Protein AF-A0A7S2QL63-F1 (afdb_monomer_lite)

Structure (mmCIF, N/CA/C/O backbone):
data_AF-A0A7S2QL63-F1
#
_entry.id   AF-A0A7S2QL63-F1
#
loop_
_atom_site.group_PDB
_atom_site.id
_atom_site.type_symbol
_atom_site.label_atom_id
_atom_site.label_alt_id
_atom_site.label_comp_id
_atom_site.label_asym_id
_atom_site.label_entity_id
_atom_site.label_seq_id
_atom_site.pdbx_PDB_ins_code
_atom_site.Cartn_x
_atom_site.Cartn_y
_atom_site.Cartn_z
_atom_site.occupancy
_atom_site.B_iso_or_equiv
_atom_site.auth_seq_id
_atom_site.auth_comp_id
_atom_site.auth_asym_id
_atom_site.auth_atom_id
_atom_site.pdbx_PDB_model_num
ATOM 1 N N . HIS A 1 1 ? -3.857 -21.284 7.739 1.00 56.16 1 HIS A N 1
ATOM 2 C CA . HIS A 1 1 ? -4.102 -21.336 9.193 1.00 56.16 1 HIS A CA 1
ATOM 3 C C . HIS A 1 1 ? -5.566 -21.014 9.392 1.00 56.16 1 HIS A C 1
ATOM 5 O O . HIS A 1 1 ? -6.031 -20.082 8.748 1.00 56.16 1 HIS A O 1
ATOM 11 N N . TYR A 1 2 ? -6.281 -21.797 10.194 1.00 79.38 2 TYR A N 1
ATOM 12 C CA . TYR A 1 2 ? -7.664 -21.489 10.561 1.00 79.38 2 TYR A CA 1
ATOM 13 C C . TYR A 1 2 ? -7.673 -20.693 11.869 1.00 79.38 2 TYR A C 1
ATOM 15 O O . TYR A 1 2 ? -6.698 -20.737 12.619 1.00 79.38 2 TYR A O 1
ATOM 23 N N . TYR A 1 3 ? -8.740 -19.933 12.103 1.00 87.50 3 TYR A N 1
ATOM 24 C CA . TYR A 1 3 ? -8.944 -19.240 13.370 1.00 87.50 3 TYR A CA 1
ATOM 25 C C . TYR A 1 3 ? -9.405 -20.220 14.445 1.00 87.50 3 TYR A C 1
ATOM 27 O O . TYR A 1 3 ? -10.254 -21.070 14.183 1.00 87.50 3 TYR A O 1
ATOM 35 N N . ASP A 1 4 ? -8.873 -20.035 15.645 1.00 91.12 4 ASP A N 1
ATOM 36 C CA . ASP A 1 4 ? -9.271 -20.721 16.864 1.00 91.12 4 ASP A CA 1
ATOM 37 C C . ASP A 1 4 ? -9.407 -19.657 17.972 1.00 91.12 4 ASP A C 1
ATOM 39 O O . ASP A 1 4 ? -8.519 -18.797 18.077 1.00 91.12 4 ASP A O 1
ATOM 43 N N . PRO A 1 5 ? -10.485 -19.665 18.776 1.00 90.81 5 PRO A N 1
ATOM 44 C CA . PRO A 1 5 ? -10.647 -18.765 19.916 1.00 90.81 5 PRO A CA 1
ATOM 45 C C . PRO A 1 5 ? -9.448 -18.731 20.877 1.00 90.81 5 PRO A C 1
ATOM 47 O O . PRO A 1 5 ? -9.117 -17.657 21.388 1.00 90.81 5 PRO A O 1
ATOM 50 N N . GLU A 1 6 ? -8.753 -19.856 21.085 1.00 92.50 6 GLU A N 1
ATOM 51 C CA . GLU A 1 6 ? -7.615 -19.967 22.015 1.00 92.50 6 GLU A CA 1
ATOM 52 C C . GLU A 1 6 ? -6.442 -19.051 21.643 1.00 92.50 6 GLU A C 1
ATOM 54 O O . GLU A 1 6 ? -5.752 -18.536 22.523 1.00 92.50 6 GLU A O 1
ATOM 59 N N . LEU A 1 7 ? -6.270 -18.735 20.352 1.00 93.38 7 LEU A N 1
ATOM 60 C CA . LEU A 1 7 ? -5.254 -17.782 19.887 1.00 93.38 7 LEU A CA 1
ATOM 61 C C . LEU A 1 7 ? -5.379 -16.432 20.608 1.00 93.38 7 LEU A C 1
ATOM 63 O O . LEU A 1 7 ? -4.380 -15.806 20.964 1.00 93.38 7 LEU A O 1
ATOM 67 N N . THR A 1 8 ? -6.616 -15.988 20.843 1.00 93.50 8 THR A N 1
ATOM 68 C CA . THR A 1 8 ? -6.897 -14.671 21.422 1.00 93.50 8 THR A CA 1
ATOM 69 C C . THR A 1 8 ? -6.686 -14.597 22.933 1.00 93.50 8 THR A C 1
ATOM 71 O O . THR A 1 8 ? -6.548 -13.494 23.449 1.00 93.50 8 THR A O 1
ATOM 74 N N . GLU A 1 9 ? -6.584 -15.728 23.633 1.00 91.94 9 GLU A N 1
ATOM 75 C CA . GLU A 1 9 ? -6.304 -15.783 25.078 1.00 91.94 9 GLU A CA 1
ATOM 76 C C . GLU A 1 9 ? -4.861 -15.365 25.396 1.00 91.94 9 GLU A C 1
ATOM 78 O O . GLU A 1 9 ? -4.592 -14.693 26.386 1.00 91.94 9 GLU A O 1
ATOM 83 N N . SER A 1 10 ? -3.932 -15.667 24.485 1.00 91.56 10 SER A N 1
ATOM 84 C CA . SER A 1 10 ? -2.519 -15.270 24.577 1.00 91.56 10 SER A CA 1
ATOM 85 C C . SER A 1 10 ? -2.237 -13.793 24.242 1.00 91.56 10 SER A C 1
ATOM 87 O O . SER A 1 10 ? -1.075 -13.385 24.165 1.00 91.56 10 SER A O 1
ATOM 89 N N . LEU A 1 11 ? -3.284 -12.999 23.994 1.00 93.94 11 LEU A N 1
ATOM 90 C CA . LEU A 1 11 ? -3.207 -11.586 23.628 1.00 93.94 11 LEU A CA 1
ATOM 91 C C . LEU A 1 11 ? -3.821 -10.722 24.727 1.00 93.94 11 LEU A C 1
ATOM 93 O O . LEU A 1 11 ? -4.873 -11.054 25.274 1.00 93.94 11 LEU A O 1
ATOM 97 N N . ARG A 1 12 ? -3.226 -9.554 24.982 1.00 92.25 12 ARG A N 1
ATOM 98 C CA . ARG A 1 12 ? -3.783 -8.597 25.947 1.00 92.25 12 ARG A CA 1
ATOM 99 C C . ARG A 1 12 ? -5.089 -7.983 25.443 1.00 92.25 12 ARG A C 1
ATOM 101 O O . ARG A 1 12 ? -6.082 -7.916 26.165 1.00 92.25 12 ARG A O 1
ATOM 108 N N . TYR A 1 13 ? -5.090 -7.532 24.193 1.00 94.38 13 TYR A N 1
ATOM 109 C CA . TYR A 1 13 ? -6.271 -7.058 23.473 1.00 94.38 13 TYR A CA 1
ATOM 110 C C . TYR A 1 13 ? -6.007 -7.025 21.963 1.00 94.38 13 TYR A C 1
ATOM 112 O O . TYR A 1 13 ? -4.860 -6.985 21.505 1.00 94.38 13 TYR A O 1
ATOM 120 N N . ILE A 1 14 ? -7.086 -6.973 21.189 1.00 96.25 14 ILE A N 1
ATOM 121 C CA . ILE A 1 14 ? -7.086 -6.587 19.780 1.00 96.25 14 ILE A CA 1
ATOM 122 C C . ILE A 1 14 ? -7.654 -5.169 19.705 1.00 96.25 14 ILE A C 1
ATOM 124 O O . ILE A 1 14 ? -8.783 -4.930 20.116 1.00 96.25 14 ILE A O 1
ATOM 128 N N . LEU A 1 15 ? -6.883 -4.223 19.182 1.00 96.31 15 LEU A N 1
ATOM 129 C CA . LEU A 1 15 ? -7.285 -2.841 18.940 1.00 96.31 15 LEU A CA 1
ATOM 130 C C . LEU A 1 15 ? -7.452 -2.627 17.434 1.00 96.31 15 LEU A C 1
ATOM 132 O O . LEU A 1 15 ? -6.576 -2.989 16.655 1.00 96.31 15 LEU A O 1
ATOM 136 N N . VAL A 1 16 ? -8.545 -1.999 17.012 1.00 96.81 16 VAL A N 1
ATOM 137 C CA . VAL A 1 16 ? -8.743 -1.523 15.640 1.00 96.81 16 VAL A CA 1
ATOM 138 C C . VAL A 1 16 ? -9.015 -0.026 15.638 1.00 96.81 16 VAL A C 1
ATOM 140 O O . VAL A 1 16 ? -9.864 0.464 16.384 1.00 96.81 16 VAL A O 1
ATOM 143 N N . VAL A 1 17 ? -8.264 0.705 14.815 1.00 95.62 17 VAL A N 1
ATOM 144 C CA . VAL A 1 17 ? -8.281 2.169 14.782 1.00 95.62 17 VAL A CA 1
ATOM 145 C C . VAL A 1 17 ? -8.752 2.667 13.424 1.00 95.62 17 VAL A C 1
ATOM 147 O O . VAL A 1 17 ? -8.070 2.487 12.414 1.00 95.62 17 VAL A O 1
ATOM 150 N N . GLY A 1 18 ? -9.918 3.308 13.427 1.00 93.38 18 GLY A N 1
ATOM 151 C CA . GLY A 1 18 ? -10.509 4.008 12.294 1.00 93.38 18 GLY A CA 1
ATOM 152 C C . GLY A 1 18 ? -10.010 5.444 12.261 1.00 93.38 18 GLY A C 1
ATOM 153 O O . GLY A 1 18 ? -10.379 6.219 13.140 1.00 93.38 18 GLY A O 1
ATOM 154 N N . VAL A 1 19 ? -9.169 5.815 11.294 1.00 88.00 19 VAL A N 1
ATOM 155 C CA . VAL A 1 19 ? -8.622 7.183 11.210 1.00 88.00 19 VAL A CA 1
ATOM 156 C C . VAL A 1 19 ? -9.402 8.014 10.194 1.00 88.00 19 VAL A C 1
ATOM 158 O O . VAL A 1 19 ? -9.358 7.732 8.995 1.00 88.00 19 VAL A O 1
ATOM 161 N N . THR A 1 20 ? -10.074 9.065 10.672 1.00 81.31 20 THR A N 1
ATOM 162 C CA . THR A 1 20 ? -10.741 10.100 9.866 1.00 81.31 20 THR A CA 1
ATOM 163 C C . THR A 1 20 ? -9.958 11.412 9.955 1.00 81.31 20 THR A C 1
ATOM 165 O O . THR A 1 20 ? -9.693 11.922 11.040 1.00 81.31 20 THR A O 1
ATOM 168 N N . GLY A 1 21 ? -9.582 12.004 8.820 1.00 63.19 21 GLY A N 1
ATOM 169 C CA . GLY A 1 21 ? -8.761 13.227 8.816 1.00 63.19 21 GLY A CA 1
ATOM 170 C C . GLY A 1 21 ? -8.771 14.043 7.522 1.00 63.19 21 GLY A C 1
ATOM 171 O O . GLY A 1 21 ? -8.213 15.141 7.489 1.00 63.19 21 GLY A O 1
ATOM 172 N N . GLY A 1 22 ? -9.397 13.542 6.455 1.00 63.16 22 GLY A N 1
ATOM 173 C CA . GLY A 1 22 ? -9.496 14.217 5.163 1.00 63.16 22 GLY A CA 1
ATOM 174 C C . GLY A 1 22 ? -10.758 15.070 5.003 1.00 63.16 22 GLY A C 1
ATOM 175 O O . GLY A 1 22 ? -11.847 14.694 5.428 1.00 63.16 22 GLY A O 1
ATOM 176 N N . GLY A 1 23 ? -10.643 16.185 4.274 1.00 62.69 23 GLY A N 1
ATOM 177 C CA . GLY A 1 23 ? -11.784 17.047 3.920 1.00 62.69 23 GLY A CA 1
ATOM 178 C C . GLY A 1 23 ? -12.819 16.417 2.970 1.00 62.69 23 GLY A C 1
ATOM 179 O O . GLY A 1 23 ? -13.859 17.019 2.729 1.00 62.69 23 GLY A O 1
ATOM 180 N N . ASP A 1 24 ? -12.549 15.219 2.439 1.00 69.94 24 ASP A N 1
ATOM 181 C CA . ASP A 1 24 ? -13.485 14.417 1.634 1.00 69.94 24 ASP A CA 1
ATOM 182 C C . ASP A 1 24 ? -14.249 13.359 2.464 1.00 69.94 24 ASP A C 1
ATOM 184 O O . ASP A 1 24 ? -15.194 12.745 1.965 1.00 69.94 24 ASP A O 1
ATOM 188 N N . GLU A 1 25 ? -13.871 13.139 3.727 1.00 83.19 25 GLU A N 1
ATOM 189 C CA . GLU A 1 25 ? -14.426 12.098 4.605 1.00 83.19 25 GLU A CA 1
ATOM 190 C C . GLU A 1 25 ? -15.580 12.670 5.440 1.00 83.19 25 GLU A C 1
ATOM 192 O O . GLU A 1 25 ? -15.392 13.623 6.193 1.00 83.19 25 GLU A O 1
ATOM 197 N N . GLY A 1 26 ? -16.788 12.126 5.271 1.00 85.62 26 GLY A N 1
ATOM 198 C CA . GLY A 1 26 ? -18.033 12.608 5.882 1.00 85.62 26 GLY A CA 1
ATOM 199 C C . GLY A 1 26 ? -18.584 11.663 6.955 1.00 85.62 26 GLY A C 1
ATOM 200 O O . GLY A 1 26 ? -18.025 10.595 7.206 1.00 85.62 26 GLY A O 1
ATOM 201 N N . LYS A 1 27 ? -19.727 12.020 7.562 1.00 89.44 27 LYS A N 1
ATOM 202 C CA . LYS A 1 27 ? -20.374 11.179 8.590 1.00 89.44 27 LYS A CA 1
ATOM 203 C C . LYS A 1 27 ? -20.620 9.751 8.098 1.00 89.44 27 LYS A C 1
ATOM 205 O O . LYS A 1 27 ? -20.324 8.797 8.807 1.00 89.44 27 LYS A O 1
ATOM 210 N N . GLY A 1 28 ? -21.074 9.585 6.856 1.00 91.12 28 GLY A N 1
ATOM 211 C CA . GLY A 1 28 ? -21.297 8.264 6.274 1.00 91.12 28 GLY A CA 1
ATOM 212 C C . GLY A 1 28 ? -20.035 7.488 5.908 1.00 91.12 28 GLY A C 1
ATOM 213 O O . GLY A 1 28 ? -20.080 6.263 5.948 1.00 91.12 28 GLY A O 1
ATOM 214 N N . THR A 1 29 ? -18.897 8.141 5.629 1.00 91.38 29 THR A N 1
ATOM 215 C CA . THR A 1 29 ? -17.632 7.399 5.474 1.00 91.38 29 THR A CA 1
ATOM 216 C C . THR A 1 29 ? -17.162 6.860 6.822 1.00 91.38 29 THR A C 1
ATOM 218 O O . THR A 1 29 ? -16.823 5.684 6.905 1.00 91.38 29 THR A O 1
ATOM 221 N N . MET A 1 30 ? -17.241 7.680 7.881 1.00 92.19 30 MET A N 1
ATOM 222 C CA . MET A 1 30 ? -16.953 7.250 9.253 1.00 92.19 30 MET A CA 1
ATOM 223 C C . MET A 1 30 ? -17.857 6.079 9.657 1.00 92.19 30 MET A C 1
ATOM 225 O O . MET A 1 30 ? -17.342 5.004 9.928 1.00 92.19 30 MET A O 1
ATOM 229 N N . ILE A 1 31 ? -19.187 6.236 9.608 1.00 94.50 31 ILE A N 1
ATOM 230 C CA . ILE A 1 31 ? -20.136 5.181 10.009 1.00 94.50 31 ILE A CA 1
ATOM 231 C C . ILE A 1 31 ? -19.917 3.881 9.225 1.00 94.50 31 ILE A C 1
ATOM 233 O O . ILE A 1 31 ? -19.872 2.814 9.831 1.00 94.50 31 ILE A O 1
ATOM 237 N N . ARG A 1 32 ? -19.703 3.946 7.903 1.00 94.88 32 ARG A N 1
ATOM 238 C CA . ARG A 1 32 ? -19.373 2.766 7.085 1.00 94.88 32 ARG A CA 1
ATOM 239 C C . ARG A 1 32 ? -18.101 2.060 7.573 1.00 94.88 32 ARG A C 1
ATOM 241 O O . ARG A 1 32 ? -18.090 0.837 7.697 1.00 94.88 32 ARG A O 1
ATOM 248 N N . ASN A 1 33 ? -17.038 2.812 7.857 1.00 94.94 33 ASN A N 1
ATOM 249 C CA . ASN A 1 33 ? -15.802 2.270 8.421 1.00 94.94 33 ASN A CA 1
ATOM 250 C C . ASN A 1 33 ? -16.044 1.656 9.815 1.00 94.94 33 ASN A C 1
ATOM 252 O O . ASN A 1 33 ? -15.669 0.503 10.027 1.00 94.94 33 ASN A O 1
ATOM 256 N N . THR A 1 34 ? -16.751 2.347 10.718 1.00 95.56 34 THR A N 1
ATOM 257 C CA . THR A 1 34 ? -17.076 1.847 12.064 1.00 95.56 34 THR A CA 1
ATOM 258 C C . THR A 1 34 ? -17.897 0.553 12.025 1.00 95.56 34 THR A C 1
ATOM 260 O O . THR A 1 34 ? -17.561 -0.382 12.749 1.00 95.56 34 THR A O 1
ATOM 263 N N . ILE A 1 35 ? -18.905 0.444 11.145 1.00 96.56 35 ILE A N 1
ATOM 264 C CA . ILE A 1 35 ? -19.664 -0.803 10.918 1.00 96.56 35 ILE A CA 1
ATOM 265 C C . ILE A 1 35 ? -18.704 -1.947 10.580 1.00 96.56 35 ILE A C 1
ATOM 267 O O . ILE A 1 35 ? -18.771 -3.001 11.206 1.00 96.56 35 ILE A O 1
ATOM 271 N N . GLY A 1 36 ? -17.777 -1.730 9.638 1.00 95.69 36 GLY A N 1
ATOM 272 C CA . GLY A 1 36 ? -16.774 -2.730 9.262 1.00 95.69 36 GLY A CA 1
ATOM 273 C C . GLY A 1 36 ? -15.873 -3.145 10.424 1.00 95.69 36 GLY A C 1
ATOM 274 O O . GLY A 1 36 ? -15.717 -4.337 10.683 1.00 95.69 36 GLY A O 1
ATOM 275 N N . MET A 1 37 ? -15.330 -2.170 11.161 1.00 95.88 37 MET A N 1
ATOM 276 C CA . MET A 1 37 ? -14.446 -2.418 12.305 1.00 95.88 37 MET A CA 1
ATOM 277 C C . MET A 1 37 ? -15.111 -3.266 13.394 1.00 95.88 37 MET A C 1
ATOM 279 O O . MET A 1 37 ? -14.502 -4.229 13.851 1.00 95.88 37 MET A O 1
ATOM 283 N N . VAL A 1 38 ? -16.354 -2.952 13.781 1.00 95.38 38 VAL A N 1
ATOM 284 C CA . VAL A 1 38 ? -17.085 -3.743 14.788 1.00 95.38 38 VAL A CA 1
ATOM 285 C C . VAL A 1 38 ? -17.537 -5.092 14.202 1.00 95.38 38 VAL A C 1
ATOM 287 O O . VAL A 1 38 ? -17.512 -6.096 14.907 1.00 95.38 38 VAL A O 1
ATOM 290 N N . SER A 1 39 ? -17.883 -5.161 12.906 1.00 94.19 39 SER A N 1
ATOM 291 C CA . SER A 1 39 ? -18.279 -6.423 12.246 1.00 94.19 39 SER A CA 1
ATOM 292 C C . SER A 1 39 ? -17.169 -7.476 12.222 1.00 94.19 39 SER A C 1
ATOM 294 O O . SER A 1 39 ? -17.463 -8.665 12.150 1.00 94.19 39 SER A O 1
ATOM 296 N N . GLY A 1 40 ? -15.907 -7.041 12.310 1.00 91.94 40 GLY A N 1
ATOM 297 C CA . GLY A 1 40 ? -14.732 -7.906 12.363 1.00 91.94 40 GLY A CA 1
ATOM 298 C C . GLY A 1 40 ? -14.468 -8.570 13.720 1.00 91.94 40 GLY A C 1
ATOM 299 O O . GLY A 1 40 ? -13.485 -9.301 13.820 1.00 91.94 40 GLY A O 1
ATOM 300 N N . LEU A 1 41 ? -15.295 -8.331 14.748 1.00 93.44 41 LEU A N 1
ATOM 301 C CA . LEU A 1 41 ? -15.188 -8.990 16.056 1.00 93.44 41 LEU A CA 1
ATOM 302 C C . LEU A 1 41 ? -15.113 -10.525 15.880 1.00 93.44 41 LEU A C 1
ATOM 304 O O . LEU A 1 41 ? -16.081 -11.117 15.387 1.00 93.44 41 LEU A O 1
ATOM 308 N N . PRO A 1 42 ? -14.009 -11.189 16.277 1.00 92.19 42 PRO A N 1
ATOM 309 C CA . PRO A 1 42 ? -13.884 -12.633 16.123 1.00 92.19 42 PRO A CA 1
ATOM 310 C C . PRO A 1 42 ? -14.947 -13.407 16.921 1.00 92.19 42 PRO A C 1
ATOM 312 O O . PRO A 1 42 ? -15.354 -12.953 17.995 1.00 92.19 42 PRO A O 1
ATOM 315 N N . PRO A 1 43 ? -15.389 -14.589 16.447 1.00 89.75 43 PRO A N 1
ATOM 316 C CA . PRO A 1 43 ? -16.193 -15.489 17.267 1.00 89.75 43 PRO A CA 1
ATOM 317 C C . PRO A 1 43 ? -15.412 -15.885 18.526 1.00 89.75 43 PRO A C 1
ATOM 319 O O . PRO A 1 43 ? -14.221 -16.191 18.442 1.00 89.75 43 PRO A O 1
ATOM 322 N N . GLU A 1 44 ? -16.092 -15.869 19.677 1.00 88.69 44 GLU A N 1
ATOM 323 C CA . GLU A 1 44 ? -15.548 -16.313 20.973 1.00 88.69 44 GLU A CA 1
ATOM 324 C C . GLU A 1 44 ? -14.205 -15.647 21.356 1.00 88.69 44 GLU A C 1
ATOM 326 O O . GLU A 1 44 ? -13.343 -16.269 21.970 1.00 88.69 44 GLU A O 1
ATOM 331 N N . CYS A 1 45 ? -14.008 -14.375 20.983 1.00 90.56 45 CYS A N 1
ATOM 332 C CA . CYS A 1 45 ? -12.792 -13.613 21.285 1.00 90.56 45 CYS A CA 1
ATOM 333 C C . CYS A 1 45 ? -12.510 -13.579 22.805 1.00 90.56 45 CYS A C 1
ATOM 335 O O . CYS A 1 45 ? -13.246 -12.955 23.562 1.00 90.56 45 CYS A O 1
ATOM 337 N N . ARG A 1 46 ? -11.436 -14.243 23.253 1.00 90.75 46 ARG A N 1
ATOM 338 C CA . ARG A 1 46 ? -11.061 -14.410 24.673 1.00 90.75 46 ARG A CA 1
ATOM 339 C C . ARG A 1 46 ? -10.256 -13.238 25.254 1.00 90.75 46 ARG A C 1
ATOM 341 O O . ARG A 1 46 ? -10.007 -13.203 26.455 1.00 90.75 46 ARG A O 1
ATOM 348 N N . CYS A 1 47 ? -9.875 -12.261 24.432 1.00 91.81 47 CYS A N 1
ATOM 349 C CA . CYS A 1 47 ? -9.368 -10.962 24.884 1.00 91.81 47 CYS A CA 1
ATOM 350 C C . CYS A 1 47 ? -10.297 -9.822 24.454 1.00 91.81 47 CYS A C 1
ATOM 352 O O . CYS A 1 47 ? -11.160 -9.985 23.588 1.00 91.81 47 CYS A O 1
ATOM 354 N N . ARG A 1 48 ? -10.099 -8.636 25.036 1.00 92.12 48 ARG A N 1
ATOM 355 C CA . ARG A 1 48 ? -10.849 -7.437 24.649 1.00 92.12 48 ARG A CA 1
ATOM 356 C C . ARG A 1 48 ? -10.610 -7.067 23.191 1.00 92.12 48 ARG A C 1
ATOM 358 O O . ARG A 1 48 ? -9.475 -7.000 22.724 1.00 92.12 48 ARG A O 1
ATOM 365 N N . PHE A 1 49 ? -11.700 -6.737 22.514 1.00 94.75 49 PHE A N 1
ATOM 366 C CA . PHE A 1 49 ? -11.739 -6.193 21.170 1.00 94.75 49 PHE A CA 1
ATOM 367 C C . PHE A 1 49 ? -12.133 -4.715 21.253 1.00 94.75 49 PHE A C 1
ATOM 369 O O . PHE A 1 49 ? -13.256 -4.364 21.617 1.00 94.75 49 PHE A O 1
ATOM 376 N N . ILE A 1 50 ? -11.185 -3.834 20.960 1.00 95.62 50 ILE A N 1
ATOM 377 C CA . ILE A 1 50 ? -11.274 -2.396 21.195 1.00 95.62 50 ILE A CA 1
ATOM 378 C C . ILE A 1 50 ? -11.397 -1.682 19.850 1.00 95.62 50 ILE A C 1
ATOM 380 O O . ILE A 1 50 ? -10.516 -1.800 19.003 1.00 95.62 50 ILE A O 1
ATOM 384 N N . VAL A 1 51 ? -12.463 -0.907 19.650 1.00 96.25 51 VAL A N 1
ATOM 385 C CA . VAL A 1 51 ? -12.700 -0.140 18.417 1.00 96.25 51 VAL A CA 1
ATOM 386 C C . VAL A 1 51 ? -12.545 1.352 18.698 1.00 96.25 51 VAL A C 1
ATOM 388 O O . VAL A 1 51 ? -13.412 1.965 19.321 1.00 96.25 51 VAL A O 1
ATOM 391 N N . CYS A 1 52 ? -11.462 1.957 18.217 1.00 95.19 52 CYS A N 1
ATOM 392 C CA . CYS A 1 52 ? -11.187 3.382 18.385 1.00 95.19 52 CYS A CA 1
ATOM 393 C C . CYS A 1 52 ? -11.440 4.149 17.080 1.00 95.19 52 CYS A C 1
ATOM 395 O O . CYS A 1 52 ? -10.888 3.806 16.040 1.00 95.19 52 CYS A O 1
ATOM 397 N N . ASN A 1 53 ? -12.246 5.210 17.116 1.00 94.00 53 ASN A N 1
ATOM 398 C CA . ASN A 1 53 ? -12.428 6.121 15.981 1.00 94.00 53 ASN A CA 1
ATOM 399 C C . ASN A 1 53 ? -11.636 7.398 16.272 1.00 94.00 53 ASN A C 1
ATOM 401 O O . ASN A 1 53 ? -12.005 8.152 17.168 1.00 94.00 53 ASN A O 1
ATOM 405 N N . ASN A 1 54 ? -10.542 7.618 15.544 1.00 90.00 54 ASN A N 1
ATOM 406 C CA . ASN A 1 54 ? -9.658 8.762 15.719 1.00 90.00 54 ASN A CA 1
ATOM 407 C C . ASN A 1 54 ? -9.935 9.843 14.667 1.00 90.00 54 ASN A C 1
ATOM 409 O O . ASN A 1 54 ? -9.501 9.740 13.518 1.00 90.00 54 ASN A O 1
ATOM 413 N N . GLU A 1 55 ? -10.631 10.891 15.094 1.00 86.00 55 GLU A N 1
ATOM 414 C CA . GLU A 1 55 ? -11.053 12.027 14.284 1.00 86.00 55 GLU A CA 1
ATOM 415 C C . GLU A 1 55 ? -10.034 13.163 14.368 1.00 86.00 55 GLU A C 1
ATOM 417 O O . GLU A 1 55 ? -10.087 14.028 15.239 1.00 86.00 55 GLU A O 1
ATOM 422 N N . GLU A 1 56 ? -9.101 13.209 13.426 1.00 77.19 56 GLU A N 1
ATOM 423 C CA . GLU A 1 56 ? -8.108 14.276 13.359 1.00 77.19 56 GLU A CA 1
ATOM 424 C C . GLU A 1 56 ? -8.675 15.624 12.891 1.00 77.19 56 GLU A C 1
ATOM 426 O O . GLU A 1 56 ? -7.972 16.631 12.946 1.00 77.19 56 GLU A O 1
ATOM 431 N N . GLY A 1 57 ? -9.889 15.676 12.344 1.00 71.25 57 GLY A N 1
ATOM 432 C CA . GLY A 1 57 ? -10.502 16.915 11.861 1.00 71.25 57 GLY A CA 1
ATOM 433 C C . GLY A 1 57 ? -11.164 17.766 12.949 1.00 71.25 57 GLY A C 1
ATOM 434 O O . GLY A 1 57 ? -11.599 18.868 12.630 1.00 71.25 57 GLY A O 1
ATOM 435 N N . HIS A 1 58 ? -11.240 17.297 14.206 1.00 75.19 58 HIS A N 1
ATOM 436 C CA . HIS A 1 58 ? -11.899 18.000 15.331 1.00 75.19 58 HIS A CA 1
ATOM 437 C C . HIS A 1 58 ? -13.367 18.366 15.065 1.00 75.19 58 HIS A C 1
ATOM 439 O O . HIS A 1 58 ? -13.837 19.448 15.417 1.00 75.19 58 HIS A O 1
ATOM 445 N N . ARG A 1 59 ? -14.111 17.469 14.411 1.00 80.06 59 ARG A N 1
ATOM 446 C CA . ARG A 1 59 ? -15.497 17.718 13.982 1.00 80.06 59 ARG A CA 1
ATOM 447 C C . ARG A 1 59 ? -16.500 17.184 15.005 1.00 80.06 59 ARG A C 1
ATOM 449 O O . ARG A 1 59 ? -16.599 15.972 15.206 1.00 80.06 59 ARG A O 1
ATOM 456 N N . LEU A 1 60 ? -17.271 18.080 15.626 1.00 80.69 60 LEU A N 1
ATOM 457 C CA . LEU A 1 60 ? -18.261 17.741 16.663 1.00 80.69 60 LEU A CA 1
ATOM 458 C C . LEU A 1 60 ? -19.366 16.808 16.140 1.00 80.69 60 LEU A C 1
ATOM 460 O O . LEU A 1 60 ? -19.880 15.943 16.858 1.00 80.69 60 LEU A O 1
ATOM 464 N N . GLU A 1 61 ? -19.711 16.954 14.863 1.00 84.69 61 GLU A N 1
ATOM 465 C CA . GLU A 1 61 ? -20.729 16.158 14.185 1.00 84.69 61 GLU A CA 1
ATOM 466 C C . GLU A 1 61 ? -20.324 14.680 14.091 1.00 84.69 61 GLU A C 1
ATOM 468 O O . GLU A 1 61 ? -21.188 13.811 14.184 1.00 84.69 61 GLU A O 1
ATOM 473 N N . MET A 1 62 ? -19.023 14.377 13.981 1.00 87.38 62 MET A N 1
ATOM 474 C CA . MET A 1 62 ? -18.523 12.997 13.952 1.00 87.38 62 MET A CA 1
ATOM 475 C C . MET A 1 62 ? -18.709 12.315 15.308 1.00 87.38 62 MET A C 1
ATOM 477 O O . MET A 1 62 ? -19.282 11.231 15.368 1.00 87.38 62 MET A O 1
ATOM 481 N N . MET A 1 63 ? -18.336 12.982 16.407 1.00 88.00 63 MET A N 1
ATOM 482 C CA . MET A 1 63 ? -18.545 12.459 17.766 1.00 88.00 63 MET A CA 1
ATOM 483 C C . MET A 1 63 ? -20.037 12.254 18.078 1.00 88.00 63 MET A C 1
ATOM 485 O O . MET A 1 63 ? -20.424 11.280 18.725 1.00 88.00 63 MET A O 1
ATOM 489 N N . THR A 1 64 ? -20.889 13.164 17.598 1.00 90.12 64 THR A N 1
ATOM 490 C CA . THR A 1 64 ? -22.348 13.083 17.771 1.00 90.12 64 THR A CA 1
ATOM 491 C C . THR A 1 64 ? -22.942 11.910 16.987 1.00 90.12 64 THR A C 1
ATOM 493 O O . THR A 1 64 ? -23.758 11.158 17.522 1.00 90.12 64 THR A O 1
ATOM 496 N N . CYS A 1 65 ? -22.499 11.712 15.744 1.00 92.31 65 CYS A N 1
ATOM 497 C CA . CYS A 1 65 ? -22.922 10.601 14.896 1.00 92.31 65 CYS A CA 1
ATOM 498 C C . CYS A 1 65 ? -22.436 9.247 15.450 1.00 92.31 65 CYS A C 1
ATOM 500 O O . CYS A 1 65 ? -23.221 8.306 15.559 1.00 92.31 65 CYS A O 1
ATOM 502 N N . TRP A 1 66 ? -21.180 9.178 15.908 1.00 94.44 66 TRP A N 1
ATOM 503 C CA . TRP A 1 66 ? -20.597 8.015 16.586 1.00 94.44 66 TRP A CA 1
ATOM 504 C C . TRP A 1 66 ? -21.392 7.627 17.840 1.00 94.44 66 TRP A C 1
ATOM 506 O O . TRP A 1 66 ? -21.749 6.466 18.012 1.00 94.44 66 TRP A O 1
ATOM 516 N N . ALA A 1 67 ? -21.772 8.596 18.678 1.00 95.00 67 ALA A N 1
ATOM 517 C CA . ALA A 1 67 ? -22.558 8.318 19.880 1.00 95.00 67 ALA A CA 1
ATOM 518 C C . ALA A 1 67 ? -23.951 7.743 19.563 1.00 95.00 67 ALA A C 1
ATOM 520 O O . ALA A 1 67 ? -24.443 6.876 20.286 1.00 95.00 67 ALA A O 1
ATOM 521 N N . LYS A 1 68 ? -24.577 8.190 18.465 1.00 96.06 68 LYS A N 1
ATOM 522 C CA . LYS A 1 68 ? -25.851 7.638 17.975 1.00 96.06 68 LYS A CA 1
ATOM 523 C C . LYS A 1 68 ? -25.682 6.229 17.404 1.00 96.06 68 LYS A C 1
ATOM 525 O O . LYS A 1 68 ? -26.549 5.391 17.619 1.00 96.06 68 LYS A O 1
ATOM 530 N N . PHE A 1 69 ? -24.556 5.934 16.757 1.00 96.75 69 PHE A N 1
ATOM 531 C CA . PHE A 1 69 ? -24.203 4.572 16.350 1.00 96.75 69 PHE A CA 1
ATOM 532 C C . PHE A 1 69 ? -24.014 3.636 17.554 1.00 96.75 69 PHE A C 1
ATOM 534 O O . PHE A 1 69 ? -24.611 2.563 17.588 1.00 96.75 69 PHE A O 1
ATOM 541 N N . CYS A 1 70 ? -23.293 4.062 18.595 1.00 96.44 70 CYS A N 1
ATOM 542 C CA . CYS A 1 70 ? -23.162 3.289 19.835 1.00 96.44 70 CYS A CA 1
ATOM 543 C C . CYS A 1 70 ? -24.520 3.046 20.528 1.00 96.44 70 CYS A C 1
ATOM 545 O O . CYS A 1 70 ? -24.733 1.985 21.113 1.00 96.44 70 CYS A O 1
ATOM 547 N N . ALA A 1 71 ? -25.470 3.984 20.416 1.00 96.06 71 ALA A N 1
ATOM 548 C CA . ALA A 1 71 ? -26.841 3.792 20.894 1.00 96.06 71 ALA A CA 1
ATOM 549 C C . ALA A 1 71 ? -27.632 2.751 20.075 1.00 96.06 71 ALA A C 1
ATOM 551 O O . ALA A 1 71 ? -28.453 2.043 20.652 1.00 96.06 71 ALA A O 1
ATOM 552 N N . VAL A 1 72 ? -27.367 2.610 18.767 1.00 95.62 72 VAL A N 1
ATOM 553 C CA . VAL A 1 72 ? -27.903 1.496 17.960 1.00 95.62 72 VAL A CA 1
ATOM 554 C C . VAL A 1 72 ? -27.341 0.170 18.462 1.00 95.62 72 VAL A C 1
ATOM 556 O O . VAL A 1 72 ? -28.125 -0.741 18.704 1.00 95.62 72 VAL A O 1
ATOM 559 N N . LEU A 1 73 ? -26.023 0.070 18.687 1.00 94.25 73 LEU A N 1
ATOM 560 C CA . LEU A 1 73 ? -25.409 -1.169 19.187 1.00 94.25 73 LEU A CA 1
ATOM 561 C C . LEU A 1 73 ? -26.000 -1.588 20.540 1.00 94.25 73 LEU A C 1
ATOM 563 O O . LEU A 1 73 ? -26.461 -2.715 20.689 1.00 94.25 73 LEU A O 1
ATOM 567 N N . ALA A 1 74 ? -26.078 -0.649 21.488 1.00 92.62 74 ALA A N 1
ATOM 568 C CA . ALA A 1 74 ? -26.656 -0.872 22.814 1.00 92.62 74 ALA A CA 1
ATOM 569 C C . ALA A 1 74 ? -28.149 -1.266 22.800 1.00 92.62 74 ALA A C 1
ATOM 571 O O . ALA A 1 74 ? -28.663 -1.738 23.813 1.00 92.62 74 ALA A O 1
ATOM 572 N N . ALA A 1 75 ? -28.853 -1.056 21.685 1.00 92.00 75 ALA A N 1
ATOM 573 C CA . ALA A 1 75 ? -30.258 -1.411 21.521 1.00 92.00 75 ALA A CA 1
ATOM 574 C C . ALA A 1 75 ? -30.477 -2.735 20.762 1.00 92.00 75 ALA A C 1
ATOM 576 O O . ALA A 1 75 ? -31.629 -3.135 20.593 1.00 92.00 75 ALA A O 1
ATOM 577 N N . ILE A 1 76 ? -29.422 -3.421 20.300 1.00 89.00 76 ILE A N 1
ATOM 578 C CA . ILE A 1 76 ? -29.552 -4.705 19.594 1.00 89.00 76 ILE A CA 1
ATOM 579 C C . ILE A 1 76 ? -30.116 -5.769 20.560 1.00 89.00 76 ILE A C 1
ATOM 581 O O . ILE A 1 76 ? -29.499 -6.037 21.593 1.00 89.00 76 ILE A O 1
ATOM 585 N N . PRO A 1 77 ? -31.274 -6.390 20.257 1.00 82.25 77 PRO A N 1
ATOM 586 C CA . PRO A 1 77 ? -31.826 -7.467 21.072 1.00 82.25 77 PRO A CA 1
ATOM 587 C C . PRO A 1 77 ? -31.004 -8.750 20.921 1.00 82.25 77 PRO A C 1
ATOM 589 O O . PRO A 1 77 ? -30.343 -8.959 19.904 1.00 82.25 77 PRO A O 1
ATOM 592 N N . ASN A 1 78 ? -31.142 -9.677 21.872 1.00 79.19 78 ASN A N 1
ATOM 593 C CA . ASN A 1 78 ? -30.815 -11.070 21.581 1.00 79.19 78 ASN A CA 1
ATOM 594 C C . ASN A 1 78 ? -31.851 -11.612 20.583 1.00 79.19 78 ASN A C 1
ATOM 596 O O . ASN A 1 78 ? -33.041 -11.657 20.899 1.00 79.19 78 ASN A O 1
ATOM 600 N N . PHE A 1 79 ? -31.400 -12.013 19.395 1.00 76.00 79 PHE A N 1
ATOM 601 C CA . PHE A 1 79 ? -32.223 -12.588 18.336 1.00 76.00 79 PHE A CA 1
ATOM 602 C C . PHE A 1 79 ? -31.919 -14.059 18.010 1.00 76.00 79 PHE A C 1
ATOM 604 O O . PHE A 1 79 ? -32.277 -14.549 16.940 1.00 76.00 79 PHE A O 1
ATOM 611 N N . GLY A 1 80 ? -31.327 -14.783 18.962 1.00 70.12 80 GLY A N 1
ATOM 612 C CA . GLY A 1 80 ? -31.034 -16.217 18.875 1.00 70.12 80 GLY A CA 1
ATOM 613 C C . GLY A 1 80 ? -29.547 -16.565 18.992 1.00 70.12 80 GLY A C 1
ATOM 614 O O . GLY A 1 80 ? -29.207 -17.744 18.969 1.00 70.12 80 GLY A O 1
ATOM 615 N N . GLY A 1 81 ? -28.662 -15.571 19.121 1.00 72.56 81 GLY A N 1
ATOM 616 C CA . GLY A 1 81 ? -27.257 -15.780 19.483 1.00 72.56 81 GLY A CA 1
ATOM 617 C C . GLY A 1 81 ? -27.079 -16.188 20.951 1.00 72.56 81 GLY A C 1
ATOM 618 O O . GLY A 1 81 ? -27.910 -15.858 21.803 1.00 72.56 81 GLY A O 1
ATOM 619 N N . LEU A 1 82 ? -25.980 -16.888 21.252 1.00 80.62 82 LEU A N 1
ATOM 620 C CA . LEU A 1 82 ? -25.689 -17.399 22.599 1.00 80.62 82 LEU A CA 1
ATOM 621 C C . LEU A 1 82 ? -25.222 -16.285 23.551 1.00 80.62 82 LEU A C 1
ATOM 623 O O . LEU A 1 82 ? -25.434 -16.375 24.758 1.00 80.62 82 LEU A O 1
ATOM 627 N N . SER A 1 83 ? -24.626 -15.226 22.999 1.00 86.19 83 SER A N 1
ATOM 628 C CA . SER A 1 83 ? -24.103 -14.046 23.701 1.00 86.19 83 SER A CA 1
ATOM 629 C C . SER A 1 83 ? -24.590 -12.738 23.062 1.00 86.19 83 SER A C 1
ATOM 631 O O . SER A 1 83 ? -25.127 -12.731 21.948 1.00 86.19 83 SER A O 1
ATOM 633 N N . TYR A 1 84 ? -24.382 -11.602 23.734 1.00 87.50 84 TYR A N 1
ATOM 634 C CA . TYR A 1 84 ? -24.580 -10.282 23.124 1.00 87.50 84 TYR A CA 1
ATOM 635 C C . TYR A 1 84 ? -23.693 -10.109 21.875 1.00 87.50 84 TYR A C 1
ATOM 637 O O . TYR A 1 84 ? -24.173 -9.678 20.825 1.00 87.50 84 TYR A O 1
ATOM 645 N N . GLU A 1 85 ? -22.432 -10.542 21.946 1.00 88.81 85 GLU A N 1
ATOM 646 C CA . GLU A 1 85 ? -21.464 -10.532 20.849 1.00 88.81 85 GLU A CA 1
ATOM 647 C C . GLU A 1 85 ? -21.929 -11.348 19.632 1.00 88.81 85 GLU A C 1
ATOM 649 O O . GLU A 1 85 ? -21.755 -10.903 18.500 1.00 88.81 85 GLU A O 1
ATOM 654 N N . ASP A 1 86 ? -22.555 -12.511 19.817 1.00 86.81 86 ASP A N 1
ATOM 655 C CA . ASP A 1 86 ? -23.067 -13.328 18.706 1.00 86.81 86 ASP A CA 1
ATOM 656 C C . ASP A 1 86 ? -24.178 -12.627 17.928 1.00 86.81 86 ASP A C 1
ATOM 658 O O . ASP A 1 86 ? -24.201 -12.660 16.694 1.00 86.81 86 ASP A O 1
ATOM 662 N N . ASN A 1 87 ? -25.091 -11.983 18.654 1.00 87.31 87 ASN A N 1
ATOM 663 C CA . ASN A 1 87 ? -26.164 -11.190 18.068 1.00 87.31 87 ASN A CA 1
ATOM 664 C C . ASN A 1 87 ? -25.583 -9.954 17.365 1.00 87.31 87 ASN A C 1
ATOM 666 O O . ASN A 1 87 ? -25.902 -9.674 16.210 1.00 87.31 87 ASN A O 1
ATOM 670 N N . LEU A 1 88 ? -24.635 -9.266 18.002 1.00 90.12 88 LEU A N 1
ATOM 671 C CA . LEU A 1 88 ? -23.925 -8.142 17.404 1.00 90.12 88 LEU A CA 1
ATOM 672 C C . LEU A 1 88 ? -23.224 -8.528 16.085 1.00 90.12 88 LEU A C 1
ATOM 674 O O . LEU A 1 88 ? -23.394 -7.833 15.080 1.00 90.12 88 LEU A O 1
ATOM 678 N N . ARG A 1 89 ? -22.492 -9.653 16.051 1.00 90.06 89 ARG A N 1
ATOM 679 C CA . ARG A 1 89 ? -21.805 -10.162 14.847 1.00 90.06 89 ARG A CA 1
ATOM 680 C C . ARG A 1 89 ? -22.784 -10.482 13.720 1.00 90.06 89 ARG A C 1
ATOM 682 O O . ARG A 1 89 ? -22.561 -10.053 12.591 1.00 90.06 89 ARG A O 1
ATOM 689 N N . GLN A 1 90 ? -23.878 -11.188 14.012 1.00 88.38 90 GLN A N 1
ATOM 690 C CA . GLN A 1 90 ? -24.899 -11.509 13.007 1.00 88.38 90 GLN A CA 1
ATOM 691 C C . GLN A 1 90 ? -25.553 -10.243 12.426 1.00 88.38 90 GLN A C 1
ATOM 693 O O . GLN A 1 90 ? -25.728 -10.142 11.211 1.00 88.38 90 GLN A O 1
ATOM 698 N N . PHE A 1 91 ? -25.853 -9.246 13.267 1.00 91.38 91 PHE A N 1
ATOM 699 C CA . PHE A 1 91 ? -26.455 -7.986 12.827 1.00 91.38 91 PHE A CA 1
ATOM 700 C C . PHE A 1 91 ? -25.505 -7.188 11.929 1.00 91.38 91 PHE A C 1
ATOM 702 O O . PHE A 1 91 ? -25.868 -6.744 10.835 1.00 91.38 91 PHE A O 1
ATOM 709 N N . LEU A 1 92 ? -24.257 -7.047 12.377 1.00 93.75 92 LEU A N 1
ATOM 710 C CA . LEU A 1 92 ? -23.235 -6.288 11.670 1.00 93.75 92 LEU A CA 1
ATOM 711 C C . LEU A 1 92 ? -22.748 -6.971 10.394 1.00 93.75 92 LEU A C 1
ATOM 713 O O . LEU A 1 92 ? -22.367 -6.259 9.471 1.00 93.75 92 LEU A O 1
ATOM 717 N N . ALA A 1 93 ? -22.797 -8.301 10.285 1.00 92.56 93 ALA A N 1
ATOM 718 C CA . ALA A 1 93 ? -22.483 -8.993 9.035 1.00 92.56 93 ALA A CA 1
ATOM 719 C C . ALA A 1 93 ? -23.439 -8.568 7.905 1.00 92.56 93 ALA A C 1
ATOM 721 O O . ALA A 1 93 ? -22.989 -8.185 6.824 1.00 92.56 93 ALA A O 1
ATOM 722 N N . VAL A 1 94 ? -24.751 -8.534 8.177 1.00 94.00 94 VAL A N 1
ATOM 723 C CA . VAL A 1 94 ? -25.758 -8.058 7.212 1.00 94.00 94 VAL A CA 1
ATOM 724 C C . VAL A 1 94 ? -25.594 -6.558 6.937 1.00 94.00 94 VAL A C 1
ATOM 726 O O . VAL A 1 94 ? -25.668 -6.128 5.788 1.00 94.00 94 VAL A O 1
ATOM 729 N N . TRP A 1 95 ? -25.327 -5.744 7.962 1.00 95.94 95 TRP A N 1
ATOM 730 C CA . TRP A 1 95 ? -25.142 -4.296 7.792 1.00 95.94 95 TRP A CA 1
ATOM 731 C C . TRP A 1 95 ? -23.859 -3.940 7.015 1.00 95.94 95 TRP A C 1
ATOM 733 O O . TRP A 1 95 ? -23.856 -3.007 6.207 1.00 95.94 95 TRP A O 1
ATOM 743 N N . CYS A 1 96 ? -22.785 -4.711 7.196 1.00 95.50 96 CYS A N 1
ATOM 744 C CA . CYS A 1 96 ? -21.535 -4.577 6.451 1.00 95.50 96 CYS A CA 1
ATOM 745 C C . CYS A 1 96 ? -21.736 -4.932 4.969 1.00 95.50 96 CYS A C 1
ATOM 747 O O . CYS A 1 96 ? -21.378 -4.141 4.094 1.00 95.50 96 CYS A O 1
ATOM 749 N N . GLU A 1 97 ? -22.426 -6.041 4.675 1.00 94.25 97 GLU A N 1
ATOM 750 C CA . GLU A 1 97 ? -22.818 -6.417 3.308 1.00 94.25 97 GLU A CA 1
ATOM 751 C C . GLU A 1 97 ? -23.647 -5.313 2.622 1.00 94.25 97 GLU A C 1
ATOM 753 O O . GLU A 1 97 ? -23.409 -4.971 1.462 1.00 94.25 97 GLU A O 1
ATOM 758 N N . GLU A 1 98 ? -24.562 -4.671 3.359 1.00 95.12 98 GLU A N 1
ATOM 759 C CA . GLU A 1 98 ? -25.366 -3.551 2.856 1.00 95.12 98 GLU A CA 1
ATOM 760 C C . GLU A 1 98 ? -24.595 -2.245 2.610 1.00 95.12 98 GLU A C 1
ATOM 762 O O . GLU A 1 98 ? -25.131 -1.323 1.993 1.00 95.12 98 GLU A O 1
ATOM 767 N N . THR A 1 99 ? -23.347 -2.131 3.059 1.00 94.81 99 THR A N 1
ATOM 768 C CA . THR A 1 99 ? -22.577 -0.878 2.980 1.00 94.81 99 THR A CA 1
ATOM 769 C C . THR A 1 99 ? -21.241 -1.015 2.235 1.00 94.81 99 THR A C 1
ATOM 771 O O . THR A 1 99 ? -20.706 -0.006 1.759 1.00 94.81 99 THR A O 1
ATOM 774 N N . LYS A 1 100 ? -20.748 -2.241 1.992 1.00 92.12 100 LYS A N 1
ATOM 775 C CA . LYS A 1 100 ? -19.428 -2.492 1.379 1.00 92.12 100 LYS A CA 1
ATOM 776 C C . LYS A 1 100 ? -19.215 -1.862 -0.001 1.00 92.12 100 LYS A C 1
ATOM 778 O O . LYS A 1 100 ? -18.096 -1.450 -0.293 1.00 92.12 100 LYS A O 1
ATOM 783 N N . THR A 1 101 ? -20.256 -1.715 -0.825 1.00 88.94 101 THR A N 1
ATOM 784 C CA . THR A 1 101 ? -20.153 -1.160 -2.194 1.00 88.94 101 THR A CA 1
ATOM 785 C C . THR A 1 101 ? -20.494 0.333 -2.314 1.00 88.94 101 THR A C 1
ATOM 787 O O . THR A 1 101 ? -20.647 0.827 -3.430 1.00 88.94 101 THR A O 1
ATOM 790 N N . MET A 1 102 ? -20.684 1.057 -1.204 1.00 91.62 102 MET A N 1
ATOM 791 C CA . MET A 1 102 ? -20.881 2.517 -1.234 1.00 91.62 102 MET A CA 1
ATOM 792 C C . MET A 1 102 ? -19.587 3.246 -1.625 1.00 91.62 102 MET A C 1
ATOM 794 O O . MET A 1 102 ? -18.504 2.711 -1.405 1.00 91.62 102 MET A O 1
ATOM 798 N N . ASN A 1 103 ? -19.698 4.464 -2.171 1.00 89.56 103 ASN A N 1
ATOM 799 C CA . ASN A 1 103 ? -18.570 5.243 -2.693 1.00 89.56 103 ASN A CA 1
ATOM 800 C C . ASN A 1 103 ? -18.503 6.694 -2.177 1.00 89.56 103 ASN A C 1
ATOM 802 O O . ASN A 1 103 ? -19.450 7.214 -1.582 1.00 89.56 103 ASN A O 1
ATOM 806 N N . LEU A 1 104 ? -17.390 7.396 -2.435 1.00 86.31 104 LEU A N 1
ATOM 807 C CA . LEU A 1 104 ? -17.242 8.800 -2.014 1.00 86.31 104 LEU A CA 1
ATOM 808 C C . LEU A 1 104 ? -18.260 9.745 -2.671 1.00 86.31 104 LEU A C 1
ATOM 810 O O . LEU A 1 104 ? -18.661 10.725 -2.044 1.00 86.31 104 LEU A O 1
ATOM 814 N N . ALA A 1 105 ? -18.712 9.463 -3.896 1.00 84.62 105 ALA A N 1
ATOM 815 C CA . ALA A 1 105 ? -19.758 10.259 -4.543 1.00 84.62 105 ALA A CA 1
ATOM 816 C C . ALA A 1 105 ? -21.129 10.096 -3.859 1.00 84.62 105 ALA A C 1
ATOM 818 O O . ALA A 1 105 ? -21.983 10.971 -3.993 1.00 84.62 105 ALA A O 1
ATOM 819 N N . SER A 1 106 ? -21.324 9.004 -3.115 1.00 86.56 106 SER A N 1
ATOM 820 C CA . SER A 1 106 ? -22.572 8.665 -2.446 1.00 86.56 106 SER A CA 1
ATOM 821 C C . SER A 1 106 ? -22.598 8.981 -0.950 1.00 86.56 106 SER A C 1
ATOM 823 O O . SER A 1 106 ? -23.671 9.253 -0.424 1.00 86.56 106 SER A O 1
ATOM 825 N N . VAL A 1 107 ? -21.447 8.944 -0.261 1.00 86.88 107 VAL A N 1
ATOM 826 C CA . VAL A 1 107 ? -21.348 9.184 1.199 1.00 86.88 107 VAL A CA 1
ATOM 827 C C . VAL A 1 107 ? -20.205 10.123 1.641 1.00 86.88 107 VAL A C 1
ATOM 829 O O . VAL A 1 107 ? -20.044 10.359 2.838 1.00 86.88 107 VAL A O 1
ATOM 832 N N . GLY A 1 108 ? -19.406 10.691 0.733 1.00 80.00 108 GLY A N 1
ATOM 833 C CA . GLY A 1 108 ? -18.304 11.607 1.079 1.00 80.00 108 GLY A CA 1
ATOM 834 C C . GLY A 1 108 ? -18.760 12.998 1.549 1.00 80.00 108 GLY A C 1
ATOM 835 O O . GLY A 1 108 ? -19.885 13.416 1.293 1.00 80.00 108 GLY A O 1
ATOM 836 N N . ALA A 1 109 ? -17.866 13.769 2.177 1.00 75.19 109 ALA A N 1
ATOM 837 C CA . ALA A 1 109 ? -18.139 15.090 2.782 1.00 75.19 109 ALA A CA 1
ATOM 838 C C . ALA A 1 109 ? -18.599 16.208 1.816 1.00 75.19 109 ALA A C 1
ATOM 840 O O . ALA A 1 109 ? -18.840 17.341 2.228 1.00 75.19 109 ALA A O 1
ATOM 841 N N . LYS A 1 110 ? -18.692 15.914 0.515 1.00 78.12 110 LYS A N 1
ATOM 842 C CA . LYS A 1 110 ? -19.234 16.814 -0.515 1.00 78.12 110 LYS A CA 1
ATOM 843 C C . LYS A 1 110 ? -20.732 16.578 -0.772 1.00 78.12 110 LYS A C 1
ATOM 845 O O . LYS A 1 110 ? -21.377 17.419 -1.401 1.00 78.12 110 LYS A O 1
ATOM 850 N N . VAL A 1 111 ? -21.308 15.482 -0.275 1.00 81.19 111 VAL A N 1
ATOM 851 C CA . VAL A 1 111 ? -22.696 15.061 -0.530 1.00 81.19 111 VAL A CA 1
ATOM 852 C C . VAL A 1 111 ? -23.683 15.876 0.310 1.00 81.19 111 VAL A C 1
ATOM 854 O O . VAL A 1 111 ? -23.880 15.615 1.485 1.00 81.19 111 VAL A O 1
ATOM 857 N N . LYS A 1 112 ? -24.352 16.866 -0.295 1.00 80.94 112 LYS A N 1
ATOM 858 C CA . LYS A 1 112 ? -25.255 17.780 0.441 1.00 80.94 112 LYS A CA 1
ATOM 859 C C . LYS A 1 112 ? -26.399 17.077 1.186 1.00 80.94 112 LYS A C 1
ATOM 861 O O . LYS A 1 112 ? -26.834 17.575 2.219 1.00 80.94 112 LYS A O 1
ATOM 866 N N . GLN A 1 113 ? -26.897 15.974 0.635 1.00 84.69 113 GLN A N 1
ATOM 867 C CA . GLN A 1 113 ? -27.972 15.157 1.187 1.00 84.69 113 GLN A CA 1
ATOM 868 C C . GLN A 1 113 ? -27.793 13.726 0.673 1.00 84.69 113 GLN A C 1
ATOM 870 O O . GLN A 1 113 ? -27.531 13.537 -0.516 1.00 84.69 113 GLN A O 1
ATOM 875 N N . LEU A 1 114 ? -27.922 12.735 1.556 1.00 86.75 114 LEU A N 1
ATOM 876 C CA . LEU A 1 114 ? -27.900 11.324 1.173 1.00 86.75 114 LEU A CA 1
ATOM 877 C C . LEU A 1 114 ? -29.185 10.938 0.430 1.00 86.75 114 LEU A C 1
ATOM 879 O O . LEU A 1 114 ? -30.279 11.370 0.798 1.00 86.75 114 LEU A O 1
ATOM 883 N N . ASP A 1 115 ? -29.051 10.075 -0.575 1.00 90.31 115 ASP A N 1
ATOM 884 C CA . ASP A 1 115 ? -30.193 9.390 -1.184 1.00 90.31 115 ASP A CA 1
ATOM 885 C C . ASP A 1 115 ? -30.947 8.555 -0.120 1.00 90.31 115 ASP A C 1
ATOM 887 O O . ASP A 1 115 ? -30.289 7.910 0.704 1.00 90.31 115 ASP A O 1
ATOM 891 N N . PRO A 1 116 ? -32.296 8.518 -0.111 1.00 91.50 116 PRO A N 1
ATOM 892 C CA . PRO A 1 116 ? -33.058 7.774 0.893 1.00 91.50 116 PRO A CA 1
ATOM 893 C C . PRO A 1 116 ? -32.722 6.278 0.973 1.00 91.50 116 PRO A C 1
ATOM 895 O O . PRO A 1 116 ? -32.714 5.714 2.066 1.00 91.50 116 PRO A O 1
ATOM 898 N N . GLY A 1 117 ? -32.413 5.626 -0.152 1.00 93.06 117 GLY A N 1
ATOM 899 C CA . GLY A 1 117 ? -31.992 4.225 -0.180 1.00 93.06 117 GLY A CA 1
ATOM 900 C C . GLY A 1 117 ? -30.617 4.027 0.455 1.00 93.06 117 GLY A C 1
ATOM 901 O O . GLY A 1 117 ? -30.422 3.100 1.239 1.00 93.06 117 GLY A O 1
ATOM 902 N N . ILE A 1 118 ? -29.679 4.936 0.187 1.00 92.69 118 ILE A N 1
ATOM 903 C CA . ILE A 1 118 ? -28.345 4.933 0.808 1.00 92.69 118 ILE A CA 1
ATOM 904 C C . ILE A 1 118 ? -28.444 5.197 2.308 1.00 92.69 118 ILE A C 1
ATOM 906 O O . ILE A 1 118 ? -27.840 4.471 3.093 1.00 92.69 118 ILE A O 1
ATOM 910 N N . LEU A 1 119 ? -29.251 6.181 2.706 1.00 93.69 119 LEU A N 1
ATOM 911 C CA . LEU A 1 119 ? -29.507 6.523 4.101 1.00 93.69 119 LEU A CA 1
ATOM 912 C C . LEU A 1 119 ? -30.074 5.324 4.879 1.00 93.69 119 LEU A C 1
ATOM 914 O O . LEU A 1 119 ? -29.533 4.987 5.928 1.00 93.69 119 LEU A O 1
ATOM 918 N N . ASN A 1 120 ? -31.087 4.636 4.337 1.00 95.12 120 ASN A N 1
ATOM 919 C CA . ASN A 1 120 ? -31.708 3.452 4.953 1.00 95.12 120 ASN A CA 1
ATOM 920 C C . ASN A 1 120 ? -30.750 2.251 5.095 1.00 95.12 120 ASN A C 1
ATOM 922 O O . ASN A 1 120 ? -30.872 1.470 6.042 1.00 95.12 120 ASN A O 1
ATOM 926 N N . ARG A 1 121 ? -29.790 2.095 4.173 1.00 95.69 121 ARG A N 1
ATOM 927 C CA . ARG A 1 121 ? -28.732 1.074 4.273 1.00 95.69 121 ARG A CA 1
ATOM 928 C C . ARG A 1 121 ? -27.685 1.476 5.312 1.00 95.69 121 ARG A C 1
ATOM 930 O O . ARG A 1 121 ? -27.307 0.669 6.155 1.00 95.69 121 ARG A O 1
ATOM 937 N N . LEU A 1 122 ? -27.266 2.739 5.298 1.00 94.56 122 LEU A N 1
ATOM 938 C CA . LEU A 1 122 ? -26.217 3.275 6.163 1.00 94.56 122 LEU A CA 1
ATOM 939 C C . LEU A 1 122 ? -26.632 3.372 7.639 1.00 94.56 122 LEU A C 1
ATOM 941 O O . LEU A 1 122 ? -25.789 3.135 8.494 1.00 94.56 122 LEU A O 1
ATOM 945 N N . CYS A 1 123 ? -27.898 3.666 7.958 1.00 95.50 123 CYS A N 1
ATOM 946 C CA . CYS A 1 123 ? -28.393 3.696 9.344 1.00 95.50 123 CYS A CA 1
ATOM 947 C C . CYS A 1 123 ? -28.809 2.322 9.903 1.00 95.50 123 CYS A C 1
ATOM 949 O O . CYS A 1 123 ? -29.137 2.234 11.082 1.00 95.50 123 CYS A O 1
ATOM 951 N N . GLY A 1 124 ? -28.814 1.265 9.081 1.00 94.44 124 GLY A N 1
ATOM 952 C CA . GLY A 1 124 ? -29.148 -0.102 9.497 1.00 94.44 124 GLY A CA 1
ATOM 953 C C . GLY A 1 124 ? -30.617 -0.506 9.320 1.00 94.44 124 GLY A C 1
ATOM 954 O O . GLY A 1 124 ? -30.945 -1.671 9.545 1.00 94.44 124 GLY A O 1
ATOM 955 N N . SER A 1 125 ? -31.507 0.385 8.856 1.00 94.44 125 SER A N 1
ATOM 956 C CA . SER A 1 125 ? -32.920 0.046 8.591 1.00 94.44 125 SER A CA 1
ATOM 957 C C . SER A 1 125 ? -33.067 -1.133 7.618 1.00 94.44 125 SER A C 1
ATOM 959 O O . SER A 1 125 ? -33.892 -2.019 7.842 1.00 94.44 125 SER A O 1
ATOM 961 N N . THR A 1 126 ? -32.247 -1.186 6.560 1.00 94.12 126 THR A N 1
ATOM 962 C CA . THR A 1 126 ? -32.241 -2.309 5.602 1.00 94.12 126 THR A CA 1
ATOM 963 C C . THR A 1 126 ? -31.716 -3.606 6.224 1.00 94.12 126 THR A C 1
ATOM 965 O O . THR A 1 126 ? -32.265 -4.673 5.951 1.00 94.12 126 THR A O 1
ATOM 968 N N . ALA A 1 127 ? -30.700 -3.530 7.091 1.00 92.00 127 ALA A N 1
ATOM 969 C CA . ALA A 1 127 ? -30.151 -4.699 7.781 1.00 92.00 127 ALA A CA 1
ATOM 970 C C . ALA A 1 127 ? -31.183 -5.314 8.738 1.00 92.00 127 ALA A C 1
ATOM 972 O O . ALA A 1 127 ? -31.417 -6.522 8.696 1.00 92.00 127 ALA A O 1
ATOM 973 N N . ILE A 1 128 ? -31.892 -4.473 9.505 1.00 89.19 128 ILE A N 1
ATOM 974 C CA . ILE A 1 128 ? -33.056 -4.902 10.288 1.00 89.19 128 ILE A CA 1
ATOM 975 C C . ILE A 1 128 ? -34.096 -5.572 9.391 1.00 89.19 128 ILE A C 1
ATOM 977 O O . ILE A 1 128 ? -34.526 -6.675 9.708 1.00 89.19 128 ILE A O 1
ATOM 981 N N . ALA A 1 129 ? -34.511 -4.945 8.286 1.00 88.75 129 ALA A N 1
ATOM 982 C CA . ALA A 1 129 ? -35.553 -5.503 7.419 1.00 88.75 129 ALA A CA 1
ATOM 983 C C . ALA A 1 129 ? -35.203 -6.912 6.897 1.00 88.75 129 ALA A C 1
ATOM 985 O O . ALA A 1 129 ? -36.063 -7.790 6.902 1.00 88.75 129 ALA A O 1
ATOM 986 N N . LYS A 1 130 ? -33.935 -7.154 6.541 1.00 89.25 130 LYS A N 1
ATOM 987 C CA . LYS A 1 130 ? -33.450 -8.478 6.119 1.00 89.25 130 LYS A CA 1
ATOM 988 C C . LYS A 1 130 ? -33.408 -9.500 7.253 1.00 89.25 130 LYS A C 1
ATOM 990 O O . LYS A 1 130 ? -33.853 -10.626 7.067 1.00 89.25 130 LYS A O 1
ATOM 995 N N . ILE A 1 131 ? -32.925 -9.124 8.436 1.00 83.62 131 ILE A N 1
ATOM 996 C CA . ILE A 1 131 ? -32.877 -10.038 9.592 1.00 83.62 131 ILE A CA 1
ATOM 997 C C . ILE A 1 131 ? -34.291 -10.379 10.071 1.00 83.62 131 ILE A C 1
ATOM 999 O O . ILE A 1 131 ? -34.575 -11.525 10.405 1.00 83.62 131 ILE A O 1
ATOM 1003 N N . LYS A 1 132 ? -35.213 -9.415 10.008 1.00 79.94 132 LYS A N 1
ATOM 1004 C CA . LYS A 1 132 ? -36.649 -9.623 10.218 1.00 79.94 132 LYS A CA 1
ATOM 1005 C C . LYS A 1 132 ? -37.226 -10.676 9.260 1.00 79.94 132 LYS A C 1
ATOM 1007 O O . LYS A 1 132 ? -37.972 -11.543 9.706 1.00 79.94 132 LYS A O 1
ATOM 1012 N N . GLU A 1 133 ? -36.881 -10.614 7.976 1.00 80.00 133 GLU A N 1
ATOM 1013 C CA . GLU A 1 133 ? -37.304 -11.594 6.965 1.00 80.00 133 GLU A CA 1
ATOM 1014 C C . GLU A 1 133 ? -36.688 -12.985 7.213 1.00 80.00 133 GLU A C 1
ATOM 1016 O O . GLU A 1 133 ? -37.399 -13.987 7.192 1.00 80.00 133 GLU A O 1
ATOM 1021 N N . GLN A 1 134 ? -35.388 -13.047 7.520 1.00 75.44 134 GLN A N 1
ATOM 1022 C CA . GLN A 1 134 ? -34.635 -14.296 7.698 1.00 75.44 134 GLN A CA 1
ATOM 1023 C C . GLN A 1 134 ? -34.946 -15.033 9.012 1.00 75.44 134 GLN A C 1
ATOM 1025 O O . GLN A 1 134 ? -35.051 -16.258 9.013 1.00 75.44 134 GLN A O 1
ATOM 1030 N N . ALA A 1 135 ? -35.103 -14.312 10.128 1.00 62.84 135 ALA A N 1
ATOM 1031 C CA . ALA A 1 135 ? -35.297 -14.895 11.461 1.00 62.84 135 ALA A CA 1
ATOM 1032 C C . ALA A 1 135 ? -36.771 -15.184 11.813 1.00 62.84 135 ALA A C 1
ATOM 1034 O O . ALA A 1 135 ? -37.059 -15.777 12.851 1.00 62.84 135 ALA A O 1
ATOM 1035 N N . GLY A 1 136 ? -37.731 -14.770 10.978 1.00 55.41 136 GLY A N 1
ATOM 1036 C CA . GLY A 1 136 ? -39.126 -15.207 11.100 1.00 55.41 136 GLY A CA 1
ATOM 1037 C C . GLY A 1 136 ? -39.885 -14.750 12.359 1.00 55.41 136 GLY A C 1
ATOM 1038 O O . GLY A 1 136 ? -40.801 -15.454 12.776 1.00 55.41 136 GLY A O 1
ATOM 1039 N N . TRP A 1 137 ? -39.536 -13.593 12.944 1.00 52.50 137 TRP A N 1
ATOM 1040 C CA . TRP A 1 137 ? -40.308 -12.741 13.891 1.00 52.50 137 TRP A CA 1
ATOM 1041 C C . TRP A 1 137 ? -40.994 -13.317 15.151 1.00 52.50 137 TRP A C 1
ATOM 1043 O O . TRP A 1 137 ? -41.539 -12.539 15.932 1.00 52.50 137 TRP A O 1
ATOM 1053 N N . LYS A 1 138 ? -41.023 -14.627 15.391 1.00 50.19 138 LYS A N 1
ATOM 1054 C CA . LYS A 1 138 ? -41.939 -15.237 16.379 1.00 50.19 138 LYS A CA 1
ATOM 1055 C C . LYS A 1 138 ? -41.499 -15.160 17.851 1.00 50.19 138 LYS A C 1
ATOM 1057 O O . LYS A 1 138 ? -42.199 -15.711 18.696 1.00 50.19 138 LYS A O 1
ATOM 1062 N N . SER A 1 139 ? -40.379 -14.509 18.168 1.00 54.72 139 SER A N 1
ATOM 1063 C CA . SER A 1 139 ? -39.708 -14.620 19.478 1.00 54.72 139 SER A CA 1
ATOM 1064 C C . SER A 1 139 ? -39.384 -13.307 20.206 1.00 54.72 139 SER A C 1
ATOM 1066 O O . SER A 1 139 ? -38.812 -13.380 21.290 1.00 54.72 139 SER A O 1
ATOM 1068 N N . PHE A 1 140 ? -39.716 -12.126 19.668 1.00 65.62 140 PHE A N 1
ATOM 1069 C CA . PHE A 1 140 ? -39.314 -10.840 20.271 1.00 65.62 140 PHE A CA 1
ATOM 1070 C C . PHE A 1 140 ? -40.487 -10.038 20.816 1.00 65.62 140 PHE A C 1
ATOM 1072 O O . PHE A 1 140 ? -41.552 -9.964 20.201 1.00 65.62 140 PHE A O 1
ATOM 1079 N N . ASP A 1 141 ? -40.273 -9.399 21.964 1.00 71.25 141 ASP A N 1
ATOM 1080 C CA . ASP A 1 141 ? -41.229 -8.473 22.542 1.00 71.25 141 ASP A CA 1
ATOM 1081 C C . ASP A 1 141 ? -41.172 -7.121 21.807 1.00 71.25 141 ASP A C 1
ATOM 1083 O O . ASP A 1 141 ? -40.106 -6.557 21.540 1.00 71.25 141 ASP A O 1
ATOM 1087 N N . ALA A 1 142 ? -42.345 -6.580 21.471 1.00 75.69 142 ALA A N 1
ATOM 1088 C CA . ALA A 1 142 ? -42.454 -5.305 20.763 1.00 75.69 142 ALA A CA 1
ATOM 1089 C C . ALA A 1 142 ? -41.706 -4.127 21.444 1.00 75.69 142 ALA A C 1
ATOM 1091 O O . ALA A 1 142 ? -41.127 -3.318 20.714 1.00 75.69 142 ALA A O 1
ATOM 1092 N N . PRO A 1 143 ? -41.650 -4.009 22.792 1.00 81.75 143 PRO A N 1
ATOM 1093 C CA . PRO A 1 143 ? -40.890 -2.952 23.463 1.00 81.75 143 PRO A CA 1
ATOM 1094 C C . PRO A 1 143 ? -39.385 -2.960 23.171 1.00 81.75 143 PRO A C 1
ATOM 1096 O O . PRO A 1 143 ? -38.805 -1.888 22.994 1.00 81.75 143 PRO A O 1
ATOM 1099 N N . THR A 1 144 ? -38.738 -4.128 23.109 1.00 78.56 144 THR A N 1
ATOM 1100 C CA . THR A 1 144 ? -37.293 -4.199 22.838 1.00 78.56 144 THR A CA 1
ATOM 1101 C C . THR A 1 144 ? -36.979 -3.812 21.395 1.00 78.56 144 THR A C 1
ATOM 1103 O O . THR A 1 144 ? -36.068 -3.018 21.158 1.00 78.56 144 THR A O 1
ATOM 1106 N N . LEU A 1 145 ? -37.782 -4.270 20.428 1.00 82.12 145 LEU A N 1
ATOM 1107 C CA . LEU A 1 145 ? -37.613 -3.873 19.028 1.00 82.12 145 LEU A CA 1
ATOM 1108 C C . LEU A 1 145 ? -37.831 -2.362 18.824 1.00 82.12 145 LEU A C 1
ATOM 1110 O O . LEU A 1 145 ? -37.060 -1.726 18.106 1.00 82.12 145 LEU A O 1
ATOM 1114 N N . ALA A 1 146 ? -38.817 -1.770 19.507 1.00 87.12 146 ALA A N 1
ATOM 1115 C CA . ALA A 1 146 ? -39.090 -0.335 19.430 1.00 87.12 146 ALA A CA 1
ATOM 1116 C C . ALA A 1 146 ? -37.903 0.533 19.901 1.00 87.12 146 ALA A C 1
ATOM 1118 O O . ALA A 1 146 ? -37.687 1.617 19.359 1.00 87.12 146 ALA A O 1
ATOM 1119 N N . LYS A 1 147 ? -37.091 0.060 20.864 1.00 90.75 147 LYS A N 1
ATOM 1120 C CA . LYS A 1 147 ? -35.851 0.749 21.278 1.00 90.75 147 LYS A CA 1
ATOM 1121 C C . LYS A 1 147 ? -34.819 0.786 20.151 1.00 90.75 147 LYS A C 1
ATOM 1123 O O . LYS A 1 147 ? -34.233 1.838 19.902 1.00 90.75 147 LYS A O 1
ATOM 1128 N N . LEU A 1 148 ? -34.617 -0.339 19.462 1.00 90.88 148 LEU A N 1
ATOM 1129 C CA . LEU A 1 148 ? -33.680 -0.431 18.342 1.00 90.88 148 LEU A CA 1
ATOM 1130 C C . LEU A 1 148 ? -34.130 0.435 17.158 1.00 90.88 148 LEU A C 1
ATOM 1132 O O . LEU A 1 148 ? -33.327 1.166 16.582 1.00 90.88 148 LEU A O 1
ATOM 1136 N N . GLU A 1 149 ? -35.421 0.401 16.827 1.00 91.81 149 GLU A N 1
ATOM 1137 C CA . GLU A 1 149 ? -35.997 1.237 15.769 1.00 91.81 149 GLU A CA 1
ATOM 1138 C C . GLU A 1 149 ? -35.862 2.733 16.090 1.00 91.81 149 GLU A C 1
ATOM 1140 O O . GLU A 1 149 ? -35.447 3.506 15.226 1.00 91.81 149 GLU A O 1
ATOM 1145 N N . ALA A 1 150 ? -36.104 3.141 17.341 1.00 95.00 150 ALA A N 1
ATOM 1146 C CA . ALA A 1 150 ? -35.894 4.519 17.783 1.00 95.00 150 ALA A CA 1
ATOM 1147 C C . ALA A 1 150 ? -34.417 4.954 17.702 1.00 95.00 150 ALA A C 1
ATOM 1149 O O . ALA A 1 150 ? -34.130 6.071 17.266 1.00 95.00 150 ALA A O 1
ATOM 1150 N N . ALA A 1 151 ? -33.472 4.081 18.072 1.00 96.06 151 ALA A N 1
ATOM 1151 C CA . ALA A 1 151 ? -32.041 4.360 17.946 1.00 96.06 151 ALA A CA 1
ATOM 1152 C C . ALA A 1 151 ? -31.613 4.523 16.475 1.00 96.06 151 ALA A C 1
ATOM 1154 O O . ALA A 1 151 ? -30.862 5.444 16.143 1.00 96.06 151 ALA A O 1
ATOM 1155 N N . ILE A 1 152 ? -32.138 3.682 15.576 1.00 96.00 152 ILE A N 1
ATOM 1156 C CA . ILE A 1 152 ? -31.869 3.780 14.137 1.00 96.00 152 ILE A CA 1
ATOM 1157 C C . ILE A 1 152 ? -32.476 5.042 13.528 1.00 96.00 152 ILE A C 1
ATOM 1159 O O . ILE A 1 152 ? -31.784 5.724 12.774 1.00 96.00 152 ILE A O 1
ATOM 1163 N N . GLU A 1 153 ? -33.713 5.416 13.867 1.00 95.62 153 GLU A N 1
ATOM 1164 C CA . GLU A 1 153 ? -34.290 6.677 13.381 1.00 95.62 153 GLU A CA 1
ATOM 1165 C C . GLU A 1 153 ? -33.530 7.902 13.930 1.00 95.62 153 GLU A C 1
ATOM 1167 O O . GLU A 1 153 ? -33.350 8.880 13.205 1.00 95.62 153 GLU A O 1
ATOM 1172 N N . ALA A 1 154 ? -32.971 7.841 15.147 1.00 95.44 154 ALA A N 1
ATOM 1173 C CA . ALA A 1 154 ? -32.098 8.894 15.675 1.00 95.44 154 ALA A CA 1
ATOM 1174 C C . ALA A 1 154 ? -30.763 9.016 14.908 1.00 95.44 154 ALA A C 1
ATOM 1176 O O . ALA A 1 154 ? -30.322 10.133 14.612 1.00 95.44 154 ALA A O 1
ATOM 1177 N N . LEU A 1 155 ? -30.129 7.891 14.549 1.00 95.69 155 LEU A N 1
ATOM 1178 C CA . LEU A 1 155 ? -28.930 7.859 13.697 1.00 95.69 155 LEU A CA 1
ATOM 1179 C C . LEU A 1 155 ? -29.240 8.344 12.270 1.00 95.69 155 LEU A C 1
ATOM 1181 O O . LEU A 1 155 ? -28.497 9.140 11.701 1.00 95.69 155 LEU A O 1
ATOM 1185 N N . LYS A 1 156 ? -30.368 7.915 11.705 1.00 94.94 156 LYS A N 1
ATOM 1186 C CA . LYS A 1 156 ? -30.867 8.307 10.380 1.00 94.94 156 LYS A CA 1
ATOM 1187 C C . LYS A 1 156 ? -31.181 9.801 10.299 1.00 94.94 156 LYS A C 1
ATOM 1189 O O . LYS A 1 156 ? -30.806 10.444 9.324 1.00 94.94 156 LYS A O 1
ATOM 1194 N N . ALA A 1 157 ? -31.805 10.376 11.329 1.00 92.50 157 ALA A N 1
ATOM 1195 C CA . ALA A 1 157 ? -32.044 11.815 11.419 1.00 92.50 157 ALA A CA 1
ATOM 1196 C C . ALA A 1 157 ? -30.727 12.612 11.463 1.00 92.50 157 ALA A C 1
ATOM 1198 O O . ALA A 1 157 ? -30.626 13.671 10.844 1.00 92.50 157 ALA A O 1
ATOM 1199 N N . ASP A 1 158 ? -29.693 12.089 12.131 1.00 90.81 158 ASP A N 1
ATOM 1200 C CA . ASP A 1 158 ? -28.357 12.693 12.115 1.00 90.81 158 ASP A CA 1
ATOM 1201 C C . ASP A 1 158 ? -27.707 12.622 10.731 1.00 90.81 158 ASP A C 1
ATOM 1203 O O . ASP A 1 158 ? -27.264 13.635 10.197 1.00 90.81 158 ASP A O 1
ATOM 1207 N N . LEU A 1 159 ? -27.699 11.442 10.112 1.00 89.12 159 LEU A N 1
ATOM 1208 C CA . LEU A 1 159 ? -27.157 11.232 8.768 1.00 89.12 159 LEU A CA 1
ATOM 1209 C C . LEU A 1 159 ? -27.938 12.003 7.686 1.00 89.12 159 LEU A C 1
ATOM 1211 O O . LEU A 1 159 ? -27.373 12.335 6.649 1.00 89.12 159 LEU A O 1
ATOM 1215 N N . GLY A 1 160 ? -29.209 12.328 7.927 1.00 82.31 160 GLY A N 1
ATOM 1216 C CA . GLY A 1 160 ? -30.033 13.164 7.052 1.00 82.31 160 GLY A CA 1
ATOM 1217 C C . GLY A 1 160 ? -29.852 14.678 7.233 1.00 82.31 160 GLY A C 1
ATOM 1218 O O . GLY A 1 160 ? -30.327 15.435 6.388 1.00 82.31 160 GLY A O 1
ATOM 1219 N N . THR A 1 161 ? -29.181 15.143 8.296 1.00 74.69 161 THR A N 1
ATOM 1220 C CA . THR A 1 161 ? -29.056 16.575 8.632 1.00 74.69 161 THR A CA 1
ATOM 1221 C C . THR A 1 161 ? -27.600 17.047 8.695 1.00 74.69 161 THR A C 1
ATOM 1223 O O . THR A 1 161 ? -26.688 16.304 9.063 1.00 74.69 161 THR A O 1
ATOM 1226 N N . ASN A 1 162 ? -27.370 18.309 8.311 1.00 60.22 162 ASN A N 1
ATOM 1227 C CA . ASN A 1 162 ? -26.076 19.008 8.379 1.00 60.22 162 ASN A CA 1
ATOM 1228 C C . ASN A 1 162 ? -24.875 18.224 7.803 1.00 60.22 162 ASN A C 1
ATOM 1230 O O . ASN A 1 162 ? -23.760 18.339 8.299 1.00 60.22 162 ASN A O 1
ATOM 1234 N N . TYR A 1 163 ? -25.077 17.437 6.739 1.00 64.19 163 TYR A N 1
ATOM 1235 C CA . TYR A 1 163 ? -24.074 16.475 6.253 1.00 64.19 163 TYR A CA 1
ATOM 1236 C C . TYR A 1 163 ? -22.718 17.097 5.862 1.00 64.19 163 TYR A C 1
ATOM 1238 O O . TYR A 1 163 ? -21.674 16.475 6.052 1.00 64.19 163 TYR A O 1
ATOM 1246 N N . ASN A 1 164 ? -22.744 18.343 5.369 1.00 60.59 164 ASN A N 1
ATOM 1247 C CA . ASN A 1 164 ? -21.567 19.110 4.941 1.00 60.59 164 ASN A CA 1
ATOM 1248 C C . ASN A 1 164 ? -21.246 20.312 5.854 1.00 60.59 164 ASN A C 1
ATOM 1250 O O . ASN A 1 164 ? -20.352 21.095 5.532 1.00 60.59 164 ASN A O 1
ATOM 1254 N N . GLN A 1 165 ? -22.007 20.533 6.932 1.00 61.09 165 GLN A N 1
ATOM 1255 C CA . GLN A 1 165 ? -21.779 21.650 7.851 1.00 61.09 165 GLN A CA 1
ATOM 1256 C C . GLN A 1 165 ? -21.031 21.127 9.071 1.00 61.09 165 GLN A C 1
ATOM 1258 O O . GLN A 1 165 ? -21.632 20.550 9.970 1.00 61.09 165 GLN A O 1
ATOM 1263 N N . PHE A 1 166 ? -19.713 21.315 9.061 1.00 66.69 166 PHE A N 1
ATOM 1264 C CA . PHE A 1 166 ? -18.848 20.963 10.178 1.00 66.69 166 PHE A CA 1
ATOM 1265 C C . PHE A 1 166 ? -18.599 22.185 11.054 1.00 66.69 166 PHE A C 1
ATOM 1267 O O . PHE A 1 166 ? -18.092 23.200 10.571 1.00 66.69 166 PHE A O 1
ATOM 1274 N N . THR A 1 167 ? -18.917 22.063 12.335 1.00 62.72 167 THR A N 1
ATOM 1275 C CA . THR A 1 167 ? -18.562 23.020 13.378 1.00 62.72 167 THR A CA 1
ATOM 1276 C C . THR A 1 167 ? -17.197 22.602 13.922 1.00 62.72 167 THR A C 1
ATOM 1278 O O . THR A 1 167 ? -17.100 21.543 14.552 1.00 62.72 167 THR A O 1
ATOM 1281 N N . PRO A 1 168 ? -16.119 23.372 13.682 1.00 58.12 168 PRO A N 1
ATOM 1282 C CA . PRO A 1 168 ? -14.816 23.042 14.242 1.00 58.12 168 PRO A CA 1
ATOM 1283 C C . PRO A 1 168 ? -14.894 23.118 15.768 1.00 58.12 168 PRO A C 1
ATOM 1285 O O . PRO A 1 168 ? -15.298 24.147 16.313 1.00 58.12 168 PRO A O 1
ATOM 1288 N N . MET A 1 169 ? -14.504 22.049 16.463 1.00 56.75 169 MET A N 1
ATOM 1289 C CA . MET A 1 169 ? -14.259 22.124 17.902 1.00 56.75 169 MET A CA 1
ATOM 1290 C C . MET A 1 169 ? -13.016 22.973 18.184 1.00 56.75 169 MET A C 1
ATOM 1292 O O . MET A 1 169 ? -12.182 23.191 17.303 1.00 56.75 169 MET A O 1
ATOM 1296 N N . THR A 1 170 ? -12.886 23.461 19.419 1.00 53.41 170 THR A N 1
ATOM 1297 C CA . THR A 1 170 ? -11.751 24.283 19.854 1.00 53.41 170 THR A CA 1
ATOM 1298 C C . THR A 1 170 ? -10.436 23.524 19.609 1.00 53.41 170 THR A C 1
ATOM 1300 O O . THR A 1 170 ? -10.155 22.572 20.339 1.00 53.41 170 THR A O 1
ATOM 1303 N N . PRO A 1 171 ? -9.581 23.930 18.645 1.00 53.50 171 PRO A N 1
ATOM 1304 C CA . PRO A 1 171 ? -8.509 23.079 18.101 1.00 53.50 171 PRO A CA 1
ATOM 1305 C C . PRO A 1 171 ? -7.296 22.902 19.039 1.00 53.50 171 PRO A C 1
ATOM 1307 O O . PRO A 1 171 ? -6.227 22.448 18.630 1.00 53.50 171 PRO A O 1
ATOM 1310 N N . HIS A 1 172 ? -7.451 23.290 20.305 1.00 51.88 172 HIS A N 1
ATOM 1311 C CA . HIS A 1 172 ? -6.448 23.266 21.372 1.00 51.88 172 HIS A CA 1
ATOM 1312 C C . HIS A 1 172 ? -6.777 22.223 22.456 1.00 51.88 172 HIS A C 1
ATOM 1314 O O . HIS A 1 172 ? -6.028 22.074 23.427 1.00 51.88 172 HIS A O 1
ATOM 1320 N N . LEU A 1 173 ? -7.912 21.527 22.336 1.00 56.00 173 LEU A N 1
ATOM 1321 C CA . LEU A 1 173 ? -8.324 20.458 23.239 1.00 56.00 173 LEU A CA 1
ATOM 1322 C C . LEU A 1 173 ? -8.290 19.114 22.511 1.00 56.00 173 LEU A C 1
ATOM 1324 O O . LEU A 1 173 ? -8.655 19.022 21.342 1.00 56.00 173 LEU A O 1
ATOM 1328 N N . ASP A 1 174 ? -7.843 18.086 23.220 1.00 63.19 174 ASP A N 1
ATOM 1329 C CA . ASP A 1 174 ? -8.095 16.706 22.833 1.00 63.19 174 ASP A CA 1
ATOM 1330 C C . ASP A 1 174 ? -9.504 16.337 23.284 1.00 63.19 174 ASP A C 1
ATOM 1332 O O . ASP A 1 174 ? -9.947 16.773 24.350 1.00 63.19 174 ASP A O 1
ATOM 1336 N N . TYR A 1 175 ? -10.197 15.533 22.485 1.00 71.25 175 TYR A N 1
ATOM 1337 C CA . TYR A 1 175 ? -11.517 15.017 22.831 1.00 71.25 175 TYR A CA 1
ATOM 1338 C C . TYR A 1 175 ? -11.457 13.501 22.909 1.00 71.25 175 TYR A C 1
ATOM 1340 O O . TYR A 1 175 ? -10.930 12.848 22.010 1.00 71.25 175 TYR A O 1
ATOM 1348 N N . VAL A 1 176 ? -12.006 12.956 23.989 1.00 80.19 176 VAL A N 1
ATOM 1349 C CA . VAL A 1 176 ? -12.120 11.520 24.238 1.00 80.19 176 VAL A CA 1
ATOM 1350 C C . VAL A 1 176 ? -13.555 11.236 24.654 1.00 80.19 176 VAL A C 1
ATOM 1352 O O . VAL A 1 176 ? -14.142 12.001 25.422 1.00 80.19 176 VAL A O 1
ATOM 1355 N N . ARG A 1 177 ? -14.135 10.153 24.140 1.00 84.75 177 ARG A N 1
ATOM 1356 C CA . ARG A 1 177 ? -15.437 9.656 24.577 1.00 84.75 177 ARG A CA 1
ATOM 1357 C C . ARG A 1 177 ? -15.472 8.139 24.514 1.00 84.75 177 ARG A C 1
ATOM 1359 O O . ARG A 1 177 ? -15.222 7.556 23.463 1.00 84.75 177 ARG A O 1
ATOM 1366 N N . ASP A 1 178 ? -15.880 7.538 25.621 1.00 87.25 178 ASP A N 1
ATOM 1367 C CA . ASP A 1 178 ? -15.859 6.091 25.803 1.00 87.25 178 ASP A CA 1
ATOM 1368 C C . ASP A 1 178 ? -17.272 5.511 25.747 1.00 87.25 178 ASP A C 1
ATOM 1370 O O . ASP A 1 178 ? -18.262 6.175 26.074 1.00 87.25 178 ASP A O 1
ATOM 1374 N N . TRP A 1 179 ? -17.370 4.260 25.307 1.00 92.25 179 TRP A N 1
ATOM 1375 C CA . TRP A 1 179 ? -18.591 3.471 25.344 1.00 92.25 179 TRP A CA 1
ATOM 1376 C C . TRP A 1 179 ? -18.275 2.027 25.727 1.00 92.25 179 TRP A C 1
ATOM 1378 O O . TRP A 1 179 ? -17.367 1.387 25.185 1.00 92.25 179 TRP A O 1
ATOM 1388 N N . VAL A 1 180 ? -19.078 1.517 26.656 1.00 87.88 180 VAL A N 1
ATOM 1389 C CA . VAL A 1 180 ? -19.091 0.119 27.076 1.00 87.88 180 VAL A CA 1
ATOM 1390 C C . VAL A 1 180 ? -20.439 -0.504 26.696 1.00 87.88 180 VAL A C 1
ATOM 1392 O O . VAL A 1 180 ? -21.458 0.196 26.732 1.00 87.88 180 VAL A O 1
ATOM 1395 N N . PRO A 1 181 ? -20.473 -1.797 26.337 1.00 86.06 181 PRO A N 1
ATOM 1396 C CA . PRO A 1 181 ? -21.714 -2.537 26.155 1.00 86.06 181 PRO A CA 1
ATOM 1397 C C . PRO A 1 181 ? -22.625 -2.456 27.392 1.00 86.06 181 PRO A C 1
ATOM 1399 O O . PRO A 1 181 ? -22.124 -2.433 28.517 1.00 86.06 181 PRO A O 1
ATOM 1402 N N . PRO A 1 182 ? -23.958 -2.442 27.212 1.00 83.44 182 PRO A N 1
ATOM 1403 C CA . PRO 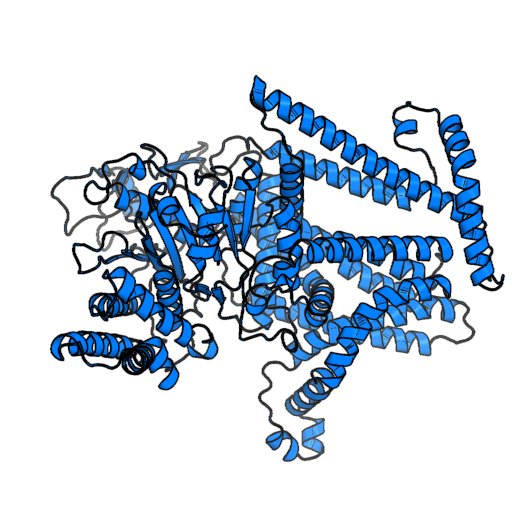A 1 182 ? -24.904 -2.418 28.327 1.00 83.44 182 PRO A CA 1
ATOM 1404 C C . PRO A 1 182 ? -25.066 -3.780 29.022 1.00 83.44 182 PRO A C 1
ATOM 1406 O O . PRO A 1 182 ? -25.585 -3.826 30.135 1.00 83.44 182 PRO A O 1
ATOM 1409 N N . ASP A 1 183 ? -24.661 -4.881 28.379 1.00 79.31 183 ASP A N 1
ATOM 1410 C CA . ASP A 1 183 ? -24.649 -6.213 28.990 1.00 79.31 183 ASP A CA 1
ATOM 1411 C C . ASP A 1 183 ? -23.413 -6.349 29.902 1.00 79.31 183 ASP A C 1
ATOM 1413 O O . ASP A 1 183 ? -22.289 -6.306 29.392 1.00 79.31 183 ASP A O 1
ATOM 1417 N N . PRO A 1 184 ? -23.571 -6.536 31.228 1.00 70.56 184 PRO A N 1
ATOM 1418 C CA . PRO A 1 184 ? -22.441 -6.706 32.141 1.00 70.56 184 PRO A CA 1
ATOM 1419 C C . PRO A 1 184 ? -21.628 -7.985 31.878 1.00 70.56 184 PRO A C 1
ATOM 1421 O O . PRO A 1 184 ? -20.497 -8.081 32.346 1.00 70.56 184 PRO A O 1
ATOM 1424 N N . ASN A 1 185 ? -22.169 -8.950 31.125 1.00 70.62 185 ASN A N 1
ATOM 1425 C CA . ASN A 1 185 ? -21.453 -10.157 30.705 1.00 70.62 185 ASN A CA 1
ATOM 1426 C C . ASN A 1 185 ? -20.624 -9.940 29.425 1.00 70.62 185 ASN A C 1
ATOM 1428 O O . ASN A 1 185 ? -19.835 -10.809 29.060 1.00 70.62 185 ASN A O 1
ATOM 1432 N N . SER A 1 186 ? -20.770 -8.793 28.747 1.00 76.31 186 SER A N 1
ATOM 1433 C CA . SER A 1 186 ? -19.996 -8.455 27.549 1.00 76.31 186 SER A CA 1
ATOM 1434 C C . SER A 1 186 ? -18.583 -8.002 27.933 1.00 76.31 186 SER A C 1
ATOM 1436 O O . SER A 1 186 ? -18.279 -6.826 28.187 1.00 76.31 186 SER A O 1
ATOM 1438 N N . THR A 1 187 ? -17.692 -8.985 28.005 1.00 66.69 187 THR A N 1
ATOM 1439 C CA . THR A 1 187 ? -16.280 -8.816 28.368 1.00 66.69 187 THR A CA 1
ATOM 1440 C C . THR A 1 187 ? -15.420 -8.341 27.200 1.00 66.69 187 THR A C 1
ATOM 1442 O O . THR A 1 187 ? -14.378 -7.731 27.432 1.00 66.69 187 THR A O 1
ATOM 1445 N N . SER A 1 188 ? -15.847 -8.592 25.957 1.00 77.19 188 SER A N 1
ATOM 1446 C CA . SER A 1 188 ? -14.993 -8.444 24.776 1.00 77.19 188 SER A CA 1
ATOM 1447 C C . SER A 1 188 ? -15.000 -7.027 24.203 1.00 77.19 188 SER A C 1
ATOM 1449 O O . SER A 1 188 ? -13.949 -6.393 24.130 1.00 77.19 188 SER A O 1
ATOM 1451 N N . LEU A 1 189 ? -16.155 -6.505 23.775 1.00 91.19 189 LEU A N 1
ATOM 1452 C CA . LEU A 1 189 ? -16.191 -5.253 23.011 1.00 91.19 189 LEU A CA 1
ATOM 1453 C C . LEU A 1 189 ? -16.010 -4.013 23.901 1.00 91.19 189 LEU A C 1
ATOM 1455 O O . LEU A 1 189 ? -16.696 -3.844 24.910 1.00 91.19 189 LEU A O 1
ATOM 1459 N N . ARG A 1 190 ? -15.151 -3.084 23.474 1.00 92.25 190 ARG A N 1
ATOM 1460 C CA . ARG A 1 190 ? -15.055 -1.708 23.993 1.00 92.25 190 ARG A CA 1
ATOM 1461 C C . ARG A 1 190 ? -14.954 -0.728 22.826 1.00 92.25 190 ARG A C 1
ATOM 1463 O O . ARG A 1 190 ? -14.359 -1.060 21.801 1.00 92.25 190 ARG A O 1
ATOM 1470 N N . MET A 1 191 ? -15.531 0.468 22.950 1.00 94.25 191 MET A N 1
ATOM 1471 C CA . MET A 1 191 ? -15.440 1.488 21.901 1.00 94.25 191 MET A CA 1
ATOM 1472 C C . MET A 1 191 ? -14.974 2.834 22.442 1.00 94.25 191 MET A C 1
ATOM 1474 O O . MET A 1 191 ? -15.430 3.287 23.487 1.00 94.25 191 MET A O 1
ATOM 1478 N N . HIS A 1 192 ? -14.126 3.500 21.665 1.00 91.44 192 HIS A N 1
ATOM 1479 C CA . HIS A 1 192 ? -13.597 4.825 21.965 1.00 91.44 192 HIS A CA 1
ATOM 1480 C C . HIS A 1 192 ? -13.744 5.745 20.750 1.00 91.44 192 HIS A C 1
ATOM 1482 O O . HIS A 1 192 ? -13.676 5.314 19.592 1.00 91.44 192 HIS A O 1
ATOM 1488 N N . PHE A 1 193 ? -13.913 7.029 21.023 1.00 90.50 193 PHE A N 1
ATOM 1489 C CA . PHE A 1 193 ? -13.758 8.117 20.072 1.00 90.50 193 PHE A CA 1
ATOM 1490 C C . PHE A 1 193 ? -12.648 9.030 20.586 1.00 90.50 193 PHE A C 1
ATOM 1492 O O . PHE A 1 193 ? -12.704 9.467 21.734 1.00 90.50 193 PHE A O 1
ATOM 1499 N N . THR A 1 194 ? -11.656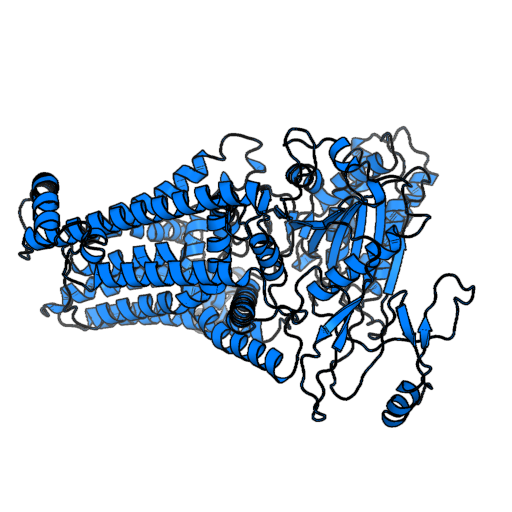 9.329 19.752 1.00 85.62 194 THR A N 1
ATOM 1500 C CA . THR A 1 194 ? -10.512 10.183 20.093 1.00 85.62 194 THR A CA 1
ATOM 1501 C C . THR A 1 194 ? -10.340 11.291 19.059 1.00 85.62 194 THR A C 1
ATOM 1503 O O . THR A 1 194 ? -10.671 11.130 17.887 1.00 85.62 194 THR A O 1
ATOM 1506 N N . SER A 1 195 ? -9.802 12.436 19.469 1.00 78.31 195 SER A N 1
ATOM 1507 C CA . SER A 1 195 ? -9.475 13.550 18.578 1.00 78.31 195 SER A CA 1
ATOM 1508 C C . SER A 1 195 ? -8.261 14.300 19.124 1.00 78.31 195 SER A C 1
ATOM 1510 O O . SER A 1 195 ? -8.272 14.719 20.280 1.00 78.31 195 SER A O 1
ATOM 1512 N N . ARG A 1 196 ? -7.203 14.427 18.310 1.00 72.56 196 ARG A N 1
ATOM 1513 C CA . ARG A 1 196 ? -5.855 14.872 18.719 1.00 72.56 196 ARG A CA 1
ATOM 1514 C C . ARG A 1 196 ? -5.589 16.325 18.334 1.00 72.56 196 ARG A C 1
ATOM 1516 O O . ARG A 1 196 ? -5.524 16.606 17.138 1.00 72.56 196 ARG A O 1
ATOM 1523 N N . ALA A 1 197 ? -5.449 17.235 19.300 1.00 63.66 197 ALA A N 1
ATOM 1524 C CA . ALA A 1 197 ? -5.386 18.691 19.102 1.00 63.66 197 ALA A CA 1
ATOM 1525 C C . ALA A 1 197 ? -4.461 19.145 17.945 1.00 63.66 197 ALA A C 1
ATOM 1527 O O . ALA A 1 197 ? -3.334 18.667 17.797 1.00 63.66 197 ALA A O 1
ATOM 1528 N N . LYS A 1 198 ? -4.935 20.109 17.140 1.00 61.81 198 LYS A N 1
ATOM 1529 C CA . LYS A 1 198 ? -4.247 20.669 15.958 1.00 61.81 198 LYS A CA 1
ATOM 1530 C C . LYS A 1 198 ? -4.042 22.190 16.094 1.00 61.81 198 LYS A C 1
ATOM 1532 O O . LYS A 1 198 ? -4.701 22.963 15.396 1.00 61.81 198 LYS A O 1
ATOM 1537 N N . PRO A 1 199 ? -3.138 22.662 16.972 1.00 52.84 199 PRO A N 1
ATOM 1538 C CA . PRO A 1 199 ? -2.731 24.067 16.973 1.00 52.84 199 PRO A CA 1
ATOM 1539 C C . PRO A 1 199 ? -2.022 24.443 15.666 1.00 52.84 199 PRO A C 1
ATOM 1541 O O . PRO A 1 199 ? -1.397 23.604 15.015 1.00 52.84 199 PRO A O 1
ATOM 1544 N N . HIS A 1 200 ? -2.029 25.732 15.333 1.00 48.72 200 HIS A N 1
ATOM 1545 C CA . HIS A 1 200 ? -1.121 26.259 14.319 1.00 48.72 200 HIS A CA 1
ATOM 1546 C C . HIS A 1 200 ? 0.329 26.227 14.823 1.00 48.72 200 HIS A C 1
ATOM 1548 O O . HIS A 1 200 ? 0.616 26.693 15.926 1.00 48.72 200 HIS A O 1
ATOM 1554 N N . GLU A 1 201 ? 1.245 25.721 13.994 1.00 44.78 201 GLU A N 1
ATOM 1555 C CA . GLU A 1 201 ? 2.687 25.811 14.238 1.00 44.78 201 GLU A CA 1
ATOM 1556 C C . GLU A 1 201 ? 3.178 27.248 14.005 1.00 44.78 201 GLU A C 1
ATOM 1558 O O . GLU A 1 201 ? 3.539 27.631 12.893 1.00 44.78 201 GLU A O 1
ATOM 1563 N N . ASP A 1 202 ? 3.206 28.053 15.066 1.00 42.00 202 ASP A N 1
ATOM 1564 C CA . ASP A 1 202 ? 3.947 29.312 15.096 1.00 42.00 202 ASP A CA 1
ATOM 1565 C C . ASP A 1 202 ? 5.117 29.192 16.078 1.00 42.00 202 ASP A C 1
ATOM 1567 O O . ASP A 1 202 ? 4.930 28.983 17.277 1.00 42.00 202 ASP A O 1
ATOM 1571 N N . ASN A 1 203 ? 6.334 29.408 15.571 1.00 39.50 203 ASN A N 1
ATOM 1572 C CA . ASN A 1 203 ? 7.581 29.455 16.341 1.00 39.50 203 ASN A CA 1
ATOM 1573 C C . ASN A 1 203 ? 7.576 30.488 17.491 1.00 39.50 203 ASN A C 1
ATOM 1575 O O . ASN A 1 203 ? 8.527 30.534 18.272 1.00 39.50 203 ASN A O 1
ATOM 1579 N N . ARG A 1 204 ? 6.549 31.344 17.582 1.00 35.34 204 ARG A N 1
ATOM 1580 C CA . ARG A 1 204 ? 6.377 32.377 18.613 1.00 35.34 204 ARG A CA 1
ATOM 1581 C C . ARG A 1 204 ? 5.276 32.071 19.633 1.00 35.34 204 ARG A C 1
ATOM 1583 O O . ARG A 1 204 ? 5.263 32.719 20.675 1.00 35.34 204 ARG A O 1
ATOM 1590 N N . ASN A 1 205 ? 4.390 31.106 19.374 1.00 34.06 205 ASN A N 1
ATOM 1591 C CA . ASN A 1 205 ? 3.212 30.838 20.203 1.00 34.06 205 ASN A CA 1
ATOM 1592 C C . ASN A 1 205 ? 3.158 29.368 20.644 1.00 34.06 205 ASN A C 1
ATOM 1594 O O . ASN A 1 205 ? 2.577 28.512 19.979 1.00 34.06 205 ASN A O 1
ATOM 1598 N N . ILE A 1 206 ? 3.742 29.081 21.811 1.00 36.28 206 ILE A N 1
ATOM 1599 C CA . ILE A 1 206 ? 3.618 27.774 22.467 1.00 36.28 206 ILE A CA 1
ATOM 1600 C C . ILE A 1 206 ? 2.228 27.688 23.104 1.00 36.28 206 ILE A C 1
ATOM 1602 O O . ILE A 1 206 ? 2.020 28.139 24.229 1.00 36.28 206 ILE A O 1
ATOM 1606 N N . MET A 1 207 ? 1.277 27.108 22.374 1.00 39.97 207 MET A N 1
ATOM 1607 C CA . MET A 1 207 ? 0.005 26.672 22.949 1.00 39.97 207 MET A CA 1
ATOM 1608 C C . MET A 1 207 ? 0.137 25.283 23.589 1.00 39.97 207 MET A C 1
ATOM 1610 O O . MET A 1 207 ? 1.203 24.664 23.567 1.00 39.97 207 MET A O 1
ATOM 1614 N N . VAL A 1 208 ? -0.932 24.837 24.247 1.00 36.81 208 VAL A N 1
ATOM 1615 C CA . VAL A 1 208 ? -0.842 23.927 25.390 1.00 36.81 208 VAL A CA 1
ATOM 1616 C C . VAL A 1 208 ? -1.859 22.761 25.267 1.00 36.81 208 VAL A C 1
ATOM 1618 O O . VAL A 1 208 ? -2.999 23.002 24.877 1.00 36.81 208 VAL A O 1
ATOM 1621 N N . GLN A 1 209 ? -1.470 21.511 25.577 1.00 40.34 209 GLN A N 1
ATOM 1622 C CA . GLN A 1 209 ? -2.191 20.228 25.406 1.00 40.34 209 GLN A CA 1
ATOM 1623 C C . GLN A 1 209 ? -2.518 19.504 26.733 1.00 40.34 209 GLN A C 1
ATOM 1625 O O . GLN A 1 209 ? -1.869 19.749 27.747 1.00 40.34 209 GLN A O 1
ATOM 1630 N N . HIS A 1 210 ? -3.525 18.617 26.742 1.00 35.41 210 HIS A N 1
ATOM 1631 C CA . HIS A 1 210 ? -3.965 17.868 27.932 1.00 35.41 210 HIS A CA 1
ATOM 1632 C C . HIS A 1 210 ? -3.814 16.358 27.692 1.00 35.41 210 HIS A C 1
ATOM 1634 O O . HIS A 1 210 ? -4.673 15.759 27.054 1.00 35.41 210 HIS A O 1
ATOM 1640 N N . VAL A 1 211 ? -2.729 15.742 28.178 1.00 38.38 211 VAL A N 1
ATOM 1641 C CA . VAL A 1 211 ? -2.506 14.289 28.045 1.00 38.38 211 VAL A CA 1
ATOM 1642 C C . VAL A 1 211 ? -1.888 13.716 29.326 1.00 38.38 211 VAL A C 1
ATOM 1644 O O . VAL A 1 211 ? -0.695 13.865 29.546 1.00 38.38 211 VAL A O 1
ATOM 1647 N N . ALA A 1 212 ? -2.709 13.027 30.125 1.00 37.03 212 ALA A N 1
ATOM 1648 C CA . ALA A 1 212 ? -2.339 12.020 31.135 1.00 37.03 212 ALA A CA 1
ATOM 1649 C C . ALA A 1 212 ? -1.233 12.348 32.181 1.00 37.03 212 ALA A C 1
ATOM 1651 O O . ALA A 1 212 ? -0.747 13.469 32.316 1.00 37.03 212 ALA A O 1
ATOM 1652 N N . VAL A 1 213 ? -0.895 11.337 32.993 1.00 34.44 213 VAL A N 1
ATOM 1653 C CA . VAL A 1 213 ? 0.011 11.403 34.158 1.00 34.44 213 VAL A CA 1
ATOM 1654 C C . VAL A 1 213 ? 1.463 11.720 33.747 1.00 34.44 213 VAL A C 1
ATOM 1656 O O . VAL A 1 213 ? 1.938 11.270 32.703 1.00 34.44 213 VAL A O 1
ATOM 1659 N N . GLY A 1 214 ? 2.186 12.481 34.583 1.00 35.72 214 GLY A N 1
ATOM 1660 C CA . GLY A 1 214 ? 3.564 12.941 34.310 1.00 35.72 214 GLY A CA 1
ATOM 1661 C C . GLY A 1 214 ? 3.657 14.293 33.580 1.00 35.72 214 GLY A C 1
ATOM 1662 O O . GLY A 1 214 ? 4.672 14.609 32.960 1.00 35.72 214 GLY A O 1
ATOM 1663 N N . THR A 1 215 ? 2.583 15.082 33.634 1.00 43.69 215 THR A N 1
ATOM 1664 C CA . THR A 1 215 ? 2.357 16.307 32.847 1.00 43.69 215 THR A CA 1
ATOM 1665 C C . THR A 1 215 ? 2.527 17.563 33.711 1.00 43.69 215 THR A C 1
ATOM 1667 O O . THR A 1 215 ? 2.067 17.593 34.848 1.00 43.69 215 THR A O 1
ATOM 1670 N N . TRP A 1 216 ? 3.189 18.608 33.192 1.00 39.47 216 TRP A N 1
ATOM 1671 C CA . TRP A 1 216 ? 3.557 19.824 33.944 1.00 39.47 216 TRP A CA 1
ATOM 1672 C C . TRP A 1 216 ? 2.681 21.047 33.596 1.00 39.47 216 TRP A C 1
ATOM 1674 O O . TRP A 1 216 ? 2.666 21.472 32.444 1.00 39.47 216 TRP A O 1
ATOM 1684 N N . TYR A 1 217 ? 1.991 21.654 34.570 1.00 42.44 217 TYR A N 1
ATOM 1685 C CA . TYR A 1 217 ? 0.922 22.650 34.345 1.00 42.44 217 TYR A CA 1
ATOM 1686 C C . TYR A 1 217 ? 1.199 24.055 34.929 1.00 42.44 217 TYR A C 1
ATOM 1688 O O . TYR A 1 217 ? 2.008 24.208 35.846 1.00 42.44 217 TYR A O 1
ATOM 1696 N N . TYR A 1 218 ? 0.516 25.086 34.399 1.00 38.00 218 TYR A N 1
ATOM 1697 C CA . TYR A 1 218 ? 0.504 26.479 34.890 1.00 38.00 218 TYR A CA 1
ATOM 1698 C C . TYR A 1 218 ? -0.776 27.229 34.447 1.00 38.00 218 TYR A C 1
ATOM 1700 O O . TYR A 1 218 ? -1.333 26.954 33.387 1.00 38.00 218 TYR A O 1
ATOM 1708 N N . LYS A 1 219 ? -1.249 28.206 35.239 1.00 36.38 219 LYS A N 1
ATOM 1709 C CA . LYS A 1 219 ? -2.522 28.926 35.002 1.00 36.38 219 LYS A CA 1
ATOM 1710 C C . LYS A 1 219 ? -2.340 30.170 34.123 1.00 36.38 219 LYS A C 1
ATOM 1712 O O . LYS A 1 219 ? -1.526 31.026 34.453 1.00 36.38 219 LYS A O 1
ATOM 1717 N N . VAL A 1 220 ? -3.149 30.321 33.069 1.00 39.03 220 VAL A N 1
ATOM 1718 C CA . VAL A 1 220 ? -3.123 31.483 32.152 1.00 39.03 220 VAL A CA 1
ATOM 1719 C C . VAL A 1 220 ? -4.408 32.324 32.284 1.00 39.03 220 VAL A C 1
ATOM 1721 O O . VAL A 1 220 ? -5.500 31.769 32.173 1.00 39.03 220 VAL A O 1
ATOM 1724 N N . PRO A 1 221 ? -4.324 33.651 32.520 1.00 40.25 221 PRO A N 1
ATOM 1725 C CA . PRO A 1 221 ? -5.491 34.540 32.518 1.00 40.25 221 PRO A CA 1
ATOM 1726 C C . PRO A 1 221 ? -6.197 34.624 31.146 1.00 40.25 221 PRO A C 1
ATOM 1728 O O . PRO A 1 221 ? -5.504 34.652 30.129 1.00 40.25 221 PRO A O 1
ATOM 1731 N N . PRO A 1 222 ? -7.538 34.793 31.081 1.00 37.81 222 PRO A N 1
ATOM 1732 C CA . PRO A 1 222 ? -8.293 34.819 29.814 1.00 37.81 222 PRO A CA 1
ATOM 1733 C C . PRO A 1 222 ? -7.852 35.872 28.782 1.00 37.81 222 PRO A C 1
ATOM 1735 O O . PRO A 1 222 ? -8.112 35.707 27.597 1.00 37.81 222 PRO A O 1
ATOM 1738 N N . ASN A 1 223 ? -7.176 36.937 29.228 1.00 49.53 223 ASN A N 1
ATOM 1739 C CA . ASN A 1 223 ? -6.722 38.062 28.403 1.00 49.53 223 ASN A CA 1
ATOM 1740 C C . ASN A 1 223 ? -5.182 38.211 28.393 1.00 49.53 223 ASN A C 1
ATOM 1742 O O . ASN A 1 223 ? -4.671 39.316 28.213 1.00 49.53 223 ASN A O 1
ATOM 1746 N N . ALA A 1 224 ? -4.430 37.138 28.670 1.00 43.47 224 ALA A N 1
ATOM 1747 C CA . ALA A 1 224 ? -2.976 37.208 28.837 1.00 43.47 224 ALA A CA 1
ATOM 1748 C C . ALA A 1 224 ? -2.228 37.502 27.523 1.00 43.47 224 ALA A C 1
ATOM 1750 O O . ALA A 1 224 ? -2.362 36.769 26.540 1.00 43.47 224 ALA A O 1
ATOM 1751 N N . THR A 1 225 ? -1.383 38.536 27.524 1.00 47.78 225 THR A N 1
ATOM 1752 C CA . THR A 1 225 ? -0.550 38.915 26.370 1.00 47.78 225 THR A CA 1
ATOM 1753 C C . THR A 1 225 ? 0.632 37.951 26.193 1.00 47.78 225 THR A C 1
ATOM 1755 O O . THR A 1 225 ? 1.108 37.409 27.191 1.00 47.78 225 THR A O 1
ATOM 1758 N N . PRO A 1 226 ? 1.182 37.753 24.977 1.00 45.12 226 PRO A N 1
ATOM 1759 C CA . PRO A 1 226 ? 2.255 36.777 24.739 1.00 45.12 226 PRO A CA 1
ATOM 1760 C C . PRO A 1 226 ? 3.496 36.904 25.647 1.00 45.12 226 PRO A C 1
ATOM 1762 O O . PRO A 1 226 ? 4.127 35.894 25.951 1.00 45.12 226 PRO A O 1
ATOM 1765 N N . GLN A 1 227 ? 3.834 38.103 26.144 1.00 45.28 227 GLN A N 1
ATOM 1766 C CA . GLN A 1 227 ? 4.880 38.268 27.166 1.00 45.28 227 GLN A CA 1
ATOM 1767 C C . GLN A 1 227 ? 4.522 37.599 2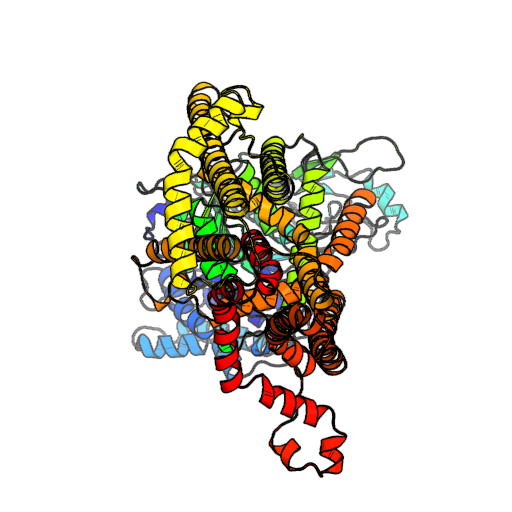8.506 1.00 45.28 227 GLN A C 1
ATOM 1769 O O . GLN A 1 227 ? 5.369 36.928 29.090 1.00 45.28 227 GLN A O 1
ATOM 1774 N N . GLN A 1 228 ? 3.279 37.728 28.982 1.00 47.28 228 GLN A N 1
ATOM 1775 C CA . GLN A 1 228 ? 2.840 37.179 30.276 1.00 47.28 228 GLN A CA 1
ATOM 1776 C C . GLN A 1 228 ? 2.886 35.641 30.300 1.00 47.28 228 GLN A C 1
ATOM 1778 O O . GLN A 1 228 ? 3.115 35.036 31.347 1.00 47.28 228 GLN A O 1
ATOM 1783 N N . TRP A 1 229 ? 2.746 34.993 29.138 1.00 44.91 229 TRP A N 1
ATOM 1784 C CA . TRP A 1 229 ? 2.882 33.539 28.997 1.00 44.91 229 TRP A CA 1
ATOM 1785 C C . TRP A 1 229 ? 4.309 33.048 29.300 1.00 44.91 229 TRP A C 1
ATOM 1787 O O . TRP A 1 229 ? 4.484 31.930 29.785 1.00 44.91 229 TRP A O 1
ATOM 1797 N N . LEU A 1 230 ? 5.336 33.866 29.034 1.00 40.12 230 LEU A N 1
ATOM 1798 C CA . LEU A 1 230 ? 6.740 33.500 29.259 1.00 40.12 230 LEU A CA 1
ATOM 1799 C C . LEU A 1 230 ? 7.145 33.552 30.736 1.00 40.12 230 LEU A C 1
ATOM 1801 O O . LEU A 1 230 ? 8.045 32.813 31.133 1.00 40.12 230 LEU A O 1
ATOM 1805 N N . GLU A 1 231 ? 6.489 34.388 31.541 1.00 45.94 231 GLU A N 1
ATOM 1806 C CA . GLU A 1 231 ? 6.744 34.495 32.982 1.00 45.94 231 GLU A CA 1
ATOM 1807 C C . GLU A 1 231 ? 6.072 33.345 33.744 1.00 45.94 231 GLU A C 1
ATOM 1809 O O . GLU A 1 231 ? 6.740 32.638 34.497 1.00 45.94 231 GLU A O 1
ATOM 1814 N N . LEU A 1 232 ? 4.794 33.065 33.451 1.00 43.53 232 LEU A N 1
ATOM 1815 C CA . LEU A 1 232 ? 4.015 31.970 34.056 1.00 43.53 232 LEU A CA 1
ATOM 1816 C C . LEU A 1 232 ? 4.640 30.579 33.835 1.00 43.53 232 LEU A C 1
ATOM 1818 O O . LEU A 1 232 ? 4.497 29.679 34.661 1.00 43.53 232 LEU A O 1
ATOM 1822 N N . ARG A 1 233 ? 5.395 30.418 32.742 1.00 41.31 233 ARG A N 1
ATOM 1823 C CA . ARG A 1 233 ? 6.179 29.218 32.415 1.00 41.31 233 ARG A CA 1
ATOM 1824 C C . ARG A 1 233 ? 7.220 28.850 33.483 1.00 41.31 233 ARG A C 1
ATOM 1826 O O . ARG A 1 233 ? 7.641 27.695 33.535 1.00 41.31 233 ARG A O 1
ATOM 1833 N N . ARG A 1 234 ? 7.693 29.810 34.288 1.00 42.38 234 ARG A N 1
ATOM 1834 C CA . ARG A 1 234 ? 8.807 29.597 35.228 1.00 42.38 234 ARG A CA 1
ATOM 1835 C C . ARG A 1 234 ? 8.423 28.763 36.455 1.00 42.38 234 ARG A C 1
ATOM 1837 O O . ARG A 1 234 ? 9.309 28.153 37.047 1.00 42.38 234 ARG A O 1
ATOM 1844 N N . ASP A 1 235 ? 7.129 28.691 36.769 1.00 42.03 235 ASP A N 1
ATOM 1845 C CA . ASP A 1 235 ? 6.609 28.192 38.050 1.00 42.03 235 ASP A CA 1
ATOM 1846 C C . ASP A 1 235 ? 5.702 26.942 37.904 1.00 42.03 235 ASP A C 1
ATOM 1848 O O . ASP A 1 235 ? 4.856 26.664 38.757 1.00 42.03 235 ASP A O 1
ATOM 1852 N N . CYS A 1 236 ? 5.857 26.184 36.809 1.00 44.22 236 CYS A N 1
ATOM 1853 C CA . CYS A 1 236 ? 5.055 24.987 36.511 1.00 44.22 236 CYS A CA 1
ATOM 1854 C C . CYS A 1 236 ? 5.295 23.798 37.473 1.00 44.22 236 CYS A C 1
ATOM 1856 O O . CYS A 1 236 ? 6.373 23.661 38.055 1.00 44.22 236 CYS A O 1
ATOM 1858 N N . ARG A 1 237 ? 4.291 22.917 37.630 1.00 39.03 237 ARG A N 1
ATOM 1859 C CA . ARG A 1 237 ? 4.318 21.742 38.538 1.00 39.03 237 ARG A CA 1
ATOM 1860 C C . ARG A 1 237 ? 3.806 20.463 37.875 1.00 39.03 237 ARG A C 1
ATOM 1862 O O . ARG A 1 237 ? 2.984 20.552 36.977 1.00 39.03 237 ARG A O 1
ATOM 1869 N N . GLU A 1 238 ? 4.257 19.302 38.344 1.00 39.94 238 GLU A N 1
ATOM 1870 C CA . GLU A 1 238 ? 3.878 17.965 37.852 1.00 39.94 238 GLU A CA 1
ATOM 1871 C C . GLU A 1 238 ? 2.501 17.484 38.368 1.00 39.94 238 GLU A C 1
ATOM 1873 O O . GLU A 1 238 ? 2.132 17.744 39.513 1.00 39.94 238 GLU A O 1
ATOM 1878 N N . MET A 1 239 ? 1.750 16.767 37.524 1.00 40.75 239 MET A N 1
ATOM 1879 C CA . MET A 1 239 ? 0.456 16.141 37.835 1.00 40.75 239 MET A CA 1
ATOM 1880 C C . MET A 1 239 ? 0.626 14.758 38.488 1.00 40.75 239 MET A C 1
ATOM 1882 O O . MET A 1 239 ? 1.319 13.894 37.946 1.00 40.75 239 MET A O 1
ATOM 1886 N N . VAL A 1 240 ? -0.082 14.523 39.599 1.00 38.75 240 VAL A N 1
ATOM 1887 C CA . VAL A 1 240 ? -0.076 13.267 40.372 1.00 38.75 240 VAL A CA 1
ATOM 1888 C C . VAL A 1 240 ? -1.453 12.596 40.299 1.00 38.75 240 VAL A C 1
ATOM 1890 O O . VAL A 1 240 ? -2.474 13.271 40.394 1.00 38.75 240 VAL A O 1
ATOM 1893 N N . TYR A 1 241 ? -1.489 11.274 40.112 1.00 36.44 241 TYR A N 1
ATOM 1894 C CA . TYR A 1 241 ? -2.730 10.504 39.955 1.00 36.44 241 TYR A CA 1
ATOM 1895 C C . TYR A 1 241 ? -3.443 10.237 41.297 1.00 36.44 241 TYR A C 1
ATOM 1897 O O . TYR A 1 241 ? -2.803 10.217 42.348 1.00 36.44 241 TYR A O 1
ATOM 1905 N N . ALA A 1 242 ? -4.754 9.974 41.239 1.00 38.09 242 ALA A N 1
ATOM 1906 C CA . ALA A 1 242 ? -5.608 9.572 42.365 1.00 38.09 242 ALA A CA 1
ATOM 1907 C C . ALA A 1 242 ? -5.771 10.584 43.528 1.00 38.09 242 ALA A C 1
ATOM 1909 O O . ALA A 1 242 ? -6.042 10.177 44.659 1.00 38.09 242 ALA A O 1
ATOM 1910 N N . GLN A 1 243 ? -5.668 11.894 43.268 1.00 38.94 243 GLN A N 1
ATOM 1911 C CA . GLN A 1 243 ? -6.231 12.909 44.176 1.00 38.94 243 GLN A CA 1
ATOM 1912 C C . GLN A 1 243 ? -7.665 13.289 43.757 1.00 38.94 243 GLN A C 1
ATOM 1914 O O . GLN A 1 243 ? -7.962 13.205 42.567 1.00 38.94 243 GLN A O 1
ATOM 1919 N N . PRO A 1 244 ? -8.559 13.694 44.685 1.00 37.12 244 PRO A N 1
ATOM 1920 C CA . PRO A 1 244 ? -9.998 13.840 44.410 1.00 37.12 244 PRO A CA 1
ATOM 1921 C C . PRO A 1 244 ? -10.400 15.074 43.582 1.00 37.12 244 PRO A C 1
ATOM 1923 O O . PRO A 1 244 ? -11.591 15.342 43.457 1.00 37.12 244 PRO A O 1
ATOM 1926 N N . ASP A 1 245 ? -9.434 15.828 43.054 1.00 37.03 245 ASP A N 1
ATOM 1927 C CA . ASP A 1 245 ? -9.624 17.171 42.491 1.00 37.03 245 ASP A CA 1
ATOM 1928 C C . ASP A 1 245 ? -9.795 17.166 40.953 1.00 37.03 245 ASP A C 1
ATOM 1930 O O . ASP A 1 245 ? -9.282 18.045 40.252 1.00 37.03 245 ASP A O 1
ATOM 1934 N N . ASP A 1 246 ? -10.535 16.191 40.417 1.00 41.38 246 ASP A N 1
ATOM 1935 C CA . ASP A 1 246 ? -11.195 16.363 39.116 1.00 41.38 246 ASP A CA 1
ATOM 1936 C C . ASP A 1 246 ? -12.415 17.281 39.329 1.00 41.38 246 ASP A C 1
ATOM 1938 O O . ASP A 1 246 ? -13.459 16.820 39.782 1.00 41.38 246 ASP A O 1
ATOM 1942 N N . ASP A 1 247 ? -12.253 18.591 39.083 1.00 42.69 247 ASP A N 1
ATOM 1943 C CA . ASP A 1 247 ? -13.097 19.352 38.137 1.00 42.69 247 ASP A CA 1
ATOM 1944 C C . ASP A 1 247 ? -12.776 20.877 38.061 1.00 42.69 247 ASP A C 1
ATOM 1946 O O . ASP A 1 247 ? -12.148 21.490 38.928 1.00 42.69 247 ASP A O 1
ATOM 1950 N N . ASP A 1 248 ? -13.224 21.491 36.958 1.00 31.70 248 ASP A N 1
ATOM 1951 C CA . ASP A 1 248 ? -13.465 22.929 36.703 1.00 31.70 248 ASP A CA 1
ATOM 1952 C C . ASP A 1 248 ? -12.339 23.978 36.474 1.00 31.70 248 ASP A C 1
ATOM 1954 O O . ASP A 1 248 ? -12.679 25.059 35.983 1.00 31.70 248 ASP A O 1
ATOM 1958 N N . VAL A 1 249 ? -11.030 23.775 36.745 1.00 32.50 249 VAL A N 1
ATOM 1959 C CA . VAL A 1 249 ? -10.077 24.942 36.734 1.00 32.50 249 VAL A CA 1
ATOM 1960 C C . VAL A 1 249 ? -8.705 24.796 36.022 1.00 32.50 249 VAL A C 1
ATOM 1962 O O . VAL A 1 249 ? -7.941 25.767 36.003 1.00 32.50 249 VAL A O 1
ATOM 1965 N N . ASN A 1 250 ? -8.345 23.657 35.406 1.00 32.03 250 ASN A N 1
ATOM 1966 C CA . ASN A 1 250 ? -6.923 23.335 35.124 1.00 32.03 250 ASN A CA 1
ATOM 1967 C C . ASN A 1 250 ? -6.499 23.111 33.653 1.00 32.03 250 ASN A C 1
ATOM 1969 O O . ASN A 1 250 ? -7.238 22.570 32.836 1.00 32.03 250 ASN A O 1
ATOM 1973 N N . VAL A 1 251 ? -5.254 23.528 33.345 1.00 36.62 251 VAL A N 1
ATOM 1974 C CA . VAL A 1 251 ? -4.587 23.570 32.019 1.00 36.62 251 VAL A CA 1
ATOM 1975 C C . VAL A 1 251 ? -3.047 23.647 32.226 1.00 36.62 251 VAL A C 1
ATOM 1977 O O . VAL A 1 251 ? -2.650 24.271 33.206 1.00 36.62 251 VAL A O 1
ATOM 1980 N N . LYS A 1 252 ? -2.074 23.177 31.406 1.00 37.81 252 LYS A N 1
ATOM 1981 C CA . LYS A 1 252 ? -1.863 22.155 30.329 1.00 37.81 252 LYS A CA 1
ATOM 1982 C C . LYS A 1 252 ? -0.309 22.065 30.062 1.00 37.81 252 LYS A C 1
ATOM 1984 O O . LYS A 1 252 ? 0.423 22.857 30.650 1.00 37.81 252 LYS A O 1
ATOM 1989 N N . VAL A 1 253 ? 0.201 21.213 29.142 1.00 34.91 253 VAL A N 1
ATOM 1990 C CA . VAL A 1 253 ? 1.641 21.085 28.695 1.00 34.91 253 VAL A CA 1
ATOM 1991 C C . VAL A 1 253 ? 1.955 21.598 27.259 1.00 34.91 253 VAL A C 1
ATOM 1993 O O . VAL A 1 253 ? 1.079 21.518 26.413 1.00 34.91 253 VAL A O 1
ATOM 1996 N N . PRO A 1 254 ? 3.166 22.086 26.895 1.00 35.00 254 PRO A N 1
ATOM 1997 C CA . PRO A 1 254 ? 3.506 22.547 25.526 1.00 35.00 254 PRO A CA 1
ATOM 1998 C C . PRO A 1 254 ? 3.176 21.579 24.363 1.00 35.00 254 PRO A C 1
ATOM 2000 O O . PRO A 1 254 ? 3.538 20.406 24.395 1.00 35.00 254 PRO A O 1
ATOM 2003 N N . LEU A 1 255 ? 2.551 22.108 23.301 1.00 45.12 255 LEU A N 1
ATOM 2004 C CA . LEU A 1 255 ? 2.068 21.365 22.125 1.00 45.12 255 LEU A CA 1
ATOM 2005 C C . LEU A 1 255 ? 3.148 20.941 21.112 1.00 45.12 255 LEU A C 1
ATOM 2007 O O . LEU A 1 255 ? 4.089 21.679 20.814 1.00 45.12 255 LEU A O 1
ATOM 2011 N N . ARG A 1 256 ? 2.869 19.817 20.440 1.00 48.12 256 ARG A N 1
ATOM 2012 C CA . ARG A 1 256 ? 3.196 19.596 19.022 1.00 48.12 256 ARG A CA 1
ATOM 2013 C C . ARG A 1 256 ? 1.902 19.481 18.219 1.00 48.12 256 ARG A C 1
ATOM 2015 O O . ARG A 1 256 ? 0.866 19.118 18.772 1.00 48.12 256 ARG A O 1
ATOM 2022 N N . SER A 1 257 ? 1.958 19.805 16.930 1.00 51.91 257 SER A N 1
ATOM 2023 C CA . SER A 1 257 ? 0.859 19.530 16.003 1.00 51.91 257 SER A CA 1
ATOM 2024 C C . SER A 1 257 ? 0.617 18.016 15.904 1.00 51.91 257 SER A C 1
ATOM 2026 O O . SER A 1 257 ? 1.509 17.210 16.187 1.00 51.91 257 SER A O 1
ATOM 2028 N N . SER A 1 258 ? -0.579 17.586 15.488 1.00 53.91 258 SER A N 1
ATOM 2029 C CA . SER A 1 258 ? -0.732 16.189 15.076 1.00 53.91 258 SER A CA 1
ATOM 2030 C C . SER A 1 258 ? 0.075 15.984 13.785 1.00 53.91 258 SER A C 1
ATOM 2032 O O . SER A 1 258 ? -0.284 16.556 12.751 1.00 53.91 258 SER A O 1
ATOM 2034 N N . HIS A 1 259 ? 1.129 15.167 13.843 1.00 71.44 259 HIS A N 1
ATOM 2035 C CA . HIS A 1 259 ? 2.017 14.807 12.725 1.00 71.44 259 HIS A CA 1
ATOM 2036 C C . HIS A 1 259 ? 1.315 13.917 11.673 1.00 71.44 259 HIS A C 1
ATOM 2038 O O . HIS A 1 259 ? 1.716 12.781 11.410 1.00 71.44 259 HIS A O 1
ATOM 2044 N N . GLY A 1 260 ? 0.193 14.408 11.140 1.00 75.31 260 GLY A N 1
ATOM 2045 C CA . GLY A 1 260 ? -0.809 13.636 10.411 1.00 75.31 260 GLY A CA 1
ATOM 2046 C C . GLY A 1 260 ? -1.217 12.343 11.125 1.00 75.31 260 GLY A C 1
ATOM 2047 O O . GLY A 1 260 ? -1.064 12.195 12.343 1.00 75.31 260 GLY A O 1
ATOM 2048 N N . LYS A 1 261 ? -1.638 11.380 10.301 1.00 83.19 261 LYS A N 1
ATOM 2049 C CA . LYS A 1 261 ? -2.084 10.036 10.683 1.00 83.19 261 LYS A CA 1
ATOM 2050 C C . LYS A 1 261 ? -1.161 9.325 11.673 1.00 83.19 261 LYS A C 1
ATOM 2052 O O . LYS A 1 261 ? -1.652 8.711 12.614 1.00 83.19 261 LYS A O 1
ATOM 2057 N N . ALA A 1 262 ? 0.160 9.428 11.508 1.00 85.19 262 ALA A N 1
ATOM 2058 C CA . ALA A 1 262 ? 1.123 8.827 12.434 1.00 85.19 262 ALA A CA 1
ATOM 2059 C C . ALA A 1 262 ? 0.961 9.362 13.868 1.00 85.19 262 ALA A C 1
ATOM 2061 O O . ALA A 1 262 ? 0.974 8.594 14.827 1.00 85.19 262 ALA A O 1
ATOM 2062 N N . GLY A 1 263 ? 0.763 10.678 14.010 1.00 80.94 263 GLY A N 1
ATOM 2063 C CA . GLY A 1 263 ? 0.495 11.320 15.296 1.00 80.94 263 GLY A CA 1
ATOM 2064 C C . GLY A 1 263 ? -0.832 10.871 15.910 1.00 80.94 263 GLY A C 1
ATOM 2065 O O . GLY A 1 263 ? -0.882 10.599 17.107 1.00 80.94 263 GLY A O 1
ATOM 2066 N N . GLY A 1 264 ? -1.884 10.730 15.096 1.00 82.69 264 GLY A N 1
ATOM 2067 C CA . GLY A 1 264 ? -3.165 10.167 15.530 1.00 82.69 264 GLY A CA 1
ATOM 2068 C C . GLY A 1 264 ? -3.049 8.722 16.032 1.00 82.69 264 GLY A C 1
ATOM 2069 O O . GLY A 1 264 ? -3.529 8.406 17.116 1.00 82.69 264 GLY A O 1
ATOM 2070 N N . LEU A 1 265 ? -2.351 7.858 15.289 1.00 88.94 265 LEU A N 1
ATOM 2071 C CA . LEU A 1 265 ? -2.145 6.453 15.658 1.00 88.94 265 LEU A CA 1
ATOM 2072 C C . LEU A 1 265 ? -1.325 6.296 16.950 1.00 88.94 265 LEU A C 1
ATOM 2074 O O . LEU A 1 265 ? -1.714 5.524 17.827 1.00 88.94 265 LEU A O 1
ATOM 2078 N N . ASN A 1 266 ? -0.238 7.062 17.101 1.00 86.50 266 ASN A N 1
ATOM 2079 C CA . ASN A 1 266 ? 0.572 7.085 18.326 1.00 86.50 266 ASN A CA 1
ATOM 2080 C C . ASN A 1 266 ? -0.222 7.590 19.537 1.00 86.50 266 ASN A C 1
ATOM 2082 O O . ASN A 1 266 ? -0.085 7.050 20.632 1.00 86.50 266 ASN A O 1
ATOM 2086 N N . PHE A 1 267 ? -1.073 8.604 19.352 1.00 82.12 267 PHE A N 1
ATOM 2087 C CA . PHE A 1 267 ? -1.941 9.087 20.423 1.00 82.12 267 PHE A CA 1
ATOM 2088 C C . PHE A 1 267 ? -2.902 7.996 20.901 1.00 82.12 267 PHE A C 1
ATOM 2090 O O . PHE A 1 267 ? -3.026 7.793 22.106 1.00 82.12 267 PHE A O 1
ATOM 2097 N N . VAL A 1 268 ? -3.530 7.262 19.975 1.00 87.12 268 VAL A N 1
ATOM 2098 C CA . VAL A 1 268 ? -4.418 6.142 20.321 1.00 87.12 268 VAL A CA 1
ATOM 2099 C C . VAL A 1 268 ? -3.657 5.011 21.017 1.00 87.12 268 VAL A C 1
ATOM 2101 O O . VAL A 1 268 ? -4.159 4.496 22.007 1.00 87.12 268 VAL A O 1
ATOM 2104 N N . ASP A 1 269 ? -2.450 4.655 20.566 1.00 87.62 269 ASP A N 1
ATOM 2105 C CA . ASP A 1 269 ? -1.611 3.626 21.210 1.00 87.62 269 ASP A CA 1
ATOM 2106 C C . ASP A 1 269 ? -1.317 3.980 22.682 1.00 87.62 269 ASP A C 1
ATOM 2108 O O . ASP A 1 269 ? -1.636 3.222 23.601 1.00 87.62 269 ASP A O 1
ATOM 2112 N N . ASN A 1 270 ? -0.815 5.198 22.918 1.00 82.00 270 ASN A N 1
ATOM 2113 C CA . ASN A 1 270 ? -0.518 5.704 24.259 1.00 82.00 270 ASN A CA 1
ATOM 2114 C C . ASN A 1 270 ? -1.784 5.806 25.136 1.00 82.00 270 ASN A C 1
ATOM 2116 O O . ASN A 1 270 ? -1.761 5.413 26.303 1.00 82.00 270 ASN A O 1
ATOM 2120 N N . TYR A 1 271 ? -2.897 6.299 24.582 1.00 82.56 271 TYR A N 1
ATOM 2121 C CA . TYR A 1 271 ? -4.177 6.420 25.288 1.00 82.56 271 TYR A CA 1
ATOM 2122 C C . TYR A 1 271 ? -4.761 5.049 25.676 1.00 82.56 271 TYR A C 1
ATOM 2124 O O . TYR A 1 271 ? -5.136 4.850 26.833 1.00 82.56 271 TYR A O 1
ATOM 2132 N N . ILE A 1 272 ? -4.793 4.082 24.752 1.00 85.19 272 ILE A N 1
ATOM 2133 C CA . ILE A 1 272 ? -5.348 2.743 24.997 1.00 85.19 272 ILE A CA 1
ATOM 2134 C C . ILE A 1 272 ? -4.461 1.918 25.941 1.00 85.19 272 ILE A C 1
ATOM 2136 O O . ILE A 1 272 ? -5.010 1.130 26.714 1.00 85.19 272 ILE A O 1
ATOM 2140 N N . SER A 1 273 ? -3.136 2.125 25.962 1.00 80.94 273 SER A N 1
ATOM 2141 C CA . SER A 1 273 ? -2.287 1.572 27.032 1.00 80.94 273 SER A CA 1
ATOM 2142 C C . SER A 1 273 ? -2.764 2.076 28.393 1.00 80.94 273 SER A C 1
ATOM 2144 O O . SER A 1 273 ? -3.198 1.276 29.215 1.00 80.94 273 SER A O 1
ATOM 2146 N N . ILE A 1 274 ? -2.819 3.400 28.588 1.00 76.44 274 ILE A N 1
ATOM 2147 C CA . ILE A 1 274 ? -3.210 4.018 29.867 1.00 76.44 274 ILE A CA 1
ATOM 2148 C C . ILE A 1 274 ? -4.606 3.579 30.326 1.00 76.44 274 ILE A C 1
ATOM 2150 O O . ILE A 1 274 ? -4.821 3.386 31.520 1.00 76.44 274 ILE A O 1
ATOM 2154 N N . VAL A 1 275 ? -5.568 3.424 29.411 1.00 79.06 275 VAL A N 1
ATOM 2155 C CA . VAL A 1 275 ? -6.921 2.957 29.759 1.00 79.06 275 VAL A CA 1
ATOM 2156 C C . VAL A 1 275 ? -6.931 1.486 30.179 1.00 79.06 275 VAL A C 1
ATOM 2158 O O . VAL A 1 275 ? -7.621 1.153 31.140 1.00 79.06 275 VAL A O 1
ATOM 2161 N N . ASN A 1 276 ? -6.170 0.613 29.511 1.00 81.00 276 ASN A N 1
ATOM 2162 C CA . ASN A 1 276 ? -6.086 -0.806 29.882 1.00 81.00 276 ASN A CA 1
ATOM 2163 C C . ASN A 1 276 ? -5.153 -1.082 31.070 1.00 81.00 276 ASN A C 1
ATOM 2165 O O . ASN A 1 276 ? -5.256 -2.146 31.669 1.00 81.00 276 ASN A O 1
ATOM 2169 N N . ASP A 1 277 ? -4.251 -0.163 31.417 1.00 79.88 277 ASP A N 1
ATOM 2170 C CA . ASP A 1 277 ? -3.390 -0.249 32.606 1.00 79.88 277 ASP A CA 1
ATOM 2171 C C . ASP A 1 277 ? -4.138 0.152 33.905 1.00 79.88 277 ASP A C 1
ATOM 2173 O O . ASP A 1 277 ? -3.557 0.134 34.990 1.00 79.88 277 ASP A O 1
ATOM 2177 N N . ARG A 1 278 ? -5.430 0.516 33.826 1.00 78.44 278 ARG A N 1
ATOM 2178 C CA . ARG A 1 278 ? -6.264 0.800 35.008 1.00 78.44 278 ARG A CA 1
ATOM 2179 C C . ARG A 1 278 ? -6.753 -0.491 35.679 1.00 78.44 278 ARG A C 1
ATOM 2181 O O . ARG A 1 278 ? -7.135 -1.405 34.950 1.00 78.44 278 ARG A O 1
ATOM 2188 N N . PRO A 1 279 ? -6.860 -0.564 37.022 1.00 79.81 279 PRO A N 1
ATOM 2189 C CA . PRO A 1 279 ? -7.260 -1.785 37.730 1.00 79.81 279 PRO A CA 1
ATOM 2190 C C . PRO A 1 279 ? -8.602 -2.382 37.283 1.00 79.81 279 PRO A C 1
ATOM 2192 O O . PRO A 1 279 ? -8.718 -3.598 37.174 1.00 79.81 279 PRO A O 1
ATOM 2195 N N . GLU A 1 280 ? -9.603 -1.553 36.971 1.00 79.88 280 GLU A N 1
ATOM 2196 C CA . GLU A 1 280 ? -10.906 -2.000 36.453 1.00 79.88 280 GLU A CA 1
ATOM 2197 C C . GLU A 1 280 ? -10.838 -2.606 35.037 1.00 79.88 280 GLU A C 1
ATOM 2199 O O . GLU A 1 280 ? -11.767 -3.283 34.600 1.00 79.88 280 GLU A O 1
ATOM 2204 N N . ASN A 1 281 ? -9.724 -2.378 34.337 1.00 79.19 281 ASN A N 1
ATOM 2205 C CA . ASN A 1 281 ? -9.401 -2.898 33.016 1.00 79.19 281 ASN A CA 1
ATOM 2206 C C . ASN A 1 281 ? -8.172 -3.832 33.046 1.00 79.19 281 ASN A C 1
ATOM 2208 O O . ASN A 1 281 ? -7.569 -4.068 32.000 1.00 79.19 281 ASN A O 1
ATOM 2212 N N . MET A 1 282 ? -7.812 -4.432 34.178 1.00 83.75 282 MET A N 1
ATOM 2213 C CA . MET A 1 282 ? -6.833 -5.529 34.209 1.00 83.75 282 MET A CA 1
ATOM 2214 C C . MET A 1 282 ? -7.542 -6.886 34.285 1.00 83.75 282 MET A C 1
ATOM 2216 O O . MET A 1 282 ? -8.646 -6.985 34.819 1.00 83.75 282 MET A O 1
ATOM 2220 N N . TYR A 1 283 ? -6.943 -7.931 33.715 1.00 86.81 283 TYR A N 1
ATOM 2221 C CA . TYR A 1 283 ? -7.419 -9.310 33.896 1.00 86.81 283 TYR A CA 1
ATOM 2222 C C . TYR A 1 283 ? -6.963 -9.894 35.244 1.00 86.81 283 TYR A C 1
ATOM 2224 O O . TYR A 1 283 ? -7.603 -10.804 35.768 1.00 86.81 283 TYR A O 1
ATOM 2232 N N . GLY A 1 284 ? -5.867 -9.375 35.810 1.00 87.06 284 GLY A N 1
ATOM 2233 C CA . GLY A 1 284 ? -5.218 -9.917 37.004 1.00 87.06 284 GLY A CA 1
ATOM 2234 C C . GLY A 1 284 ? -4.383 -11.170 36.713 1.00 87.06 284 GLY A C 1
ATOM 2235 O O . GLY A 1 284 ? -4.179 -11.988 37.609 1.00 87.06 284 GLY A O 1
ATOM 2236 N N . THR A 1 285 ? -3.938 -11.345 35.466 1.00 88.69 285 THR A N 1
ATOM 2237 C CA . THR A 1 285 ? -3.229 -12.538 34.971 1.00 88.69 285 THR A CA 1
ATOM 2238 C C . THR A 1 285 ? -2.049 -12.144 34.076 1.00 88.69 285 THR A C 1
ATOM 2240 O O . THR A 1 285 ? -1.909 -10.985 33.692 1.00 88.69 285 THR A O 1
ATOM 2243 N N . GLU A 1 286 ? -1.225 -13.117 33.670 1.00 87.12 286 GLU A N 1
ATOM 2244 C CA . GLU A 1 286 ? -0.128 -12.918 32.699 1.00 87.12 286 GLU A CA 1
ATOM 2245 C C . GLU A 1 286 ? -0.603 -12.321 31.351 1.00 87.12 286 GLU A C 1
ATOM 2247 O O . GLU A 1 286 ? 0.195 -11.770 30.593 1.00 87.12 286 GLU A O 1
ATOM 2252 N N . GLN A 1 287 ? -1.911 -12.365 31.059 1.00 87.88 287 GLN A N 1
ATOM 2253 C CA . GLN A 1 287 ? -2.518 -11.734 29.886 1.00 87.88 287 GLN A CA 1
ATOM 2254 C C . GLN A 1 287 ? -2.376 -10.200 29.894 1.00 87.88 287 GLN A C 1
ATOM 2256 O O . GLN A 1 287 ? -2.313 -9.595 28.824 1.00 87.88 287 GLN A O 1
ATOM 2261 N N . ASP A 1 288 ? -2.272 -9.556 31.063 1.00 87.25 288 ASP A N 1
ATOM 2262 C CA . ASP A 1 288 ? -2.021 -8.109 31.165 1.00 87.25 288 ASP A CA 1
ATOM 2263 C C . ASP A 1 288 ? -0.619 -7.705 30.668 1.00 87.25 288 ASP A C 1
ATOM 2265 O O . ASP A 1 288 ? -0.421 -6.564 30.244 1.00 87.25 288 ASP A O 1
ATOM 2269 N N . GLU A 1 289 ? 0.331 -8.646 30.650 1.00 88.12 289 GLU A N 1
ATOM 2270 C CA . GLU A 1 289 ? 1.702 -8.456 30.154 1.00 88.12 289 GLU A CA 1
ATOM 2271 C C . GLU A 1 289 ? 1.889 -8.961 28.707 1.00 88.12 289 GLU A C 1
ATOM 2273 O O . GLU A 1 289 ? 2.963 -8.836 28.106 1.00 88.12 289 GLU A O 1
ATOM 2278 N N . ALA A 1 290 ? 0.841 -9.535 28.109 1.00 90.69 290 ALA A N 1
ATOM 2279 C CA . ALA A 1 290 ? 0.895 -10.094 26.766 1.00 90.69 290 ALA A CA 1
ATOM 2280 C C . ALA A 1 290 ? 0.959 -9.007 25.667 1.00 90.69 290 ALA A C 1
ATOM 2282 O O . ALA A 1 290 ? 0.526 -7.867 25.858 1.00 90.69 290 ALA A O 1
ATOM 2283 N N . PRO A 1 291 ? 1.470 -9.325 24.461 1.00 93.06 291 PRO A N 1
ATOM 2284 C CA . PRO A 1 291 ? 1.359 -8.429 23.313 1.00 93.06 291 PRO A CA 1
ATOM 2285 C C . PRO A 1 291 ? -0.102 -8.183 22.904 1.00 93.06 291 PRO A C 1
ATOM 2287 O O . PRO A 1 291 ? -0.968 -9.042 23.073 1.00 93.06 291 PRO A O 1
ATOM 2290 N N . SER A 1 292 ? -0.360 -7.026 22.302 1.00 94.50 292 SER A N 1
ATOM 2291 C CA . SER A 1 292 ? -1.628 -6.693 21.651 1.00 94.50 292 SER A CA 1
ATOM 2292 C C . SER A 1 292 ? -1.494 -6.697 20.125 1.00 94.50 292 SER A C 1
ATOM 2294 O O . SER A 1 292 ? -0.389 -6.636 19.573 1.00 94.50 292 SER A O 1
ATOM 2296 N N . LEU A 1 293 ? -2.630 -6.783 19.429 1.00 96.81 293 LEU A N 1
ATOM 2297 C CA . LEU A 1 293 ? -2.700 -6.654 17.971 1.00 96.81 293 LEU A CA 1
ATOM 2298 C C . LEU A 1 293 ? -3.391 -5.340 17.595 1.00 96.81 293 LEU A C 1
ATOM 2300 O O . LEU A 1 293 ? -4.532 -5.115 17.980 1.00 96.81 293 LEU A O 1
ATOM 2304 N N . TYR A 1 294 ? -2.716 -4.486 16.826 1.00 96.88 294 TYR A N 1
ATOM 2305 C CA . TYR A 1 294 ? -3.172 -3.145 16.445 1.00 96.88 294 TYR A CA 1
ATOM 2306 C C . TYR A 1 294 ? -3.488 -3.102 14.944 1.00 96.88 294 TYR A C 1
ATOM 2308 O O . TYR A 1 294 ? -2.583 -3.061 14.110 1.00 96.88 294 TYR A O 1
ATOM 2316 N N . ALA A 1 295 ? -4.766 -3.091 14.574 1.00 97.12 295 ALA A N 1
ATOM 2317 C CA . ALA A 1 295 ? -5.244 -2.983 13.198 1.00 97.12 295 ALA A CA 1
ATOM 2318 C C . ALA A 1 295 ? -5.546 -1.529 12.793 1.00 97.12 295 ALA A C 1
ATOM 2320 O O . ALA A 1 295 ? -6.185 -0.792 13.540 1.00 97.12 295 ALA A O 1
ATOM 2321 N N . ILE A 1 296 ? -5.133 -1.122 11.588 1.00 95.56 296 ILE A N 1
ATOM 2322 C CA . ILE A 1 296 ? -5.320 0.249 11.078 1.00 95.56 296 ILE A CA 1
ATOM 2323 C C . ILE A 1 296 ? -6.296 0.253 9.902 1.00 95.56 296 ILE A C 1
ATOM 2325 O O . ILE A 1 296 ? -5.981 -0.282 8.836 1.00 95.56 296 ILE A O 1
ATOM 2329 N N . ALA A 1 297 ? -7.440 0.912 10.073 1.00 92.88 297 ALA A N 1
ATOM 2330 C CA . ALA A 1 297 ? -8.426 1.130 9.025 1.00 92.88 297 ALA A CA 1
ATOM 2331 C C . ALA A 1 297 ? -8.522 2.629 8.687 1.00 92.88 297 ALA A C 1
ATOM 2333 O O . ALA A 1 297 ? -8.930 3.448 9.506 1.00 92.88 297 ALA A O 1
ATOM 2334 N N . ASP A 1 298 ? -8.180 3.013 7.460 1.00 88.69 298 ASP A N 1
ATOM 2335 C CA . ASP A 1 298 ? -8.540 4.338 6.938 1.00 88.69 298 ASP A CA 1
ATOM 2336 C C . ASP A 1 298 ? -10.069 4.480 6.890 1.00 88.69 298 ASP A C 1
ATOM 2338 O O . ASP A 1 298 ? -10.763 3.543 6.493 1.00 88.69 298 ASP A O 1
ATOM 2342 N N . ALA A 1 299 ? -10.600 5.677 7.154 1.00 86.62 299 ALA A N 1
ATOM 2343 C CA . ALA A 1 299 ? -12.034 5.996 7.076 1.00 86.62 299 ALA A CA 1
ATOM 2344 C C . ALA A 1 299 ? -12.739 5.625 5.756 1.00 86.62 299 ALA A C 1
ATOM 2346 O O . ALA A 1 299 ? -13.968 5.613 5.673 1.00 86.62 299 ALA A O 1
ATOM 2347 N N . ARG A 1 300 ? -11.976 5.375 4.688 1.00 89.88 300 ARG A N 1
ATOM 2348 C CA . ARG A 1 300 ? -12.502 4.974 3.379 1.00 89.88 300 ARG A CA 1
ATOM 2349 C C . ARG A 1 300 ? -12.579 3.458 3.197 1.00 89.88 300 ARG A C 1
ATOM 2351 O O . ARG A 1 300 ? -13.269 3.004 2.286 1.00 89.88 300 ARG A O 1
ATOM 2358 N N . HIS A 1 301 ? -11.934 2.677 4.053 1.00 92.50 301 HIS A N 1
ATOM 2359 C CA . HIS A 1 301 ? -11.875 1.220 3.992 1.00 92.50 301 HIS A CA 1
ATOM 2360 C C . HIS A 1 301 ? -12.819 0.595 5.017 1.00 92.50 301 HIS A C 1
ATOM 2362 O O . HIS A 1 301 ? -12.889 1.029 6.163 1.00 92.50 301 HIS A O 1
ATOM 2368 N N . GLN A 1 302 ? -13.575 -0.415 4.594 1.00 94.56 302 GLN A N 1
ATOM 2369 C CA . GLN A 1 302 ? -14.511 -1.144 5.443 1.00 94.56 302 GLN A CA 1
ATOM 2370 C C . GLN A 1 302 ? -14.084 -2.603 5.531 1.00 94.56 302 GLN A C 1
ATOM 2372 O O . GLN A 1 302 ? -14.197 -3.346 4.551 1.00 94.56 302 GLN A O 1
ATOM 2377 N N . TYR A 1 303 ? -13.613 -3.004 6.709 1.00 95.19 303 TYR A N 1
ATOM 2378 C CA . TYR A 1 303 ? -13.291 -4.396 7.006 1.00 95.19 303 TYR A CA 1
ATOM 2379 C C . TYR A 1 303 ? -14.531 -5.276 6.873 1.00 95.19 303 TYR A C 1
ATOM 2381 O O . TYR A 1 303 ? -15.639 -4.859 7.207 1.00 95.19 303 TYR A O 1
ATOM 2389 N N . GLN A 1 304 ? -14.332 -6.475 6.342 1.00 93.75 304 GLN A N 1
ATOM 2390 C CA . GLN A 1 304 ? -15.350 -7.514 6.274 1.00 93.75 304 GLN A CA 1
ATOM 2391 C C . GLN A 1 304 ? -15.309 -8.378 7.550 1.00 93.75 304 GLN A C 1
ATOM 2393 O O . GLN A 1 304 ? -14.276 -8.401 8.230 1.00 93.75 304 GLN A O 1
ATOM 2398 N N . PRO A 1 305 ? -16.395 -9.102 7.890 1.00 93.25 305 PRO A N 1
ATOM 2399 C CA . PR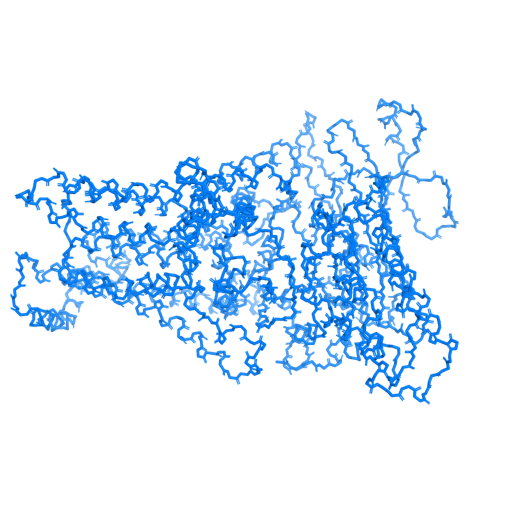O A 1 305 ? -16.462 -9.896 9.123 1.00 93.25 305 PRO A CA 1
ATOM 2400 C C . PRO A 1 305 ? -15.368 -10.971 9.266 1.00 93.25 305 PRO A C 1
ATOM 2402 O O . PRO A 1 305 ? -15.044 -11.389 10.373 1.00 93.25 305 PRO A O 1
ATOM 2405 N N . ASP A 1 306 ? -14.766 -11.408 8.159 1.00 91.12 306 ASP A N 1
ATOM 2406 C CA . ASP A 1 306 ? -13.700 -12.410 8.108 1.00 91.12 306 ASP A CA 1
ATOM 2407 C C . ASP A 1 306 ? -12.273 -11.830 8.209 1.00 91.12 306 ASP A C 1
ATOM 2409 O O . ASP A 1 306 ? -11.303 -12.595 8.176 1.00 91.12 306 ASP A O 1
ATOM 2413 N N . PHE A 1 307 ? -12.115 -10.505 8.367 1.00 93.69 307 PHE A N 1
ATOM 2414 C CA . PHE A 1 307 ? -10.803 -9.842 8.423 1.00 93.69 307 PHE A CA 1
ATOM 2415 C C . PHE A 1 307 ? -9.921 -10.398 9.548 1.00 93.69 307 PHE A C 1
ATOM 2417 O O . PHE A 1 307 ? -8.823 -10.889 9.293 1.00 93.69 307 PHE A O 1
ATOM 2424 N N . PHE A 1 308 ? -10.393 -10.367 10.798 1.00 94.31 308 PHE A N 1
ATOM 2425 C CA . PHE A 1 308 ? -9.597 -10.825 11.942 1.00 94.31 308 PHE A CA 1
ATOM 2426 C C . PHE A 1 308 ? -9.469 -12.351 11.976 1.00 94.31 308 PHE A C 1
ATOM 2428 O O . PHE A 1 308 ? -8.393 -12.857 12.282 1.00 94.31 308 PHE A O 1
ATOM 2435 N N . ILE A 1 309 ? -10.509 -13.074 11.552 1.00 92.38 309 ILE A N 1
ATOM 2436 C CA . ILE A 1 309 ? -10.492 -14.535 11.366 1.00 92.38 309 ILE A CA 1
ATOM 2437 C C . ILE A 1 309 ? -9.361 -14.947 10.402 1.00 92.38 309 ILE A C 1
ATOM 2439 O O . ILE A 1 309 ? -8.682 -15.946 10.627 1.00 92.38 309 ILE A O 1
ATOM 2443 N N . SER A 1 310 ? -9.112 -14.158 9.353 1.00 91.00 310 SER A N 1
ATOM 2444 C CA . SER A 1 310 ? -8.049 -14.423 8.375 1.00 91.00 310 SER A CA 1
ATOM 2445 C C . SER A 1 310 ? -6.667 -13.901 8.805 1.00 91.00 310 SER A C 1
ATOM 2447 O O . SER A 1 310 ? -5.658 -14.514 8.462 1.00 91.00 310 SER A O 1
ATOM 2449 N N . CYS A 1 311 ? -6.598 -12.779 9.532 1.00 93.75 311 CYS A N 1
ATOM 2450 C CA . CYS A 1 311 ? -5.336 -12.099 9.862 1.00 93.75 311 CYS A CA 1
ATOM 2451 C C . CYS A 1 311 ? -4.721 -12.511 11.212 1.00 93.75 311 CYS A C 1
ATOM 2453 O O . CYS A 1 311 ? -3.498 -12.607 11.304 1.00 93.75 311 CYS A O 1
ATOM 2455 N N . VAL A 1 312 ? -5.525 -12.764 12.255 1.00 95.56 312 VAL A N 1
ATOM 2456 C CA . VAL A 1 312 ? -5.020 -13.137 13.595 1.00 95.56 312 VAL A CA 1
ATOM 2457 C C . VAL A 1 312 ? -4.153 -14.406 13.550 1.00 95.56 312 VAL A C 1
ATOM 2459 O O . VAL A 1 312 ? -3.050 -14.360 14.093 1.00 95.56 312 VAL A O 1
ATOM 2462 N N . PRO A 1 313 ? -4.530 -15.499 12.848 1.00 94.50 313 PRO A N 1
ATOM 2463 C CA . PRO A 1 313 ? -3.732 -16.731 12.837 1.00 94.50 313 PRO A CA 1
ATOM 2464 C C . PRO A 1 313 ? -2.333 -16.595 12.218 1.00 94.50 313 PRO A C 1
ATOM 2466 O O . PRO A 1 313 ? -1.495 -17.471 12.410 1.00 94.50 313 PRO A O 1
ATOM 2469 N N . CYS A 1 314 ? -2.046 -15.513 11.485 1.00 93.50 314 CYS A N 1
ATOM 2470 C CA . CYS A 1 314 ? -0.713 -15.253 10.935 1.00 93.50 314 CYS A CA 1
ATOM 2471 C C . CYS A 1 314 ? 0.323 -14.841 11.993 1.00 93.50 314 CYS A C 1
ATOM 2473 O O . CYS A 1 314 ? 1.515 -14.903 11.705 1.00 93.50 314 CYS A O 1
ATOM 2475 N N . PHE A 1 315 ? -0.101 -14.444 13.198 1.00 95.75 315 PHE A N 1
ATOM 2476 C CA . PHE A 1 315 ? 0.793 -14.129 14.321 1.00 95.75 315 PHE A CA 1
ATOM 2477 C C . PHE A 1 315 ? 1.197 -15.360 15.140 1.00 95.75 315 PHE A C 1
ATOM 2479 O O . PHE A 1 315 ? 1.878 -15.223 16.152 1.00 95.75 315 PHE A O 1
ATOM 2486 N N . PHE A 1 316 ? 0.802 -16.563 14.719 1.00 94.62 316 PHE A N 1
ATOM 2487 C CA . PHE A 1 316 ? 0.942 -17.780 15.510 1.00 94.62 316 PHE A CA 1
ATOM 2488 C C . PHE A 1 316 ? 1.702 -18.877 14.772 1.00 94.62 316 PHE A C 1
ATOM 2490 O O . PHE A 1 316 ? 1.661 -19.005 13.546 1.00 94.62 316 PHE A O 1
ATOM 2497 N N . HIS A 1 317 ? 2.424 -19.680 15.543 1.00 91.44 317 HIS A N 1
ATOM 2498 C CA . HIS A 1 317 ? 3.009 -20.927 15.080 1.00 91.44 317 HIS A CA 1
ATOM 2499 C C . HIS A 1 317 ? 1.925 -22.015 14.930 1.00 91.44 317 HIS A C 1
ATOM 2501 O O . HIS A 1 317 ? 0.769 -21.839 15.307 1.00 91.44 317 HIS A O 1
ATOM 2507 N N . GLN A 1 318 ? 2.283 -23.159 14.335 1.00 86.12 318 GLN A N 1
ATOM 2508 C CA . GLN A 1 318 ? 1.348 -24.284 14.151 1.00 86.12 318 GLN A CA 1
ATOM 2509 C C . GLN A 1 318 ? 0.962 -24.984 15.466 1.00 86.12 318 GLN A C 1
ATOM 2511 O O . GLN A 1 318 ? 0.001 -25.742 15.483 1.00 86.12 318 GLN A O 1
ATOM 2516 N N . ASP A 1 319 ? 1.701 -24.725 16.545 1.00 89.50 319 ASP A N 1
ATOM 2517 C CA . ASP A 1 319 ? 1.446 -25.189 17.913 1.00 89.50 319 ASP A CA 1
ATOM 2518 C C . ASP A 1 319 ? 0.644 -24.169 18.747 1.00 89.50 319 ASP A C 1
ATOM 2520 O O . ASP A 1 319 ? 0.632 -24.248 19.972 1.00 89.50 319 ASP A O 1
ATOM 2524 N N . MET A 1 320 ? -0.004 -23.201 18.086 1.00 87.88 320 MET A N 1
ATOM 2525 C CA . MET A 1 320 ? -0.797 -22.119 18.689 1.00 87.88 320 MET A CA 1
ATOM 2526 C C . MET A 1 320 ? 0.005 -21.114 19.535 1.00 87.88 320 MET A C 1
ATOM 2528 O O . MET A 1 320 ? -0.578 -20.200 20.112 1.00 87.88 320 MET A O 1
ATOM 2532 N N . SER A 1 321 ? 1.341 -21.207 19.576 1.00 92.38 321 SER A N 1
ATOM 2533 C CA . SER A 1 321 ? 2.175 -20.249 20.310 1.00 92.38 321 SER A CA 1
ATOM 2534 C C . SER A 1 321 ? 2.386 -18.933 19.542 1.00 92.38 321 SER A C 1
ATOM 2536 O O . SER A 1 321 ? 2.534 -18.911 18.315 1.00 92.38 321 SER A O 1
ATOM 2538 N N . LEU A 1 322 ? 2.400 -17.807 20.267 1.00 92.38 322 LEU A N 1
ATOM 2539 C CA . LEU A 1 322 ? 2.527 -16.465 19.690 1.00 92.38 322 LEU A CA 1
ATOM 2540 C C . LEU A 1 322 ? 3.936 -16.219 19.115 1.00 92.38 322 LEU A C 1
ATOM 2542 O O . LEU A 1 322 ? 4.940 -16.162 19.832 1.00 92.38 322 LEU A O 1
ATOM 2546 N N . ASN A 1 323 ? 4.003 -16.004 17.805 1.00 93.19 323 ASN A N 1
ATOM 2547 C CA . ASN A 1 323 ? 5.225 -15.865 17.022 1.00 93.19 323 ASN A CA 1
ATOM 2548 C C . ASN A 1 323 ? 5.732 -14.414 17.033 1.00 93.19 323 ASN A C 1
ATOM 2550 O O . ASN A 1 323 ? 5.454 -13.630 16.126 1.00 93.19 323 ASN A O 1
ATOM 2554 N N . LYS A 1 324 ? 6.548 -14.079 18.039 1.00 89.81 324 LYS A N 1
ATOM 2555 C CA . LYS A 1 324 ? 7.138 -12.738 18.267 1.00 89.81 324 LYS A CA 1
ATOM 2556 C C . LYS A 1 324 ? 8.053 -12.207 17.140 1.00 89.81 324 LYS A C 1
ATOM 2558 O O . LYS A 1 324 ? 8.682 -11.172 17.321 1.00 89.81 324 LYS A O 1
ATOM 2563 N N . LEU A 1 325 ? 8.197 -12.913 16.014 1.00 91.44 325 LEU A N 1
ATOM 2564 C CA . LEU A 1 325 ? 8.925 -12.436 14.828 1.00 91.44 325 LEU A CA 1
ATOM 2565 C C . LEU A 1 325 ? 7.995 -11.875 13.736 1.00 91.44 325 LEU A C 1
ATOM 2567 O O . LEU A 1 325 ? 8.496 -11.314 12.758 1.00 91.44 325 LEU A O 1
ATOM 2571 N N . VAL A 1 326 ? 6.672 -12.020 13.875 1.00 94.56 326 VAL A N 1
ATOM 2572 C CA . VAL A 1 326 ? 5.682 -11.460 12.943 1.00 94.56 326 VAL A CA 1
ATOM 2573 C C . VAL A 1 326 ? 5.352 -10.035 13.374 1.00 94.56 326 VAL A C 1
ATOM 2575 O O . VAL A 1 326 ? 4.478 -9.805 14.203 1.00 94.56 326 VAL A O 1
ATOM 2578 N N . GLY A 1 327 ? 6.046 -9.056 12.796 1.00 94.25 327 GLY A N 1
ATOM 2579 C CA . GLY A 1 327 ? 5.849 -7.650 13.154 1.00 94.25 327 GLY A CA 1
ATOM 2580 C C . GLY A 1 327 ? 4.474 -7.119 12.738 1.00 94.25 327 GLY A C 1
ATOM 2581 O O . GLY A 1 327 ? 3.870 -6.326 13.460 1.00 94.25 327 GLY A O 1
ATOM 2582 N N . PHE A 1 328 ? 3.963 -7.555 11.578 1.00 96.25 328 PHE A N 1
ATOM 2583 C CA . PHE A 1 328 ? 2.638 -7.170 11.081 1.00 96.25 328 PHE A CA 1
ATOM 2584 C C . PHE A 1 328 ? 2.090 -8.098 9.982 1.00 96.25 328 PHE A C 1
ATOM 2586 O O . PHE A 1 328 ? 2.819 -8.846 9.331 1.00 96.25 328 PHE A O 1
ATOM 2593 N N . THR A 1 329 ? 0.790 -7.997 9.721 1.00 95.19 329 THR A N 1
ATOM 2594 C CA . THR A 1 329 ? 0.121 -8.525 8.526 1.00 95.19 329 THR A CA 1
ATOM 2595 C C . THR A 1 329 ? -0.344 -7.389 7.618 1.00 95.19 329 THR A C 1
ATOM 2597 O O . THR A 1 329 ? -0.545 -6.260 8.070 1.00 95.19 329 THR A O 1
ATOM 2600 N N . GLN A 1 330 ? -0.527 -7.682 6.331 1.00 94.62 330 GLN A N 1
ATOM 2601 C CA . GLN A 1 330 ? -1.085 -6.759 5.341 1.00 94.62 330 GLN A CA 1
ATOM 2602 C C . GLN A 1 330 ? -2.065 -7.511 4.431 1.00 94.62 330 GLN A C 1
ATOM 2604 O O . GLN A 1 330 ? -1.718 -8.557 3.888 1.00 94.62 330 GLN A O 1
ATOM 2609 N N . ALA A 1 331 ? -3.261 -6.964 4.226 1.00 91.06 331 ALA A N 1
ATOM 2610 C CA . ALA A 1 331 ? -4.228 -7.412 3.220 1.00 91.06 331 ALA A CA 1
ATOM 2611 C C . ALA A 1 331 ? -4.281 -6.417 2.033 1.00 91.06 331 ALA A C 1
ATOM 2613 O O . ALA A 1 331 ? -3.877 -5.259 2.199 1.00 91.06 331 ALA A O 1
ATOM 2614 N N . PRO A 1 332 ? -4.733 -6.818 0.828 1.00 88.38 332 PRO A N 1
ATOM 2615 C CA . PRO A 1 332 ? -4.882 -5.916 -0.319 1.00 88.38 332 PRO A CA 1
ATOM 2616 C C . PRO A 1 332 ? -5.792 -4.712 -0.038 1.00 88.38 332 PRO A C 1
ATOM 2618 O O . PRO A 1 332 ? -6.685 -4.755 0.812 1.00 88.38 332 PRO A O 1
ATOM 2621 N N . GLN A 1 333 ? -5.596 -3.632 -0.796 1.00 86.88 333 GLN A N 1
ATOM 2622 C CA . GLN A 1 333 ? -6.593 -2.570 -0.940 1.00 86.88 333 GLN A CA 1
ATOM 2623 C C . GLN A 1 333 ? -7.445 -2.874 -2.175 1.00 86.88 333 GLN A C 1
ATOM 2625 O O . GLN A 1 333 ? -6.900 -3.038 -3.260 1.00 86.88 333 GLN A O 1
ATOM 2630 N N . HIS A 1 334 ? -8.770 -2.929 -2.024 1.00 85.81 334 HIS A N 1
ATOM 2631 C CA . HIS A 1 334 ? -9.684 -3.205 -3.134 1.00 85.81 334 HIS A CA 1
ATOM 2632 C C . HIS A 1 334 ? -10.749 -2.111 -3.262 1.00 85.81 334 HIS A C 1
ATOM 2634 O O . HIS A 1 334 ? -11.471 -1.847 -2.299 1.00 85.81 334 HIS A O 1
ATOM 2640 N N . TYR A 1 335 ? -10.869 -1.498 -4.443 1.00 87.25 335 TYR A N 1
ATOM 2641 C CA . TYR A 1 335 ? -11.876 -0.480 -4.749 1.00 87.25 335 TYR A CA 1
ATOM 2642 C C . TYR A 1 335 ? -12.914 -1.056 -5.734 1.00 87.25 335 TYR A C 1
ATOM 2644 O O . TYR A 1 335 ? -12.635 -1.138 -6.933 1.00 87.25 335 TYR A O 1
ATOM 2652 N N . PRO A 1 336 ? -14.124 -1.452 -5.281 1.00 81.69 336 PRO A N 1
ATOM 2653 C CA . PRO A 1 336 ? -15.138 -2.077 -6.142 1.00 81.69 336 PRO A CA 1
ATOM 2654 C C . PRO A 1 336 ? -15.680 -1.137 -7.236 1.00 81.69 336 PRO A C 1
ATOM 2656 O O . PRO A 1 336 ? -16.301 -1.593 -8.191 1.00 81.69 336 PRO A O 1
ATOM 2659 N N . GLU A 1 337 ? -15.435 0.170 -7.113 1.00 77.75 337 GLU A N 1
ATOM 2660 C CA . GLU A 1 337 ? -15.786 1.207 -8.094 1.00 77.75 337 GLU A CA 1
ATOM 2661 C C . GLU A 1 337 ? -14.973 1.115 -9.397 1.00 77.75 337 GLU A C 1
ATOM 2663 O O . GLU A 1 337 ? -15.386 1.631 -10.437 1.00 77.75 337 GLU A O 1
ATOM 2668 N N . HIS A 1 338 ? -13.802 0.478 -9.344 1.00 77.44 338 HIS A N 1
ATOM 2669 C CA . HIS A 1 338 ? -12.862 0.392 -10.453 1.00 77.44 338 HIS A CA 1
ATOM 2670 C C . HIS A 1 338 ? -12.741 -1.058 -10.910 1.00 77.44 338 HIS A C 1
ATOM 2672 O O . HIS A 1 338 ? -11.899 -1.814 -10.439 1.00 77.44 338 HIS A O 1
ATOM 2678 N N . ALA A 1 339 ? -13.594 -1.464 -11.849 1.00 75.38 339 ALA A N 1
ATOM 2679 C CA . ALA A 1 339 ? -13.363 -2.700 -12.585 1.00 75.38 339 ALA A CA 1
ATOM 2680 C C . ALA A 1 339 ? -12.122 -2.526 -13.478 1.00 75.38 339 ALA A C 1
ATOM 2682 O O . ALA A 1 339 ? -12.070 -1.573 -14.255 1.00 75.38 339 ALA A O 1
ATOM 2683 N N . ASP A 1 340 ? -11.162 -3.453 -13.398 1.00 72.88 340 ASP A N 1
ATOM 2684 C CA . ASP A 1 340 ? -9.832 -3.384 -14.035 1.00 72.88 340 ASP A CA 1
ATOM 2685 C C . ASP A 1 340 ? -9.841 -2.867 -15.492 1.00 72.88 340 ASP A C 1
ATOM 2687 O O . ASP A 1 340 ? -9.038 -2.013 -15.872 1.00 72.88 340 ASP A O 1
ATOM 2691 N N . LYS A 1 341 ? -10.809 -3.323 -16.298 1.00 70.06 341 LYS A N 1
ATOM 2692 C CA . LYS A 1 341 ? -11.033 -2.908 -17.696 1.00 70.06 341 LYS A CA 1
ATOM 2693 C C . LYS A 1 341 ? -11.149 -1.384 -17.878 1.00 70.06 341 LYS A C 1
ATOM 2695 O O . LYS A 1 341 ? -10.682 -0.852 -18.884 1.00 70.06 341 LYS A O 1
ATOM 2700 N N . PHE A 1 342 ? -11.747 -0.685 -16.914 1.00 73.44 342 PHE A N 1
ATOM 2701 C CA . PHE A 1 342 ? -12.021 0.757 -16.949 1.00 73.44 342 PHE A CA 1
ATOM 2702 C C . PHE A 1 342 ? -11.101 1.584 -16.034 1.00 73.44 342 PHE A C 1
ATOM 2704 O O . PHE A 1 342 ? -11.215 2.809 -15.999 1.00 73.44 342 PHE A O 1
ATOM 2711 N N . ASP A 1 343 ? -10.175 0.947 -15.314 1.00 79.38 343 ASP A N 1
ATOM 2712 C CA . ASP A 1 343 ? -9.214 1.632 -14.448 1.00 79.38 343 ASP A CA 1
ATOM 2713 C C . ASP A 1 343 ? -8.013 2.141 -15.263 1.00 79.38 343 ASP A C 1
ATOM 2715 O O . ASP A 1 343 ? -6.948 1.529 -15.305 1.00 79.38 343 ASP A O 1
ATOM 2719 N N . TYR A 1 344 ? -8.197 3.250 -15.987 1.00 82.25 344 TYR A N 1
ATOM 2720 C CA . TYR A 1 344 ? -7.184 3.812 -16.896 1.00 82.25 344 TYR A CA 1
ATOM 2721 C C . TYR A 1 344 ? -5.927 4.372 -16.205 1.00 82.25 344 TYR A C 1
ATOM 2723 O O . TYR A 1 344 ? -4.987 4.751 -16.902 1.00 82.25 344 TYR A O 1
ATOM 2731 N N . LEU A 1 345 ? -5.912 4.453 -14.869 1.00 84.06 345 LEU A N 1
ATOM 2732 C CA . LEU A 1 345 ? -4.812 5.017 -14.077 1.00 84.06 345 LEU A CA 1
ATOM 2733 C C . LEU A 1 345 ? -4.285 4.058 -12.983 1.00 84.06 345 LEU A C 1
ATOM 2735 O O . LEU A 1 345 ? -3.436 4.476 -12.206 1.00 84.06 345 LEU A O 1
ATOM 2739 N N . ASP A 1 346 ? -4.740 2.797 -12.953 1.00 82.31 346 ASP A N 1
ATOM 2740 C CA . ASP A 1 346 ? -4.382 1.751 -11.966 1.00 82.31 346 ASP A CA 1
ATOM 2741 C C . ASP A 1 346 ? -4.638 2.128 -10.493 1.00 82.31 346 ASP A C 1
ATOM 2743 O O . ASP A 1 346 ? -3.805 1.926 -9.612 1.00 82.31 346 ASP A O 1
ATOM 2747 N N . ASN A 1 347 ? -5.825 2.662 -10.204 1.00 81.75 347 ASN A N 1
ATOM 2748 C CA . ASN A 1 347 ? -6.282 2.998 -8.852 1.00 81.75 347 ASN A CA 1
ATOM 2749 C C . ASN A 1 347 ? -6.326 1.793 -7.906 1.00 81.75 347 ASN A C 1
ATOM 2751 O O . ASN A 1 347 ? -6.081 1.948 -6.708 1.00 81.75 347 ASN A O 1
ATOM 2755 N N . ASN A 1 348 ? -6.637 0.601 -8.422 1.00 79.25 348 ASN A N 1
ATOM 2756 C CA . ASN A 1 348 ? -6.528 -0.642 -7.655 1.00 79.25 348 ASN A CA 1
ATOM 2757 C C . ASN A 1 348 ? -5.075 -1.069 -7.392 1.00 79.25 348 ASN A C 1
ATOM 2759 O O . ASN A 1 348 ? -4.869 -1.957 -6.567 1.00 79.25 348 ASN A O 1
ATOM 2763 N N . ASN A 1 349 ? -4.084 -0.469 -8.065 1.00 80.44 349 ASN A N 1
ATOM 2764 C CA . ASN A 1 349 ? -2.668 -0.839 -7.993 1.00 80.44 349 ASN A CA 1
ATOM 2765 C C . ASN A 1 349 ? -2.490 -2.363 -8.138 1.00 80.44 349 ASN A C 1
ATOM 2767 O O . ASN A 1 349 ? -1.862 -3.042 -7.315 1.00 80.44 349 ASN A O 1
ATOM 2771 N N . ALA A 1 350 ? -3.173 -2.928 -9.139 1.00 78.06 350 ALA A N 1
ATOM 2772 C CA . ALA A 1 350 ? -3.485 -4.352 -9.163 1.00 78.06 350 ALA A CA 1
ATOM 2773 C C . ALA A 1 350 ? -2.230 -5.212 -9.365 1.00 78.06 350 ALA A C 1
ATOM 2775 O O . ALA A 1 350 ? -2.146 -6.311 -8.818 1.00 78.06 350 ALA A O 1
ATOM 2776 N N . GLN A 1 351 ? -1.223 -4.707 -10.088 1.00 78.38 351 GLN A N 1
ATOM 2777 C CA . GLN A 1 351 ? 0.068 -5.390 -10.194 1.00 78.38 351 GLN A CA 1
ATOM 2778 C C . GLN A 1 351 ? 0.754 -5.499 -8.824 1.00 78.38 351 GLN A C 1
ATOM 2780 O O . GLN A 1 351 ? 1.269 -6.565 -8.475 1.00 78.38 351 GLN A O 1
ATOM 2785 N N . PHE A 1 352 ? 0.736 -4.433 -8.016 1.00 83.00 352 PHE A N 1
ATOM 2786 C CA . PHE A 1 352 ? 1.388 -4.458 -6.712 1.00 83.00 352 PHE A CA 1
ATOM 2787 C C . PHE A 1 352 ? 0.741 -5.480 -5.779 1.00 83.00 352 PHE A C 1
ATOM 2789 O O . PHE A 1 352 ? 1.442 -6.337 -5.247 1.00 83.00 352 PHE A O 1
ATOM 2796 N N . PHE A 1 353 ? -0.581 -5.427 -5.600 1.00 82.75 353 PHE A N 1
ATOM 2797 C CA . PHE A 1 353 ? -1.260 -6.307 -4.648 1.00 82.75 353 PHE A CA 1
ATOM 2798 C C . PHE A 1 353 ? -1.345 -7.764 -5.134 1.00 82.75 353 PHE A C 1
ATOM 2800 O O . PHE A 1 353 ? -1.073 -8.674 -4.355 1.00 82.75 353 PHE A O 1
ATOM 2807 N N . ARG A 1 354 ? -1.611 -8.015 -6.424 1.00 78.19 354 ARG A N 1
ATOM 2808 C CA . ARG A 1 354 ? -1.796 -9.389 -6.933 1.00 78.19 354 ARG A CA 1
ATOM 2809 C C . ARG A 1 354 ? -0.488 -10.115 -7.267 1.00 78.19 354 ARG A C 1
ATOM 2811 O O . ARG A 1 354 ? -0.463 -11.344 -7.237 1.00 78.19 354 ARG A O 1
ATOM 2818 N N . LEU A 1 355 ? 0.596 -9.389 -7.574 1.00 76.12 355 LEU A N 1
ATOM 2819 C CA . LEU A 1 355 ? 1.895 -9.970 -7.953 1.00 76.12 355 LEU A CA 1
ATOM 2820 C C . LEU A 1 355 ? 3.032 -9.560 -7.006 1.00 76.12 355 LEU A C 1
ATOM 2822 O O . LEU A 1 355 ? 3.646 -10.427 -6.379 1.00 76.12 355 LEU A O 1
ATOM 2826 N N . ASN A 1 356 ? 3.329 -8.266 -6.869 1.00 80.31 356 ASN A N 1
ATOM 2827 C CA . ASN A 1 356 ? 4.564 -7.838 -6.193 1.00 80.31 356 ASN A CA 1
ATOM 2828 C C . ASN A 1 356 ? 4.522 -8.132 -4.686 1.00 80.31 356 ASN A C 1
ATOM 2830 O O . ASN A 1 356 ? 5.507 -8.607 -4.122 1.00 80.31 356 ASN A O 1
ATOM 2834 N N . ALA A 1 357 ? 3.375 -7.934 -4.032 1.00 84.75 357 ALA A N 1
ATOM 2835 C CA . ALA A 1 357 ? 3.157 -8.309 -2.640 1.00 84.75 357 ALA A CA 1
ATOM 2836 C C . ALA A 1 357 ? 3.349 -9.822 -2.429 1.00 84.75 357 ALA A C 1
ATOM 2838 O O . ALA A 1 357 ? 3.965 -10.224 -1.447 1.00 84.75 357 ALA A O 1
ATOM 2839 N N . MET A 1 358 ? 2.945 -10.668 -3.380 1.00 78.00 358 MET A N 1
ATOM 2840 C CA . MET A 1 358 ? 3.145 -12.122 -3.302 1.00 78.00 358 MET A CA 1
ATOM 2841 C C . MET A 1 358 ? 4.612 -12.540 -3.427 1.00 78.00 358 MET A C 1
ATOM 2843 O O . MET A 1 358 ? 5.089 -13.377 -2.653 1.00 78.00 358 MET A O 1
ATOM 2847 N N . ILE A 1 359 ? 5.348 -11.920 -4.354 1.00 78.38 359 ILE A N 1
ATOM 2848 C CA . ILE A 1 359 ? 6.799 -12.106 -4.496 1.00 78.38 359 ILE A CA 1
ATOM 2849 C C . ILE A 1 359 ? 7.497 -11.685 -3.195 1.00 78.38 359 ILE A C 1
ATOM 2851 O O . ILE A 1 359 ? 8.270 -12.451 -2.618 1.00 78.38 359 ILE A O 1
ATOM 2855 N N . ARG A 1 360 ? 7.152 -10.503 -2.672 1.00 87.44 360 ARG A N 1
ATOM 2856 C CA . ARG A 1 360 ? 7.681 -9.961 -1.413 1.00 87.44 360 ARG A CA 1
ATOM 2857 C C . ARG A 1 360 ? 7.293 -10.825 -0.194 1.00 87.44 360 ARG A C 1
ATOM 2859 O O . ARG A 1 360 ? 8.094 -10.976 0.729 1.00 87.44 360 ARG A O 1
ATOM 2866 N N . ASN A 1 361 ? 6.128 -11.479 -0.196 1.00 88.19 361 ASN A N 1
ATOM 2867 C CA . ASN A 1 361 ? 5.674 -12.386 0.871 1.00 88.19 361 ASN A CA 1
ATOM 2868 C C . ASN A 1 361 ? 6.517 -13.673 0.970 1.00 88.19 361 ASN A C 1
ATOM 2870 O O . ASN A 1 361 ? 6.653 -14.234 2.054 1.00 88.19 361 ASN A O 1
ATOM 2874 N N . CYS A 1 362 ? 7.172 -14.119 -0.110 1.00 83.38 362 CYS A N 1
ATOM 2875 C CA . CYS A 1 362 ? 8.021 -15.322 -0.091 1.00 83.38 362 CYS A CA 1
ATOM 2876 C C . CYS A 1 362 ? 9.200 -15.237 0.905 1.00 83.38 362 CYS A C 1
ATOM 2878 O O . CYS A 1 362 ? 9.698 -16.265 1.378 1.00 83.38 362 CYS A O 1
ATOM 2880 N N . CYS A 1 363 ? 9.627 -14.024 1.270 1.00 87.81 363 CYS A N 1
ATOM 2881 C CA . CYS A 1 363 ? 10.592 -13.768 2.342 1.00 87.81 363 CYS A CA 1
ATOM 2882 C C . CYS A 1 363 ? 10.003 -13.013 3.552 1.00 87.81 363 CYS A C 1
ATOM 2884 O O . CYS A 1 363 ? 10.754 -12.676 4.473 1.00 87.81 363 CYS A O 1
ATOM 2886 N N . GLY A 1 364 ? 8.688 -12.762 3.559 1.00 89.81 364 GLY A N 1
ATOM 2887 C CA . GLY A 1 364 ? 7.977 -11.952 4.554 1.00 89.81 364 GLY A CA 1
ATOM 2888 C C . GLY A 1 364 ? 8.343 -10.463 4.508 1.00 89.81 364 GLY A C 1
ATOM 2889 O O . GLY A 1 364 ? 8.525 -9.834 5.545 1.00 89.81 364 GLY A O 1
ATOM 2890 N N . GLY A 1 365 ? 8.579 -9.924 3.309 1.00 89.75 365 GLY A N 1
ATOM 2891 C CA . GLY A 1 365 ? 9.050 -8.554 3.071 1.00 89.75 365 GLY A CA 1
ATOM 2892 C C . GLY A 1 365 ? 7.984 -7.585 2.561 1.00 89.75 365 GLY A C 1
ATOM 2893 O O . GLY A 1 365 ? 8.336 -6.546 2.009 1.00 89.75 365 GLY A O 1
ATOM 2894 N N . VAL A 1 366 ? 6.691 -7.902 2.682 1.00 91.38 366 VAL A N 1
ATOM 2895 C CA . VAL A 1 366 ? 5.631 -6.955 2.295 1.00 91.38 366 VAL A CA 1
ATOM 2896 C C . VAL A 1 366 ? 5.640 -5.774 3.255 1.00 91.38 366 VAL A C 1
ATOM 2898 O O . VAL A 1 366 ? 5.728 -5.956 4.464 1.00 91.38 366 VAL A O 1
ATOM 2901 N N . SER A 1 367 ? 5.582 -4.559 2.727 1.00 91.44 367 SER A N 1
ATOM 2902 C CA . SER A 1 367 ? 5.559 -3.338 3.536 1.00 91.44 367 SER A CA 1
ATOM 2903 C C . SER A 1 367 ? 4.124 -2.926 3.825 1.00 91.44 367 SER A C 1
ATOM 2905 O O . SER A 1 367 ? 3.234 -3.169 3.006 1.00 91.44 367 SER A O 1
ATOM 2907 N N . SER A 1 368 ? 3.892 -2.317 4.986 1.00 91.50 368 SER A N 1
ATOM 2908 C CA . SER A 1 368 ? 2.572 -1.801 5.315 1.00 91.50 368 SER A CA 1
ATOM 2909 C C . SER A 1 368 ? 2.179 -0.697 4.338 1.00 91.50 368 SER A C 1
ATOM 2911 O O . SER A 1 368 ? 2.987 0.171 4.016 1.00 91.50 368 SER A O 1
ATOM 2913 N N . CYS A 1 369 ? 0.929 -0.751 3.884 1.00 89.56 369 CYS A N 1
ATOM 2914 C CA . CYS A 1 369 ? 0.297 0.232 3.002 1.00 89.56 369 CYS A CA 1
ATOM 2915 C C . CYS A 1 369 ? -0.625 1.180 3.794 1.00 89.56 369 CYS A C 1
ATOM 2917 O O . CYS A 1 369 ? -1.637 1.660 3.274 1.00 89.56 369 CYS A O 1
ATOM 2919 N N . GLY A 1 370 ? -0.355 1.329 5.096 1.00 87.94 370 GLY A N 1
ATOM 2920 C CA . GLY A 1 370 ? -1.000 2.265 6.015 1.00 87.94 370 GLY A CA 1
ATOM 2921 C C . GLY A 1 370 ? -2.412 1.889 6.450 1.00 87.94 370 GLY A C 1
ATOM 2922 O O . GLY A 1 370 ? -2.870 2.377 7.475 1.00 87.94 370 GLY A O 1
ATOM 2923 N N . THR A 1 371 ? -3.108 1.031 5.716 1.00 91.38 371 THR A N 1
ATOM 2924 C CA . THR A 1 371 ? -4.456 0.540 6.032 1.00 91.38 371 THR A CA 1
ATOM 2925 C C . THR A 1 371 ? -4.570 -0.935 5.655 1.00 91.38 371 THR A C 1
ATOM 2927 O O . THR A 1 371 ? -3.739 -1.442 4.895 1.00 91.38 371 THR A O 1
ATOM 2930 N N . ASN A 1 372 ? -5.585 -1.633 6.170 1.00 92.88 372 ASN A N 1
ATOM 2931 C CA . ASN A 1 372 ? -5.778 -3.081 6.004 1.00 92.88 372 ASN A CA 1
ATOM 2932 C C . ASN A 1 372 ? -4.590 -3.904 6.542 1.00 92.88 372 ASN A C 1
ATOM 2934 O O . ASN A 1 372 ? -4.325 -5.012 6.072 1.00 92.88 372 ASN A O 1
ATOM 2938 N N . GLY A 1 373 ? -3.856 -3.344 7.505 1.00 93.38 373 GLY A N 1
ATOM 2939 C CA . GLY A 1 373 ? -2.729 -3.983 8.173 1.00 93.38 373 GLY A CA 1
ATOM 2940 C C . GLY A 1 373 ? -2.969 -4.089 9.672 1.00 93.38 373 GLY A C 1
ATOM 2941 O O . GLY A 1 373 ? -3.667 -3.256 10.255 1.00 93.38 373 GLY A O 1
ATOM 2942 N N . MET A 1 374 ? -2.391 -5.114 10.288 1.00 95.88 374 MET A N 1
ATOM 2943 C CA . MET A 1 374 ? -2.448 -5.369 11.728 1.00 95.88 374 MET A CA 1
ATOM 2944 C C . MET A 1 374 ? -1.028 -5.562 12.243 1.00 95.88 374 MET A C 1
ATOM 2946 O O . MET A 1 374 ? -0.260 -6.265 11.602 1.00 95.88 374 MET A O 1
ATOM 2950 N N . TRP A 1 375 ? -0.666 -4.943 13.359 1.00 96.81 375 TRP A N 1
ATOM 2951 C CA . TRP A 1 375 ? 0.691 -4.913 13.908 1.00 96.81 375 TRP A CA 1
ATOM 2952 C C . TRP A 1 375 ? 0.738 -5.617 15.258 1.00 96.81 375 TRP A C 1
ATOM 2954 O O . TRP A 1 375 ? -0.190 -5.463 16.048 1.00 96.81 375 TRP A O 1
ATOM 2964 N N . GLN A 1 376 ? 1.823 -6.332 15.554 1.00 95.44 376 GLN A N 1
ATOM 2965 C CA . GLN A 1 376 ? 2.063 -6.839 16.902 1.00 95.44 376 GLN A CA 1
ATOM 2966 C C . GLN A 1 376 ? 2.733 -5.749 17.747 1.00 95.44 376 GLN A C 1
ATOM 2968 O O . GLN A 1 376 ? 3.852 -5.313 17.461 1.00 95.44 376 GLN A O 1
ATOM 2973 N N . ILE A 1 377 ? 2.051 -5.307 18.802 1.00 91.81 377 ILE A N 1
ATOM 2974 C CA . ILE A 1 377 ? 2.561 -4.320 19.754 1.00 91.81 377 ILE A CA 1
ATOM 2975 C C . ILE A 1 377 ? 2.922 -5.060 21.040 1.00 91.81 377 ILE A C 1
ATOM 2977 O O . ILE A 1 377 ? 2.069 -5.619 21.723 1.00 91.81 377 ILE A O 1
ATOM 2981 N N . HIS A 1 378 ? 4.210 -5.115 21.370 1.00 86.19 378 HIS A N 1
ATOM 2982 C CA . HIS A 1 378 ? 4.649 -5.701 22.635 1.00 86.19 378 HIS A CA 1
ATOM 2983 C C . HIS A 1 378 ? 4.333 -4.762 23.800 1.00 86.19 378 HIS A C 1
ATOM 2985 O O . HIS A 1 378 ? 4.638 -3.568 23.712 1.00 86.19 378 HIS A O 1
ATOM 2991 N N . TYR A 1 379 ? 3.801 -5.323 24.890 1.00 77.69 379 TYR A N 1
ATOM 2992 C CA . TYR A 1 379 ? 3.730 -4.663 26.192 1.00 77.69 379 TYR A CA 1
ATOM 2993 C C . TYR A 1 379 ? 5.130 -4.241 26.679 1.00 77.69 379 TYR A C 1
ATOM 2995 O O . TYR A 1 379 ? 6.144 -4.802 26.249 1.00 77.69 379 TYR A O 1
ATOM 3003 N N . ARG A 1 380 ? 5.199 -3.192 27.511 1.00 68.38 380 ARG A N 1
ATOM 3004 C CA . ARG A 1 380 ? 6.457 -2.549 27.936 1.00 68.38 380 ARG A CA 1
ATOM 3005 C C . ARG A 1 380 ? 6.385 -2.072 29.389 1.00 68.38 380 ARG A C 1
ATOM 3007 O O . ARG A 1 380 ? 6.124 -0.887 29.623 1.00 68.38 380 ARG A O 1
ATOM 3014 N N . ASP A 1 381 ? 6.674 -2.979 30.321 1.00 56.09 381 ASP A N 1
ATOM 3015 C CA . ASP A 1 381 ? 6.714 -2.777 31.779 1.00 56.09 381 ASP A CA 1
ATOM 3016 C C . ASP A 1 381 ? 7.102 -1.356 32.202 1.00 56.09 381 ASP A C 1
ATOM 3018 O O . ASP A 1 381 ? 8.215 -0.897 31.928 1.00 56.09 381 ASP A O 1
ATOM 3022 N N . ASN A 1 382 ? 6.199 -0.675 32.915 1.00 49.06 382 ASN A N 1
ATOM 3023 C CA . ASN A 1 382 ? 6.459 0.561 33.668 1.00 49.06 382 ASN A CA 1
ATOM 3024 C C . ASN A 1 382 ? 7.206 1.688 32.918 1.00 49.06 382 ASN A C 1
ATOM 3026 O O . ASN A 1 382 ? 7.787 2.579 33.544 1.00 49.06 382 ASN A O 1
ATOM 3030 N N . THR A 1 383 ? 7.190 1.701 31.582 1.00 52.88 383 THR A N 1
ATOM 3031 C CA . THR A 1 383 ? 7.787 2.798 30.812 1.00 52.88 383 THR A CA 1
ATOM 3032 C C . THR A 1 383 ? 6.781 3.920 30.608 1.00 52.88 383 THR A C 1
ATOM 3034 O O . THR A 1 383 ? 5.714 3.715 30.037 1.00 52.88 383 THR A O 1
ATOM 3037 N N . THR A 1 384 ? 7.143 5.132 31.035 1.00 61.06 384 THR A N 1
ATOM 3038 C CA . THR A 1 384 ? 6.362 6.345 30.769 1.00 61.06 384 THR A CA 1
ATOM 3039 C C . THR A 1 384 ? 6.030 6.467 29.282 1.00 61.06 384 THR A C 1
ATOM 3041 O O . THR A 1 384 ? 6.911 6.255 28.448 1.00 61.06 384 THR A O 1
ATOM 3044 N N . ILE A 1 385 ? 4.823 6.941 28.944 1.00 66.00 385 ILE A N 1
ATOM 3045 C CA . ILE A 1 385 ? 4.471 7.336 27.562 1.00 66.00 385 ILE A CA 1
ATOM 3046 C C . ILE A 1 385 ? 5.348 8.481 27.016 1.00 66.00 385 ILE A C 1
ATOM 3048 O O . ILE A 1 385 ? 5.228 8.859 25.857 1.00 66.00 385 ILE A O 1
ATOM 3052 N N . TRP A 1 386 ? 6.226 9.040 27.851 1.00 66.06 386 TRP A N 1
ATOM 3053 C CA . TRP A 1 386 ? 7.176 10.096 27.535 1.00 66.06 386 TRP A CA 1
ATOM 3054 C C . TRP A 1 386 ? 8.566 9.535 27.227 1.00 66.06 386 TRP A C 1
ATOM 3056 O O . TRP A 1 386 ? 9.166 8.837 28.045 1.00 66.06 386 TRP A O 1
ATOM 3066 N N . GLU A 1 387 ? 9.132 9.928 26.090 1.00 65.81 387 GLU A N 1
ATOM 3067 C CA . GLU A 1 387 ? 10.474 9.561 25.646 1.00 65.81 387 GLU A CA 1
ATOM 3068 C C . GLU A 1 387 ? 11.358 10.809 25.515 1.00 65.81 387 GLU A C 1
ATOM 3070 O O . GLU A 1 387 ? 10.934 11.864 25.039 1.00 65.81 387 GLU A O 1
ATOM 3075 N N . ARG A 1 388 ? 12.619 10.715 25.959 1.00 61.97 388 ARG A N 1
ATOM 3076 C CA . ARG A 1 388 ? 13.576 11.830 25.875 1.00 61.97 388 ARG A CA 1
ATOM 3077 C C . ARG A 1 388 ? 14.255 11.849 24.509 1.00 61.97 388 ARG A C 1
ATOM 3079 O O . ARG A 1 388 ? 14.914 10.886 24.125 1.00 61.97 388 ARG A O 1
ATOM 3086 N N . ARG A 1 389 ? 14.161 12.980 23.812 1.00 61.75 389 ARG A N 1
ATOM 3087 C CA . ARG A 1 389 ? 14.745 13.226 22.487 1.00 61.75 389 ARG A CA 1
ATOM 3088 C C . ARG A 1 389 ? 15.696 14.421 22.536 1.00 61.75 389 ARG A C 1
ATOM 3090 O O . ARG A 1 389 ? 15.529 15.316 23.360 1.00 61.75 389 ARG A O 1
ATOM 3097 N N . LYS A 1 390 ? 16.713 14.468 21.672 1.00 62.66 390 LYS A N 1
ATOM 3098 C CA . LYS A 1 390 ? 17.536 15.681 21.494 1.00 62.66 390 LYS A CA 1
ATOM 3099 C C . LYS A 1 390 ? 16.733 16.708 20.687 1.00 62.66 390 LYS A C 1
ATOM 3101 O O . LYS A 1 390 ? 16.253 16.368 19.606 1.00 62.66 390 LYS A O 1
ATOM 3106 N N . LYS A 1 391 ? 16.608 17.947 21.183 1.00 57.31 391 LYS A N 1
ATOM 3107 C CA . LYS A 1 391 ? 15.895 19.030 20.484 1.00 57.31 391 LYS A CA 1
ATOM 3108 C C . LYS A 1 391 ? 16.514 19.237 19.096 1.00 57.31 391 LYS A C 1
ATOM 3110 O O . LYS A 1 391 ? 17.720 19.448 18.981 1.00 57.31 391 LYS A O 1
ATOM 3115 N N . ARG A 1 392 ? 15.683 19.161 18.050 1.00 55.78 392 ARG A N 1
ATOM 3116 C CA . ARG A 1 392 ? 16.136 19.150 16.644 1.00 55.78 392 ARG A CA 1
ATOM 3117 C C . ARG A 1 392 ? 16.638 20.520 16.160 1.00 55.78 392 ARG A C 1
ATOM 3119 O O . ARG A 1 392 ? 17.585 20.588 15.385 1.00 55.78 392 ARG A O 1
ATOM 3126 N N . VAL A 1 393 ? 16.025 21.606 16.638 1.00 51.25 393 VAL A N 1
ATOM 3127 C CA . VAL A 1 393 ? 16.381 22.988 16.275 1.00 51.25 393 VAL A CA 1
ATOM 3128 C C . VAL A 1 393 ? 17.453 23.524 17.226 1.00 51.25 393 VAL A C 1
ATOM 3130 O O . VAL A 1 393 ? 17.249 23.527 18.444 1.00 51.25 393 VAL A O 1
ATOM 3133 N N . ARG A 1 394 ? 18.569 24.024 16.675 1.00 46.94 394 ARG A N 1
ATOM 3134 C CA . ARG A 1 394 ? 19.556 24.811 17.433 1.00 46.94 394 ARG A CA 1
ATOM 3135 C C . ARG A 1 394 ? 18.918 26.130 17.872 1.00 46.94 394 ARG A C 1
ATOM 3137 O O . ARG A 1 394 ? 18.630 26.979 17.032 1.00 46.94 394 ARG A O 1
ATOM 3144 N N . ASP A 1 395 ? 18.740 26.310 19.178 1.00 47.72 395 ASP A N 1
ATOM 3145 C CA . ASP A 1 395 ? 18.601 27.657 19.737 1.00 47.72 395 ASP A CA 1
ATOM 3146 C C . ASP A 1 395 ? 19.899 28.442 19.517 1.00 47.72 395 ASP A C 1
ATOM 3148 O O . ASP A 1 395 ? 20.978 27.862 19.387 1.00 47.72 395 ASP A O 1
ATOM 3152 N N . ARG A 1 396 ? 19.796 29.775 19.505 1.00 45.56 396 ARG A N 1
ATOM 3153 C CA . ARG A 1 396 ? 20.970 30.663 19.456 1.00 45.56 396 ARG A CA 1
ATOM 3154 C C . ARG A 1 396 ? 21.847 30.556 20.712 1.00 45.56 396 ARG A C 1
ATOM 3156 O O . ARG A 1 396 ? 23.023 30.897 20.645 1.00 45.56 396 ARG A O 1
ATOM 3163 N N . ASP A 1 397 ? 21.273 30.070 21.814 1.00 49.25 397 ASP A N 1
ATOM 3164 C CA . ASP A 1 397 ? 21.965 29.802 23.073 1.00 49.25 397 ASP A CA 1
ATOM 3165 C C . ASP A 1 397 ? 22.467 28.352 23.115 1.00 49.25 397 ASP A C 1
ATOM 3167 O O . ASP A 1 397 ? 21.692 27.392 23.084 1.00 49.25 397 ASP A O 1
ATOM 3171 N N . ASP A 1 398 ? 23.788 28.212 23.212 1.00 42.91 398 ASP A N 1
ATOM 3172 C CA . ASP A 1 398 ? 24.567 27.060 22.741 1.00 42.91 398 ASP A CA 1
ATOM 3173 C C . ASP A 1 398 ? 24.555 25.832 23.684 1.00 42.91 398 ASP A C 1
ATOM 3175 O O . ASP A 1 398 ? 25.588 25.329 24.132 1.00 42.91 398 ASP A O 1
ATOM 3179 N N . ARG A 1 399 ? 23.362 25.345 24.055 1.00 49.19 399 ARG A N 1
ATOM 3180 C CA . ARG A 1 399 ? 23.188 24.106 24.834 1.00 49.19 399 ARG A CA 1
ATOM 3181 C C . ARG A 1 399 ? 22.212 23.155 24.156 1.00 49.19 399 ARG A C 1
ATOM 3183 O O . ARG A 1 399 ? 21.033 23.465 24.002 1.00 49.19 399 ARG A O 1
ATOM 3190 N N . ILE A 1 400 ? 22.694 21.950 23.843 1.00 52.12 400 ILE A N 1
ATOM 3191 C CA . ILE A 1 400 ? 21.879 20.824 23.370 1.00 52.12 400 ILE A CA 1
ATOM 3192 C C . ILE A 1 400 ? 20.876 20.456 24.472 1.00 52.12 400 ILE A C 1
ATOM 3194 O O . ILE A 1 400 ? 21.211 19.742 25.416 1.00 52.12 400 ILE A O 1
ATOM 3198 N N . ARG A 1 401 ? 19.644 20.962 24.370 1.00 56.53 401 ARG A N 1
ATOM 3199 C CA . ARG A 1 401 ? 18.553 20.591 25.278 1.00 56.53 401 ARG A CA 1
ATOM 3200 C C . ARG A 1 401 ? 17.926 19.277 24.825 1.00 56.53 401 ARG A C 1
ATOM 3202 O O . ARG A 1 401 ? 17.746 19.043 23.629 1.00 56.53 401 ARG A O 1
ATOM 3209 N N . THR A 1 402 ? 17.565 18.435 25.781 1.00 56.94 402 THR A N 1
ATOM 3210 C CA . THR A 1 402 ? 16.626 17.339 25.552 1.00 56.94 402 THR A CA 1
ATOM 3211 C C . THR A 1 402 ? 15.194 17.835 25.742 1.00 56.94 402 THR A C 1
ATOM 3213 O O . THR A 1 402 ? 14.930 18.719 26.554 1.00 56.94 402 THR A O 1
ATOM 3216 N N . GLU A 1 403 ? 14.278 17.272 24.969 1.00 56.34 403 GLU A N 1
ATOM 3217 C CA . GLU A 1 403 ? 12.831 17.455 25.060 1.00 56.34 403 GLU A CA 1
ATOM 3218 C C . GLU A 1 403 ? 12.197 16.116 25.462 1.00 56.34 403 GLU A C 1
ATOM 3220 O O . GLU A 1 403 ? 12.719 15.057 25.104 1.00 56.34 403 GLU A O 1
ATOM 3225 N N . GLN A 1 404 ? 11.101 16.145 26.219 1.00 58.16 404 GLN A N 1
ATOM 3226 C CA . GLN A 1 404 ? 10.214 14.987 26.337 1.00 58.16 404 GLN A CA 1
ATOM 3227 C C . GLN A 1 404 ? 9.177 15.085 25.221 1.00 58.16 404 GLN A C 1
ATOM 3229 O O . GLN A 1 404 ? 8.595 16.147 25.005 1.00 58.16 404 GLN A O 1
ATOM 3234 N N . ILE A 1 405 ? 8.992 13.988 24.499 1.00 63.09 405 ILE A N 1
ATOM 3235 C CA . ILE A 1 405 ? 7.936 13.807 23.505 1.00 63.09 405 ILE A CA 1
ATOM 3236 C C . ILE A 1 405 ? 7.104 12.593 23.896 1.00 63.09 405 ILE A C 1
ATOM 3238 O O . ILE A 1 405 ? 7.571 11.755 24.665 1.00 63.09 405 ILE A O 1
ATOM 3242 N N . GLU A 1 406 ? 5.895 12.478 23.364 1.00 68.25 406 GLU A N 1
ATOM 3243 C CA . GLU A 1 406 ? 5.170 11.210 23.431 1.00 68.25 406 GLU A CA 1
ATOM 3244 C C . GLU A 1 406 ? 5.926 10.117 22.669 1.00 68.25 406 GLU A C 1
ATOM 3246 O O . GLU A 1 406 ? 6.624 10.393 21.687 1.00 68.25 406 GLU A O 1
ATOM 3251 N N . ARG A 1 407 ? 5.775 8.879 23.134 1.00 73.56 407 ARG A N 1
ATOM 3252 C CA . ARG A 1 407 ? 6.299 7.674 22.502 1.00 73.56 407 ARG A CA 1
ATOM 3253 C C . ARG A 1 407 ? 5.766 7.540 21.078 1.00 73.56 407 ARG A C 1
ATOM 3255 O O . ARG A 1 407 ? 4.564 7.653 20.834 1.00 73.56 407 ARG A O 1
ATOM 3262 N N . GLU A 1 408 ? 6.679 7.249 20.156 1.00 78.00 408 GLU A N 1
ATOM 3263 C CA . GLU A 1 408 ? 6.393 7.033 18.737 1.00 78.00 408 GLU A CA 1
ATOM 3264 C C . GLU A 1 408 ? 6.490 5.526 18.431 1.00 78.00 408 GLU A C 1
ATOM 3266 O O . GLU A 1 408 ? 7.580 4.962 18.371 1.00 78.00 408 GLU A O 1
ATOM 3271 N N . GLN A 1 409 ? 5.347 4.858 18.250 1.00 84.12 409 GLN A N 1
ATOM 3272 C CA . GLN A 1 409 ? 5.266 3.475 17.753 1.00 84.12 409 GLN A CA 1
ATOM 3273 C C . GLN A 1 409 ? 5.209 3.436 16.214 1.00 84.12 409 GLN A C 1
ATOM 3275 O O . GLN A 1 409 ? 5.729 2.509 15.591 1.00 84.12 409 GLN A O 1
ATOM 3280 N N . PHE A 1 410 ? 4.624 4.472 15.609 1.00 87.75 410 PHE A N 1
ATOM 3281 C CA . PHE A 1 410 ? 4.584 4.748 14.177 1.00 87.75 410 PHE A CA 1
ATOM 3282 C C . PHE A 1 410 ? 5.398 6.009 13.853 1.00 87.75 410 PHE A C 1
ATOM 3284 O O . PHE A 1 410 ? 5.351 7.013 14.571 1.00 87.75 410 PHE A O 1
ATOM 3291 N N . HIS A 1 411 ? 6.154 5.972 12.760 1.00 83.25 411 HIS A N 1
ATOM 3292 C CA . HIS A 1 411 ? 7.183 6.967 12.454 1.00 83.25 411 HIS A CA 1
ATOM 3293 C C . HIS A 1 411 ? 6.598 8.305 11.949 1.00 83.25 411 HIS A C 1
ATOM 3295 O O . HIS A 1 411 ? 6.120 8.403 10.820 1.00 83.25 411 HIS A O 1
ATOM 3301 N N . THR A 1 412 ? 6.682 9.368 12.758 1.00 77.69 412 THR A N 1
ATOM 3302 C CA . THR A 1 412 ? 6.004 10.662 12.509 1.00 77.69 412 THR A CA 1
ATOM 3303 C C . THR A 1 412 ? 6.656 11.554 11.449 1.00 77.69 412 THR A C 1
ATOM 3305 O O . THR A 1 412 ? 5.981 12.372 10.830 1.00 77.69 412 THR A O 1
ATOM 3308 N N . SER A 1 413 ? 7.966 11.433 11.208 1.00 74.62 413 SER A N 1
ATOM 3309 C CA . SER A 1 413 ? 8.712 12.394 10.378 1.00 74.62 413 SER A CA 1
ATOM 3310 C C . SER A 1 413 ? 8.732 12.080 8.876 1.00 74.62 413 SER A C 1
ATOM 3312 O O . SER A 1 413 ? 9.725 12.375 8.209 1.00 74.62 413 SER A O 1
ATOM 3314 N N . CYS A 1 414 ? 7.688 11.449 8.330 1.00 78.50 414 CYS A N 1
ATOM 3315 C CA . CYS A 1 414 ? 7.589 11.145 6.900 1.00 78.50 414 CYS A CA 1
ATOM 3316 C C . CYS A 1 414 ? 6.127 11.003 6.432 1.00 78.50 414 CYS A C 1
ATOM 3318 O O . CYS A 1 414 ? 5.276 10.568 7.197 1.00 78.50 414 CYS A O 1
ATOM 3320 N N . LYS A 1 415 ? 5.852 11.304 5.153 1.00 83.50 415 LYS A N 1
ATOM 3321 C CA . LYS A 1 415 ? 4.527 11.152 4.506 1.00 83.50 415 LYS A CA 1
ATOM 3322 C C . LYS A 1 415 ? 4.123 9.700 4.202 1.00 83.50 415 LYS A C 1
ATOM 3324 O O . LYS A 1 415 ? 3.011 9.488 3.712 1.00 83.50 415 LYS A O 1
ATOM 3329 N N . ILE A 1 416 ? 5.045 8.754 4.392 1.00 86.81 416 ILE A N 1
ATOM 3330 C CA . ILE A 1 416 ? 4.855 7.298 4.278 1.00 86.81 416 ILE A CA 1
ATOM 3331 C C . ILE A 1 416 ? 5.244 6.640 5.609 1.00 86.81 416 ILE A C 1
ATOM 3333 O O . ILE A 1 416 ? 6.206 5.876 5.725 1.00 86.81 416 ILE A O 1
ATOM 3337 N N . GLU A 1 417 ? 4.528 7.039 6.659 1.00 86.06 417 GLU A N 1
ATOM 3338 C CA . GLU A 1 417 ? 4.718 6.582 8.036 1.00 86.06 417 GLU A CA 1
ATOM 3339 C C . GLU A 1 417 ? 4.680 5.051 8.161 1.00 86.06 417 GLU A C 1
ATOM 3341 O O . GLU A 1 417 ? 5.405 4.454 8.955 1.00 86.06 417 GLU A O 1
ATOM 3346 N N . ASP A 1 418 ? 3.874 4.419 7.315 1.00 89.44 418 ASP A N 1
ATOM 3347 C CA . ASP A 1 418 ? 3.639 2.987 7.193 1.00 89.44 418 ASP A CA 1
ATOM 3348 C C . ASP A 1 418 ? 4.876 2.219 6.707 1.00 89.44 418 ASP A C 1
ATOM 3350 O O . ASP A 1 418 ? 5.314 1.242 7.322 1.00 89.44 418 ASP A O 1
ATOM 3354 N N . THR A 1 419 ? 5.492 2.712 5.637 1.00 89.00 419 THR A N 1
ATOM 3355 C CA . THR A 1 419 ? 6.694 2.161 5.014 1.00 89.00 419 THR A CA 1
ATOM 3356 C C . THR A 1 419 ? 7.909 2.395 5.907 1.00 89.00 419 THR A C 1
ATOM 3358 O O . THR A 1 419 ? 8.732 1.494 6.071 1.00 89.00 419 THR A O 1
ATOM 3361 N N . ALA A 1 420 ? 7.993 3.569 6.543 1.00 88.00 420 ALA A N 1
ATOM 3362 C CA . ALA A 1 420 ? 9.023 3.880 7.531 1.00 88.00 420 ALA A CA 1
ATOM 3363 C C . ALA A 1 420 ? 8.949 2.936 8.745 1.00 88.00 420 ALA A C 1
ATOM 3365 O O . ALA A 1 420 ? 9.933 2.274 9.066 1.00 88.00 420 ALA A O 1
ATOM 3366 N N . SER A 1 421 ? 7.764 2.774 9.339 1.00 89.31 421 SER A N 1
ATOM 3367 C CA . SER A 1 421 ? 7.563 1.862 10.478 1.00 89.31 421 SER A CA 1
ATOM 3368 C C . SER A 1 421 ? 7.806 0.394 10.092 1.00 89.31 421 SER A C 1
ATOM 3370 O O . SER A 1 421 ? 8.298 -0.393 10.896 1.00 89.31 421 SER A O 1
ATOM 3372 N N . SER A 1 422 ? 7.516 0.012 8.840 1.00 91.25 422 SER A N 1
ATOM 3373 C CA . SER A 1 422 ? 7.796 -1.335 8.313 1.00 91.25 422 SER A CA 1
ATOM 3374 C C . SER A 1 422 ? 9.296 -1.613 8.176 1.00 91.25 422 SER A C 1
ATOM 3376 O O . SER A 1 422 ? 9.745 -2.733 8.420 1.00 91.25 422 SER A O 1
ATOM 3378 N N . LEU A 1 423 ? 10.078 -0.604 7.780 1.00 88.75 423 LEU A N 1
ATOM 3379 C CA . LEU A 1 423 ? 11.531 -0.702 7.657 1.00 88.75 423 LEU A CA 1
ATOM 3380 C C . LEU A 1 423 ? 12.186 -0.985 9.015 1.00 88.75 423 LEU A C 1
ATOM 3382 O O . LEU A 1 423 ? 13.040 -1.866 9.096 1.00 88.75 423 LEU A O 1
ATOM 3386 N N . ASP A 1 424 ? 11.745 -0.311 10.078 1.00 86.00 424 ASP A N 1
ATOM 3387 C CA . ASP A 1 424 ? 12.273 -0.523 11.432 1.00 86.00 424 ASP A CA 1
ATOM 3388 C C . ASP A 1 424 ? 12.074 -1.977 11.908 1.00 86.00 424 ASP A C 1
ATOM 3390 O O . ASP A 1 424 ? 12.991 -2.575 12.478 1.00 86.00 424 ASP A O 1
ATOM 3394 N N . ARG A 1 425 ? 10.931 -2.595 11.566 1.00 89.06 425 ARG A N 1
ATOM 3395 C CA . ARG A 1 425 ? 10.639 -4.023 11.815 1.00 89.06 425 ARG A CA 1
ATOM 3396 C C . ARG A 1 425 ? 11.591 -4.945 11.053 1.00 89.06 425 ARG A C 1
ATOM 3398 O O . ARG A 1 425 ? 12.224 -5.827 11.635 1.00 89.06 425 ARG A O 1
ATOM 3405 N N . VAL A 1 426 ? 11.754 -4.713 9.750 1.00 89.69 426 VAL A N 1
ATOM 3406 C CA . VAL A 1 426 ? 12.679 -5.498 8.915 1.00 89.69 426 VAL A CA 1
ATOM 3407 C C . VAL A 1 426 ? 14.120 -5.384 9.422 1.00 89.69 426 VAL A C 1
ATOM 3409 O O . VAL A 1 426 ? 14.861 -6.367 9.390 1.00 89.69 426 VAL A O 1
ATOM 3412 N N . LEU A 1 427 ? 14.530 -4.222 9.930 1.00 86.75 427 LEU A N 1
ATOM 3413 C CA . LEU A 1 427 ? 15.881 -4.003 10.446 1.00 86.75 427 LEU A CA 1
ATOM 3414 C C . LEU A 1 427 ? 16.177 -4.756 11.749 1.00 86.75 427 LEU A C 1
ATOM 3416 O O . LEU A 1 427 ? 17.338 -5.094 11.968 1.00 86.75 427 LEU A O 1
ATOM 3420 N N . VAL A 1 428 ? 15.182 -5.045 12.597 1.00 85.62 428 VAL A N 1
ATOM 3421 C CA . VAL A 1 428 ? 15.356 -5.911 13.787 1.00 85.62 428 VAL A CA 1
ATOM 3422 C C . VAL A 1 428 ? 15.201 -7.409 13.480 1.00 85.62 428 VAL A C 1
ATOM 3424 O O . VAL A 1 428 ? 15.411 -8.250 14.353 1.00 85.62 428 VAL A O 1
ATOM 3427 N N . GLY A 1 429 ? 14.900 -7.758 12.227 1.00 88.19 429 GLY A N 1
ATOM 3428 C CA . GLY A 1 429 ? 14.783 -9.137 11.756 1.00 88.19 429 GLY A CA 1
ATOM 3429 C C . GLY A 1 429 ? 13.376 -9.720 11.822 1.00 88.19 429 GLY A C 1
ATOM 3430 O O . GLY A 1 429 ? 13.196 -10.862 11.390 1.00 88.19 429 GLY A O 1
ATOM 3431 N N . GLU A 1 430 ? 12.385 -8.944 12.266 1.00 92.56 430 GLU A N 1
ATOM 3432 C CA . GLU A 1 430 ? 10.967 -9.278 12.116 1.00 92.56 430 GLU A CA 1
ATOM 3433 C C . GLU A 1 430 ? 10.591 -9.397 10.623 1.00 92.56 430 GLU A C 1
ATOM 3435 O O . GLU A 1 430 ? 11.347 -9.027 9.709 1.00 92.56 430 GLU A O 1
ATOM 3440 N N . TYR A 1 431 ? 9.428 -9.981 10.363 1.00 93.94 431 TYR A N 1
ATOM 3441 C CA . TYR A 1 431 ? 8.856 -10.134 9.031 1.00 93.94 431 TYR A CA 1
ATOM 3442 C C . TYR A 1 431 ? 7.355 -9.877 9.037 1.00 93.94 431 TYR A C 1
ATOM 3444 O O . TYR A 1 431 ? 6.715 -9.854 10.087 1.00 93.94 431 TYR A O 1
ATOM 3452 N N . SER A 1 432 ? 6.803 -9.682 7.845 1.00 94.75 432 SER A N 1
ATOM 3453 C CA . SER A 1 432 ? 5.375 -9.517 7.632 1.00 94.75 432 SER A CA 1
ATOM 3454 C C . SER A 1 432 ? 4.742 -10.729 6.960 1.00 94.75 432 SER A C 1
ATOM 3456 O O . SER A 1 432 ? 5.414 -11.516 6.288 1.00 94.75 432 SER A O 1
ATOM 3458 N N . HIS A 1 433 ? 3.427 -10.851 7.120 1.00 92.38 433 HIS A N 1
ATOM 3459 C CA . HIS A 1 433 ? 2.599 -11.816 6.403 1.00 92.38 433 HIS A CA 1
ATOM 3460 C C . HIS A 1 433 ? 1.587 -11.102 5.506 1.00 92.38 433 HIS A C 1
ATOM 3462 O O . HIS A 1 433 ? 0.797 -10.280 5.970 1.00 92.38 433 HIS A O 1
ATOM 3468 N N . TYR A 1 434 ? 1.580 -11.436 4.218 1.00 91.25 434 TYR A N 1
ATOM 3469 C CA . TYR A 1 434 ? 0.559 -10.946 3.297 1.00 91.25 434 TYR A CA 1
ATOM 3470 C C . TYR A 1 434 ? -0.618 -11.917 3.211 1.00 91.25 434 TYR A C 1
ATOM 3472 O O . TYR A 1 434 ? -0.447 -13.085 2.849 1.00 91.25 434 TYR A O 1
ATOM 3480 N N . VAL A 1 435 ? -1.804 -11.418 3.549 1.00 88.12 435 VAL A N 1
ATOM 3481 C CA . VAL A 1 435 ? -3.064 -12.162 3.547 1.00 88.12 435 VAL A CA 1
ATOM 3482 C C . VAL A 1 435 ? -3.789 -11.833 2.247 1.00 88.12 435 VAL A C 1
ATOM 3484 O O . VAL A 1 435 ? -4.479 -10.821 2.145 1.00 88.12 435 VAL A O 1
ATOM 3487 N N . ASN A 1 436 ? -3.595 -12.669 1.224 1.00 83.12 436 ASN A N 1
ATOM 3488 C CA . ASN A 1 436 ? -4.126 -12.425 -0.119 1.00 83.12 436 ASN A CA 1
ATOM 3489 C C . ASN A 1 436 ? -5.631 -12.732 -0.222 1.00 83.12 436 ASN A C 1
ATOM 3491 O O . ASN A 1 436 ? -6.046 -13.718 -0.833 1.00 83.12 436 ASN A O 1
ATOM 3495 N N . ARG A 1 437 ? -6.448 -11.893 0.419 1.00 82.12 437 ARG A N 1
ATOM 3496 C CA . ARG A 1 437 ? -7.912 -11.963 0.410 1.00 82.12 437 ARG A CA 1
ATOM 3497 C C . ARG A 1 437 ? -8.526 -10.568 0.413 1.00 82.12 437 ARG A C 1
ATOM 3499 O O . ARG A 1 437 ? -8.001 -9.660 1.056 1.00 82.12 437 ARG A O 1
ATOM 3506 N N . LYS A 1 438 ? -9.687 -10.408 -0.226 1.00 85.12 438 LYS A N 1
ATOM 3507 C CA . LYS A 1 438 ? -10.482 -9.161 -0.230 1.00 85.12 438 LYS A CA 1
ATOM 3508 C C . LYS A 1 438 ? -11.216 -8.912 1.098 1.00 85.12 438 LYS A C 1
ATOM 3510 O O . LYS A 1 438 ? -12.436 -8.802 1.141 1.00 85.12 438 LYS A O 1
ATOM 3515 N N . LEU A 1 439 ? -10.457 -8.787 2.184 1.00 89.00 439 LEU A N 1
ATOM 3516 C CA . LEU A 1 439 ? -10.966 -8.619 3.553 1.00 89.00 439 LEU A CA 1
ATOM 3517 C C . LEU A 1 439 ? -11.415 -7.182 3.874 1.00 89.00 439 LEU A C 1
ATOM 3519 O O . LEU A 1 439 ? -11.832 -6.889 4.994 1.00 89.00 439 LEU A O 1
ATOM 3523 N N . SER A 1 440 ? -11.279 -6.251 2.927 1.00 90.69 440 SER A N 1
ATOM 3524 C CA . SER A 1 440 ? -11.579 -4.834 3.128 1.00 90.69 440 SER A CA 1
ATOM 3525 C C . SER A 1 440 ? -11.943 -4.145 1.815 1.00 90.69 440 SER A C 1
ATOM 3527 O O . SER A 1 440 ? -11.235 -4.281 0.816 1.00 90.69 440 SER A O 1
ATOM 3529 N N . PHE A 1 441 ? -13.035 -3.379 1.829 1.00 91.50 441 PHE A N 1
ATOM 3530 C CA . PHE A 1 441 ? -13.559 -2.665 0.664 1.00 91.50 441 PHE A CA 1
ATOM 3531 C C . PHE A 1 441 ? -13.341 -1.156 0.829 1.00 91.50 441 PHE A C 1
ATOM 3533 O O . PHE A 1 441 ? -13.912 -0.516 1.717 1.00 91.50 441 PHE A O 1
ATOM 3540 N N . GLY A 1 442 ? -12.497 -0.579 -0.020 1.00 90.25 442 GLY A N 1
ATOM 3541 C CA . GLY A 1 442 ? -12.162 0.842 -0.042 1.00 90.25 442 GLY A CA 1
ATOM 3542 C C . GLY A 1 442 ? -13.115 1.681 -0.891 1.00 90.25 442 GLY A C 1
ATOM 3543 O O . GLY A 1 442 ? -13.647 1.205 -1.887 1.00 90.25 442 GLY A O 1
ATOM 3544 N N . MET A 1 443 ? -13.260 2.957 -0.540 1.00 89.06 443 MET A N 1
ATOM 3545 C CA . MET A 1 443 ? -13.822 3.997 -1.410 1.00 89.06 443 MET A CA 1
ATOM 3546 C C . MET A 1 443 ? -12.675 4.763 -2.067 1.00 89.06 443 MET A C 1
ATOM 3548 O O . MET A 1 443 ? -11.809 5.321 -1.370 1.00 89.06 443 MET A O 1
ATOM 3552 N N . SER A 1 444 ? -12.624 4.764 -3.395 1.00 82.50 444 SER A N 1
ATOM 3553 C CA . SER A 1 444 ? -11.517 5.380 -4.125 1.00 82.50 444 SER A CA 1
ATOM 3554 C C . SER A 1 444 ? -11.619 6.907 -4.103 1.00 82.50 444 SER A C 1
ATOM 3556 O O . SER A 1 444 ? -12.650 7.495 -3.773 1.00 82.50 444 SER A O 1
ATOM 3558 N N . LYS A 1 445 ? -10.503 7.581 -4.401 1.00 77.81 445 LYS A N 1
ATOM 3559 C CA . LYS A 1 445 ? -10.555 8.992 -4.813 1.00 77.81 445 LYS A CA 1
ATOM 3560 C C . LYS A 1 445 ? -10.974 9.038 -6.287 1.00 77.81 445 LYS A C 1
ATOM 3562 O O . LYS A 1 445 ? -11.066 7.997 -6.931 1.00 77.81 445 LYS A O 1
ATOM 3567 N N . SER A 1 446 ? -11.196 10.230 -6.845 1.00 77.12 446 SER A N 1
ATOM 3568 C CA . SER A 1 446 ? -11.311 10.319 -8.305 1.00 77.12 446 SER A CA 1
ATOM 3569 C C . SER A 1 446 ? -10.024 9.766 -8.952 1.00 77.12 446 SER A C 1
ATOM 3571 O O . SER A 1 446 ? -8.951 9.957 -8.365 1.00 77.12 446 SER A O 1
ATOM 3573 N N . PRO A 1 447 ? -10.091 9.082 -10.111 1.00 79.56 447 PRO A N 1
ATOM 3574 C CA . PRO A 1 447 ? -8.930 8.405 -10.691 1.00 79.56 447 PRO A CA 1
ATOM 3575 C C . PRO A 1 447 ? -7.694 9.288 -10.888 1.00 79.56 447 PRO A C 1
ATOM 3577 O O . PRO A 1 447 ? -6.563 8.833 -10.743 1.00 79.56 447 PRO A O 1
ATOM 3580 N N . GLU A 1 448 ? -7.886 10.574 -11.171 1.00 83.44 448 GLU A N 1
ATOM 3581 C CA . GLU A 1 448 ? -6.811 11.556 -11.331 1.00 83.44 448 GLU A CA 1
ATOM 3582 C C . GLU A 1 448 ? -6.097 11.857 -9.999 1.00 83.44 448 GLU A C 1
ATOM 3584 O O . GLU A 1 448 ? -4.912 12.193 -9.978 1.00 83.44 448 GLU A O 1
ATOM 3589 N N . GLY A 1 449 ? -6.793 11.685 -8.871 1.00 81.31 449 GLY A N 1
ATOM 3590 C CA . GLY A 1 449 ? -6.244 11.804 -7.521 1.00 81.31 449 GLY A CA 1
ATOM 3591 C C . GLY A 1 449 ? -5.197 10.738 -7.180 1.00 81.31 449 GLY A C 1
ATOM 3592 O O . GLY A 1 449 ? -4.386 10.965 -6.278 1.00 81.31 449 GLY A O 1
ATOM 3593 N N . PHE A 1 450 ? -5.149 9.621 -7.916 1.00 84.94 450 PHE A N 1
ATOM 3594 C CA . PHE A 1 450 ? -4.078 8.626 -7.803 1.00 84.94 450 PHE A CA 1
ATOM 3595 C C . PHE A 1 450 ? -2.708 9.209 -8.173 1.00 84.94 450 PHE A C 1
ATOM 3597 O O . PHE A 1 450 ? -1.718 8.916 -7.509 1.00 84.94 450 PHE A O 1
ATOM 3604 N N . LEU A 1 451 ? -2.645 10.126 -9.145 1.00 88.06 451 LEU A N 1
ATOM 3605 C CA . LEU A 1 451 ? -1.397 10.800 -9.526 1.00 88.06 451 LEU A CA 1
ATOM 3606 C C . LEU A 1 451 ? -0.831 11.650 -8.372 1.00 88.06 451 LEU A C 1
ATOM 3608 O O . LEU A 1 451 ? 0.377 11.668 -8.142 1.00 88.06 451 LEU A O 1
ATOM 3612 N N . GLY A 1 452 ? -1.702 12.293 -7.586 1.00 86.88 452 GLY A N 1
ATOM 3613 C CA . GLY A 1 452 ? -1.309 12.995 -6.357 1.00 86.88 452 GLY A CA 1
ATOM 3614 C C . GLY A 1 452 ? -0.891 12.055 -5.216 1.00 86.88 452 GLY A C 1
ATOM 3615 O O . GLY A 1 452 ? -0.048 12.423 -4.395 1.00 86.88 452 GLY A O 1
ATOM 3616 N N . ALA A 1 453 ? -1.433 10.832 -5.169 1.00 84.94 453 ALA A N 1
ATOM 3617 C CA . ALA A 1 453 ? -0.992 9.798 -4.230 1.00 84.94 453 ALA A CA 1
ATOM 3618 C C . ALA A 1 453 ? 0.405 9.265 -4.594 1.00 84.94 453 ALA A C 1
ATOM 3620 O O . ALA A 1 453 ? 1.273 9.218 -3.725 1.00 84.94 453 ALA A O 1
ATOM 3621 N N . GLN A 1 454 ? 0.655 8.986 -5.878 1.00 87.81 454 GLN A N 1
ATOM 3622 C CA . GLN A 1 454 ? 1.975 8.614 -6.400 1.00 87.81 454 GLN A CA 1
ATOM 3623 C C . GLN A 1 454 ? 3.035 9.671 -6.054 1.00 87.81 454 GLN A C 1
ATOM 3625 O O . GLN A 1 454 ? 4.082 9.337 -5.503 1.00 87.81 454 GLN A O 1
ATOM 3630 N N . GLN A 1 455 ? 2.739 10.960 -6.264 1.00 89.56 455 GLN A N 1
ATOM 3631 C CA . GLN A 1 455 ? 3.621 12.053 -5.834 1.00 89.56 455 GLN A CA 1
ATOM 3632 C C . GLN A 1 455 ? 3.924 11.995 -4.325 1.00 89.56 455 GLN A C 1
ATOM 3634 O O . GLN A 1 455 ? 5.086 12.063 -3.926 1.00 89.56 455 GLN A O 1
ATOM 3639 N N . ARG A 1 456 ? 2.898 11.836 -3.469 1.00 86.69 456 ARG A N 1
ATOM 3640 C CA . ARG A 1 456 ? 3.079 11.731 -2.007 1.00 86.69 456 ARG A CA 1
ATOM 3641 C C . ARG A 1 456 ? 4.000 10.565 -1.635 1.00 86.69 456 ARG A C 1
ATOM 3643 O O . ARG A 1 456 ? 4.869 10.742 -0.780 1.00 86.69 456 ARG A O 1
ATOM 3650 N N . TRP A 1 457 ? 3.803 9.396 -2.244 1.00 88.06 457 TRP A N 1
ATOM 3651 C CA . TRP A 1 457 ? 4.599 8.200 -1.968 1.00 88.06 457 TRP A CA 1
ATOM 3652 C C . TRP A 1 457 ? 6.067 8.386 -2.360 1.00 88.06 457 TRP A C 1
ATOM 3654 O O . TRP A 1 457 ? 6.954 8.025 -1.586 1.00 88.06 457 TRP A O 1
ATOM 3664 N N . VAL A 1 458 ? 6.334 9.020 -3.505 1.00 90.25 458 VAL A N 1
ATOM 3665 C CA . VAL A 1 458 ? 7.705 9.295 -3.958 1.00 90.25 458 VAL A CA 1
ATOM 3666 C C . VAL A 1 458 ? 8.385 10.338 -3.071 1.00 90.25 458 VAL A C 1
ATOM 3668 O O . VAL A 1 458 ? 9.487 10.092 -2.583 1.00 90.25 458 VAL A O 1
ATOM 3671 N N . GLU A 1 459 ? 7.724 11.466 -2.784 1.00 89.81 459 GLU A N 1
ATOM 3672 C CA . GLU A 1 459 ? 8.241 12.488 -1.857 1.00 89.81 459 GLU A CA 1
ATOM 3673 C C . GLU A 1 459 ? 8.592 11.900 -0.484 1.00 89.81 459 GLU A C 1
ATOM 3675 O O . GLU A 1 459 ? 9.622 12.245 0.102 1.00 89.81 459 GLU A O 1
ATOM 3680 N N . GLY A 1 460 ? 7.741 11.004 0.023 1.00 88.56 460 GLY A N 1
ATOM 3681 C CA . GLY A 1 460 ? 7.978 10.264 1.256 1.00 88.56 460 GLY A CA 1
ATOM 3682 C C . GLY A 1 460 ? 9.204 9.352 1.162 1.00 88.56 460 GLY A C 1
ATOM 3683 O O . GLY A 1 460 ? 10.078 9.426 2.022 1.00 88.56 460 GLY A O 1
ATOM 3684 N N . ALA A 1 461 ? 9.320 8.554 0.097 1.00 90.06 461 ALA A N 1
ATOM 3685 C CA . ALA A 1 461 ? 10.442 7.635 -0.111 1.00 90.06 461 ALA A CA 1
ATOM 3686 C C . ALA A 1 461 ? 11.794 8.361 -0.181 1.00 90.06 461 ALA A C 1
ATOM 3688 O O . ALA A 1 461 ? 12.747 7.954 0.482 1.00 90.06 461 ALA A O 1
ATOM 3689 N N . ILE A 1 462 ? 11.861 9.490 -0.893 1.00 90.38 462 ILE A N 1
ATOM 3690 C CA . ILE A 1 462 ? 13.052 10.355 -0.941 1.00 90.38 462 ILE A CA 1
ATOM 3691 C C . ILE A 1 462 ? 13.387 10.892 0.450 1.00 90.38 462 ILE A C 1
ATOM 3693 O O . ILE A 1 462 ? 14.536 10.825 0.885 1.00 90.38 462 ILE A O 1
ATOM 3697 N N . THR A 1 463 ? 12.387 11.410 1.168 1.00 87.19 463 THR A N 1
ATOM 3698 C CA . THR A 1 463 ? 12.585 11.994 2.500 1.00 87.19 463 THR A CA 1
ATOM 3699 C C . THR A 1 463 ? 13.095 10.948 3.493 1.00 87.19 463 THR A C 1
ATOM 3701 O O . THR A 1 463 ? 14.046 11.211 4.230 1.00 87.19 463 THR A O 1
ATOM 3704 N N . LEU A 1 464 ? 12.524 9.740 3.461 1.00 86.62 464 LEU A N 1
ATOM 3705 C CA . LEU A 1 464 ? 12.950 8.598 4.266 1.00 86.62 464 LEU A CA 1
ATOM 3706 C C . LEU A 1 464 ? 14.366 8.135 3.884 1.00 86.62 464 LEU A C 1
ATOM 3708 O O . LEU A 1 464 ? 15.200 7.938 4.764 1.00 86.62 464 LEU A O 1
ATOM 3712 N N . CYS A 1 465 ? 14.677 8.032 2.588 1.00 87.69 465 CYS A N 1
ATOM 3713 C CA . CYS A 1 465 ? 16.012 7.682 2.099 1.00 87.69 465 CYS A CA 1
ATOM 3714 C C . CYS A 1 465 ? 17.072 8.690 2.573 1.00 87.69 465 CYS A C 1
ATOM 3716 O O . CYS A 1 465 ? 18.116 8.292 3.090 1.00 87.69 465 CYS A O 1
ATOM 3718 N N . LEU A 1 466 ? 16.802 9.995 2.464 1.00 85.81 466 LEU A N 1
ATOM 3719 C CA . LEU A 1 466 ? 17.705 11.048 2.939 1.00 85.81 466 LEU A CA 1
ATOM 3720 C C . LEU A 1 466 ? 17.868 11.014 4.465 1.00 85.81 466 LEU A C 1
ATOM 3722 O O . LEU A 1 466 ? 18.998 11.107 4.949 1.00 85.81 466 LEU A O 1
ATOM 3726 N N . GLN A 1 467 ? 16.789 10.801 5.230 1.00 81.06 467 GLN A N 1
ATOM 3727 C CA . GLN A 1 467 ? 16.862 10.576 6.681 1.00 81.06 467 GLN A CA 1
ATOM 3728 C C . GLN A 1 467 ? 17.711 9.341 7.029 1.00 81.06 467 GLN A C 1
ATOM 3730 O O . GLN A 1 467 ? 18.477 9.377 7.992 1.00 81.06 467 GLN A O 1
ATOM 3735 N N . TRP A 1 468 ? 17.640 8.259 6.250 1.00 78.75 468 TRP A N 1
ATOM 3736 C CA . TRP A 1 468 ? 18.455 7.062 6.475 1.00 78.75 468 TRP A CA 1
ATOM 3737 C C . TRP A 1 468 ? 19.931 7.228 6.114 1.00 78.75 468 TRP A C 1
ATOM 3739 O O . TRP A 1 468 ? 20.778 6.833 6.912 1.00 78.75 468 TRP A O 1
ATOM 3749 N N . VAL A 1 469 ? 20.243 7.858 4.981 1.00 77.19 469 VAL A N 1
ATOM 3750 C CA . VAL A 1 469 ? 21.624 8.052 4.503 1.00 77.19 469 VAL A CA 1
ATOM 3751 C C . VAL A 1 469 ? 22.383 9.112 5.310 1.00 77.19 469 VAL A C 1
ATOM 3753 O O . VAL A 1 469 ? 23.573 8.946 5.563 1.00 77.19 469 VAL A O 1
ATOM 3756 N N . THR A 1 470 ? 21.724 10.203 5.717 1.00 73.25 470 THR A N 1
ATOM 3757 C CA . THR A 1 470 ? 22.408 11.360 6.335 1.00 73.25 470 THR A CA 1
ATOM 3758 C C . THR A 1 470 ? 22.370 11.380 7.863 1.00 73.25 470 THR A C 1
ATOM 3760 O O . THR A 1 470 ? 23.253 11.968 8.490 1.00 73.25 470 THR A O 1
ATOM 3763 N N . GLN A 1 471 ? 21.369 10.755 8.492 1.00 68.81 471 GLN A N 1
ATOM 3764 C CA . GLN A 1 471 ? 21.220 10.780 9.948 1.00 68.81 471 GLN A CA 1
ATOM 3765 C C . GLN A 1 471 ? 21.785 9.489 10.540 1.00 68.81 471 GLN A C 1
ATOM 3767 O O . GLN A 1 471 ? 21.115 8.459 10.580 1.00 68.81 471 GLN A O 1
ATOM 3772 N N . ASN A 1 472 ? 23.028 9.566 11.027 1.00 57.56 472 ASN A N 1
ATOM 3773 C CA . ASN A 1 472 ? 23.706 8.471 11.738 1.00 57.56 472 ASN A CA 1
ATOM 3774 C C . ASN A 1 472 ? 23.062 8.143 13.096 1.00 57.56 472 ASN A C 1
ATOM 3776 O O . ASN A 1 472 ? 23.305 7.073 13.659 1.00 57.56 472 ASN A O 1
ATOM 3780 N N . ALA A 1 473 ? 22.256 9.066 13.623 1.00 54.03 473 ALA A N 1
ATOM 3781 C CA . ALA A 1 473 ? 21.457 8.858 14.814 1.00 54.03 473 ALA A CA 1
ATOM 3782 C C . ALA A 1 473 ? 19.986 8.609 14.458 1.00 54.03 473 ALA A C 1
ATOM 3784 O O . ALA A 1 473 ? 19.477 9.158 13.481 1.00 54.03 473 ALA A O 1
ATOM 3785 N N . ASP A 1 474 ? 19.326 7.769 15.248 1.00 55.31 474 ASP A N 1
ATOM 3786 C CA . ASP A 1 474 ? 17.889 7.539 15.202 1.00 55.31 474 ASP A CA 1
ATOM 3787 C C . ASP A 1 474 ? 17.099 8.772 15.671 1.00 55.31 474 ASP A C 1
ATOM 3789 O O . ASP A 1 474 ? 17.659 9.815 16.032 1.00 55.31 474 ASP A O 1
ATOM 3793 N N . ALA A 1 475 ? 15.773 8.633 15.695 1.00 47.19 475 ALA A N 1
ATOM 3794 C CA . ALA A 1 475 ? 14.865 9.632 16.234 1.00 47.19 475 ALA A CA 1
ATOM 3795 C C . ALA A 1 475 ? 15.313 10.166 17.611 1.00 47.19 475 ALA A C 1
ATOM 3797 O O . ALA A 1 475 ? 15.278 11.377 17.829 1.00 47.19 475 ALA A O 1
ATOM 3798 N N . HIS A 1 476 ? 15.784 9.293 18.502 1.00 43.81 476 HIS A N 1
ATOM 3799 C CA . HIS A 1 476 ? 16.108 9.575 19.904 1.00 43.81 476 HIS A CA 1
ATOM 3800 C C . HIS A 1 476 ? 17.547 10.083 20.105 1.00 43.81 476 HIS A C 1
ATOM 3802 O O . HIS A 1 476 ? 17.929 10.484 21.207 1.00 43.81 476 HIS A O 1
ATOM 3808 N N . GLY A 1 477 ? 18.350 10.140 19.042 1.00 45.94 477 GLY A N 1
ATOM 3809 C CA . GLY A 1 477 ? 19.730 10.602 19.094 1.00 45.94 477 GLY A CA 1
ATOM 3810 C C . GLY A 1 477 ? 20.736 9.532 19.535 1.00 45.94 477 GLY A C 1
ATOM 3811 O O . GLY A 1 477 ? 21.845 9.917 19.934 1.00 45.94 477 GLY A O 1
ATOM 3812 N N . GLN A 1 478 ? 20.369 8.244 19.482 1.00 47.59 478 GLN A N 1
ATOM 3813 C CA . GLN A 1 478 ? 21.277 7.095 19.597 1.00 47.59 478 GLN A CA 1
ATOM 3814 C C . GLN A 1 478 ? 21.802 6.702 18.211 1.00 47.59 478 GLN A C 1
ATOM 3816 O O . GLN A 1 478 ? 21.130 6.927 17.212 1.00 47.59 478 GLN A O 1
ATOM 3821 N N . ALA A 1 479 ? 22.989 6.098 18.115 1.00 53.34 479 ALA A N 1
ATOM 3822 C CA . ALA A 1 479 ? 23.477 5.587 16.832 1.00 53.34 479 ALA A CA 1
ATOM 3823 C C . ALA A 1 479 ? 22.541 4.486 16.296 1.00 53.34 479 ALA A C 1
ATOM 3825 O O . ALA A 1 479 ? 22.192 3.566 17.039 1.00 53.34 479 ALA A O 1
ATOM 3826 N N . LYS A 1 480 ? 22.161 4.555 15.012 1.00 64.69 480 LYS A N 1
ATOM 3827 C CA . LYS A 1 480 ? 21.266 3.571 14.376 1.00 64.69 480 LYS A CA 1
ATOM 3828 C C . LYS A 1 480 ? 21.913 2.181 14.365 1.00 64.69 480 LYS A C 1
ATOM 3830 O O . LYS A 1 480 ? 22.662 1.859 13.444 1.00 64.69 480 LYS A O 1
ATOM 3835 N N . LYS A 1 481 ? 21.605 1.347 15.368 1.00 63.50 481 LYS A N 1
ATOM 3836 C CA . LYS A 1 481 ? 22.246 0.032 15.604 1.00 63.50 481 LYS A CA 1
ATOM 3837 C C . LYS A 1 481 ? 22.280 -0.869 14.362 1.00 63.50 481 LYS A C 1
ATOM 3839 O O . LYS A 1 481 ? 23.275 -1.548 14.138 1.00 63.50 481 LYS A O 1
ATOM 3844 N N . ASN A 1 482 ? 21.236 -0.808 13.533 1.00 71.06 482 ASN A N 1
ATOM 3845 C CA . ASN A 1 482 ? 21.073 -1.651 12.343 1.00 71.06 482 ASN A CA 1
ATOM 3846 C C . ASN A 1 482 ? 21.368 -0.911 11.019 1.00 71.06 482 ASN A C 1
ATOM 3848 O O . ASN A 1 482 ? 21.264 -1.502 9.947 1.00 71.06 482 ASN A O 1
ATOM 3852 N N . GLY A 1 483 ? 21.794 0.359 11.073 1.00 70.06 483 GLY A N 1
ATOM 3853 C CA . GLY A 1 483 ? 22.186 1.150 9.897 1.00 70.06 483 GLY A CA 1
ATOM 3854 C C . GLY A 1 483 ? 23.243 0.491 8.990 1.00 70.06 483 GLY A C 1
ATOM 3855 O O . GLY A 1 483 ? 23.099 0.580 7.768 1.00 70.06 483 GLY A O 1
ATOM 3856 N N . PRO A 1 484 ? 24.256 -0.230 9.520 1.00 79.81 484 PRO A N 1
ATOM 3857 C CA . PRO A 1 484 ? 25.212 -0.964 8.690 1.00 79.81 484 PRO A CA 1
ATOM 3858 C C . PRO A 1 484 ? 24.576 -2.013 7.767 1.00 79.81 484 PRO A C 1
ATOM 3860 O O . PRO A 1 484 ? 25.095 -2.233 6.678 1.00 79.81 484 PRO A O 1
ATOM 3863 N N . LEU A 1 485 ? 23.444 -2.626 8.145 1.00 82.06 485 LEU A N 1
ATOM 3864 C CA . LEU A 1 485 ? 22.777 -3.642 7.317 1.00 82.06 485 LEU A CA 1
ATOM 3865 C C . LEU A 1 485 ? 22.249 -3.047 6.009 1.00 82.06 485 LEU A C 1
ATOM 3867 O O . LEU A 1 485 ? 22.431 -3.634 4.942 1.00 82.06 485 LEU A O 1
ATOM 3871 N N . LEU A 1 486 ? 21.646 -1.858 6.085 1.00 77.56 486 LEU A N 1
ATOM 3872 C CA . LEU A 1 486 ? 21.164 -1.138 4.910 1.00 77.56 486 LEU A CA 1
ATOM 3873 C C . LEU A 1 486 ? 22.339 -0.701 4.021 1.00 77.56 486 LEU A C 1
ATOM 3875 O O . LEU A 1 486 ? 22.283 -0.877 2.807 1.00 77.56 486 LEU A O 1
ATOM 3879 N N . TRP A 1 487 ? 23.441 -0.229 4.616 1.00 81.81 487 TRP A N 1
ATOM 3880 C CA . TRP A 1 487 ? 24.671 0.081 3.877 1.00 81.81 487 TRP A CA 1
ATOM 3881 C C . TRP A 1 487 ? 25.294 -1.142 3.192 1.00 81.81 487 TRP A C 1
ATOM 3883 O O . TRP A 1 487 ? 25.770 -1.014 2.066 1.00 81.81 487 TRP A O 1
ATOM 3893 N N . CYS A 1 488 ? 25.249 -2.334 3.797 1.00 83.62 488 CYS A N 1
ATOM 3894 C CA . CYS A 1 488 ? 25.675 -3.567 3.131 1.00 83.62 488 CYS A CA 1
ATOM 3895 C C . CYS A 1 488 ? 24.840 -3.861 1.873 1.00 83.62 488 CYS A C 1
ATOM 3897 O O . CYS A 1 488 ? 25.413 -4.233 0.850 1.00 83.62 488 CYS A O 1
ATOM 3899 N N . VAL A 1 489 ? 23.518 -3.655 1.917 1.00 84.94 489 VAL A N 1
ATOM 3900 C CA . VAL A 1 489 ? 22.645 -3.829 0.740 1.00 84.94 489 VAL A CA 1
ATOM 3901 C C . VAL A 1 489 ? 22.894 -2.747 -0.313 1.00 84.94 489 VAL A C 1
ATOM 3903 O O . VAL A 1 489 ? 23.041 -3.087 -1.484 1.00 84.94 489 VAL A O 1
ATOM 3906 N N . ILE A 1 490 ? 23.052 -1.480 0.089 1.00 82.75 490 ILE A N 1
ATOM 3907 C CA . ILE A 1 490 ? 23.441 -0.377 -0.809 1.00 82.75 490 ILE A CA 1
ATOM 3908 C C . ILE A 1 490 ? 24.748 -0.717 -1.542 1.00 82.75 490 ILE A C 1
ATOM 3910 O O . ILE A 1 490 ? 24.828 -0.588 -2.761 1.00 82.75 490 ILE A O 1
ATOM 3914 N N . MET A 1 491 ? 25.769 -1.196 -0.825 1.00 83.19 491 MET A N 1
ATOM 3915 C CA . MET A 1 491 ? 27.058 -1.555 -1.425 1.00 83.19 491 MET A CA 1
ATOM 3916 C C . MET A 1 491 ? 26.956 -2.789 -2.327 1.00 83.19 491 MET A C 1
ATOM 3918 O O . MET A 1 491 ? 27.533 -2.788 -3.412 1.00 83.19 491 MET A O 1
ATOM 3922 N N . ALA A 1 492 ? 26.187 -3.811 -1.941 1.00 82.00 492 ALA A N 1
ATOM 3923 C CA . ALA A 1 492 ? 25.918 -4.966 -2.799 1.00 82.00 492 ALA A CA 1
ATOM 3924 C C . ALA A 1 492 ? 25.199 -4.559 -4.100 1.00 82.00 492 ALA A C 1
ATOM 3926 O O . ALA A 1 492 ? 25.556 -5.040 -5.174 1.00 82.00 492 ALA A O 1
ATOM 3927 N N . PHE A 1 493 ? 24.249 -3.624 -4.022 1.00 80.44 493 PHE A N 1
ATOM 3928 C CA . PHE A 1 493 ? 23.562 -3.062 -5.182 1.00 80.44 493 PHE A CA 1
ATOM 3929 C C . PHE A 1 493 ? 24.495 -2.218 -6.067 1.00 80.44 493 PHE A C 1
ATOM 3931 O O . PHE A 1 493 ? 24.506 -2.400 -7.282 1.00 80.44 493 PHE A O 1
ATOM 3938 N N . ILE A 1 494 ? 25.340 -1.356 -5.491 1.00 78.88 494 ILE A N 1
ATOM 3939 C CA . ILE A 1 494 ? 26.343 -0.587 -6.251 1.00 78.88 494 ILE A CA 1
ATOM 3940 C C . ILE A 1 494 ? 27.319 -1.532 -6.968 1.00 78.88 494 ILE A C 1
ATOM 3942 O O . ILE A 1 494 ? 27.624 -1.321 -8.141 1.00 78.88 494 ILE A O 1
ATOM 3946 N N . LEU A 1 495 ? 27.771 -2.603 -6.306 1.00 77.94 495 LEU A N 1
ATOM 3947 C CA . LEU A 1 495 ? 28.615 -3.636 -6.916 1.00 77.94 495 LEU A CA 1
ATOM 3948 C C . LEU A 1 495 ? 27.883 -4.393 -8.035 1.00 77.94 495 LEU A C 1
ATOM 3950 O O . LEU A 1 495 ? 28.484 -4.665 -9.074 1.00 77.94 495 LEU A O 1
ATOM 3954 N N . TYR A 1 496 ? 26.591 -4.685 -7.868 1.00 75.44 496 TYR A N 1
ATOM 3955 C CA . TYR A 1 496 ? 25.750 -5.266 -8.915 1.00 75.44 496 TYR A CA 1
ATOM 3956 C C . TYR A 1 496 ? 25.638 -4.337 -10.136 1.00 75.44 496 TYR A C 1
ATOM 3958 O O . TYR A 1 496 ? 25.956 -4.763 -11.247 1.00 75.44 496 TYR A O 1
ATOM 3966 N N . VAL A 1 497 ? 25.311 -3.055 -9.946 1.00 70.62 497 VAL A N 1
ATOM 3967 C CA . VAL A 1 497 ? 25.248 -2.059 -11.033 1.00 70.62 497 VAL A CA 1
ATOM 3968 C C . VAL A 1 497 ? 26.613 -1.891 -11.710 1.00 70.62 497 VAL A C 1
ATOM 3970 O O . VAL A 1 497 ? 26.694 -1.912 -12.937 1.00 70.62 497 VAL A O 1
ATOM 3973 N N . ALA A 1 498 ? 27.706 -1.821 -10.946 1.00 69.56 498 ALA A N 1
ATOM 3974 C CA . ALA A 1 498 ? 29.060 -1.780 -11.498 1.00 69.56 498 ALA A CA 1
ATOM 3975 C C . ALA A 1 498 ? 29.402 -3.049 -12.304 1.00 69.56 498 ALA A C 1
ATOM 3977 O O . ALA A 1 498 ? 30.065 -2.960 -13.337 1.00 69.56 498 ALA A O 1
ATOM 3978 N N . SER A 1 499 ? 28.922 -4.225 -11.880 1.00 68.75 499 SER A N 1
ATOM 3979 C CA . SER A 1 499 ? 29.108 -5.481 -12.616 1.00 68.75 499 SER A CA 1
ATOM 3980 C C . SER A 1 499 ? 28.308 -5.533 -13.925 1.00 68.75 499 SER A C 1
ATOM 3982 O O . SER A 1 499 ? 28.834 -6.023 -14.923 1.00 68.75 499 SER A O 1
ATOM 3984 N N . LEU A 1 500 ? 27.097 -4.961 -13.961 1.00 65.38 500 LEU A N 1
ATOM 3985 C CA . LEU A 1 500 ? 26.303 -4.791 -15.186 1.00 65.38 500 LEU A CA 1
ATOM 3986 C C . LEU A 1 500 ? 26.956 -3.799 -16.153 1.00 65.38 500 LEU A C 1
ATOM 3988 O O . LEU A 1 500 ? 27.101 -4.098 -17.336 1.00 65.38 500 LEU A O 1
ATOM 3992 N N . ILE A 1 501 ? 27.408 -2.643 -15.656 1.00 64.06 501 ILE A N 1
ATOM 3993 C CA . ILE A 1 501 ? 28.152 -1.671 -16.468 1.00 64.06 501 ILE A CA 1
ATOM 3994 C C . ILE A 1 501 ? 29.395 -2.346 -17.051 1.00 64.06 501 ILE A C 1
ATOM 3996 O O . ILE A 1 501 ? 29.634 -2.243 -18.252 1.00 64.06 501 ILE A O 1
ATOM 4000 N N . ARG A 1 502 ? 30.150 -3.107 -16.247 1.00 63.50 502 ARG A N 1
ATOM 4001 C CA . ARG A 1 502 ? 31.316 -3.868 -16.717 1.00 63.50 502 ARG A CA 1
ATOM 4002 C C . ARG A 1 502 ? 30.960 -4.895 -17.797 1.00 63.50 502 ARG A C 1
ATOM 4004 O O . ARG A 1 502 ? 31.687 -4.968 -18.782 1.00 63.50 502 ARG A O 1
ATOM 4011 N N . LEU A 1 503 ? 29.864 -5.643 -17.644 1.00 62.06 503 LEU A N 1
ATOM 4012 C CA . LEU A 1 503 ? 29.376 -6.602 -18.648 1.00 62.06 503 LEU A CA 1
ATOM 4013 C C . LEU A 1 503 ? 29.118 -5.940 -20.014 1.00 62.06 503 LEU A C 1
ATOM 4015 O O . LEU A 1 503 ? 29.359 -6.561 -21.043 1.00 62.06 503 LEU A O 1
ATOM 4019 N N . VAL A 1 504 ? 28.650 -4.688 -20.022 1.00 57.53 504 VAL A N 1
ATOM 4020 C CA . VAL A 1 504 ? 28.304 -3.950 -21.249 1.00 57.53 504 VAL A CA 1
ATOM 4021 C C . VAL A 1 504 ? 29.478 -3.135 -21.818 1.00 57.53 504 VAL A C 1
ATOM 4023 O O . VAL A 1 504 ? 29.521 -2.895 -23.021 1.00 57.53 504 VAL A O 1
ATOM 4026 N N . THR A 1 505 ? 30.428 -2.698 -20.983 1.00 54.91 505 THR A N 1
ATOM 4027 C CA . THR A 1 505 ? 31.476 -1.723 -21.370 1.00 54.91 505 THR A CA 1
ATOM 4028 C C . THR A 1 505 ? 32.892 -2.283 -21.487 1.00 54.91 505 THR A C 1
ATOM 4030 O O . THR A 1 505 ? 33.737 -1.634 -22.100 1.00 54.91 505 THR A O 1
ATOM 4033 N N . VAL A 1 506 ? 33.192 -3.449 -20.906 1.00 56.16 506 VAL A N 1
ATOM 4034 C CA . VAL A 1 506 ? 34.565 -3.974 -20.834 1.00 56.16 506 VAL A CA 1
ATOM 4035 C C . VAL A 1 506 ? 34.718 -5.205 -21.722 1.00 56.16 506 VAL A C 1
ATOM 4037 O O . VAL A 1 506 ? 34.114 -6.245 -21.477 1.00 56.16 506 VAL A O 1
ATOM 4040 N N . GLU A 1 507 ? 35.590 -5.116 -22.729 1.00 53.06 507 GLU A N 1
ATOM 4041 C CA . GLU A 1 507 ? 35.827 -6.194 -23.707 1.00 53.06 507 GLU A CA 1
ATOM 4042 C C . GLU A 1 507 ? 36.476 -7.464 -23.120 1.00 53.06 507 GLU A C 1
ATOM 4044 O O . GLU A 1 507 ? 36.467 -8.519 -23.756 1.00 53.06 507 GLU A O 1
ATOM 4049 N N . TYR A 1 508 ? 37.049 -7.377 -21.917 1.00 55.53 508 TYR A N 1
ATOM 4050 C CA . TYR A 1 508 ? 37.806 -8.456 -21.283 1.00 55.53 508 TYR A CA 1
ATOM 4051 C C . TYR A 1 508 ? 36.913 -9.473 -20.553 1.00 55.53 508 TYR A C 1
ATOM 4053 O O . TYR A 1 508 ? 36.137 -9.125 -19.662 1.00 55.53 508 TYR A O 1
ATOM 4061 N N . THR A 1 509 ? 37.103 -10.761 -20.861 1.00 54.66 509 THR A N 1
ATOM 4062 C CA . THR A 1 509 ? 36.438 -11.917 -20.221 1.00 54.66 509 THR A CA 1
ATOM 4063 C C . THR A 1 509 ? 37.000 -12.290 -18.839 1.00 54.66 509 THR A C 1
ATOM 4065 O O . THR A 1 509 ? 36.695 -13.364 -18.319 1.00 54.66 509 THR A O 1
ATOM 4068 N N . SER A 1 510 ? 37.822 -11.440 -18.216 1.00 56.97 510 SER A N 1
ATOM 4069 C CA . SER A 1 510 ? 38.480 -11.723 -16.935 1.00 56.97 510 SER A CA 1
ATOM 4070 C C . SER A 1 510 ? 37.446 -11.894 -15.812 1.00 56.97 510 SER A C 1
ATOM 4072 O O . SER A 1 510 ? 36.856 -10.920 -15.333 1.00 56.97 510 SER A O 1
ATOM 4074 N N . SER A 1 511 ? 37.222 -13.140 -15.389 1.00 59.97 511 SER A N 1
ATOM 4075 C CA . SER A 1 511 ? 36.264 -13.471 -14.331 1.00 59.97 511 SER A CA 1
ATOM 4076 C C . SER A 1 511 ? 36.741 -13.026 -12.950 1.00 59.97 511 SER A C 1
ATOM 4078 O O . SER A 1 511 ? 37.921 -12.743 -12.730 1.00 59.97 511 SER A O 1
ATOM 4080 N N . ILE A 1 512 ? 35.832 -13.035 -11.973 1.00 60.31 512 ILE A N 1
ATOM 4081 C CA . ILE A 1 512 ? 36.161 -12.722 -10.577 1.00 60.31 512 ILE A CA 1
ATOM 4082 C C . ILE A 1 512 ? 37.270 -13.634 -10.009 1.00 60.31 512 ILE A C 1
ATOM 4084 O O . ILE A 1 512 ? 38.087 -13.191 -9.207 1.00 60.31 512 ILE A O 1
ATOM 4088 N N . PHE A 1 513 ? 37.371 -14.873 -10.505 1.00 56.16 513 PHE A N 1
ATOM 4089 C CA . PHE A 1 513 ? 38.426 -15.833 -10.157 1.00 56.16 513 PHE A CA 1
ATOM 4090 C C . PHE A 1 513 ? 39.807 -15.437 -10.698 1.00 56.16 513 PHE A C 1
ATOM 4092 O O . PHE A 1 513 ? 40.816 -15.766 -10.079 1.00 56.16 513 PHE A O 1
ATOM 4099 N N . VAL A 1 514 ? 39.861 -14.712 -11.820 1.00 59.88 514 VAL A N 1
ATOM 4100 C CA . VAL A 1 514 ? 41.101 -14.129 -12.356 1.00 59.88 514 VAL A CA 1
ATOM 4101 C C . VAL A 1 514 ? 41.509 -12.906 -11.535 1.00 59.88 514 VAL A C 1
ATOM 4103 O O . VAL A 1 514 ? 42.671 -12.778 -11.161 1.00 59.88 514 VAL A O 1
ATOM 4106 N N . ILE A 1 515 ? 40.547 -12.045 -11.186 1.00 62.69 515 ILE A N 1
ATOM 4107 C CA . ILE A 1 515 ? 40.781 -10.821 -10.397 1.00 62.69 515 ILE A CA 1
ATOM 4108 C C . ILE A 1 515 ? 41.312 -11.152 -8.994 1.00 62.69 515 ILE A C 1
ATOM 4110 O O . ILE A 1 515 ? 42.249 -10.512 -8.528 1.00 62.69 515 ILE A O 1
ATOM 4114 N N . PHE A 1 516 ? 40.757 -12.175 -8.336 1.00 59.84 516 PHE A N 1
ATOM 4115 C CA . PHE A 1 516 ? 41.242 -12.659 -7.037 1.00 59.84 516 PHE A CA 1
ATOM 4116 C C . PHE A 1 516 ? 42.433 -13.634 -7.133 1.00 59.84 516 PHE A C 1
ATOM 4118 O O . PHE A 1 516 ? 42.811 -14.230 -6.128 1.00 59.84 516 PHE A O 1
ATOM 4125 N N . GLY A 1 517 ? 43.028 -13.828 -8.317 1.00 63.88 517 GLY A N 1
ATOM 4126 C CA . GLY A 1 517 ? 44.227 -14.659 -8.497 1.00 63.88 517 GLY A CA 1
ATOM 4127 C C . GLY A 1 517 ? 44.030 -16.167 -8.283 1.00 63.88 517 GLY A C 1
ATOM 4128 O O . GLY A 1 517 ? 45.011 -16.902 -8.207 1.00 63.88 517 GLY A O 1
ATOM 4129 N N . VAL A 1 518 ? 42.784 -16.647 -8.210 1.00 66.25 518 VAL A N 1
ATOM 4130 C CA . VAL A 1 518 ? 42.434 -18.067 -8.011 1.00 66.25 518 VAL A CA 1
ATOM 4131 C C . VAL A 1 518 ? 42.828 -18.910 -9.230 1.00 66.25 518 VAL A C 1
ATOM 4133 O O . VAL A 1 518 ? 43.244 -20.060 -9.094 1.00 66.25 518 VAL A O 1
ATOM 4136 N N . VAL A 1 519 ? 42.719 -18.338 -10.433 1.00 69.50 519 VAL A N 1
ATOM 4137 C CA . VAL A 1 519 ? 43.159 -18.948 -11.698 1.00 69.50 519 VAL A CA 1
ATOM 4138 C C . VAL A 1 519 ? 43.811 -17.866 -12.559 1.00 69.50 519 VAL A C 1
ATOM 4140 O O . VAL A 1 519 ? 43.282 -16.764 -12.662 1.00 69.50 519 VAL A O 1
ATOM 4143 N N . SER A 1 520 ? 44.939 -18.161 -13.213 1.00 76.56 520 SER A N 1
ATOM 4144 C CA . SER A 1 520 ? 45.543 -17.208 -14.154 1.00 76.56 520 SER A CA 1
ATOM 4145 C C . SER A 1 520 ? 44.636 -16.971 -15.364 1.00 76.56 520 SER A C 1
ATOM 4147 O O . SER A 1 520 ? 43.986 -17.897 -15.848 1.00 76.56 520 SER A O 1
ATOM 4149 N N . GLU A 1 521 ? 44.620 -15.743 -15.891 1.00 72.06 521 GLU A N 1
ATOM 4150 C CA . GLU A 1 521 ? 43.735 -15.352 -16.999 1.00 72.06 521 GLU A CA 1
ATOM 4151 C C . GLU A 1 521 ? 43.847 -16.286 -18.208 1.00 72.06 521 GLU A C 1
ATOM 4153 O O . GLU A 1 521 ? 42.837 -16.728 -18.753 1.00 72.06 521 GLU A O 1
ATOM 4158 N N . LYS A 1 522 ? 45.081 -16.666 -18.562 1.00 77.06 522 LYS A N 1
ATOM 4159 C CA . LYS A 1 522 ? 45.363 -17.651 -19.609 1.00 77.06 522 LYS A CA 1
ATOM 4160 C C . LYS A 1 522 ? 44.677 -18.992 -19.324 1.00 77.06 522 LYS A C 1
ATOM 4162 O O . LYS A 1 522 ? 43.891 -19.453 -20.138 1.00 77.06 522 LYS A O 1
ATOM 4167 N N . ARG A 1 523 ? 44.903 -19.583 -18.144 1.00 74.50 523 ARG A N 1
ATOM 4168 C CA . ARG A 1 523 ? 44.347 -20.898 -17.778 1.00 74.50 523 ARG A CA 1
ATOM 4169 C C . ARG A 1 523 ? 42.821 -20.875 -17.656 1.00 74.50 523 ARG A C 1
ATOM 4171 O O . ARG A 1 523 ? 42.181 -21.874 -17.970 1.00 74.50 523 ARG A O 1
ATOM 4178 N N . PHE A 1 524 ? 42.245 -19.756 -17.215 1.00 70.31 524 PHE A N 1
ATOM 4179 C CA . PHE A 1 524 ? 40.798 -19.563 -17.179 1.00 70.31 524 PHE A CA 1
ATOM 4180 C C . PHE A 1 524 ? 40.219 -19.503 -18.598 1.00 70.31 524 PHE A C 1
ATOM 4182 O O . PHE A 1 524 ? 39.329 -20.285 -18.915 1.00 70.31 524 PHE A O 1
ATOM 4189 N N . ASN A 1 525 ? 40.765 -18.647 -19.469 1.00 71.06 525 ASN A N 1
ATOM 4190 C CA . ASN A 1 525 ? 40.319 -18.529 -20.858 1.00 71.06 525 ASN A CA 1
ATOM 4191 C C . ASN A 1 525 ? 40.491 -19.845 -21.636 1.00 71.06 525 ASN A C 1
ATOM 4193 O O . ASN A 1 525 ? 39.565 -20.243 -22.337 1.00 71.06 525 ASN A O 1
ATOM 4197 N N . ASP A 1 526 ? 41.617 -20.548 -21.471 1.00 77.88 526 ASP A N 1
ATOM 4198 C CA . ASP A 1 526 ? 41.877 -21.842 -22.117 1.00 77.88 526 ASP A CA 1
ATOM 4199 C C . ASP A 1 526 ? 40.836 -22.897 -21.694 1.00 77.88 526 ASP A C 1
ATOM 4201 O O . ASP A 1 526 ? 40.235 -23.557 -22.541 1.00 77.88 526 ASP A O 1
ATOM 4205 N N . LEU A 1 527 ? 40.567 -23.030 -20.387 1.00 71.94 527 LEU A N 1
ATOM 4206 C CA . LEU A 1 527 ? 39.639 -24.034 -19.850 1.00 71.94 527 LEU A CA 1
ATOM 4207 C C . LEU A 1 527 ? 38.168 -23.708 -20.151 1.00 71.94 527 LEU A C 1
ATOM 4209 O O . LEU A 1 527 ? 37.379 -24.612 -20.427 1.00 71.94 527 LEU A O 1
ATOM 4213 N N . VAL A 1 528 ? 37.796 -22.428 -20.129 1.00 71.94 528 VAL A N 1
ATOM 4214 C CA . VAL A 1 528 ? 36.447 -21.960 -20.477 1.00 71.94 528 VAL A CA 1
ATOM 4215 C C . VAL A 1 528 ? 36.181 -22.152 -21.971 1.00 71.94 528 VAL A C 1
ATOM 4217 O O . VAL A 1 528 ? 35.174 -22.763 -22.330 1.00 71.94 528 VAL A O 1
ATOM 4220 N N . ARG A 1 529 ? 37.101 -21.718 -22.845 1.00 73.44 529 ARG A N 1
ATOM 4221 C CA . ARG A 1 529 ? 36.951 -21.871 -24.301 1.00 73.44 529 ARG A CA 1
ATOM 4222 C C . ARG A 1 529 ? 36.961 -23.332 -24.735 1.00 73.44 529 ARG A C 1
ATOM 4224 O O . ARG A 1 529 ? 36.105 -23.721 -25.522 1.00 73.44 529 ARG A O 1
ATOM 4231 N N . ALA A 1 530 ? 37.859 -24.161 -24.197 1.00 78.94 530 ALA A N 1
ATOM 4232 C CA . ALA A 1 530 ? 37.943 -25.574 -24.575 1.00 78.94 530 ALA A CA 1
ATOM 4233 C C . ALA A 1 530 ? 36.636 -26.351 -24.325 1.00 78.94 530 ALA A C 1
ATOM 4235 O O . ALA A 1 530 ? 36.299 -27.236 -25.108 1.00 78.94 530 ALA A O 1
ATOM 4236 N N . ASN A 1 531 ? 35.891 -26.008 -23.267 1.00 79.75 531 ASN A N 1
ATOM 4237 C CA . ASN A 1 531 ? 34.663 -26.714 -22.891 1.00 79.75 531 ASN A CA 1
ATOM 4238 C C . ASN A 1 531 ? 33.379 -26.059 -23.431 1.00 79.75 531 ASN A C 1
ATOM 4240 O O . ASN A 1 531 ? 32.444 -26.774 -23.787 1.00 79.75 531 ASN A O 1
ATOM 4244 N N . LEU A 1 532 ? 33.305 -24.723 -23.506 1.00 79.75 532 LEU A N 1
ATOM 4245 C CA . LEU A 1 532 ? 32.082 -24.024 -23.928 1.00 79.75 532 LEU A CA 1
ATOM 4246 C C . LEU A 1 532 ? 32.028 -23.718 -25.428 1.00 79.75 532 LEU A C 1
ATOM 4248 O O . LEU A 1 532 ? 30.935 -23.746 -25.993 1.00 79.75 532 LEU A O 1
ATOM 4252 N N . ASN A 1 533 ? 33.160 -23.472 -26.101 1.00 80.00 533 ASN A N 1
ATOM 4253 C CA . ASN A 1 533 ? 33.147 -23.106 -27.523 1.00 80.00 533 ASN A CA 1
ATOM 4254 C C . ASN A 1 533 ? 32.481 -24.159 -28.428 1.00 80.00 533 ASN A C 1
ATOM 4256 O O . ASN A 1 533 ? 31.753 -23.748 -29.329 1.00 80.00 533 ASN A O 1
ATOM 4260 N N . PRO A 1 534 ? 32.627 -25.486 -28.211 1.00 83.81 534 PRO A N 1
ATOM 4261 C CA . PRO A 1 534 ? 31.891 -26.476 -29.001 1.00 83.81 534 PRO A CA 1
ATOM 4262 C C . PRO A 1 534 ? 30.367 -26.300 -28.908 1.00 83.81 534 PRO A C 1
ATOM 4264 O O . PRO A 1 534 ? 29.675 -26.382 -29.919 1.00 83.81 534 PRO A O 1
ATOM 4267 N N . ILE A 1 535 ? 29.847 -25.996 -27.713 1.00 81.25 535 ILE A N 1
ATOM 4268 C CA . ILE A 1 535 ? 28.410 -25.803 -27.462 1.00 81.25 535 ILE A CA 1
ATOM 4269 C C . ILE A 1 535 ? 27.936 -24.480 -28.077 1.00 81.25 535 ILE A C 1
ATOM 4271 O O . ILE A 1 535 ? 26.946 -24.452 -28.807 1.00 81.25 535 ILE A O 1
ATOM 4275 N N . ILE A 1 536 ? 28.673 -23.392 -27.832 1.00 79.50 536 ILE A N 1
ATOM 4276 C CA . ILE A 1 536 ? 28.388 -22.055 -28.377 1.00 79.50 536 ILE A CA 1
ATOM 4277 C C . ILE A 1 536 ? 28.379 -22.092 -29.910 1.00 79.50 536 ILE A C 1
ATOM 4279 O O . ILE A 1 536 ? 27.487 -21.517 -30.534 1.00 79.50 536 ILE A O 1
ATOM 4283 N N . LYS A 1 537 ? 29.320 -22.819 -30.524 1.00 80.56 537 LYS A N 1
ATOM 4284 C CA . LYS A 1 537 ? 29.378 -23.005 -31.973 1.00 80.56 537 LYS A CA 1
ATOM 4285 C C . LYS A 1 537 ? 28.182 -23.784 -32.517 1.00 80.56 537 LYS A C 1
ATOM 4287 O O . LYS A 1 537 ? 27.589 -23.333 -33.487 1.00 80.56 537 LYS A O 1
ATOM 4292 N N . VAL A 1 538 ? 27.773 -24.887 -31.884 1.00 83.38 538 VAL A N 1
ATOM 4293 C CA . VAL A 1 538 ? 26.572 -25.638 -32.307 1.00 83.38 538 VAL A CA 1
ATOM 4294 C C . VAL A 1 538 ? 25.317 -24.755 -32.276 1.00 83.38 538 VAL A C 1
ATOM 4296 O O . VAL A 1 538 ? 24.516 -24.802 -33.208 1.00 83.38 538 VAL A O 1
ATOM 4299 N N . ILE A 1 539 ? 25.164 -23.910 -31.251 1.00 76.75 539 ILE A N 1
ATOM 4300 C CA . ILE A 1 539 ? 24.040 -22.965 -31.148 1.00 76.75 539 ILE A CA 1
ATOM 4301 C C . ILE A 1 539 ? 24.118 -21.894 -32.251 1.00 76.75 539 ILE A C 1
ATOM 4303 O O . ILE A 1 539 ? 23.115 -21.615 -32.906 1.00 76.75 539 ILE A O 1
ATOM 4307 N N . TYR A 1 540 ? 25.300 -21.323 -32.494 1.00 75.25 540 TYR A N 1
ATOM 4308 C CA . TYR A 1 540 ? 25.529 -20.331 -33.550 1.00 75.25 540 TYR A CA 1
ATOM 4309 C C . TYR A 1 540 ? 25.251 -20.889 -34.954 1.00 75.25 540 TYR A C 1
ATOM 4311 O O . TYR A 1 540 ? 24.506 -20.280 -35.725 1.00 75.25 540 TYR A O 1
ATOM 4319 N N . ASP A 1 541 ? 25.796 -22.067 -35.265 1.00 79.25 541 ASP A N 1
ATOM 4320 C CA . ASP A 1 541 ? 25.623 -22.742 -36.552 1.00 79.25 541 ASP A CA 1
ATOM 4321 C C . ASP A 1 541 ? 24.137 -23.093 -36.776 1.00 79.25 541 ASP A C 1
ATOM 4323 O O . ASP A 1 541 ? 23.601 -22.862 -37.862 1.00 79.25 541 ASP A O 1
ATOM 4327 N N . TRP A 1 542 ? 23.422 -23.559 -35.741 1.00 78.19 542 TRP A N 1
ATOM 4328 C CA . TRP A 1 542 ? 21.968 -23.768 -35.799 1.00 78.19 542 TRP A CA 1
ATOM 4329 C C . TRP A 1 542 ? 21.205 -22.468 -36.109 1.00 78.19 542 TRP A C 1
ATOM 4331 O O . TRP A 1 542 ? 20.368 -22.450 -37.014 1.00 78.19 542 TRP A O 1
ATOM 4341 N N . LEU A 1 543 ? 21.532 -21.362 -35.432 1.00 70.44 543 LEU A N 1
ATOM 4342 C CA . LEU A 1 543 ? 20.872 -20.064 -35.628 1.00 70.44 543 LEU A CA 1
ATOM 4343 C C . LEU A 1 543 ? 21.138 -19.453 -37.017 1.00 70.44 543 LEU A C 1
ATOM 4345 O O . LEU A 1 543 ? 20.241 -18.832 -37.590 1.00 70.44 543 LEU A O 1
ATOM 4349 N N . ILE A 1 544 ? 22.323 -19.666 -37.601 1.00 72.25 544 ILE A N 1
ATOM 4350 C CA . ILE A 1 544 ? 22.616 -19.278 -38.994 1.00 72.25 544 ILE A CA 1
ATOM 4351 C C . ILE A 1 544 ? 21.845 -20.143 -39.995 1.00 72.25 544 ILE A C 1
ATOM 4353 O O . ILE A 1 544 ? 21.293 -19.610 -40.963 1.00 72.25 544 ILE A O 1
ATOM 4357 N N . ASN A 1 545 ? 21.767 -21.454 -39.760 1.00 75.69 545 ASN A N 1
ATOM 4358 C CA . ASN A 1 545 ? 21.035 -22.371 -40.633 1.00 75.69 545 ASN A CA 1
ATOM 4359 C C . ASN A 1 545 ? 19.533 -22.039 -40.667 1.00 75.69 545 ASN A C 1
ATOM 4361 O O . ASN A 1 545 ? 18.947 -21.979 -41.747 1.00 75.69 545 ASN A O 1
ATOM 4365 N N . VAL A 1 546 ? 18.929 -21.706 -39.518 1.00 71.81 546 VAL A N 1
ATOM 4366 C CA . VAL A 1 546 ? 17.535 -21.220 -39.429 1.00 71.81 546 VAL A CA 1
ATOM 4367 C C . VAL A 1 546 ? 17.322 -19.909 -40.206 1.00 71.81 546 VAL A C 1
ATOM 4369 O O . VAL A 1 546 ? 16.234 -19.675 -40.729 1.00 71.81 546 VAL A O 1
ATOM 4372 N N . ARG A 1 547 ? 18.355 -19.067 -40.355 1.00 64.25 547 ARG A N 1
ATOM 4373 C CA . ARG A 1 547 ? 18.306 -17.817 -41.140 1.00 64.25 547 ARG A CA 1
ATOM 4374 C C . ARG A 1 547 ? 18.488 -18.019 -42.656 1.00 64.25 547 ARG A C 1
ATOM 4376 O O . ARG A 1 547 ? 18.531 -17.037 -43.394 1.00 64.25 547 ARG A O 1
ATOM 4383 N N . GLY A 1 548 ? 18.645 -19.254 -43.140 1.00 65.19 548 GLY A N 1
ATOM 4384 C CA . GLY A 1 548 ? 18.893 -19.528 -44.562 1.00 65.19 548 GLY A CA 1
ATOM 4385 C C . GLY A 1 548 ? 20.259 -19.030 -45.058 1.00 65.19 548 GLY A C 1
ATOM 4386 O O . GLY A 1 548 ? 20.390 -18.616 -46.211 1.00 65.19 548 GLY A O 1
ATOM 4387 N N . GLY A 1 549 ? 21.270 -18.997 -44.179 1.00 59.69 549 GLY A N 1
ATOM 4388 C CA . GLY A 1 549 ? 22.664 -18.673 -44.522 1.00 59.69 549 GLY A CA 1
ATOM 4389 C C . GLY A 1 549 ? 22.957 -17.211 -44.891 1.00 59.69 549 GLY A C 1
ATOM 4390 O O . GLY A 1 549 ? 24.121 -16.836 -45.006 1.00 59.69 549 GLY A O 1
ATOM 4391 N N . HIS A 1 550 ? 21.940 -16.359 -45.041 1.00 53.16 550 HIS A N 1
ATOM 4392 C CA . HIS A 1 550 ? 22.118 -14.951 -45.391 1.00 53.16 550 HIS A CA 1
ATOM 4393 C C . HIS A 1 550 ? 22.326 -14.101 -44.130 1.00 53.16 550 HIS A C 1
ATOM 4395 O O . HIS A 1 550 ? 21.371 -13.725 -43.448 1.00 53.16 550 HIS A O 1
ATOM 4401 N N . SER A 1 551 ? 23.582 -13.752 -43.831 1.00 50.84 551 SER A N 1
ATOM 4402 C CA . SER A 1 551 ? 23.908 -12.664 -42.899 1.00 50.84 551 SER A CA 1
ATOM 4403 C C . SER A 1 551 ? 24.360 -11.433 -43.692 1.00 50.84 551 SER A C 1
ATOM 4405 O O . SER A 1 551 ? 25.490 -11.429 -44.173 1.00 50.84 551 SER A O 1
ATOM 4407 N N . PRO A 1 552 ? 23.523 -10.382 -43.836 1.00 45.12 552 PRO A N 1
ATOM 4408 C CA . PRO A 1 552 ? 23.874 -9.202 -44.635 1.00 45.12 552 PRO A CA 1
ATOM 4409 C C . PRO A 1 552 ? 25.060 -8.408 -44.073 1.00 45.12 552 PRO A C 1
ATOM 4411 O O . PRO A 1 552 ? 25.752 -7.735 -44.825 1.00 45.12 552 PRO A O 1
ATOM 4414 N N . ASN A 1 553 ? 25.302 -8.520 -42.762 1.00 49.50 553 ASN A N 1
ATOM 4415 C CA . ASN A 1 553 ? 26.469 -7.968 -42.084 1.00 49.50 553 ASN A CA 1
ATOM 4416 C C . ASN A 1 553 ? 27.294 -9.110 -41.480 1.00 49.50 553 ASN A C 1
ATOM 4418 O O . ASN A 1 553 ? 26.762 -9.993 -40.796 1.00 49.50 553 ASN A O 1
ATOM 4422 N N . SER A 1 554 ? 28.601 -9.078 -41.726 1.00 46.38 554 SER A N 1
ATOM 4423 C CA . SER A 1 554 ? 29.580 -10.074 -41.292 1.00 46.38 554 SER A CA 1
ATOM 4424 C C . SER A 1 554 ? 29.947 -9.913 -39.813 1.00 46.38 554 SER A C 1
ATOM 4426 O O . SER A 1 554 ? 31.063 -9.521 -39.475 1.00 46.38 554 SER A O 1
ATOM 4428 N N . TYR A 1 555 ? 29.015 -10.232 -38.914 1.00 54.84 555 TYR A N 1
ATOM 4429 C CA . TYR A 1 555 ? 29.368 -10.460 -37.515 1.00 54.84 555 TYR A CA 1
ATOM 4430 C C . TYR A 1 555 ? 30.111 -11.781 -37.393 1.00 54.84 555 TYR A C 1
ATOM 4432 O O . TYR A 1 555 ? 29.539 -12.843 -37.633 1.00 54.84 555 TYR A O 1
ATOM 4440 N N . SER A 1 556 ? 31.392 -11.713 -37.035 1.00 63.78 556 SER A N 1
ATOM 4441 C CA . SER A 1 556 ? 32.192 -12.909 -36.811 1.00 63.78 556 SER A CA 1
ATOM 4442 C C . SER A 1 556 ? 31.614 -13.732 -35.656 1.00 63.78 556 SER A C 1
ATOM 4444 O O . SER A 1 556 ? 31.129 -13.195 -34.655 1.00 63.78 556 SER A O 1
ATOM 4446 N N . TYR A 1 557 ? 31.733 -15.055 -35.785 1.00 69.25 557 TYR A N 1
ATOM 4447 C CA . TYR A 1 557 ? 31.473 -16.013 -34.709 1.00 69.25 557 TYR A CA 1
ATOM 4448 C C . TYR A 1 557 ? 32.181 -15.599 -33.402 1.00 69.25 557 TYR A C 1
ATOM 4450 O O . TYR A 1 557 ? 31.610 -15.728 -32.326 1.00 69.25 557 TYR A O 1
ATOM 4458 N N . GLU A 1 558 ? 33.365 -14.988 -33.504 1.00 69.88 558 GLU A N 1
ATOM 4459 C CA . GLU A 1 558 ? 34.134 -14.440 -32.383 1.00 69.88 558 GLU A CA 1
ATOM 4460 C C . GLU A 1 558 ? 33.361 -13.409 -31.534 1.00 69.88 558 GLU A C 1
ATOM 4462 O O . GLU A 1 558 ? 33.468 -13.430 -30.310 1.00 69.88 558 GLU A O 1
ATOM 4467 N N . VAL A 1 559 ? 32.552 -12.527 -32.139 1.00 67.44 559 VAL A N 1
ATOM 4468 C CA . VAL A 1 559 ? 31.738 -11.549 -31.385 1.00 67.44 559 VAL A CA 1
ATOM 4469 C C . VAL A 1 559 ? 30.612 -12.256 -30.628 1.00 67.44 559 VAL A C 1
ATOM 4471 O O . VAL A 1 559 ? 30.359 -11.943 -29.466 1.00 67.44 559 VAL A O 1
ATOM 4474 N N . TYR A 1 560 ? 29.963 -13.238 -31.263 1.00 68.94 560 TYR A N 1
ATOM 4475 C CA . TYR A 1 560 ? 28.930 -14.055 -30.619 1.00 68.94 560 TYR A CA 1
ATOM 4476 C C . TYR A 1 560 ? 29.510 -14.892 -29.468 1.00 68.94 560 TYR A C 1
ATOM 4478 O O . TYR A 1 560 ? 28.943 -14.911 -28.374 1.00 68.94 560 TYR A O 1
ATOM 4486 N N . GLU A 1 561 ? 30.668 -15.523 -29.688 1.00 73.25 561 GLU A N 1
ATOM 4487 C CA . GLU A 1 561 ? 31.427 -16.252 -28.671 1.00 73.25 561 GLU A CA 1
ATOM 4488 C C . GLU A 1 561 ? 31.765 -15.339 -27.490 1.00 73.25 561 GLU A C 1
ATOM 4490 O O . GLU A 1 561 ? 31.440 -15.669 -26.351 1.00 73.25 561 GLU A O 1
ATOM 4495 N N . ARG A 1 562 ? 32.348 -14.161 -27.752 1.00 71.81 562 ARG A N 1
ATOM 4496 C CA . ARG A 1 562 ? 32.765 -13.207 -26.716 1.00 71.81 562 ARG A CA 1
ATOM 4497 C C . ARG A 1 562 ? 31.586 -12.759 -25.847 1.00 71.81 562 ARG A C 1
ATOM 4499 O O . ARG A 1 562 ? 31.674 -12.885 -24.628 1.00 71.81 562 ARG A O 1
ATOM 4506 N N . MET A 1 563 ? 30.475 -12.330 -26.454 1.00 67.75 563 MET A N 1
ATOM 4507 C CA . MET A 1 563 ? 29.267 -11.918 -25.719 1.00 67.75 563 MET A CA 1
ATOM 4508 C C . MET A 1 563 ? 28.658 -13.071 -24.906 1.00 67.75 563 MET A C 1
ATOM 4510 O O . MET A 1 563 ? 28.287 -12.892 -23.745 1.00 67.75 563 MET A O 1
ATOM 4514 N N . THR A 1 564 ? 28.583 -14.271 -25.490 1.00 71.88 564 THR A N 1
ATOM 4515 C CA . THR A 1 564 ? 28.005 -15.450 -24.823 1.00 71.88 564 THR A CA 1
ATOM 4516 C C . THR A 1 564 ? 28.864 -15.893 -23.637 1.00 71.88 564 THR A C 1
ATOM 4518 O O . THR A 1 564 ? 28.339 -16.161 -22.557 1.00 71.88 564 THR A O 1
ATOM 4521 N N . LEU A 1 565 ? 30.193 -15.900 -23.792 1.00 73.50 565 LEU A N 1
ATOM 4522 C CA . LEU A 1 565 ? 31.129 -16.186 -22.706 1.00 73.50 565 LEU A CA 1
ATOM 4523 C C . LEU A 1 565 ? 31.057 -15.132 -21.596 1.00 73.50 565 LEU A C 1
ATOM 4525 O O . LEU A 1 565 ? 30.979 -15.506 -20.428 1.00 73.50 565 LEU A O 1
ATOM 4529 N N . GLN A 1 566 ? 31.025 -13.837 -21.931 1.00 72.25 566 GLN A N 1
ATOM 4530 C CA . GLN A 1 566 ? 30.849 -12.759 -20.949 1.00 72.25 566 GLN A CA 1
ATOM 4531 C C . GLN A 1 566 ? 29.566 -12.951 -20.124 1.00 72.25 566 GLN A C 1
ATOM 4533 O O . GLN A 1 566 ? 29.619 -12.878 -18.895 1.00 72.25 566 GLN A O 1
ATOM 4538 N N . PHE A 1 567 ? 28.441 -13.280 -20.768 1.00 72.44 567 PHE A N 1
ATOM 4539 C CA . PHE A 1 567 ? 27.177 -13.557 -20.081 1.00 72.44 567 PHE A CA 1
ATOM 4540 C C . PHE A 1 567 ? 27.248 -14.800 -19.176 1.00 72.44 567 PHE A C 1
ATOM 4542 O O . PHE A 1 567 ? 26.831 -14.738 -18.020 1.00 72.44 567 PHE A O 1
ATOM 4549 N N . ILE A 1 568 ? 27.831 -15.912 -19.640 1.00 75.88 568 ILE A N 1
ATOM 4550 C CA . ILE A 1 568 ? 27.996 -17.132 -18.826 1.00 75.88 568 ILE A CA 1
ATOM 4551 C C . ILE A 1 568 ? 28.897 -16.867 -17.608 1.00 75.88 568 ILE A C 1
ATOM 4553 O O . ILE A 1 568 ? 28.582 -17.300 -16.497 1.00 75.88 568 ILE A O 1
ATOM 4557 N N . ILE A 1 569 ? 29.995 -16.128 -17.787 1.00 74.06 569 ILE A N 1
ATOM 4558 C CA . ILE A 1 569 ? 30.924 -15.750 -16.711 1.00 74.06 569 ILE A CA 1
ATOM 4559 C C . ILE A 1 569 ? 30.235 -14.829 -15.697 1.00 74.06 569 ILE A C 1
ATOM 4561 O O . ILE A 1 569 ? 30.404 -15.016 -14.489 1.00 74.06 569 ILE A O 1
ATOM 4565 N N . TYR A 1 570 ? 29.431 -13.877 -16.171 1.00 74.81 570 TYR A N 1
ATOM 4566 C CA . TYR A 1 570 ? 28.617 -13.001 -15.333 1.00 74.81 570 TYR A CA 1
ATOM 4567 C C . TYR A 1 570 ? 27.608 -13.802 -14.499 1.00 74.81 570 TYR A C 1
ATOM 4569 O O . TYR A 1 570 ? 27.661 -13.751 -13.271 1.00 74.81 570 TYR A O 1
ATOM 4577 N N . MET A 1 571 ? 26.779 -14.637 -15.135 1.00 75.69 571 MET A N 1
ATOM 4578 C CA . MET A 1 571 ? 25.805 -15.491 -14.442 1.00 75.69 571 MET A CA 1
ATOM 4579 C C . MET A 1 571 ? 26.472 -16.424 -13.420 1.00 75.69 571 MET A C 1
ATOM 4581 O O . MET A 1 571 ? 25.995 -16.553 -12.293 1.00 75.69 571 MET A O 1
ATOM 4585 N N . SER A 1 572 ? 27.619 -17.015 -13.768 1.00 76.25 572 SER A N 1
ATOM 4586 C CA . SER A 1 572 ? 28.411 -17.851 -12.851 1.00 76.25 572 SER A CA 1
ATOM 4587 C C . SER A 1 572 ? 28.946 -17.053 -11.655 1.00 76.25 572 SER A C 1
ATOM 4589 O O . SER A 1 572 ? 28.959 -17.552 -10.530 1.00 76.25 572 SER A O 1
ATOM 4591 N N . THR A 1 573 ? 29.343 -15.796 -11.876 1.00 74.94 573 THR A N 1
ATOM 4592 C CA . THR A 1 573 ? 29.787 -14.871 -10.822 1.00 74.94 573 THR A CA 1
ATOM 4593 C C . THR A 1 573 ? 28.633 -14.501 -9.888 1.00 74.94 573 THR A C 1
ATOM 4595 O O . THR A 1 573 ? 28.812 -14.523 -8.672 1.00 74.94 573 THR A O 1
ATOM 4598 N N . CYS A 1 574 ? 27.434 -14.246 -10.422 1.00 77.00 574 CYS A N 1
ATOM 4599 C CA . CYS A 1 574 ? 26.229 -14.014 -9.623 1.00 77.00 574 CYS A CA 1
ATOM 4600 C C . CYS A 1 574 ? 25.868 -15.239 -8.768 1.00 77.00 574 CYS A C 1
ATOM 4602 O O . CYS A 1 574 ? 25.668 -15.100 -7.563 1.00 77.00 574 CYS A O 1
ATOM 4604 N N . ILE A 1 575 ? 25.852 -16.444 -9.353 1.00 82.94 575 ILE A N 1
ATOM 4605 C CA . ILE A 1 575 ? 25.592 -17.701 -8.626 1.00 82.94 575 ILE A CA 1
ATOM 4606 C C . ILE A 1 575 ? 26.615 -17.901 -7.497 1.00 82.94 575 ILE A C 1
ATOM 4608 O O . ILE A 1 575 ? 26.239 -18.230 -6.371 1.00 82.94 575 ILE A O 1
ATOM 4612 N N . PHE A 1 576 ? 27.900 -17.648 -7.761 1.00 81.50 576 PHE A N 1
ATOM 4613 C CA . PHE A 1 576 ? 28.948 -17.733 -6.745 1.00 81.50 576 PHE A CA 1
ATOM 4614 C C . PHE A 1 576 ? 28.782 -16.684 -5.632 1.00 81.50 576 PHE A C 1
ATOM 4616 O O . PHE A 1 576 ? 28.934 -17.012 -4.457 1.00 81.50 576 PHE A O 1
ATOM 4623 N N . ALA A 1 577 ? 28.396 -15.448 -5.961 1.00 81.81 577 ALA A N 1
ATOM 4624 C CA . ALA A 1 577 ? 28.095 -14.417 -4.968 1.00 81.81 577 ALA A CA 1
ATOM 4625 C C . ALA A 1 577 ? 26.896 -14.801 -4.076 1.00 81.81 577 ALA A C 1
ATOM 4627 O O . ALA A 1 577 ? 26.966 -14.640 -2.857 1.00 81.81 577 ALA A O 1
ATOM 4628 N N . PHE A 1 578 ? 25.837 -15.390 -4.645 1.00 84.75 578 PHE A N 1
ATOM 4629 C CA . PHE A 1 578 ? 24.723 -15.952 -3.868 1.00 84.75 578 PHE A CA 1
ATOM 4630 C C . PHE A 1 578 ? 25.165 -17.108 -2.960 1.00 84.75 578 PHE A C 1
ATOM 4632 O O . PHE A 1 578 ? 24.717 -17.184 -1.815 1.00 84.75 578 PHE A O 1
ATOM 4639 N N . PHE A 1 579 ? 26.071 -17.975 -3.424 1.00 87.19 579 PHE A N 1
ATOM 4640 C CA . PHE A 1 579 ? 26.655 -19.034 -2.596 1.00 87.19 579 PHE A CA 1
ATOM 4641 C C . PHE A 1 579 ? 27.483 -18.470 -1.427 1.00 87.19 579 PHE A C 1
ATOM 4643 O O . PHE A 1 579 ? 27.330 -18.930 -0.296 1.00 87.19 579 PHE A O 1
ATOM 4650 N N . LEU A 1 580 ? 28.301 -17.436 -1.657 1.00 87.50 580 LEU A N 1
ATOM 4651 C CA . LEU A 1 580 ? 29.036 -16.749 -0.588 1.00 87.50 580 LEU A CA 1
ATOM 4652 C C . LEU A 1 580 ? 28.095 -16.078 0.423 1.00 87.50 580 LEU A C 1
ATOM 4654 O O . LEU A 1 580 ? 28.321 -16.186 1.628 1.00 87.50 580 LEU A O 1
ATOM 4658 N N . LEU A 1 581 ? 27.015 -15.442 -0.041 1.00 88.06 581 LEU A N 1
ATOM 4659 C CA . LEU A 1 581 ? 25.999 -14.847 0.831 1.00 88.06 581 LEU A CA 1
ATOM 4660 C C . LEU A 1 581 ? 25.288 -15.915 1.678 1.00 88.06 581 LEU A C 1
ATOM 4662 O O . LEU A 1 581 ? 25.078 -15.718 2.876 1.00 88.06 581 LEU A O 1
ATOM 4666 N N . TRP A 1 582 ? 24.971 -17.070 1.091 1.00 92.62 582 TRP A N 1
ATOM 4667 C CA . TRP A 1 582 ? 24.413 -18.225 1.800 1.00 92.62 582 TRP A CA 1
ATOM 4668 C C . TRP A 1 582 ? 25.385 -18.807 2.838 1.00 92.62 582 TRP A C 1
ATOM 4670 O O . TRP A 1 582 ? 24.975 -19.109 3.964 1.00 92.62 582 TRP A O 1
ATOM 4680 N N . LEU A 1 583 ? 26.676 -18.903 2.505 1.00 92.81 583 LEU A N 1
ATOM 4681 C CA . LEU A 1 583 ? 27.717 -19.357 3.426 1.00 92.81 583 LEU A CA 1
ATOM 4682 C C . LEU A 1 583 ? 27.868 -18.385 4.607 1.00 92.81 583 LEU A C 1
ATOM 4684 O O . LEU A 1 583 ? 27.803 -18.815 5.758 1.00 92.81 583 LEU A O 1
ATOM 4688 N N . PHE A 1 584 ? 27.968 -17.079 4.339 1.00 91.00 584 PHE A N 1
ATOM 4689 C CA . PHE A 1 584 ? 28.011 -16.031 5.366 1.00 91.00 584 PHE A CA 1
ATOM 4690 C C . PHE A 1 584 ? 26.783 -16.088 6.285 1.00 91.00 584 PHE A C 1
ATOM 4692 O O . PHE A 1 584 ? 26.915 -16.139 7.504 1.00 91.00 584 PHE A O 1
ATOM 4699 N N . THR A 1 585 ? 25.587 -16.196 5.704 1.00 91.75 585 THR A N 1
ATOM 4700 C CA . THR A 1 585 ? 24.318 -16.342 6.438 1.00 91.75 585 THR A CA 1
ATOM 4701 C C . THR A 1 585 ? 24.309 -17.579 7.342 1.00 91.75 585 THR A C 1
ATOM 4703 O O . THR A 1 585 ? 23.796 -17.539 8.463 1.00 91.75 585 THR A O 1
ATOM 4706 N N . THR A 1 586 ? 24.898 -18.684 6.881 1.00 92.56 586 THR A N 1
ATOM 4707 C CA . THR A 1 586 ? 25.026 -19.926 7.656 1.00 92.56 586 THR A CA 1
ATOM 4708 C C . THR A 1 586 ? 25.999 -19.749 8.827 1.00 92.56 586 THR A C 1
ATOM 4710 O O . THR A 1 586 ? 25.680 -20.155 9.945 1.00 92.56 586 THR A O 1
ATOM 4713 N N . VAL A 1 587 ? 27.121 -19.049 8.623 1.00 91.31 587 VAL A N 1
ATOM 4714 C CA . VAL A 1 587 ? 28.049 -18.662 9.701 1.00 91.31 587 VAL A CA 1
ATOM 4715 C C . VAL A 1 587 ? 27.364 -17.736 10.717 1.00 91.31 587 VAL A C 1
ATOM 4717 O O . VAL A 1 587 ? 27.442 -17.998 11.917 1.00 91.31 587 VAL A O 1
ATOM 4720 N N . CYS A 1 588 ? 26.614 -16.720 10.276 1.00 89.62 588 CYS A N 1
ATOM 4721 C CA . CYS A 1 588 ? 25.831 -15.840 11.155 1.00 89.62 588 CYS A CA 1
ATOM 4722 C C . CYS A 1 588 ? 24.779 -16.605 11.971 1.00 89.62 588 CYS A C 1
ATOM 4724 O O . CYS A 1 588 ? 24.579 -16.311 13.150 1.00 89.62 588 CYS A O 1
ATOM 4726 N N . ARG A 1 589 ? 24.141 -17.631 11.392 1.00 90.31 589 ARG A N 1
ATOM 4727 C CA . ARG A 1 589 ? 23.206 -18.514 12.109 1.00 90.31 589 ARG A CA 1
ATOM 4728 C C . ARG A 1 589 ? 23.885 -19.313 13.218 1.00 90.31 589 ARG A C 1
ATOM 4730 O O . ARG A 1 589 ? 23.311 -19.439 14.298 1.00 90.31 589 ARG A O 1
ATOM 4737 N N . CYS A 1 590 ? 25.089 -19.828 12.976 1.00 88.81 590 CYS A N 1
ATOM 4738 C CA . CYS A 1 590 ? 25.895 -20.472 14.012 1.00 88.81 590 CYS A CA 1
ATOM 4739 C C . CYS A 1 590 ? 26.314 -19.460 15.092 1.00 88.81 590 CYS A C 1
ATOM 4741 O O . CYS A 1 590 ? 26.066 -19.697 16.271 1.00 88.81 590 CYS A O 1
ATOM 4743 N N . ALA A 1 591 ? 26.839 -18.296 14.698 1.00 87.94 591 ALA A N 1
ATOM 4744 C CA . ALA A 1 591 ? 27.261 -17.241 15.620 1.00 87.94 591 ALA A CA 1
ATOM 4745 C C . ALA A 1 591 ? 26.115 -16.731 16.516 1.00 87.94 591 ALA A C 1
ATOM 4747 O O . ALA A 1 591 ? 26.319 -16.537 17.714 1.00 87.94 591 ALA A O 1
ATOM 4748 N N . ARG A 1 592 ? 24.891 -16.593 15.977 1.00 84.44 592 ARG A N 1
ATOM 4749 C CA . ARG A 1 592 ? 23.700 -16.181 16.743 1.00 84.44 592 ARG A CA 1
ATOM 4750 C C . ARG A 1 592 ? 23.430 -17.100 17.935 1.00 84.44 592 ARG A C 1
ATOM 4752 O O . ARG A 1 592 ? 23.064 -16.593 18.989 1.00 84.44 592 ARG A O 1
ATOM 4759 N N . LYS A 1 593 ? 23.627 -18.416 17.781 1.00 85.44 593 LYS A N 1
ATOM 4760 C CA . LYS A 1 593 ? 23.433 -19.399 18.862 1.00 85.44 593 LYS A CA 1
ATOM 4761 C C . LYS A 1 593 ? 24.489 -19.302 19.968 1.00 85.44 593 LYS A C 1
ATOM 4763 O O . LYS A 1 593 ? 24.205 -19.714 21.084 1.00 85.44 593 LYS A O 1
ATOM 4768 N N . CYS A 1 594 ? 25.683 -18.792 19.663 1.00 85.25 594 CYS A N 1
ATOM 4769 C CA . CYS A 1 594 ? 26.814 -18.762 20.594 1.00 85.25 594 CYS A CA 1
ATOM 4770 C C . CYS A 1 594 ? 26.987 -17.409 21.303 1.00 85.25 594 CYS A C 1
ATOM 4772 O O . CYS A 1 594 ? 27.289 -17.387 22.490 1.00 85.25 594 CYS A O 1
ATOM 4774 N N . PHE A 1 595 ? 26.822 -16.291 20.585 1.00 81.12 595 PHE A N 1
ATOM 4775 C CA . PHE A 1 595 ? 27.215 -14.953 21.065 1.00 81.12 595 PHE A CA 1
ATOM 4776 C C . PHE A 1 595 ? 26.178 -13.853 20.780 1.00 81.12 595 PHE A C 1
ATOM 4778 O O . PHE A 1 595 ? 26.413 -12.686 21.088 1.00 81.12 595 PHE A O 1
ATOM 4785 N N . GLY A 1 596 ? 25.044 -14.202 20.161 1.00 76.00 596 GLY A N 1
ATOM 4786 C CA . GLY A 1 596 ? 24.168 -13.232 19.507 1.00 76.00 596 GLY A CA 1
ATOM 4787 C C . GLY A 1 596 ? 24.767 -12.725 18.187 1.00 76.00 596 GLY A C 1
ATOM 4788 O O . GLY A 1 596 ? 25.979 -12.670 17.996 1.00 76.00 596 GLY A O 1
ATOM 4789 N N . CYS A 1 597 ? 23.913 -12.389 17.221 1.00 75.31 597 CYS A N 1
ATOM 4790 C CA . CYS A 1 597 ? 24.355 -11.851 15.935 1.00 75.31 597 CYS A CA 1
ATOM 4791 C C . CYS A 1 597 ? 23.362 -10.795 15.450 1.00 75.31 597 CYS A C 1
ATOM 4793 O O . CYS A 1 597 ? 22.162 -11.059 15.412 1.00 75.31 597 CYS A O 1
ATOM 4795 N N . VAL A 1 598 ? 23.878 -9.618 15.087 1.00 78.38 598 VAL A N 1
ATOM 4796 C CA . VAL A 1 598 ? 23.099 -8.499 14.522 1.00 78.38 598 VAL A CA 1
ATOM 4797 C C . VAL A 1 598 ? 22.929 -8.651 13.001 1.00 78.38 598 VAL A C 1
ATOM 4799 O O . VAL A 1 598 ? 22.059 -8.027 12.407 1.00 78.38 598 VAL A O 1
ATOM 4802 N N . PHE A 1 599 ? 23.734 -9.505 12.357 1.00 84.56 599 PHE A N 1
ATOM 4803 C CA . PHE A 1 599 ? 23.652 -9.764 10.919 1.00 84.56 599 PHE A CA 1
ATOM 4804 C C . PHE A 1 599 ? 22.586 -10.815 10.559 1.00 84.56 599 PHE A C 1
ATOM 4806 O O . PHE A 1 599 ? 22.277 -11.694 11.374 1.00 84.56 599 PHE A O 1
ATOM 4813 N N . PRO A 1 600 ? 22.069 -10.790 9.314 1.00 89.12 600 PRO A N 1
ATOM 4814 C CA . PRO A 1 600 ? 21.098 -11.765 8.844 1.00 89.12 600 PRO A CA 1
ATOM 4815 C C . PRO A 1 600 ? 21.559 -13.225 8.942 1.00 89.12 600 PRO A C 1
ATOM 4817 O O . PRO A 1 600 ? 22.531 -13.650 8.321 1.00 89.12 600 PRO A O 1
ATOM 4820 N N . TYR A 1 601 ? 20.793 -14.017 9.694 1.00 89.19 601 TYR A N 1
ATOM 4821 C CA . TYR A 1 601 ? 20.966 -15.467 9.881 1.00 89.19 601 TYR A CA 1
ATOM 4822 C C . TYR A 1 601 ? 20.067 -16.312 8.947 1.00 89.19 601 TYR A C 1
ATOM 4824 O O . TYR A 1 601 ? 20.066 -17.551 8.992 1.00 89.19 601 TYR A O 1
ATOM 4832 N N . GLU A 1 602 ? 19.301 -15.652 8.072 1.00 90.88 602 GLU A N 1
ATOM 4833 C CA . GLU A 1 602 ? 18.420 -16.255 7.069 1.00 90.88 602 GLU A CA 1
ATOM 4834 C C . GLU A 1 602 ? 18.470 -15.515 5.731 1.00 90.88 602 GLU A C 1
ATOM 4836 O O . GLU A 1 602 ? 18.413 -14.288 5.684 1.00 90.88 602 GLU A O 1
ATOM 4841 N N . MET A 1 603 ? 18.447 -16.272 4.627 1.00 90.00 603 MET A N 1
ATOM 4842 C CA . MET A 1 603 ? 18.338 -15.712 3.271 1.00 90.00 603 MET A CA 1
ATOM 4843 C C . MET A 1 603 ? 17.030 -14.937 3.070 1.00 90.00 603 MET A C 1
ATOM 4845 O O . MET A 1 603 ? 16.998 -13.973 2.311 1.00 90.00 603 MET A O 1
ATOM 4849 N N . LYS A 1 604 ? 15.962 -15.308 3.793 1.00 91.75 604 LYS A N 1
ATOM 4850 C CA . LYS A 1 604 ? 14.711 -14.542 3.812 1.00 91.75 604 LYS A CA 1
ATOM 4851 C C . LYS A 1 604 ? 14.934 -13.123 4.340 1.00 91.75 604 LYS A C 1
ATOM 4853 O O . LYS A 1 604 ? 14.417 -12.186 3.749 1.00 91.75 604 LYS A O 1
ATOM 4858 N N . TRP A 1 605 ? 15.734 -12.941 5.392 1.00 91.69 605 TRP A N 1
ATOM 4859 C CA . TRP A 1 605 ? 15.995 -11.610 5.945 1.00 91.69 605 TRP A CA 1
ATOM 4860 C C . TRP A 1 605 ? 16.817 -10.743 4.975 1.00 91.69 605 TRP A C 1
ATOM 4862 O O . TRP A 1 605 ? 16.457 -9.589 4.760 1.00 91.69 605 TRP A O 1
ATOM 4872 N N . TRP A 1 606 ? 17.806 -11.306 4.266 1.00 90.94 606 TRP A N 1
ATOM 4873 C CA . TRP A 1 606 ? 18.441 -10.602 3.137 1.00 90.94 606 TRP A CA 1
ATOM 4874 C C . TRP A 1 606 ? 17.429 -10.174 2.066 1.00 90.94 606 TRP A C 1
ATOM 4876 O O . TRP A 1 606 ? 17.458 -9.025 1.636 1.00 90.94 606 TRP A O 1
ATOM 4886 N N . GLY A 1 607 ? 16.491 -11.053 1.692 1.00 90.50 607 GLY A N 1
ATOM 4887 C CA . GLY A 1 607 ? 15.395 -10.713 0.777 1.00 90.50 607 GLY A CA 1
ATOM 4888 C C . GLY A 1 607 ? 14.541 -9.540 1.272 1.00 90.50 607 GLY A C 1
ATOM 4889 O O . GLY A 1 607 ? 14.285 -8.610 0.510 1.00 90.50 607 GLY A O 1
ATOM 4890 N N . ARG A 1 608 ? 14.176 -9.519 2.564 1.00 91.69 608 ARG A N 1
ATOM 4891 C CA . ARG A 1 608 ? 13.457 -8.386 3.176 1.00 91.69 608 ARG A CA 1
ATOM 4892 C C . ARG A 1 608 ? 14.257 -7.086 3.091 1.00 91.69 608 ARG A C 1
ATOM 4894 O O . ARG A 1 608 ? 13.696 -6.069 2.708 1.00 91.69 608 ARG A O 1
ATOM 4901 N N . LEU A 1 609 ? 15.559 -7.119 3.390 1.00 90.44 609 LEU A N 1
ATOM 4902 C CA . LEU A 1 609 ? 16.424 -5.935 3.320 1.00 90.44 609 LEU A CA 1
ATOM 4903 C C . LEU A 1 609 ? 16.568 -5.393 1.885 1.00 90.44 609 LEU A C 1
ATOM 4905 O O . LEU A 1 609 ? 16.620 -4.179 1.707 1.00 90.44 609 LEU A O 1
ATOM 4909 N N . VAL A 1 610 ? 16.582 -6.260 0.865 1.00 89.44 610 VAL A N 1
ATOM 4910 C CA . VAL A 1 610 ? 16.572 -5.844 -0.552 1.00 89.44 610 VAL A CA 1
ATOM 4911 C C . VAL A 1 610 ? 15.248 -5.169 -0.928 1.00 89.44 610 VAL A C 1
ATOM 4913 O O . VAL A 1 610 ? 15.271 -4.122 -1.564 1.00 89.44 610 VAL A O 1
ATOM 4916 N N . ILE A 1 611 ? 14.105 -5.694 -0.477 1.00 89.69 611 ILE A N 1
ATOM 4917 C CA . ILE A 1 611 ? 12.787 -5.069 -0.707 1.00 89.69 611 ILE A CA 1
ATOM 4918 C C . ILE A 1 611 ? 12.668 -3.725 0.028 1.00 89.69 611 ILE A C 1
ATOM 4920 O O . ILE A 1 611 ? 12.150 -2.748 -0.510 1.00 89.69 611 ILE A O 1
ATOM 4924 N N . SER A 1 612 ? 13.180 -3.653 1.257 1.00 88.12 612 SER A N 1
ATOM 4925 C CA . SER A 1 612 ? 13.296 -2.406 2.012 1.00 88.12 612 SER A CA 1
ATOM 4926 C C . SER A 1 612 ? 14.164 -1.372 1.292 1.00 88.12 612 SER A C 1
ATOM 4928 O O . SER A 1 612 ? 13.810 -0.197 1.282 1.00 88.12 612 SER A O 1
ATOM 4930 N N . PHE A 1 613 ? 15.272 -1.793 0.678 1.00 87.06 613 PHE A N 1
ATOM 4931 C CA . PHE A 1 613 ? 16.117 -0.926 -0.140 1.00 87.06 613 PHE A CA 1
ATOM 4932 C C . PHE A 1 613 ? 15.387 -0.447 -1.406 1.00 87.06 613 PHE A C 1
ATOM 4934 O O . PHE A 1 613 ? 15.356 0.754 -1.651 1.00 87.06 613 PHE A O 1
ATOM 4941 N N . ASP A 1 614 ? 14.708 -1.337 -2.134 1.00 86.12 614 ASP A N 1
ATOM 4942 C CA . ASP A 1 614 ? 13.875 -0.991 -3.297 1.00 86.12 614 ASP A CA 1
ATOM 4943 C C . ASP A 1 614 ? 12.841 0.104 -2.962 1.00 86.12 614 ASP A C 1
ATOM 4945 O O . ASP A 1 614 ? 12.846 1.174 -3.573 1.00 86.12 614 ASP A O 1
ATOM 4949 N N . ASN A 1 615 ? 12.059 -0.065 -1.890 1.00 85.25 615 ASN A N 1
ATOM 4950 C CA . ASN A 1 615 ? 11.112 0.959 -1.422 1.00 85.25 615 ASN A CA 1
ATOM 4951 C C . ASN A 1 615 ? 11.761 2.324 -1.108 1.00 85.25 615 ASN A C 1
ATOM 4953 O O . ASN A 1 615 ? 11.095 3.355 -1.203 1.00 85.25 615 ASN A O 1
ATOM 4957 N N . LEU A 1 616 ? 13.039 2.348 -0.712 1.00 84.44 616 LEU A N 1
ATOM 4958 C CA . LEU A 1 616 ? 13.789 3.579 -0.449 1.00 84.44 616 LEU A CA 1
ATOM 4959 C C . LEU A 1 616 ? 14.377 4.205 -1.717 1.00 84.44 616 LEU A C 1
ATOM 4961 O O . LEU A 1 616 ? 14.685 5.395 -1.691 1.00 84.44 616 LEU A O 1
ATOM 4965 N N . THR A 1 617 ? 14.557 3.441 -2.800 1.00 84.94 617 THR A N 1
ATOM 4966 C CA . THR A 1 617 ? 15.347 3.866 -3.970 1.00 84.94 617 THR A CA 1
ATOM 4967 C C . THR A 1 617 ? 14.670 3.740 -5.329 1.00 84.94 617 THR A C 1
ATOM 4969 O O . THR A 1 617 ? 15.253 4.202 -6.305 1.00 84.94 617 THR A O 1
ATOM 4972 N N . TYR A 1 618 ? 13.454 3.196 -5.440 1.00 84.06 618 TYR A N 1
ATOM 4973 C CA . TYR A 1 618 ? 12.756 3.040 -6.728 1.00 84.06 618 TYR A CA 1
ATOM 4974 C C . TYR A 1 618 ? 12.667 4.351 -7.535 1.00 84.06 618 TYR A C 1
ATOM 4976 O O . TYR A 1 618 ? 12.760 4.350 -8.761 1.00 84.06 618 TYR A O 1
ATOM 4984 N N . TRP A 1 619 ? 12.569 5.492 -6.844 1.00 85.62 619 TRP A N 1
ATOM 4985 C CA . TRP A 1 619 ? 12.552 6.829 -7.441 1.00 85.62 619 TRP A CA 1
ATOM 4986 C C . TRP A 1 619 ? 13.845 7.201 -8.176 1.00 85.62 619 TRP A C 1
ATOM 4988 O O . TRP A 1 619 ? 13.802 8.071 -9.039 1.00 85.62 619 TRP A O 1
ATOM 4998 N N . ILE A 1 620 ? 14.983 6.555 -7.888 1.00 83.56 620 ILE A N 1
ATOM 4999 C CA . ILE A 1 620 ? 16.254 6.777 -8.601 1.00 83.56 620 ILE A CA 1
ATOM 5000 C C . ILE A 1 620 ? 16.110 6.391 -10.078 1.00 83.56 620 ILE A C 1
ATOM 5002 O O . ILE A 1 620 ? 16.756 6.993 -10.931 1.00 83.56 620 ILE A O 1
ATOM 5006 N N . TRP A 1 621 ? 15.227 5.447 -10.408 1.00 81.00 621 TRP A N 1
ATOM 5007 C CA . TRP A 1 621 ? 15.017 4.974 -11.775 1.00 81.00 621 TRP A CA 1
ATOM 5008 C C . TRP A 1 621 ? 14.154 5.895 -12.647 1.00 81.00 621 TRP A C 1
ATOM 5010 O O . TRP A 1 621 ? 13.971 5.592 -13.825 1.00 81.00 621 TRP A O 1
ATOM 5020 N N . PHE A 1 622 ? 13.674 7.037 -12.136 1.00 85.19 622 PHE A N 1
ATOM 5021 C CA . PHE A 1 622 ? 12.804 7.956 -12.887 1.00 85.19 622 PHE A CA 1
ATOM 5022 C C . PHE A 1 622 ? 13.383 8.380 -14.246 1.00 85.19 622 PHE A C 1
ATOM 5024 O O . PHE A 1 622 ? 12.651 8.541 -15.219 1.00 85.19 622 PHE A O 1
ATOM 5031 N N . TRP A 1 623 ? 14.709 8.537 -14.339 1.00 83.88 623 TRP A N 1
ATOM 5032 C CA . TRP A 1 623 ? 15.392 8.937 -15.571 1.00 83.88 623 TRP A CA 1
ATOM 5033 C C . TRP A 1 623 ? 15.300 7.878 -16.675 1.00 83.88 623 TRP A C 1
ATOM 5035 O O . TRP A 1 623 ? 15.460 8.223 -17.843 1.00 83.88 623 TRP A O 1
ATOM 5045 N N . THR A 1 624 ? 15.027 6.611 -16.342 1.00 81.69 624 THR A N 1
ATOM 5046 C CA . THR A 1 624 ? 14.953 5.530 -17.335 1.00 81.69 624 THR A CA 1
ATOM 5047 C C . THR A 1 624 ? 13.821 5.777 -18.329 1.00 81.69 624 THR A C 1
ATOM 5049 O O . THR A 1 624 ? 14.052 5.678 -19.530 1.00 81.69 624 THR A O 1
ATOM 5052 N N . SER A 1 625 ? 12.634 6.208 -17.884 1.00 83.19 625 SER A N 1
ATOM 5053 C CA . SER A 1 625 ? 11.515 6.532 -18.783 1.00 83.19 625 SER A CA 1
ATOM 5054 C C . SER A 1 625 ? 11.860 7.687 -19.736 1.00 83.19 625 SER A C 1
ATOM 5056 O O . SER A 1 625 ? 11.550 7.626 -20.927 1.00 83.19 625 SER A O 1
ATOM 5058 N N . PHE A 1 626 ? 12.553 8.718 -19.237 1.00 87.69 626 PHE A N 1
ATOM 5059 C CA . PHE A 1 626 ? 13.043 9.840 -20.046 1.00 87.69 626 PHE A CA 1
ATOM 5060 C C . PHE A 1 626 ? 14.097 9.401 -21.061 1.00 87.69 626 PHE A C 1
ATOM 5062 O O . PHE A 1 626 ? 14.013 9.780 -22.229 1.00 87.69 626 PHE A O 1
ATOM 5069 N N . PHE A 1 627 ? 15.059 8.582 -20.629 1.00 84.50 627 PHE A N 1
ATOM 5070 C CA . PHE A 1 627 ? 16.060 7.980 -21.501 1.00 84.50 627 PHE A CA 1
ATOM 5071 C C . PHE A 1 627 ? 15.389 7.164 -22.605 1.00 84.50 627 PHE A C 1
ATOM 5073 O O . PHE A 1 627 ? 15.739 7.333 -23.764 1.00 84.50 627 PHE A O 1
ATOM 5080 N N . TRP A 1 628 ? 14.370 6.361 -22.290 1.00 78.25 628 TRP A N 1
ATOM 5081 C CA . TRP A 1 628 ? 13.674 5.532 -23.274 1.00 78.25 628 TRP A CA 1
ATOM 5082 C C . TRP A 1 628 ? 12.961 6.317 -24.363 1.00 78.25 628 TRP A C 1
ATOM 5084 O O . TRP A 1 628 ? 13.072 5.987 -25.547 1.00 78.25 628 TRP A O 1
ATOM 5094 N N . ILE A 1 629 ? 12.252 7.367 -23.968 1.00 86.25 629 ILE A N 1
ATOM 5095 C CA . ILE A 1 629 ? 11.555 8.253 -24.897 1.00 86.25 629 ILE A CA 1
ATOM 5096 C C . ILE A 1 629 ? 12.575 9.044 -25.727 1.00 86.25 629 ILE A C 1
ATOM 5098 O O . ILE A 1 629 ? 12.521 9.010 -26.956 1.00 86.25 629 ILE A O 1
ATOM 5102 N N . GLY A 1 630 ? 13.567 9.666 -25.083 1.00 87.31 630 GLY A N 1
ATOM 5103 C CA . GLY A 1 630 ? 14.615 10.430 -25.764 1.00 87.31 630 GLY A CA 1
ATOM 5104 C C . GLY A 1 630 ? 15.475 9.586 -26.711 1.00 87.31 630 GLY A C 1
ATOM 5105 O O . GLY A 1 630 ? 15.794 10.035 -27.808 1.00 87.31 630 GLY A O 1
ATOM 5106 N N . PHE A 1 631 ? 15.803 8.349 -26.334 1.00 83.75 631 PHE A N 1
ATOM 5107 C CA . PHE A 1 631 ? 16.620 7.439 -27.133 1.00 83.75 631 PHE A CA 1
ATOM 5108 C C . PHE A 1 631 ? 15.894 6.958 -28.396 1.00 83.75 631 PHE A C 1
ATOM 5110 O O . PHE A 1 631 ? 16.487 6.953 -29.473 1.00 83.75 631 PHE A O 1
ATOM 5117 N N . ASN A 1 632 ? 14.603 6.618 -28.312 1.00 84.44 632 ASN A N 1
ATOM 5118 C CA . ASN A 1 632 ? 13.847 6.220 -29.504 1.00 84.44 632 ASN A CA 1
ATOM 5119 C C . ASN A 1 632 ? 13.512 7.416 -30.415 1.00 84.44 632 ASN A C 1
ATOM 5121 O O . ASN A 1 632 ? 13.528 7.251 -31.634 1.00 84.44 632 ASN A O 1
ATOM 5125 N N . ILE A 1 633 ? 13.310 8.623 -29.862 1.00 87.38 633 ILE A N 1
ATOM 5126 C CA . ILE A 1 633 ? 13.270 9.866 -30.657 1.00 87.38 633 ILE A CA 1
ATOM 5127 C C . ILE A 1 633 ? 14.607 10.068 -31.380 1.00 87.38 633 ILE A C 1
ATOM 5129 O O . ILE A 1 633 ? 14.613 10.278 -32.589 1.00 87.38 633 ILE A O 1
ATOM 5133 N N . TYR A 1 634 ? 15.734 9.938 -30.672 1.00 85.88 634 TYR A N 1
ATOM 5134 C CA . TYR A 1 634 ? 17.070 10.062 -31.255 1.00 85.88 634 TYR A CA 1
ATOM 5135 C C . TYR A 1 634 ? 17.301 9.055 -32.389 1.00 85.88 634 TYR A C 1
ATOM 5137 O O . TYR A 1 634 ? 17.770 9.464 -33.447 1.00 85.88 634 TYR A O 1
ATOM 5145 N N . LEU A 1 635 ? 16.930 7.780 -32.215 1.00 82.19 635 LEU A N 1
ATOM 5146 C CA . LEU A 1 635 ? 17.007 6.772 -33.280 1.00 82.19 635 LEU A CA 1
ATOM 5147 C C . LEU A 1 635 ? 16.087 7.089 -34.468 1.00 82.19 635 LEU A C 1
ATOM 5149 O O . LEU A 1 635 ? 16.445 6.798 -35.602 1.00 82.19 635 LEU A O 1
ATOM 5153 N N . ALA A 1 636 ? 14.912 7.679 -34.238 1.00 85.12 636 ALA A N 1
ATOM 5154 C CA . ALA A 1 636 ? 13.999 8.073 -35.311 1.00 85.12 636 ALA A CA 1
ATOM 5155 C C . ALA A 1 636 ? 14.502 9.286 -36.119 1.00 85.12 636 ALA A C 1
ATOM 5157 O O . ALA A 1 636 ? 14.193 9.406 -37.305 1.00 85.12 636 ALA A O 1
ATOM 5158 N N . THR A 1 637 ? 15.261 10.192 -35.495 1.00 83.94 637 THR A N 1
ATOM 5159 C CA . THR A 1 637 ? 15.736 11.437 -36.126 1.00 83.94 637 THR A CA 1
ATOM 5160 C C . THR A 1 637 ? 17.187 11.393 -36.595 1.00 83.94 637 THR A C 1
ATOM 5162 O O . THR A 1 637 ? 17.563 12.171 -37.466 1.00 83.94 637 THR A O 1
ATOM 5165 N N . THR A 1 638 ? 18.012 10.514 -36.027 1.00 81.75 638 THR A N 1
ATOM 5166 C CA . THR A 1 638 ? 19.470 10.490 -36.215 1.00 81.75 638 THR A CA 1
ATOM 5167 C C . THR A 1 638 ? 19.918 9.130 -36.755 1.00 81.75 638 THR A C 1
ATOM 5169 O O . THR A 1 638 ? 19.373 8.107 -36.342 1.00 81.75 638 THR A O 1
ATOM 5172 N N . PRO A 1 639 ? 20.926 9.069 -37.641 1.00 73.75 639 PRO A N 1
ATOM 5173 C CA . PRO A 1 639 ? 21.470 7.800 -38.121 1.00 73.75 639 PRO A CA 1
ATOM 5174 C C . PRO A 1 639 ? 22.071 6.970 -36.982 1.00 73.75 639 PRO A C 1
ATOM 5176 O O . PRO A 1 639 ? 22.903 7.455 -36.212 1.00 73.75 639 PRO A O 1
ATOM 5179 N N . ALA A 1 640 ? 21.662 5.706 -36.873 1.00 67.62 640 ALA A N 1
ATOM 5180 C CA . ALA A 1 640 ? 22.176 4.806 -35.847 1.00 67.62 640 ALA A CA 1
ATOM 5181 C C . ALA A 1 640 ? 23.536 4.212 -36.259 1.00 67.62 640 ALA A C 1
ATOM 5183 O O . ALA A 1 640 ? 23.595 3.225 -36.989 1.00 67.62 640 ALA A O 1
ATOM 5184 N N . ASN A 1 641 ? 24.623 4.781 -35.732 1.00 65.06 641 ASN A N 1
ATOM 5185 C CA . ASN A 1 641 ? 26.005 4.332 -35.978 1.00 65.06 641 ASN A CA 1
ATOM 5186 C C . ASN A 1 641 ? 26.458 3.166 -35.072 1.00 65.06 641 ASN A C 1
ATOM 5188 O O . ASN A 1 641 ? 27.642 2.834 -35.024 1.00 65.06 641 ASN A O 1
ATOM 5192 N N . PHE A 1 642 ? 25.537 2.560 -34.320 1.00 63.50 642 PHE A N 1
ATOM 5193 C CA . PHE A 1 642 ? 25.812 1.455 -33.401 1.00 63.50 642 PHE A CA 1
ATOM 5194 C C . PHE A 1 642 ? 25.091 0.203 -33.891 1.00 63.50 642 PHE A C 1
ATOM 5196 O O . PHE A 1 642 ? 23.905 0.242 -34.225 1.00 63.50 642 PHE A O 1
ATOM 5203 N N . HIS A 1 643 ? 25.794 -0.924 -33.898 1.00 55.59 643 HIS A N 1
ATOM 5204 C CA . HIS A 1 643 ? 25.270 -2.190 -34.390 1.00 55.59 643 HIS A CA 1
ATOM 5205 C C . HIS A 1 643 ? 25.612 -3.312 -33.402 1.00 55.59 643 HIS A C 1
ATOM 5207 O O . HIS A 1 643 ? 26.757 -3.440 -32.964 1.00 55.59 643 HIS A O 1
ATOM 5213 N N . PHE A 1 644 ? 24.625 -4.146 -33.078 1.00 62.25 644 PHE A N 1
ATOM 5214 C CA . PHE A 1 644 ? 24.775 -5.302 -32.191 1.00 62.25 644 PHE A CA 1
ATOM 5215 C C . PHE A 1 644 ? 24.610 -6.598 -32.983 1.00 62.25 644 PHE A C 1
ATOM 5217 O O . PHE A 1 644 ? 23.928 -6.632 -34.006 1.00 62.25 644 PHE A O 1
ATOM 5224 N N . ASN A 1 645 ? 25.187 -7.690 -32.481 1.00 64.00 645 ASN A N 1
ATOM 5225 C CA . ASN A 1 645 ? 24.952 -9.014 -33.042 1.00 64.00 645 ASN A CA 1
ATOM 5226 C C . ASN A 1 645 ? 23.493 -9.444 -32.766 1.00 64.00 645 ASN A C 1
ATOM 5228 O O . ASN A 1 645 ? 23.133 -9.724 -31.622 1.00 64.00 645 ASN A O 1
ATOM 5232 N N . ASN A 1 646 ? 22.664 -9.510 -33.816 1.00 67.06 646 ASN A N 1
ATOM 5233 C CA . ASN A 1 646 ? 21.237 -9.867 -33.743 1.00 67.06 646 ASN A CA 1
ATOM 5234 C C . ASN A 1 646 ? 20.985 -11.180 -33.002 1.00 67.06 646 ASN A C 1
ATOM 5236 O O . ASN A 1 646 ? 20.012 -11.302 -32.266 1.00 67.06 646 ASN A O 1
ATOM 5240 N N . VAL A 1 647 ? 21.849 -12.168 -33.237 1.00 65.81 647 VAL A N 1
ATOM 5241 C CA . VAL A 1 647 ? 21.700 -13.528 -32.723 1.00 65.81 647 VAL A CA 1
ATOM 5242 C C . VAL A 1 647 ? 21.985 -13.536 -31.223 1.00 65.81 647 VAL A C 1
ATOM 5244 O O . VAL A 1 647 ? 21.170 -14.034 -30.454 1.00 65.81 647 VAL A O 1
ATOM 5247 N N . ALA A 1 648 ? 23.075 -12.888 -30.795 1.00 64.56 648 ALA A N 1
ATOM 5248 C CA . ALA A 1 648 ? 23.386 -12.696 -29.378 1.00 64.56 648 ALA A CA 1
ATOM 5249 C C . ALA A 1 648 ? 22.288 -11.898 -28.659 1.00 64.56 648 ALA A C 1
ATOM 5251 O O . ALA A 1 648 ? 21.843 -12.305 -27.586 1.00 64.56 648 ALA A O 1
ATOM 5252 N N . MET A 1 649 ? 21.814 -10.795 -29.254 1.00 68.50 649 MET A N 1
ATOM 5253 C CA . MET A 1 649 ? 20.788 -9.965 -28.623 1.00 68.50 649 MET A CA 1
ATOM 5254 C C . MET A 1 649 ? 19.437 -10.681 -28.545 1.00 68.50 649 MET A C 1
ATOM 5256 O O . MET A 1 649 ? 18.824 -10.671 -27.485 1.00 68.50 649 MET A O 1
ATOM 5260 N N . MET A 1 650 ? 18.990 -11.364 -29.605 1.00 73.69 650 MET A N 1
ATOM 5261 C CA . MET A 1 650 ? 17.781 -12.192 -29.549 1.00 73.69 650 MET A CA 1
ATOM 5262 C C . MET A 1 650 ? 17.894 -13.249 -28.443 1.00 73.69 650 MET A C 1
ATOM 5264 O O . MET A 1 650 ? 16.967 -13.388 -27.651 1.00 73.69 650 MET A O 1
ATOM 5268 N N . SER A 1 651 ? 19.016 -13.975 -28.357 1.00 67.81 651 SER A N 1
ATOM 5269 C CA . SER A 1 651 ? 19.229 -14.988 -27.315 1.00 67.81 651 SER A CA 1
ATOM 5270 C C . SER A 1 651 ? 19.186 -14.389 -25.905 1.00 67.81 651 SER A C 1
ATOM 5272 O O . SER A 1 651 ? 18.507 -14.935 -25.038 1.00 67.81 651 SER A O 1
ATOM 5274 N N . PHE A 1 652 ? 19.848 -13.248 -25.684 1.00 70.62 652 PHE A N 1
ATOM 5275 C CA . PHE A 1 652 ? 19.803 -12.516 -24.416 1.00 70.62 652 PHE A CA 1
ATOM 5276 C C . PHE A 1 652 ? 18.378 -12.064 -24.069 1.00 70.62 652 PHE A C 1
ATOM 5278 O O . PHE A 1 652 ? 17.912 -12.279 -22.952 1.00 70.62 652 PHE A O 1
ATOM 5285 N N . MET A 1 653 ? 17.658 -11.494 -25.037 1.00 72.50 653 MET A N 1
ATOM 5286 C CA . MET A 1 653 ? 16.299 -11.005 -24.830 1.00 72.50 653 MET A CA 1
ATOM 5287 C C . MET A 1 653 ? 15.310 -12.138 -24.548 1.00 72.50 653 MET A C 1
ATOM 5289 O O . MET A 1 653 ? 14.508 -12.023 -23.630 1.00 72.50 653 MET A O 1
ATOM 5293 N N . LEU A 1 654 ? 15.389 -13.255 -25.278 1.00 74.31 654 LEU A N 1
ATOM 5294 C CA . LEU A 1 654 ? 14.576 -14.442 -25.001 1.00 74.31 654 LEU A CA 1
ATOM 5295 C C . LEU A 1 654 ? 14.879 -15.020 -23.614 1.00 74.31 654 LEU A C 1
ATOM 5297 O O . LEU A 1 654 ? 13.945 -15.398 -22.911 1.00 74.31 654 LEU A O 1
ATOM 5301 N N . ALA A 1 655 ? 16.147 -15.047 -23.192 1.00 70.75 655 ALA A N 1
ATOM 5302 C CA . ALA A 1 655 ? 16.525 -15.491 -21.852 1.00 70.75 655 ALA A CA 1
ATOM 5303 C C . ALA A 1 655 ? 15.971 -14.562 -20.757 1.00 70.75 655 ALA A C 1
ATOM 5305 O O . ALA A 1 655 ? 15.398 -15.050 -19.786 1.00 70.75 655 ALA A O 1
ATOM 5306 N N . ALA A 1 656 ? 16.074 -13.240 -20.924 1.00 69.38 656 ALA A N 1
ATOM 5307 C CA . ALA A 1 656 ? 15.523 -12.264 -19.983 1.00 69.38 656 ALA A CA 1
ATOM 5308 C C . ALA A 1 656 ? 13.984 -12.328 -19.914 1.00 69.38 656 ALA A C 1
ATOM 5310 O O . ALA A 1 656 ? 13.419 -12.413 -18.825 1.00 69.38 656 ALA A O 1
ATOM 5311 N N . THR A 1 657 ? 13.300 -12.386 -21.063 1.00 71.06 657 THR A N 1
ATOM 5312 C CA . THR A 1 657 ? 11.842 -12.575 -21.132 1.00 71.06 657 THR A CA 1
ATOM 5313 C C . THR A 1 657 ? 11.425 -13.894 -20.477 1.00 71.06 657 THR A C 1
ATOM 5315 O O . THR A 1 657 ? 10.493 -13.908 -19.674 1.00 71.06 657 THR A O 1
ATOM 5318 N N . PHE A 1 658 ? 12.132 -14.998 -20.749 1.00 74.12 658 PHE A N 1
ATOM 5319 C CA . PHE A 1 658 ? 11.867 -16.286 -20.106 1.00 74.12 658 PHE A CA 1
ATOM 5320 C C . PHE A 1 658 ? 12.049 -16.217 -18.587 1.00 74.12 658 PHE A C 1
ATOM 5322 O O . PHE A 1 658 ? 11.181 -16.700 -17.872 1.00 74.12 658 PHE A O 1
ATOM 5329 N N . LEU A 1 659 ? 13.118 -15.594 -18.081 1.00 70.62 659 LEU A N 1
ATOM 5330 C CA . LEU A 1 659 ? 13.342 -15.429 -16.641 1.00 70.62 659 LEU A CA 1
ATOM 5331 C C . LEU A 1 659 ? 12.218 -14.613 -15.981 1.00 70.62 659 LEU A C 1
ATOM 5333 O O . LEU A 1 659 ? 11.677 -15.048 -14.964 1.00 70.62 659 LEU A O 1
ATOM 5337 N N . ASN A 1 660 ? 11.803 -13.499 -16.594 1.00 67.69 660 ASN A N 1
ATOM 5338 C CA . ASN A 1 660 ? 10.699 -12.670 -16.099 1.00 67.69 660 ASN A CA 1
ATOM 5339 C C . ASN A 1 660 ? 9.378 -13.459 -16.027 1.00 67.69 660 ASN A C 1
ATOM 5341 O O . ASN A 1 660 ? 8.720 -13.478 -14.986 1.00 67.69 660 ASN A O 1
ATOM 5345 N N . TYR A 1 661 ? 9.001 -14.178 -17.090 1.00 69.44 661 TYR A N 1
ATOM 5346 C CA . TYR A 1 661 ? 7.778 -14.990 -17.074 1.00 69.44 661 TYR A CA 1
ATOM 5347 C C . TYR A 1 661 ? 7.897 -16.250 -16.204 1.00 69.44 661 TYR A C 1
ATOM 5349 O O . TYR A 1 661 ? 6.910 -16.648 -15.591 1.00 69.44 661 TYR A O 1
ATOM 5357 N N . ALA A 1 662 ? 9.081 -16.852 -16.073 1.00 69.06 662 ALA A N 1
ATOM 5358 C CA . ALA A 1 662 ? 9.312 -17.985 -15.178 1.00 69.06 662 ALA A CA 1
ATOM 5359 C C . ALA A 1 662 ? 9.125 -17.594 -13.705 1.00 69.06 662 ALA A C 1
ATOM 5361 O O . ALA A 1 662 ? 8.567 -18.381 -12.942 1.00 69.06 662 ALA A O 1
ATOM 5362 N N . LEU A 1 663 ? 9.512 -16.373 -13.310 1.00 66.62 663 LEU A N 1
ATOM 5363 C CA . LEU A 1 663 ? 9.200 -15.826 -11.986 1.00 66.62 663 LEU A CA 1
ATOM 5364 C C . LEU A 1 663 ? 7.686 -15.699 -11.775 1.00 66.62 663 LEU A C 1
ATOM 5366 O O . LEU A 1 663 ? 7.186 -16.128 -10.735 1.00 66.62 663 LEU A O 1
ATOM 5370 N N . ILE A 1 664 ? 6.942 -15.171 -12.752 1.00 64.81 664 ILE A N 1
ATOM 5371 C CA . ILE A 1 664 ? 5.475 -15.065 -12.669 1.00 64.81 664 ILE A CA 1
ATOM 5372 C C . ILE A 1 664 ? 4.850 -16.464 -12.535 1.00 64.81 664 ILE A C 1
ATOM 5374 O O . ILE A 1 664 ? 4.141 -16.724 -11.566 1.00 64.81 664 ILE A O 1
ATOM 5378 N N . ILE A 1 665 ? 5.189 -17.395 -13.434 1.00 66.88 665 ILE A N 1
ATOM 5379 C CA . ILE A 1 665 ? 4.651 -18.767 -13.462 1.00 66.88 665 ILE A CA 1
ATOM 5380 C C . ILE A 1 665 ? 4.962 -19.522 -12.161 1.00 66.88 665 ILE A C 1
ATOM 5382 O O . ILE A 1 665 ? 4.061 -20.111 -11.561 1.00 66.88 665 ILE A O 1
ATOM 5386 N N . ALA A 1 666 ? 6.213 -19.488 -11.691 1.00 65.94 666 ALA A N 1
ATOM 5387 C CA . ALA A 1 666 ? 6.621 -20.190 -10.474 1.00 65.94 666 ALA A CA 1
ATOM 5388 C C . ALA A 1 666 ? 5.915 -19.653 -9.219 1.00 65.94 666 ALA A C 1
ATOM 5390 O O . ALA A 1 666 ? 5.661 -20.419 -8.289 1.00 65.94 666 ALA A O 1
ATOM 5391 N N . ASN A 1 667 ? 5.576 -18.361 -9.185 1.00 59.22 667 ASN A N 1
ATOM 5392 C CA . ASN A 1 667 ? 4.776 -17.794 -8.104 1.00 59.22 667 ASN A CA 1
ATOM 5393 C C . ASN A 1 667 ? 3.290 -18.148 -8.253 1.00 59.22 667 ASN A C 1
ATOM 5395 O O . ASN A 1 667 ? 2.701 -18.610 -7.279 1.00 59.22 667 ASN A O 1
ATOM 5399 N N . SER A 1 668 ? 2.699 -18.059 -9.450 1.00 57.91 668 SER A N 1
ATOM 5400 C CA . SER A 1 668 ? 1.310 -18.484 -9.696 1.00 57.91 668 SER A CA 1
ATOM 5401 C C . SER A 1 668 ? 1.063 -19.948 -9.299 1.00 57.91 668 SER A C 1
ATOM 5403 O O . SER A 1 668 ? 0.052 -20.255 -8.674 1.00 57.91 668 SER A O 1
ATOM 5405 N N . MET A 1 669 ? 2.012 -20.848 -9.585 1.00 62.22 669 MET A N 1
ATOM 5406 C CA . MET A 1 669 ? 1.926 -22.266 -9.204 1.00 62.22 669 MET A CA 1
ATOM 5407 C C . MET A 1 669 ? 1.950 -22.507 -7.685 1.00 62.22 669 MET A C 1
ATOM 5409 O O . MET A 1 669 ? 1.381 -23.490 -7.222 1.00 62.22 669 MET A O 1
ATOM 5413 N N . ARG A 1 670 ? 2.598 -21.640 -6.892 1.00 58.34 670 ARG A N 1
ATOM 5414 C CA . ARG A 1 670 ? 2.735 -21.826 -5.432 1.00 58.34 670 ARG A CA 1
ATOM 5415 C C . ARG A 1 670 ? 1.450 -21.569 -4.647 1.00 58.34 670 ARG A C 1
ATOM 5417 O O . ARG A 1 670 ? 1.335 -22.062 -3.529 1.00 58.34 670 ARG A O 1
ATOM 5424 N N . PHE A 1 671 ? 0.517 -20.794 -5.198 1.00 53.81 671 PHE A N 1
ATOM 5425 C CA . PHE A 1 671 ? -0.655 -20.293 -4.469 1.00 53.81 671 PHE A CA 1
ATOM 5426 C C . PHE A 1 671 ? -2.000 -20.815 -5.000 1.00 53.81 671 PHE A C 1
ATOM 5428 O O . PHE A 1 671 ? -3.049 -20.421 -4.498 1.00 53.81 671 PHE A O 1
ATOM 5435 N N . SER A 1 672 ? -1.993 -21.733 -5.969 1.00 47.12 672 SER A N 1
ATOM 5436 C CA . SER A 1 672 ? -3.200 -22.266 -6.620 1.00 47.12 672 SER A CA 1
ATOM 5437 C C . SER A 1 672 ? -3.963 -23.346 -5.829 1.00 47.12 672 SER A C 1
ATOM 5439 O O . SER A 1 672 ? -4.903 -23.924 -6.368 1.00 47.12 672 SER A O 1
ATOM 5441 N N . ILE A 1 673 ? -3.560 -23.666 -4.590 1.00 44.16 673 ILE A N 1
ATOM 5442 C CA . ILE A 1 673 ? -3.932 -24.939 -3.933 1.00 44.16 673 ILE A CA 1
ATOM 5443 C C . ILE A 1 673 ? -4.860 -24.805 -2.709 1.00 44.16 673 ILE A C 1
ATOM 5445 O O . ILE A 1 673 ? -5.452 -25.809 -2.317 1.00 44.16 673 ILE A O 1
ATOM 5449 N N . MET A 1 674 ? -5.057 -23.621 -2.107 1.00 42.56 674 MET A N 1
ATOM 5450 C CA . MET A 1 674 ? -5.939 -23.496 -0.930 1.00 42.56 674 MET A CA 1
ATOM 5451 C C . MET A 1 674 ? -6.876 -22.277 -0.952 1.00 42.56 674 MET A C 1
ATOM 5453 O O . MET A 1 674 ? -6.432 -21.135 -1.027 1.00 42.56 674 MET A O 1
ATOM 5457 N N . GLU A 1 675 ? -8.167 -22.591 -0.778 1.00 41.12 675 GLU A N 1
ATOM 5458 C CA . GLU A 1 675 ? -9.313 -21.708 -0.494 1.00 41.12 675 GLU A CA 1
ATOM 5459 C C . GLU A 1 675 ? -9.862 -20.869 -1.670 1.00 41.12 675 GLU A C 1
ATOM 5461 O O . GLU A 1 675 ? -9.292 -20.830 -2.759 1.00 41.12 675 GLU A O 1
ATOM 5466 N N . SER A 1 676 ? -11.083 -20.341 -1.491 1.00 41.50 676 SER A N 1
ATOM 5467 C CA . SER A 1 676 ? -12.035 -20.078 -2.582 1.00 41.50 676 SER A CA 1
ATOM 5468 C C . SER A 1 676 ? -11.536 -19.103 -3.654 1.00 41.50 676 SER A C 1
ATOM 5470 O O . SER A 1 676 ? -10.965 -18.049 -3.370 1.00 41.50 676 SER A O 1
ATOM 5472 N N . VAL A 1 677 ? -11.832 -19.451 -4.912 1.00 46.72 677 VAL A N 1
ATOM 5473 C CA . VAL A 1 677 ? -11.425 -18.694 -6.107 1.00 46.72 677 VAL A CA 1
ATOM 5474 C C . VAL A 1 677 ? -11.876 -17.232 -6.025 1.00 46.72 677 VAL A C 1
ATOM 5476 O O . VAL A 1 677 ? -11.082 -16.342 -6.305 1.00 46.72 677 VAL A O 1
ATOM 5479 N N . ASP A 1 678 ? -13.098 -16.969 -5.551 1.00 41.78 678 ASP A N 1
ATOM 5480 C CA . ASP A 1 678 ? -13.664 -15.614 -5.460 1.00 41.78 678 ASP A CA 1
ATOM 5481 C C . ASP A 1 678 ? -12.968 -14.706 -4.426 1.00 41.78 678 ASP A C 1
ATOM 5483 O O . ASP A 1 678 ? -13.005 -13.479 -4.551 1.00 41.78 678 ASP A O 1
ATOM 5487 N N . ALA A 1 679 ? -12.3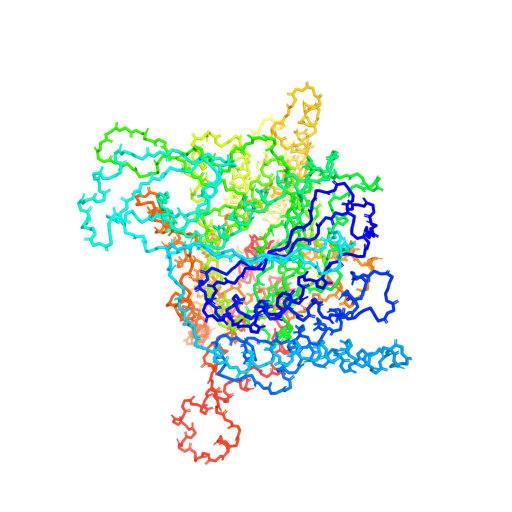23 -15.287 -3.407 1.00 47.34 679 ALA A N 1
ATOM 5488 C CA . ALA A 1 679 ? -11.616 -14.539 -2.367 1.00 47.34 679 ALA A CA 1
ATOM 5489 C C . ALA A 1 679 ? -10.142 -14.266 -2.718 1.00 47.34 679 ALA A C 1
ATOM 5491 O O . ALA A 1 679 ? -9.557 -13.314 -2.198 1.00 47.34 679 ALA A O 1
ATOM 5492 N N . ASN A 1 680 ? -9.538 -15.093 -3.577 1.00 54.47 680 ASN A N 1
ATOM 5493 C CA . ASN A 1 680 ? -8.096 -15.148 -3.804 1.00 54.47 680 ASN A CA 1
ATOM 5494 C C . ASN A 1 680 ? -7.675 -14.316 -5.033 1.00 54.47 680 ASN A C 1
ATOM 5496 O O . ASN A 1 680 ? -7.768 -14.772 -6.173 1.00 54.47 680 ASN A O 1
ATOM 5500 N N . GLU A 1 681 ? -7.156 -13.099 -4.822 1.00 57.16 681 GLU A N 1
ATOM 5501 C CA . GLU A 1 681 ? -6.830 -12.185 -5.934 1.00 57.16 681 GLU A CA 1
ATOM 5502 C C . GLU A 1 681 ? -5.753 -12.708 -6.912 1.00 57.16 681 GLU A C 1
ATOM 5504 O O . GLU A 1 681 ? -5.689 -12.242 -8.050 1.00 57.16 681 GLU A O 1
ATOM 5509 N N . ILE A 1 682 ? -4.931 -13.695 -6.520 1.00 48.53 682 ILE A N 1
ATOM 5510 C CA . ILE A 1 682 ? -3.860 -14.259 -7.369 1.00 48.53 682 ILE A CA 1
ATOM 5511 C C . ILE A 1 682 ? -4.428 -14.968 -8.600 1.00 48.53 682 ILE A C 1
ATOM 5513 O O . ILE A 1 682 ? -3.788 -14.984 -9.651 1.00 48.53 682 ILE A O 1
ATOM 5517 N N . ALA A 1 683 ? -5.633 -15.537 -8.494 1.00 48.53 683 ALA A N 1
ATOM 5518 C CA . ALA A 1 683 ? -6.277 -16.250 -9.594 1.00 48.53 683 ALA A CA 1
ATOM 5519 C C . ALA A 1 683 ? -6.637 -15.334 -10.784 1.00 48.53 683 ALA A C 1
ATOM 5521 O O . ALA A 1 683 ? -6.938 -15.831 -11.868 1.00 48.53 683 ALA A O 1
ATOM 5522 N N . PHE A 1 684 ? -6.584 -14.007 -10.601 1.00 57.62 684 PHE A N 1
ATOM 5523 C CA . PHE A 1 684 ? -7.085 -13.013 -11.550 1.00 57.62 684 PHE A CA 1
ATOM 5524 C C . PHE A 1 684 ? -6.079 -11.887 -11.849 1.00 57.62 684 PHE A C 1
ATOM 5526 O O . PHE A 1 684 ? -6.442 -10.707 -11.865 1.00 57.62 684 PHE A O 1
ATOM 5533 N N . LEU A 1 685 ? -4.813 -12.216 -12.132 1.00 64.94 685 LEU A N 1
ATOM 5534 C CA . LEU A 1 685 ? -3.937 -11.271 -12.836 1.00 64.94 685 LEU A CA 1
ATOM 5535 C C . LEU A 1 685 ? -4.362 -11.206 -14.313 1.00 64.94 685 LEU A C 1
ATOM 5537 O O . LEU A 1 685 ? -4.068 -12.104 -15.101 1.00 64.94 685 LEU A O 1
ATOM 5541 N N . SER A 1 686 ? -5.088 -10.154 -14.684 1.00 71.38 686 SER A N 1
ATOM 5542 C CA . SER A 1 686 ? -5.562 -9.944 -16.052 1.00 71.38 686 SER A CA 1
ATOM 5543 C C . SER A 1 686 ? -4.503 -9.267 -16.929 1.00 71.38 686 SER A C 1
ATOM 5545 O O . SER A 1 686 ? -3.619 -8.553 -16.445 1.00 71.38 686 SER A O 1
ATOM 5547 N N . MET A 1 687 ? -4.638 -9.422 -18.251 1.00 74.25 687 MET A N 1
ATOM 5548 C CA . MET A 1 687 ? -3.836 -8.655 -19.214 1.00 74.25 687 MET A CA 1
ATOM 5549 C C . MET A 1 687 ? -4.048 -7.143 -19.074 1.00 74.25 687 MET A C 1
ATOM 5551 O O . MET A 1 687 ? -3.121 -6.383 -19.337 1.00 74.25 687 MET A O 1
ATOM 5555 N N . ASP A 1 688 ? -5.231 -6.711 -18.619 1.00 76.50 688 ASP A N 1
ATOM 5556 C CA . ASP A 1 688 ? -5.506 -5.301 -18.350 1.00 76.50 688 ASP A CA 1
ATOM 5557 C C . ASP A 1 688 ? -4.593 -4.783 -17.221 1.00 76.50 688 ASP A C 1
ATOM 5559 O O . ASP A 1 688 ? -3.982 -3.731 -17.384 1.00 76.50 688 ASP A O 1
ATOM 5563 N N . ASN A 1 689 ? -4.384 -5.548 -16.136 1.00 75.44 689 ASN A N 1
ATOM 5564 C CA . ASN A 1 689 ? -3.483 -5.152 -15.037 1.00 75.44 689 ASN A CA 1
ATOM 5565 C C . ASN A 1 689 ? -2.017 -5.045 -15.491 1.00 75.44 689 ASN A C 1
ATOM 5567 O O . ASN A 1 689 ? -1.338 -4.073 -15.167 1.00 75.44 689 ASN A O 1
ATOM 5571 N N . ILE A 1 690 ? -1.533 -6.029 -16.260 1.00 74.50 690 ILE A N 1
ATOM 5572 C CA . ILE A 1 690 ? -0.161 -6.027 -16.802 1.00 74.50 690 ILE A CA 1
ATOM 5573 C C . ILE A 1 690 ? 0.035 -4.833 -17.745 1.00 74.50 690 ILE A C 1
ATOM 5575 O O . ILE A 1 690 ? 1.075 -4.177 -17.721 1.00 74.50 690 ILE A O 1
ATOM 5579 N N . TRP A 1 691 ? -0.974 -4.515 -18.559 1.00 77.62 691 TRP A N 1
ATOM 5580 C CA . TRP A 1 691 ? -0.917 -3.359 -19.444 1.00 77.62 691 TRP A CA 1
ATOM 5581 C C . TRP A 1 691 ? -0.930 -2.036 -18.665 1.00 77.62 691 TRP A C 1
ATOM 5583 O O . TRP A 1 691 ? -0.091 -1.179 -18.938 1.00 77.62 691 TRP A O 1
ATOM 5593 N N . ARG A 1 692 ? -1.796 -1.878 -17.649 1.00 81.06 692 ARG A N 1
ATOM 5594 C CA . ARG A 1 692 ? -1.821 -0.672 -16.799 1.00 81.06 692 ARG A CA 1
ATOM 5595 C C . ARG A 1 692 ? -0.479 -0.397 -16.118 1.00 81.06 692 ARG A C 1
ATOM 5597 O O . ARG A 1 692 ? -0.053 0.755 -16.104 1.00 81.06 692 ARG A O 1
ATOM 5604 N N . ALA A 1 693 ? 0.222 -1.428 -15.649 1.00 77.38 693 ALA A N 1
ATOM 5605 C CA . ALA A 1 693 ? 1.564 -1.286 -15.084 1.00 77.38 693 ALA A CA 1
ATOM 5606 C C . ALA A 1 693 ? 2.574 -0.669 -16.074 1.00 77.38 693 ALA A C 1
ATOM 5608 O O . ALA A 1 693 ? 3.293 0.273 -15.730 1.00 77.38 693 ALA A O 1
ATOM 5609 N N . ASN A 1 694 ? 2.583 -1.135 -17.330 1.00 78.19 694 ASN A N 1
ATOM 5610 C CA . ASN A 1 694 ? 3.441 -0.573 -18.381 1.00 78.19 694 ASN A CA 1
ATOM 5611 C C . ASN A 1 694 ? 3.086 0.892 -18.686 1.00 78.19 694 ASN A C 1
ATOM 5613 O O . ASN A 1 694 ? 3.972 1.729 -18.858 1.00 78.19 694 ASN A O 1
ATOM 5617 N N . GLN A 1 695 ? 1.791 1.229 -18.706 1.00 84.94 695 GLN A N 1
ATOM 5618 C CA . GLN A 1 695 ? 1.337 2.615 -18.869 1.00 84.94 695 GLN A CA 1
ATOM 5619 C C . GLN A 1 695 ? 1.805 3.493 -17.699 1.00 84.94 695 GLN A C 1
ATOM 5621 O O . GLN A 1 695 ? 2.272 4.615 -17.914 1.00 84.94 695 GLN A O 1
ATOM 5626 N N . LEU A 1 696 ? 1.722 2.978 -16.467 1.00 84.31 696 LEU A N 1
ATOM 5627 C CA . LEU A 1 696 ? 2.128 3.686 -15.256 1.00 84.31 696 LEU A CA 1
ATOM 5628 C C . LEU A 1 696 ? 3.615 4.057 -15.291 1.00 84.31 696 LEU A C 1
ATOM 5630 O O . LEU A 1 696 ? 3.932 5.212 -15.016 1.00 84.31 696 LEU A O 1
ATOM 5634 N N . PHE A 1 697 ? 4.503 3.151 -15.721 1.00 83.62 697 PHE A N 1
ATOM 5635 C CA . PHE A 1 697 ? 5.942 3.418 -15.881 1.00 83.62 697 PHE A CA 1
ATOM 5636 C C . PHE A 1 697 ? 6.227 4.691 -16.701 1.00 83.62 697 PHE A C 1
ATOM 5638 O O . PHE A 1 697 ? 6.968 5.572 -16.256 1.00 83.62 697 PHE A O 1
ATOM 5645 N N . PHE A 1 698 ? 5.589 4.844 -17.867 1.00 85.62 698 PHE A N 1
ATOM 5646 C CA . PHE A 1 698 ? 5.768 6.034 -18.707 1.00 85.62 698 PHE A CA 1
ATOM 5647 C C . PHE A 1 698 ? 5.066 7.285 -18.155 1.00 85.62 698 PHE A C 1
ATOM 5649 O O . PHE A 1 698 ? 5.518 8.400 -18.428 1.00 85.62 698 PHE A O 1
ATOM 5656 N N . MET A 1 699 ? 3.992 7.131 -17.372 1.00 88.38 699 MET A N 1
ATOM 5657 C CA . MET A 1 699 ? 3.281 8.246 -16.735 1.00 88.38 699 MET A CA 1
ATOM 5658 C C . MET A 1 699 ? 4.008 8.829 -15.517 1.00 88.38 699 MET A C 1
ATOM 5660 O O . MET A 1 699 ? 4.019 10.049 -15.355 1.00 88.38 699 MET A O 1
ATOM 5664 N N . VAL A 1 700 ? 4.582 7.993 -14.643 1.00 87.62 700 VAL A N 1
ATOM 5665 C CA . VAL A 1 700 ? 5.083 8.447 -13.330 1.00 87.62 700 VAL A CA 1
ATOM 5666 C C . VAL A 1 700 ? 6.479 9.056 -13.368 1.00 87.62 700 VAL A C 1
ATOM 5668 O O . VAL A 1 700 ? 6.787 9.848 -12.484 1.00 87.62 700 VAL A O 1
ATOM 5671 N N . GLY A 1 701 ? 7.301 8.768 -14.381 1.00 88.62 701 GLY A N 1
ATOM 5672 C CA . GLY A 1 701 ? 8.652 9.332 -14.528 1.00 88.62 701 GLY A CA 1
ATOM 5673 C C . GLY A 1 701 ? 8.769 10.844 -14.245 1.00 88.62 701 GLY A C 1
ATOM 5674 O O . GLY A 1 701 ? 9.586 11.238 -13.407 1.00 88.62 701 GLY A O 1
ATOM 5675 N N . PRO A 1 702 ? 7.946 11.726 -14.850 1.00 91.50 702 PRO A N 1
ATOM 5676 C CA . PRO A 1 702 ? 7.981 13.157 -14.541 1.00 91.50 702 PRO A CA 1
ATOM 5677 C C . PRO A 1 702 ? 7.410 13.522 -13.161 1.00 91.50 702 PRO A C 1
ATOM 5679 O O . PRO A 1 702 ? 7.894 14.482 -12.560 1.00 91.50 702 PRO A O 1
ATOM 5682 N N . ILE A 1 703 ? 6.445 12.765 -12.616 1.00 91.69 703 ILE A N 1
ATOM 5683 C CA . ILE A 1 703 ? 5.992 12.943 -11.221 1.00 91.69 703 ILE A CA 1
ATOM 5684 C C . ILE A 1 703 ? 7.144 12.623 -10.267 1.00 91.69 703 ILE A C 1
ATOM 5686 O O . ILE A 1 703 ? 7.394 13.386 -9.336 1.00 91.69 703 ILE A O 1
ATOM 5690 N N . GLN A 1 704 ? 7.869 11.528 -10.503 1.00 91.56 704 GLN A N 1
ATOM 5691 C CA . GLN A 1 704 ? 9.023 11.133 -9.703 1.00 91.56 704 GLN A CA 1
ATOM 5692 C C . GLN A 1 704 ? 10.126 12.195 -9.772 1.00 91.56 704 GLN A C 1
ATOM 5694 O O . GLN A 1 704 ? 10.592 12.649 -8.731 1.00 91.56 704 GLN A O 1
ATOM 5699 N N . GLY A 1 705 ? 10.465 12.677 -10.974 1.00 91.06 705 GLY A N 1
ATOM 5700 C CA . GLY A 1 705 ? 11.431 13.765 -11.160 1.00 91.06 705 GLY A CA 1
ATOM 5701 C C . GLY A 1 705 ? 11.043 15.056 -10.425 1.00 91.06 705 GLY A C 1
ATOM 5702 O O . GLY A 1 705 ? 11.879 15.650 -9.750 1.00 91.06 705 GLY A O 1
ATOM 5703 N N . PHE A 1 706 ? 9.771 15.465 -10.476 1.00 91.50 706 PHE A N 1
ATOM 5704 C CA . PHE A 1 706 ? 9.262 16.593 -9.682 1.00 91.50 706 PHE A CA 1
ATOM 5705 C C . PHE A 1 706 ? 9.357 16.326 -8.170 1.00 91.50 706 PHE A C 1
ATOM 5707 O O . PHE A 1 706 ? 9.805 17.186 -7.406 1.00 91.50 706 PHE A O 1
ATOM 5714 N N . SER A 1 707 ? 9.014 15.104 -7.756 1.00 91.88 707 SER A N 1
ATOM 5715 C CA . SER A 1 707 ? 9.038 14.659 -6.360 1.00 91.88 707 SER A CA 1
ATOM 5716 C C . SER A 1 707 ? 10.449 14.643 -5.763 1.00 91.88 707 SER A C 1
ATOM 5718 O O . SER A 1 707 ? 10.590 14.903 -4.572 1.00 91.88 707 SER A O 1
ATOM 5720 N N . VAL A 1 708 ? 11.505 14.423 -6.563 1.00 91.88 708 VAL A N 1
ATOM 5721 C CA . VAL A 1 708 ? 12.913 14.570 -6.128 1.00 91.88 708 VAL A CA 1
ATOM 5722 C C . VAL A 1 708 ? 13.179 15.973 -5.583 1.00 91.88 708 VAL A C 1
ATOM 5724 O O . VAL A 1 708 ? 13.751 16.112 -4.499 1.00 91.88 708 VAL A O 1
ATOM 5727 N N . PHE A 1 709 ? 12.713 17.018 -6.271 1.00 90.06 709 PHE A N 1
ATOM 5728 C CA . PHE A 1 709 ? 12.897 18.400 -5.822 1.00 90.06 709 PHE A CA 1
ATOM 5729 C C . PHE A 1 709 ? 12.050 18.728 -4.588 1.00 90.06 709 PHE A C 1
ATOM 5731 O O . PHE A 1 709 ? 12.569 19.300 -3.626 1.00 90.06 709 PHE A O 1
ATOM 5738 N N . THR A 1 710 ? 10.763 18.363 -4.575 1.00 88.88 710 THR A N 1
ATOM 5739 C CA . THR A 1 710 ? 9.869 18.673 -3.446 1.00 88.88 710 THR A CA 1
ATOM 5740 C C . THR A 1 710 ? 10.199 17.844 -2.203 1.00 88.88 710 THR A C 1
ATOM 5742 O O . THR A 1 710 ? 10.261 18.403 -1.112 1.00 88.88 710 THR A O 1
ATOM 5745 N N . GLY A 1 711 ? 10.503 16.552 -2.346 1.00 88.75 711 GLY A N 1
ATOM 5746 C CA . GLY A 1 711 ? 10.966 15.669 -1.271 1.00 88.75 711 GLY A CA 1
ATOM 5747 C C . GLY A 1 711 ? 12.286 16.140 -0.655 1.00 88.75 711 GLY A C 1
ATOM 5748 O O . GLY A 1 711 ? 12.376 16.287 0.563 1.00 88.75 711 GLY A O 1
ATOM 5749 N N . THR A 1 712 ? 13.279 16.495 -1.479 1.00 90.31 712 THR A N 1
ATOM 5750 C CA . THR A 1 712 ? 14.548 17.065 -0.983 1.00 90.31 712 THR A CA 1
ATOM 5751 C C . THR A 1 712 ? 14.324 18.400 -0.268 1.00 90.31 712 THR A C 1
ATOM 5753 O O . THR A 1 712 ? 14.888 18.625 0.803 1.00 90.31 712 THR A O 1
ATOM 5756 N N . LYS A 1 713 ? 13.456 19.274 -0.799 1.00 87.44 713 LYS A N 1
ATOM 5757 C CA . LYS A 1 713 ? 13.068 20.524 -0.127 1.00 87.44 713 LYS A CA 1
ATOM 5758 C C . LYS A 1 713 ? 12.413 20.252 1.230 1.00 87.44 713 LYS A C 1
ATOM 5760 O O . LYS A 1 713 ? 12.802 20.886 2.205 1.00 87.44 713 LYS A O 1
ATOM 5765 N N . ASN A 1 714 ? 11.471 19.309 1.311 1.00 82.69 714 ASN A N 1
ATOM 5766 C CA . ASN A 1 714 ? 10.805 18.928 2.561 1.00 82.69 714 ASN A CA 1
ATOM 5767 C C . ASN A 1 714 ? 11.826 18.401 3.584 1.00 82.69 714 ASN A C 1
ATOM 5769 O O . ASN A 1 714 ? 11.831 18.848 4.728 1.00 82.69 714 ASN A O 1
ATOM 5773 N N . PHE A 1 715 ? 12.747 17.526 3.163 1.00 84.31 715 PHE A N 1
ATOM 5774 C CA . PHE A 1 715 ? 13.835 17.030 4.008 1.00 84.31 715 PHE A CA 1
ATOM 5775 C C . PHE A 1 715 ? 14.736 18.159 4.543 1.00 84.31 715 PHE A C 1
ATOM 5777 O O . PHE A 1 715 ? 15.034 18.191 5.737 1.00 84.31 715 PHE A O 1
ATOM 5784 N N . LEU A 1 716 ? 15.139 19.112 3.695 1.00 80.69 716 LEU A N 1
ATOM 5785 C CA . LEU A 1 716 ? 15.940 20.267 4.119 1.00 80.69 716 LEU A CA 1
ATOM 5786 C C . LEU A 1 716 ? 15.158 21.191 5.063 1.00 80.69 716 LEU A C 1
ATOM 5788 O O . LEU A 1 716 ? 15.711 21.642 6.062 1.00 80.69 716 LEU A O 1
ATOM 5792 N N . SER A 1 717 ? 13.870 21.423 4.799 1.00 73.19 717 SER A N 1
ATOM 5793 C CA . SER A 1 717 ? 12.962 22.166 5.684 1.00 73.19 717 SER A CA 1
ATOM 5794 C C . SER A 1 717 ? 12.855 21.525 7.071 1.00 73.19 717 SER A C 1
ATOM 5796 O O . SER A 1 717 ? 12.984 22.205 8.089 1.00 73.19 717 SER A O 1
ATOM 5798 N N . TYR A 1 718 ? 12.683 20.205 7.116 1.00 73.62 718 TYR A N 1
ATOM 5799 C CA . TYR A 1 718 ? 12.669 19.415 8.344 1.00 73.62 718 TYR A CA 1
ATOM 5800 C C . TYR A 1 718 ? 14.003 19.501 9.101 1.00 73.62 718 TYR A C 1
ATOM 5802 O O . TYR A 1 718 ? 14.016 19.714 10.312 1.00 73.62 718 TYR A O 1
ATOM 5810 N N . LEU A 1 719 ? 15.132 19.387 8.393 1.00 70.56 719 LEU A N 1
ATOM 5811 C CA . LEU A 1 719 ? 16.470 19.409 8.988 1.00 70.56 719 LEU A CA 1
ATOM 5812 C C . LEU A 1 719 ? 16.874 20.796 9.521 1.00 70.56 719 LEU A C 1
ATOM 5814 O O . LEU A 1 719 ? 17.500 20.882 10.574 1.00 70.56 719 LEU A O 1
ATOM 5818 N N . LEU A 1 720 ? 16.545 21.868 8.794 1.00 65.38 720 LEU A N 1
ATOM 5819 C CA . LEU A 1 720 ? 16.970 23.238 9.111 1.00 65.38 720 LEU A CA 1
ATOM 5820 C C . LEU A 1 720 ? 16.000 23.974 10.041 1.00 65.38 720 LEU A C 1
ATOM 5822 O O . LEU A 1 720 ? 16.441 24.770 10.869 1.00 65.38 720 LEU A O 1
ATOM 5826 N N . TYR A 1 721 ? 14.695 23.726 9.904 1.00 61.00 721 TYR A N 1
ATOM 5827 C CA . TYR A 1 721 ? 13.645 24.482 10.596 1.00 61.00 721 TYR A CA 1
ATOM 5828 C C . TYR A 1 721 ? 12.770 23.627 11.519 1.00 61.00 721 TYR A C 1
ATOM 5830 O O . TYR A 1 721 ? 11.970 24.184 12.263 1.00 61.00 721 TYR A O 1
ATOM 5838 N N . GLY A 1 722 ? 12.901 22.296 11.490 1.00 59.56 722 GLY A N 1
ATOM 5839 C CA . GLY A 1 722 ? 12.087 21.394 12.311 1.00 59.56 722 GLY A CA 1
ATOM 5840 C C . GLY A 1 722 ? 10.615 21.295 11.895 1.00 59.56 722 GLY A C 1
ATOM 5841 O O . GLY A 1 722 ? 9.833 20.753 12.670 1.00 59.56 722 GLY A O 1
ATOM 5842 N N . GLN A 1 723 ? 10.251 21.805 10.710 1.00 66.31 723 GLN A N 1
ATOM 5843 C CA . GLN A 1 723 ? 8.877 21.810 10.182 1.00 66.31 723 GLN A CA 1
ATOM 5844 C C . GLN A 1 723 ? 8.272 20.403 10.132 1.00 66.31 723 GLN A C 1
ATOM 5846 O O . GLN A 1 723 ? 8.976 19.453 9.769 1.00 66.31 723 GLN A O 1
ATOM 5851 N N . ASP A 1 724 ? 6.970 20.275 10.422 1.00 66.75 724 ASP A N 1
ATOM 5852 C CA . ASP A 1 724 ? 6.277 19.019 10.147 1.00 66.75 724 ASP A CA 1
ATOM 5853 C C . ASP A 1 724 ? 6.258 18.713 8.643 1.00 66.75 724 ASP A C 1
ATOM 5855 O O . ASP A 1 724 ? 5.999 19.564 7.789 1.00 66.75 724 ASP A O 1
ATOM 5859 N N . ILE A 1 725 ? 6.549 17.454 8.340 1.00 71.50 725 ILE A N 1
ATOM 5860 C CA . ILE A 1 725 ? 6.594 16.887 6.993 1.00 71.50 725 ILE A CA 1
ATOM 5861 C C . ILE A 1 725 ? 5.788 15.588 6.893 1.00 71.50 725 ILE A C 1
ATOM 5863 O O . ILE A 1 725 ? 5.757 14.999 5.813 1.00 71.50 725 ILE A O 1
ATOM 5867 N N . GLY A 1 726 ? 5.142 15.137 7.979 1.00 64.31 726 GLY A N 1
ATOM 5868 C CA . GLY A 1 726 ? 4.190 14.023 7.950 1.00 64.31 726 GLY A CA 1
ATOM 5869 C C . GLY A 1 726 ? 2.860 14.418 7.298 1.00 64.31 726 GLY A C 1
ATOM 5870 O O . GLY A 1 726 ? 2.260 13.627 6.567 1.00 64.31 726 GLY A O 1
ATOM 5871 N N . GLY A 1 727 ? 2.423 15.669 7.487 1.00 64.31 727 GLY A N 1
ATOM 5872 C CA . GLY A 1 727 ? 1.211 16.210 6.873 1.00 64.31 727 GLY A CA 1
ATOM 5873 C C . GLY A 1 727 ? 1.211 16.248 5.331 1.00 64.31 727 GLY A C 1
ATOM 5874 O O . GLY A 1 727 ? 2.207 16.562 4.673 1.00 64.31 727 GLY A O 1
ATOM 5875 N N . TRP A 1 728 ? 0.039 15.993 4.732 1.00 63.47 728 TRP A N 1
ATOM 5876 C CA . TRP A 1 728 ? -0.209 16.139 3.290 1.00 63.47 728 TRP A CA 1
ATOM 5877 C C . TRP A 1 728 ? -1.395 17.075 3.021 1.00 63.47 728 TRP A C 1
ATOM 5879 O O . TRP A 1 728 ? -2.554 16.696 3.183 1.00 63.47 728 TRP A O 1
ATOM 5889 N N . ALA A 1 729 ? -1.103 18.295 2.562 1.00 54.25 729 ALA A N 1
ATOM 5890 C CA . ALA A 1 729 ? -2.104 19.239 2.068 1.00 54.25 729 ALA A CA 1
ATOM 5891 C C . ALA A 1 729 ? -2.439 18.926 0.597 1.00 54.25 729 ALA A C 1
ATOM 5893 O O . ALA A 1 729 ? -1.740 19.341 -0.325 1.00 54.25 729 ALA A O 1
ATOM 5894 N N . GLY A 1 730 ? -3.503 18.152 0.381 1.00 49.72 730 GLY A N 1
ATOM 5895 C CA . GLY A 1 730 ? -3.791 17.490 -0.897 1.00 49.72 730 GLY A CA 1
ATOM 5896 C C . GLY A 1 730 ? -4.312 18.326 -2.067 1.00 49.72 730 GLY A C 1
ATOM 5897 O O . GLY A 1 730 ? -4.701 17.738 -3.074 1.00 49.72 730 GLY A O 1
ATOM 5898 N N . GLY A 1 731 ? -4.370 19.652 -1.936 1.00 60.69 731 GLY A N 1
ATOM 5899 C CA . GLY A 1 731 ? -4.941 20.556 -2.939 1.00 60.69 731 GLY A CA 1
ATOM 5900 C C . GLY A 1 731 ? -4.041 20.740 -4.162 1.00 60.69 731 GLY A C 1
ATOM 5901 O O . GLY A 1 731 ? -3.969 19.877 -5.039 1.00 60.69 731 GLY A O 1
ATOM 5902 N N . ASP A 1 732 ? -3.359 21.882 -4.221 1.00 61.09 732 ASP A N 1
ATOM 5903 C CA . ASP A 1 732 ? -2.677 22.378 -5.425 1.00 61.09 732 ASP A CA 1
ATOM 5904 C C . ASP A 1 732 ? -1.638 21.401 -6.000 1.00 61.09 732 ASP A C 1
ATOM 5906 O O . ASP A 1 732 ? -1.514 21.269 -7.218 1.00 61.09 732 ASP A O 1
ATOM 5910 N N . LEU A 1 733 ? -0.942 20.645 -5.142 1.00 69.50 733 LEU A N 1
ATOM 5911 C CA . LEU A 1 733 ? 0.041 19.638 -5.560 1.00 69.50 733 LEU A CA 1
ATOM 5912 C C . LEU A 1 733 ? -0.580 18.531 -6.431 1.00 69.50 733 LEU A C 1
ATOM 5914 O O . LEU A 1 733 ? 0.012 18.134 -7.433 1.00 69.50 733 LEU A O 1
ATOM 5918 N N . THR A 1 734 ? -1.803 18.089 -6.120 1.00 80.75 734 THR A N 1
ATOM 5919 C CA . THR A 1 734 ? -2.508 17.081 -6.931 1.00 80.75 734 THR A CA 1
ATOM 5920 C C . THR A 1 734 ? -2.800 17.618 -8.334 1.00 80.75 734 THR A C 1
ATOM 5922 O O . THR A 1 734 ? -2.605 16.907 -9.318 1.00 80.75 734 THR A O 1
ATOM 5925 N N . GLN A 1 735 ? -3.197 18.891 -8.453 1.00 84.88 735 GLN A N 1
ATOM 5926 C CA . GLN A 1 735 ? -3.438 19.534 -9.751 1.00 84.88 735 GLN A CA 1
ATOM 5927 C C . GLN A 1 735 ? -2.149 19.695 -10.568 1.00 84.88 735 GLN A C 1
ATOM 5929 O O . GLN A 1 735 ? -2.168 19.493 -11.782 1.00 84.88 735 GLN A O 1
ATOM 5934 N N . VAL A 1 736 ? -1.018 19.982 -9.913 1.00 88.12 736 VAL A N 1
ATOM 5935 C CA . VAL A 1 736 ? 0.303 20.006 -10.561 1.00 88.12 736 VAL A CA 1
ATOM 5936 C C . VAL A 1 736 ? 0.662 18.627 -11.124 1.00 88.12 736 VAL A C 1
ATOM 5938 O O . VAL A 1 736 ? 1.011 18.539 -12.300 1.00 88.12 736 VAL A O 1
ATOM 5941 N N . SER A 1 737 ? 0.501 17.544 -10.355 1.00 89.75 737 SER A N 1
ATOM 5942 C CA . SER A 1 737 ? 0.756 16.179 -10.850 1.00 89.75 737 SER A CA 1
ATOM 5943 C C . SER A 1 737 ? -0.144 15.786 -12.028 1.00 89.75 737 SER A C 1
ATOM 5945 O O . SER A 1 737 ? 0.346 15.238 -13.018 1.00 89.75 737 SER A O 1
ATOM 5947 N N . ILE A 1 738 ? -1.436 16.130 -11.979 1.00 90.25 738 ILE A N 1
ATOM 5948 C CA . ILE A 1 738 ? -2.371 15.920 -13.098 1.00 90.25 738 ILE A CA 1
ATOM 5949 C C . ILE A 1 738 ? -1.902 16.680 -14.347 1.00 90.25 738 ILE A C 1
ATOM 5951 O O . ILE A 1 738 ? -1.850 16.105 -15.435 1.00 90.25 738 ILE A O 1
ATOM 5955 N N . ALA A 1 739 ? -1.530 17.957 -14.207 1.00 92.19 739 ALA A N 1
ATOM 5956 C CA . ALA A 1 739 ? -1.048 18.773 -15.318 1.00 92.19 739 ALA A CA 1
ATOM 5957 C C . ALA A 1 739 ? 0.250 18.215 -15.927 1.00 92.19 739 ALA A C 1
ATOM 5959 O O . ALA A 1 739 ? 0.347 18.107 -17.150 1.00 92.19 739 ALA A O 1
ATOM 5960 N N . ILE A 1 740 ? 1.213 17.810 -15.091 1.00 93.50 740 ILE A N 1
ATOM 5961 C CA . ILE A 1 740 ? 2.489 17.222 -15.520 1.00 93.50 740 ILE A CA 1
ATOM 5962 C C . ILE A 1 740 ? 2.250 16.000 -16.418 1.00 93.50 740 ILE A C 1
ATOM 5964 O O . ILE A 1 740 ? 2.713 15.992 -17.559 1.00 93.50 740 ILE A O 1
ATOM 5968 N N . VAL A 1 741 ? 1.487 15.000 -15.957 1.00 93.44 741 VAL A N 1
ATOM 5969 C CA . VAL A 1 741 ? 1.233 13.771 -16.739 1.00 93.44 741 VAL A CA 1
ATOM 5970 C C . VAL A 1 741 ? 0.434 14.068 -18.003 1.00 93.44 741 VAL A C 1
ATOM 5972 O O . VAL A 1 741 ? 0.736 13.540 -19.074 1.00 93.44 741 VAL A O 1
ATOM 5975 N N . LYS A 1 742 ? -0.556 14.957 -17.914 1.00 93.00 742 LYS A N 1
ATOM 5976 C CA . LYS A 1 742 ? -1.400 15.352 -19.044 1.00 93.00 742 LYS A CA 1
ATOM 5977 C C . LYS A 1 742 ? -0.600 15.977 -20.189 1.00 93.00 742 LYS A C 1
ATOM 5979 O O . LYS A 1 742 ? -0.775 15.580 -21.342 1.00 93.00 742 LYS A O 1
ATOM 5984 N N . TYR A 1 743 ? 0.299 16.919 -19.898 1.00 95.25 743 TYR A N 1
ATOM 5985 C CA . TYR A 1 743 ? 1.153 17.521 -20.928 1.00 95.25 743 TYR A CA 1
ATOM 5986 C C . TYR A 1 743 ? 2.263 16.572 -21.396 1.00 95.25 743 TYR A C 1
ATOM 5988 O O . TYR A 1 743 ? 2.542 16.517 -22.592 1.00 95.25 743 TYR A O 1
ATOM 5996 N N . TRP A 1 744 ? 2.847 15.782 -20.492 1.00 95.38 744 TRP A N 1
ATOM 5997 C CA . TRP A 1 744 ? 3.876 14.790 -20.816 1.00 95.38 744 TRP A CA 1
ATOM 5998 C C . TRP A 1 744 ? 3.384 13.726 -21.803 1.00 95.38 744 TRP A C 1
ATOM 6000 O O . TRP A 1 744 ? 3.975 13.537 -22.864 1.00 95.38 744 TRP A O 1
ATOM 6010 N N . THR A 1 745 ? 2.256 13.084 -21.503 1.00 94.88 745 THR A N 1
ATOM 6011 C CA . THR A 1 745 ? 1.671 12.050 -22.372 1.00 94.88 745 THR A CA 1
ATOM 6012 C C . THR A 1 745 ? 1.228 12.615 -23.727 1.00 94.88 745 THR A C 1
ATOM 6014 O O . THR A 1 745 ? 1.427 11.972 -24.757 1.00 94.88 745 THR A O 1
ATOM 6017 N N . SER A 1 746 ? 0.757 13.867 -23.761 1.00 95.19 746 SER A N 1
ATOM 6018 C CA . SER A 1 746 ? 0.481 14.586 -25.016 1.00 95.19 746 SER A CA 1
ATOM 6019 C C . SER A 1 746 ? 1.748 14.836 -25.840 1.00 95.19 746 SER A C 1
ATOM 6021 O O . SER A 1 746 ? 1.729 14.674 -27.060 1.00 95.19 746 SER A O 1
ATOM 6023 N N . MET A 1 747 ? 2.857 15.210 -25.190 1.00 95.75 747 MET A N 1
ATOM 6024 C CA . MET A 1 747 ? 4.142 15.427 -25.857 1.00 95.75 747 MET A CA 1
ATOM 6025 C C . MET A 1 747 ? 4.668 14.133 -26.487 1.00 95.75 747 MET A C 1
ATOM 6027 O O . MET A 1 747 ? 5.101 14.173 -27.633 1.00 95.75 747 MET A O 1
ATOM 6031 N N . ILE A 1 748 ? 4.563 12.989 -25.799 1.00 95.06 748 ILE A N 1
ATOM 6032 C CA . ILE A 1 748 ? 4.946 11.673 -26.345 1.00 95.06 748 ILE A CA 1
ATOM 6033 C C . ILE A 1 748 ? 4.184 11.377 -27.648 1.00 95.06 748 ILE A C 1
ATOM 6035 O O . ILE A 1 748 ? 4.794 11.017 -28.654 1.00 95.06 748 ILE A O 1
ATOM 6039 N N . ILE A 1 749 ? 2.861 11.575 -27.659 1.00 94.94 749 ILE A N 1
ATOM 6040 C CA . ILE A 1 749 ? 2.018 11.317 -28.838 1.00 94.94 749 ILE A CA 1
ATOM 6041 C C . ILE A 1 749 ? 2.388 12.256 -29.997 1.00 94.94 749 ILE A C 1
ATOM 6043 O O . ILE A 1 749 ? 2.597 11.798 -31.121 1.00 94.94 749 ILE A O 1
ATOM 6047 N N . LEU A 1 750 ? 2.519 13.560 -29.731 1.00 95.44 750 LEU A N 1
ATOM 6048 C CA . LEU A 1 750 ? 2.893 14.552 -30.746 1.00 95.44 750 LEU A CA 1
ATOM 6049 C C . LEU A 1 750 ? 4.305 14.312 -31.298 1.00 95.44 750 LEU A C 1
ATOM 6051 O O . LEU A 1 750 ? 4.519 14.425 -32.505 1.00 95.44 750 LEU A O 1
ATOM 6055 N N . ALA A 1 751 ? 5.254 13.933 -30.442 1.00 94.94 751 ALA A N 1
ATOM 6056 C CA . ALA A 1 751 ? 6.604 13.574 -30.851 1.00 94.94 751 ALA A CA 1
ATOM 6057 C C . ALA A 1 751 ? 6.613 12.296 -31.707 1.00 94.94 751 ALA A C 1
ATOM 6059 O O . ALA A 1 751 ? 7.358 12.233 -32.679 1.00 94.94 751 ALA A O 1
ATOM 6060 N N . SER A 1 752 ? 5.763 11.303 -31.415 1.00 94.75 752 SER A N 1
ATOM 6061 C CA . SER A 1 752 ? 5.648 10.091 -32.242 1.00 94.75 752 SER A CA 1
ATOM 6062 C C . SER A 1 752 ? 5.138 10.416 -33.650 1.00 94.75 752 SER A C 1
ATOM 6064 O O . SER A 1 752 ? 5.715 9.963 -34.640 1.00 94.75 752 SER A O 1
ATOM 6066 N N . ILE A 1 753 ? 4.129 11.291 -33.759 1.00 94.94 753 ILE A N 1
ATOM 6067 C CA . ILE A 1 753 ? 3.649 11.818 -35.048 1.00 94.94 753 ILE A CA 1
ATOM 6068 C C . ILE A 1 753 ? 4.775 12.573 -35.773 1.00 94.94 753 ILE A C 1
ATOM 6070 O O . ILE A 1 753 ? 5.005 12.335 -36.958 1.00 94.94 753 ILE A O 1
ATOM 6074 N N . PHE A 1 754 ? 5.514 13.436 -35.068 1.00 94.69 754 PHE A N 1
ATOM 6075 C CA . PHE A 1 754 ? 6.664 14.151 -35.628 1.00 94.69 754 PHE A CA 1
ATOM 6076 C C . PHE A 1 754 ? 7.744 13.197 -36.160 1.00 94.69 754 PHE A C 1
ATOM 6078 O O . PHE A 1 754 ? 8.226 13.405 -37.270 1.00 94.69 754 PHE A O 1
ATOM 6085 N N . CYS A 1 755 ? 8.083 12.125 -35.437 1.00 92.88 755 CYS A N 1
ATOM 6086 C CA . CYS A 1 755 ? 9.049 11.120 -35.888 1.00 92.88 755 CYS A CA 1
ATOM 6087 C C . CYS A 1 755 ? 8.631 10.452 -37.209 1.00 92.88 755 CYS A C 1
ATOM 6089 O O . CYS A 1 755 ? 9.480 10.231 -38.070 1.00 92.88 755 CYS A O 1
ATOM 6091 N N . TRP A 1 756 ? 7.338 10.172 -37.409 1.00 94.00 756 TRP A N 1
ATOM 6092 C CA . TRP A 1 756 ? 6.835 9.657 -38.689 1.00 94.00 756 TRP A CA 1
ATOM 6093 C C . TRP A 1 756 ? 6.856 10.704 -39.802 1.00 94.00 756 TRP A C 1
ATOM 6095 O O . TRP A 1 756 ? 7.303 10.399 -40.905 1.00 94.00 756 TRP A O 1
ATOM 6105 N N . VAL A 1 757 ? 6.428 11.940 -39.526 1.00 92.50 757 VAL A N 1
ATOM 6106 C CA . VAL A 1 757 ? 6.495 13.046 -40.499 1.00 92.50 757 VAL A CA 1
ATOM 6107 C C . VAL A 1 757 ? 7.943 13.303 -40.930 1.00 92.50 757 VAL A C 1
ATOM 6109 O O . VAL A 1 757 ? 8.204 13.454 -42.120 1.00 92.50 757 VAL A O 1
ATOM 6112 N N . TYR A 1 758 ? 8.890 13.285 -39.990 1.00 89.94 758 TYR A N 1
ATOM 6113 C CA . TYR A 1 758 ? 10.319 13.429 -40.258 1.00 89.94 758 TYR A CA 1
ATOM 6114 C C . TYR A 1 758 ? 10.865 12.274 -41.108 1.00 89.94 758 TYR A C 1
ATOM 6116 O O . TYR A 1 758 ? 11.551 12.517 -42.100 1.00 89.94 758 TYR A O 1
ATOM 6124 N N . LEU A 1 759 ? 10.510 11.024 -40.777 1.00 88.62 759 LEU A N 1
ATOM 6125 C CA . LEU A 1 759 ? 10.891 9.861 -41.576 1.00 88.62 759 LEU A CA 1
ATOM 6126 C C . LEU A 1 759 ? 10.365 9.986 -43.014 1.00 88.62 759 LEU A C 1
ATOM 6128 O O . LEU A 1 759 ? 11.152 9.857 -43.944 1.00 88.62 759 LEU A O 1
ATOM 6132 N N . PHE A 1 760 ? 9.085 10.301 -43.223 1.00 88.62 760 PHE A N 1
ATOM 6133 C CA . PHE A 1 760 ? 8.518 10.450 -44.571 1.00 88.62 760 PHE A CA 1
ATOM 6134 C C . PHE A 1 760 ? 9.016 11.686 -45.339 1.00 88.62 760 PHE A C 1
ATOM 6136 O O . PHE A 1 760 ? 8.998 11.675 -46.568 1.00 88.62 760 PHE A O 1
ATOM 6143 N N . ALA A 1 761 ? 9.468 12.735 -44.646 1.00 86.38 761 ALA A N 1
ATOM 6144 C CA . ALA A 1 761 ? 10.130 13.886 -45.263 1.00 86.38 761 ALA A CA 1
ATOM 6145 C C . ALA A 1 761 ? 11.590 13.589 -45.662 1.00 86.38 761 ALA A C 1
ATOM 6147 O O . ALA A 1 761 ? 12.141 14.270 -46.527 1.00 86.38 761 ALA A O 1
ATOM 6148 N N . SER A 1 762 ? 12.221 12.582 -45.047 1.00 81.19 762 SER A N 1
ATOM 6149 C CA . SER A 1 762 ? 13.562 12.115 -45.414 1.00 81.19 762 SER A CA 1
ATOM 6150 C C . SER A 1 762 ? 13.548 11.270 -46.698 1.00 81.19 762 SER A C 1
ATOM 6152 O O . SER A 1 762 ? 12.615 10.510 -46.956 1.00 81.19 762 SER A O 1
ATOM 6154 N N . HIS A 1 763 ? 14.575 11.420 -47.544 1.00 71.81 763 HIS A N 1
ATOM 6155 C CA . HIS A 1 763 ? 14.583 10.809 -48.877 1.00 71.81 763 HIS A CA 1
ATOM 6156 C C . HIS A 1 763 ? 14.707 9.270 -48.788 1.00 71.81 763 HIS A C 1
ATOM 6158 O O . HIS A 1 763 ? 15.643 8.787 -48.153 1.00 71.81 763 HIS A O 1
ATOM 6164 N N . PRO A 1 764 ? 13.853 8.462 -49.454 1.00 66.00 764 PRO A N 1
ATOM 6165 C CA . PRO A 1 764 ? 13.861 6.997 -49.298 1.00 66.00 764 PRO A CA 1
ATOM 6166 C C . PRO A 1 764 ? 15.135 6.269 -49.758 1.00 66.00 764 PRO A C 1
ATOM 6168 O O . PRO A 1 764 ? 15.297 5.086 -49.467 1.00 66.00 764 PRO A O 1
ATOM 6171 N N . SER A 1 765 ? 16.007 6.949 -50.510 1.00 59.91 765 SER A N 1
ATOM 6172 C CA . SER A 1 765 ? 17.314 6.435 -50.945 1.00 59.91 765 SER A CA 1
ATOM 6173 C C . SER A 1 765 ? 18.439 6.682 -49.936 1.00 59.91 765 SER A C 1
ATOM 6175 O O . SER A 1 765 ? 19.569 6.270 -50.186 1.00 59.91 765 SER A O 1
ATOM 6177 N N . ASP A 1 766 ? 18.162 7.402 -48.849 1.00 62.94 766 ASP A N 1
ATOM 6178 C CA . ASP A 1 766 ? 19.106 7.606 -47.757 1.00 62.94 766 ASP A CA 1
ATOM 6179 C C . ASP A 1 766 ? 19.323 6.261 -47.041 1.00 62.94 766 ASP A C 1
ATOM 6181 O O . ASP A 1 766 ? 18.357 5.595 -46.656 1.00 62.94 766 ASP A O 1
ATOM 6185 N N . ILE A 1 767 ? 20.578 5.829 -46.875 1.00 59.97 767 ILE A N 1
ATOM 6186 C CA . ILE A 1 767 ? 20.911 4.545 -46.217 1.00 59.97 767 ILE A CA 1
ATOM 6187 C C . ILE A 1 767 ? 20.357 4.536 -44.782 1.00 59.97 767 ILE A C 1
ATOM 6189 O O . ILE A 1 767 ? 19.896 3.511 -44.268 1.00 59.97 767 ILE A O 1
ATOM 6193 N N . ASP A 1 768 ? 20.287 5.722 -44.186 1.00 67.12 768 ASP A N 1
ATOM 6194 C CA . ASP A 1 768 ? 19.737 5.979 -42.867 1.00 67.12 768 ASP A CA 1
ATOM 6195 C C . ASP A 1 768 ? 18.219 5.751 -42.765 1.00 67.12 768 ASP A C 1
ATOM 6197 O O . ASP A 1 768 ? 17.699 5.535 -41.670 1.00 67.12 768 ASP A O 1
ATOM 6201 N N . TYR A 1 769 ? 17.476 5.742 -43.879 1.00 73.62 769 TYR A N 1
ATOM 6202 C CA . TYR A 1 769 ? 16.028 5.499 -43.859 1.00 73.62 769 TYR A CA 1
ATOM 6203 C C . TYR A 1 769 ? 15.697 4.126 -43.246 1.00 73.62 769 TYR A C 1
ATOM 6205 O O . TYR A 1 769 ? 14.652 3.949 -42.622 1.00 73.62 769 TYR A O 1
ATOM 6213 N N . GLN A 1 770 ? 16.585 3.135 -43.390 1.00 73.06 770 GLN A N 1
ATOM 6214 C CA . GLN A 1 770 ? 16.400 1.804 -42.798 1.00 73.06 770 GLN A CA 1
ATOM 6215 C C . GLN A 1 770 ? 16.798 1.738 -41.316 1.00 73.06 770 GLN A C 1
ATOM 6217 O O . GLN A 1 770 ? 16.207 0.949 -40.576 1.00 73.06 770 GLN A O 1
ATOM 6222 N N . SER A 1 771 ? 17.761 2.557 -40.875 1.00 74.06 771 SER A N 1
ATOM 6223 C CA . SER A 1 771 ? 18.209 2.598 -39.476 1.00 74.06 771 SER A CA 1
ATOM 6224 C C . SER A 1 771 ? 17.263 3.406 -38.580 1.00 74.06 771 SER A C 1
ATOM 6226 O O . SER A 1 771 ? 17.103 3.061 -37.412 1.00 74.06 771 SER A O 1
ATOM 6228 N N . ARG A 1 772 ? 16.561 4.406 -39.140 1.00 81.94 772 ARG A N 1
ATOM 6229 C CA . ARG A 1 772 ? 15.594 5.256 -38.419 1.00 81.94 772 ARG A CA 1
ATOM 6230 C C . ARG A 1 772 ? 14.225 4.591 -38.169 1.00 81.94 772 ARG A C 1
ATOM 6232 O O . ARG A 1 772 ? 13.617 4.806 -37.119 1.00 81.94 772 ARG A O 1
ATOM 6239 N N . ARG A 1 773 ? 13.745 3.729 -39.085 1.00 83.12 773 ARG A N 1
ATOM 6240 C CA . ARG A 1 773 ? 12.424 3.045 -38.999 1.00 83.12 773 ARG A CA 1
ATOM 6241 C C . ARG A 1 773 ? 12.121 2.387 -37.638 1.00 83.12 773 ARG A C 1
ATOM 6243 O O . ARG A 1 773 ? 10.998 2.560 -37.162 1.00 83.12 773 ARG A O 1
ATOM 6250 N N . PRO A 1 774 ? 13.036 1.627 -36.999 1.00 80.81 774 PRO A N 1
ATOM 6251 C CA . PRO A 1 774 ? 12.727 0.953 -35.736 1.00 80.81 774 PRO A CA 1
ATOM 6252 C C . PRO A 1 774 ? 12.499 1.928 -34.583 1.00 80.81 774 PRO A C 1
ATOM 6254 O O . PRO A 1 774 ? 11.611 1.682 -33.775 1.00 80.81 774 PRO A O 1
ATOM 6257 N N . GLY A 1 775 ? 13.207 3.065 -34.557 1.00 83.06 775 GLY A N 1
ATOM 6258 C CA . GLY A 1 775 ? 12.950 4.142 -33.597 1.00 83.06 775 GLY A CA 1
ATOM 6259 C C . GLY A 1 775 ? 11.511 4.655 -33.698 1.00 83.06 775 GLY A C 1
ATOM 6260 O O . GLY A 1 775 ? 10.809 4.705 -32.691 1.00 83.06 775 GLY A O 1
ATOM 6261 N N . CYS A 1 776 ? 11.027 4.925 -34.918 1.00 87.69 776 CYS A N 1
ATOM 6262 C CA . CYS A 1 776 ? 9.636 5.331 -35.161 1.00 87.69 776 CYS A CA 1
ATOM 6263 C C . CYS A 1 776 ? 8.626 4.269 -34.690 1.00 87.69 776 CYS A C 1
ATOM 6265 O O . CYS A 1 776 ? 7.681 4.595 -33.977 1.00 87.69 776 CYS A O 1
ATOM 6267 N N . ILE A 1 777 ? 8.835 2.998 -35.056 1.00 86.50 777 ILE A N 1
ATOM 6268 C CA . ILE A 1 777 ? 7.930 1.885 -34.712 1.00 86.50 777 ILE A CA 1
ATOM 6269 C C . ILE A 1 777 ? 7.833 1.700 -33.192 1.00 86.50 777 ILE A C 1
ATOM 6271 O O . ILE A 1 777 ? 6.736 1.636 -32.639 1.00 86.50 777 ILE A O 1
ATOM 6275 N N . ILE A 1 778 ? 8.976 1.646 -32.507 1.00 82.75 778 ILE A N 1
ATOM 6276 C CA . ILE A 1 778 ? 9.036 1.424 -31.058 1.00 82.75 778 ILE A CA 1
ATOM 6277 C C . ILE A 1 778 ? 8.463 2.624 -30.309 1.00 82.75 778 ILE A C 1
ATOM 6279 O O . ILE A 1 778 ? 7.688 2.457 -29.368 1.00 82.75 778 ILE A O 1
ATOM 6283 N N . PHE A 1 779 ? 8.763 3.840 -30.765 1.00 87.44 779 PHE A N 1
ATOM 6284 C CA . PHE A 1 779 ? 8.199 5.034 -30.155 1.00 87.44 779 PHE A CA 1
ATOM 6285 C C . PHE A 1 779 ? 6.686 5.164 -30.382 1.00 87.44 779 PHE A C 1
ATOM 6287 O O . PHE A 1 779 ? 5.989 5.723 -29.539 1.00 87.44 779 PHE A O 1
ATOM 6294 N N . THR A 1 780 ? 6.138 4.603 -31.465 1.00 89.06 780 THR A N 1
ATOM 6295 C CA . THR A 1 780 ? 4.683 4.466 -31.628 1.00 89.06 780 THR A CA 1
ATOM 6296 C C . THR A 1 780 ? 4.073 3.483 -30.637 1.00 89.06 780 THR A C 1
ATOM 6298 O O . THR A 1 780 ? 3.030 3.812 -30.084 1.00 89.06 780 THR A O 1
ATOM 6301 N N . PHE A 1 781 ? 4.710 2.350 -30.318 1.00 85.69 781 PHE A N 1
ATOM 6302 C CA . PHE A 1 781 ? 4.209 1.479 -29.242 1.00 85.69 781 PHE A CA 1
ATOM 6303 C C . PHE A 1 781 ? 4.190 2.201 -27.882 1.00 85.69 781 PHE A C 1
ATOM 6305 O O . PHE A 1 781 ? 3.162 2.186 -27.209 1.00 85.69 781 PHE A O 1
ATOM 6312 N N . ILE A 1 782 ? 5.250 2.944 -27.537 1.00 86.12 782 ILE A N 1
ATOM 6313 C CA . ILE A 1 782 ? 5.289 3.784 -26.321 1.00 86.12 782 ILE A CA 1
ATOM 6314 C C . ILE A 1 782 ? 4.167 4.843 -26.334 1.00 86.12 782 ILE A C 1
ATOM 6316 O O . ILE A 1 782 ? 3.501 5.070 -25.323 1.00 86.12 782 ILE A O 1
ATOM 6320 N N . ALA A 1 783 ? 3.915 5.481 -27.482 1.00 89.50 783 ALA A N 1
ATOM 6321 C CA . ALA A 1 783 ? 2.833 6.453 -27.632 1.00 89.50 783 ALA A CA 1
ATOM 6322 C C . ALA A 1 783 ? 1.433 5.821 -27.529 1.00 89.50 783 ALA A C 1
ATOM 6324 O O . ALA A 1 783 ? 0.528 6.448 -26.981 1.00 89.50 783 ALA A O 1
ATOM 6325 N N . MET A 1 784 ? 1.253 4.588 -28.016 1.00 87.31 784 MET A N 1
ATOM 6326 C CA . MET A 1 784 ? 0.012 3.818 -27.875 1.00 87.31 784 MET A CA 1
ATOM 6327 C C . MET A 1 784 ? -0.247 3.420 -26.419 1.00 87.31 784 MET A C 1
ATOM 6329 O O . MET A 1 784 ? -1.393 3.501 -25.975 1.00 87.31 784 MET A O 1
ATOM 6333 N N . ASP A 1 785 ? 0.793 3.071 -25.656 1.00 85.19 785 ASP A N 1
ATOM 6334 C CA . ASP A 1 785 ? 0.659 2.810 -24.221 1.00 85.19 785 ASP A CA 1
ATOM 6335 C C . ASP A 1 785 ? 0.139 4.048 -23.482 1.00 85.19 785 ASP A C 1
ATOM 6337 O O . ASP A 1 785 ? -0.871 3.967 -22.786 1.00 85.19 785 ASP A O 1
ATOM 6341 N N . VAL A 1 786 ? 0.722 5.232 -23.685 1.00 89.88 786 VAL A N 1
ATOM 6342 C CA . VAL A 1 786 ? 0.235 6.448 -23.001 1.00 89.88 786 VAL A CA 1
ATOM 6343 C C . VAL A 1 786 ? -1.042 7.060 -23.603 1.00 89.88 786 VAL A C 1
ATOM 6345 O O . VAL A 1 786 ? -1.580 8.018 -23.043 1.00 89.88 786 VAL A O 1
ATOM 6348 N N . LEU A 1 787 ? -1.572 6.523 -24.709 1.00 91.06 787 LEU A N 1
ATOM 6349 C CA . LEU A 1 787 ? -2.721 7.100 -25.418 1.00 91.06 787 LEU A CA 1
ATOM 6350 C C . LEU A 1 787 ? -4.009 7.088 -24.582 1.00 91.06 787 LEU A C 1
ATOM 6352 O O . LEU A 1 787 ? -4.706 8.100 -24.516 1.00 91.06 787 LEU A O 1
ATOM 6356 N N . HIS A 1 788 ? -4.307 5.970 -23.914 1.00 90.44 788 HIS A N 1
ATOM 6357 C CA . HIS A 1 788 ? -5.480 5.845 -23.040 1.00 90.44 788 HIS A CA 1
ATOM 6358 C C . HIS A 1 788 ? -5.467 6.847 -21.877 1.00 90.44 788 HIS A C 1
ATOM 6360 O O . HIS A 1 788 ? -6.408 7.641 -21.787 1.00 90.44 788 HIS A O 1
ATOM 6366 N N . PRO A 1 789 ? -4.435 6.877 -21.008 1.00 90.62 789 PRO A N 1
ATOM 6367 C CA . PRO A 1 789 ? -4.402 7.839 -19.913 1.00 90.62 789 PRO A CA 1
ATOM 6368 C C . PRO A 1 789 ? -4.324 9.290 -20.403 1.00 90.62 789 PRO A C 1
ATOM 6370 O O . PRO A 1 789 ? -4.949 10.156 -19.794 1.00 90.62 789 PRO A O 1
ATOM 6373 N N . CYS A 1 790 ? -3.652 9.572 -21.528 1.00 93.00 790 CYS A N 1
ATOM 6374 C CA . CYS A 1 790 ? -3.673 10.903 -22.140 1.00 93.00 790 CYS A CA 1
ATOM 6375 C C . CYS A 1 790 ? -5.105 11.342 -22.469 1.00 93.00 790 CYS A C 1
ATOM 6377 O O . CYS A 1 790 ? -5.568 12.381 -21.995 1.00 93.00 790 CYS A O 1
ATOM 6379 N N . VAL A 1 791 ? -5.831 10.539 -23.255 1.00 92.25 791 VAL A N 1
ATOM 6380 C CA . VAL A 1 791 ? -7.206 10.861 -23.661 1.00 92.25 791 VAL A CA 1
ATOM 6381 C C . VAL A 1 791 ? -8.108 10.985 -22.444 1.00 92.25 791 VAL A C 1
ATOM 6383 O O . VAL A 1 791 ? -8.816 11.984 -22.340 1.00 92.25 791 VAL A O 1
ATOM 6386 N N . TYR A 1 792 ? -8.006 10.058 -21.488 1.00 91.19 792 TYR A N 1
ATOM 6387 C CA . TYR A 1 792 ? -8.734 10.128 -20.226 1.00 91.19 792 TYR A CA 1
ATOM 6388 C C . TYR A 1 792 ? -8.505 11.474 -19.514 1.00 91.19 792 TYR A C 1
ATOM 6390 O O . TYR A 1 792 ? -9.462 12.201 -19.270 1.00 91.19 792 TYR A O 1
ATOM 6398 N N . LEU A 1 793 ? -7.257 11.899 -19.285 1.00 91.19 793 LEU A N 1
ATOM 6399 C CA . LEU A 1 793 ? -6.941 13.173 -18.613 1.00 91.19 793 LEU A CA 1
ATOM 6400 C C . LEU A 1 793 ? -7.370 14.436 -19.400 1.00 91.19 793 LEU A C 1
ATOM 6402 O O . LEU A 1 793 ? -7.474 15.530 -18.824 1.00 91.19 793 LEU A O 1
ATOM 6406 N N . TRP A 1 794 ? -7.626 14.335 -20.708 1.00 90.81 794 TRP A N 1
ATOM 6407 C CA . TRP A 1 794 ? -8.164 15.432 -21.529 1.00 90.81 794 TRP A CA 1
ATOM 6408 C C . TRP A 1 794 ? -9.696 15.463 -21.611 1.00 90.81 794 TRP A C 1
ATOM 6410 O O . TRP A 1 794 ? -10.267 16.560 -21.729 1.00 90.81 794 TRP A O 1
ATOM 6420 N N . THR A 1 795 ? -10.356 14.303 -21.540 1.00 88.69 795 THR A N 1
ATOM 6421 C CA . THR A 1 795 ? -11.811 14.151 -21.705 1.00 88.69 795 THR A CA 1
ATOM 6422 C C . THR A 1 795 ? -12.570 13.966 -20.391 1.00 88.69 795 THR A C 1
ATOM 6424 O O . THR A 1 795 ? -13.768 14.250 -20.359 1.00 88.69 795 THR A O 1
ATOM 6427 N N . VAL A 1 796 ? -11.904 13.570 -19.300 1.00 79.38 796 VAL A N 1
ATOM 6428 C CA . VAL A 1 796 ? -12.522 13.405 -17.978 1.00 79.38 796 VAL A CA 1
ATOM 6429 C C . VAL A 1 796 ? -13.191 14.703 -17.509 1.00 79.38 796 VAL A C 1
ATOM 6431 O O . VAL A 1 796 ? -12.717 15.815 -17.757 1.00 79.38 796 VAL A O 1
ATOM 6434 N N . GLY A 1 797 ? -14.374 14.559 -16.908 1.00 72.75 797 GLY A N 1
ATOM 6435 C CA . GLY A 1 797 ? -15.252 15.674 -16.548 1.00 72.75 797 GLY A CA 1
ATOM 6436 C C . GLY A 1 797 ? -16.103 16.243 -17.694 1.00 72.75 797 GLY A C 1
ATOM 6437 O O . GLY A 1 797 ? -16.935 17.115 -17.436 1.00 72.75 797 GLY A O 1
ATOM 6438 N N . ASN A 1 798 ? -15.966 15.766 -18.940 1.00 79.00 798 ASN A N 1
ATOM 6439 C CA . ASN A 1 798 ? -16.872 16.155 -20.024 1.00 79.00 798 ASN A CA 1
ATOM 6440 C C . ASN A 1 798 ? -18.269 15.546 -19.808 1.00 79.00 798 ASN A C 1
ATOM 6442 O O . ASN A 1 798 ? -18.453 14.343 -19.957 1.00 79.00 798 ASN A O 1
ATOM 6446 N N . LYS A 1 799 ? -19.262 16.381 -19.480 1.00 78.56 799 LYS A N 1
ATOM 6447 C CA . LYS A 1 799 ? -20.662 15.959 -19.267 1.00 78.56 799 LYS A CA 1
ATOM 6448 C C . LYS A 1 799 ? -21.507 15.926 -20.547 1.00 78.56 799 LYS A C 1
ATOM 6450 O O . LYS A 1 799 ? -22.707 15.692 -20.471 1.00 78.56 799 LYS A O 1
ATOM 6455 N N . PHE A 1 800 ? -20.894 16.204 -21.696 1.00 82.06 800 PHE A N 1
ATOM 6456 C CA . PHE A 1 800 ? -21.575 16.338 -22.977 1.00 82.06 800 PHE A CA 1
ATOM 6457 C C . PHE A 1 800 ? -22.131 14.991 -23.457 1.00 82.06 800 PHE A C 1
ATOM 6459 O O . PHE A 1 800 ? -21.385 14.023 -23.602 1.00 82.06 800 PHE A O 1
ATOM 6466 N N . SER A 1 801 ? -23.441 14.936 -23.680 1.00 85.06 801 SER A N 1
ATOM 6467 C CA . SER A 1 801 ? -24.185 13.717 -23.999 1.00 85.06 801 SER A CA 1
ATOM 6468 C C . SER A 1 801 ? -24.377 13.496 -25.502 1.00 85.06 801 SER A C 1
ATOM 6470 O O . SER A 1 801 ? -24.330 14.425 -26.311 1.00 85.06 801 SER A O 1
ATOM 6472 N N . GLU A 1 802 ? -24.687 12.256 -25.886 1.00 84.38 802 GLU A N 1
ATOM 6473 C CA . GLU A 1 802 ? -25.028 11.899 -27.270 1.00 84.38 802 GLU A CA 1
ATOM 6474 C C . GLU A 1 802 ? -26.221 12.709 -27.806 1.00 84.38 802 GLU A C 1
ATOM 6476 O O . GLU A 1 802 ? -26.205 13.191 -28.939 1.00 84.38 802 GLU A O 1
ATOM 6481 N N . ALA A 1 803 ? -27.230 12.937 -26.959 1.00 85.38 803 ALA A N 1
ATOM 6482 C CA . ALA A 1 803 ? -28.413 13.721 -27.299 1.00 85.38 803 ALA A CA 1
ATOM 6483 C C . ALA A 1 803 ? -28.103 15.211 -27.533 1.00 85.38 803 ALA A C 1
ATOM 6485 O O . ALA A 1 803 ? -28.814 15.868 -28.294 1.00 85.38 803 ALA A O 1
ATOM 6486 N N . GLU A 1 804 ? -27.058 15.760 -26.907 1.00 86.50 804 GLU A N 1
ATOM 6487 C CA . GLU A 1 804 ? -26.561 17.113 -27.186 1.00 86.50 804 GLU A CA 1
ATOM 6488 C C . GLU A 1 804 ? -25.694 17.133 -28.453 1.00 86.50 804 GLU A C 1
ATOM 6490 O O . GLU A 1 804 ? -25.862 18.015 -29.297 1.00 86.50 804 GLU A O 1
ATOM 6495 N N . ALA A 1 805 ? -24.840 16.122 -28.651 1.00 83.81 805 ALA A N 1
ATOM 6496 C CA . ALA A 1 805 ? -24.029 15.962 -29.859 1.00 83.81 805 ALA A CA 1
ATOM 6497 C C . ALA A 1 805 ? -24.883 15.834 -31.136 1.00 83.81 805 ALA A C 1
ATOM 6499 O O . ALA A 1 805 ? -24.544 16.407 -32.176 1.00 83.81 805 ALA A O 1
ATOM 6500 N N . ALA A 1 806 ? -26.015 15.128 -31.055 1.00 85.75 806 ALA A N 1
ATOM 6501 C CA . ALA A 1 806 ? -26.968 14.971 -32.151 1.00 85.75 806 ALA A CA 1
ATOM 6502 C C . ALA A 1 806 ? -27.652 16.295 -32.544 1.00 85.75 806 ALA A C 1
ATOM 6504 O O . ALA A 1 806 ? -27.888 16.528 -33.729 1.00 85.75 806 ALA A O 1
ATOM 6505 N N . LYS A 1 807 ? -27.920 17.180 -31.572 1.00 90.19 807 LYS A N 1
ATOM 6506 C CA . LYS A 1 807 ? -28.615 18.467 -31.771 1.00 90.19 807 LYS A CA 1
ATOM 6507 C C . LYS A 1 807 ? -27.724 19.586 -32.326 1.00 90.19 807 LYS A C 1
ATOM 6509 O O . LYS A 1 807 ? -28.247 20.617 -32.740 1.00 90.19 807 LYS A O 1
ATOM 6514 N N . MET A 1 808 ? -26.400 19.413 -32.340 1.00 88.75 808 MET A N 1
ATOM 6515 C CA . MET A 1 808 ? -25.475 20.426 -32.862 1.00 88.75 808 MET A CA 1
ATOM 6516 C C . MET A 1 808 ? -25.496 20.537 -34.392 1.00 88.75 808 MET A C 1
ATOM 6518 O O . MET A 1 808 ? -25.457 19.533 -35.112 1.00 88.75 808 MET A O 1
ATOM 6522 N N . THR A 1 809 ? -25.438 21.772 -34.896 1.00 91.69 809 THR A N 1
ATOM 6523 C CA . THR A 1 809 ? -25.192 22.054 -36.319 1.00 91.69 809 THR A CA 1
ATOM 6524 C C . THR A 1 809 ? -23.754 21.700 -36.714 1.00 91.69 809 THR A C 1
ATOM 6526 O O . THR A 1 809 ? -22.866 21.612 -35.867 1.00 91.69 809 THR A O 1
ATOM 6529 N N . CYS A 1 810 ? -23.486 21.527 -38.013 1.00 86.81 810 CYS A N 1
ATOM 6530 C CA . CYS A 1 810 ? -22.146 21.170 -38.501 1.00 86.81 810 CYS A CA 1
ATOM 6531 C C . CYS A 1 810 ? -21.057 22.156 -38.019 1.00 86.81 810 CYS A C 1
ATOM 6533 O O . CYS A 1 810 ? -20.022 21.740 -37.505 1.00 86.81 810 CYS A O 1
ATOM 6535 N N . PHE A 1 811 ? -21.330 23.465 -38.071 1.00 89.00 811 PHE A N 1
ATOM 6536 C CA . PHE A 1 811 ? -20.402 24.496 -37.593 1.00 89.00 811 PHE A CA 1
ATOM 6537 C C . PHE A 1 811 ? -20.162 24.437 -36.072 1.00 89.00 811 PHE A C 1
ATOM 6539 O O . PHE A 1 811 ? -19.028 24.590 -35.614 1.00 89.00 811 PHE A O 1
ATOM 6546 N N . GLN A 1 812 ? -21.206 24.155 -35.281 1.00 87.88 812 GLN A N 1
ATOM 6547 C CA . GLN A 1 812 ? -21.079 23.962 -33.831 1.00 87.88 812 GLN A CA 1
ATOM 6548 C C . GLN A 1 812 ? -20.236 22.728 -33.488 1.00 87.88 812 GLN A C 1
ATOM 6550 O O . GLN A 1 812 ? -19.458 22.776 -32.541 1.00 87.88 812 GLN A O 1
ATOM 6555 N N . LYS A 1 813 ? -20.336 21.646 -34.272 1.00 87.81 813 LYS A N 1
ATOM 6556 C CA . LYS A 1 813 ? -19.514 20.437 -34.091 1.00 87.81 813 LYS A CA 1
ATOM 6557 C C . LYS A 1 813 ? -18.028 20.746 -34.271 1.00 87.81 813 LYS A C 1
ATOM 6559 O O . LYS A 1 813 ? -17.244 20.486 -33.366 1.00 87.81 813 LYS A O 1
ATOM 6564 N N . PHE A 1 814 ? -17.652 21.400 -35.374 1.00 86.88 814 PHE A N 1
ATOM 6565 C CA . PHE A 1 814 ? -16.253 21.769 -35.634 1.00 86.88 814 PHE A CA 1
ATOM 6566 C C . PHE A 1 814 ? -15.650 22.717 -34.584 1.00 86.88 814 PHE A C 1
ATOM 6568 O O . PHE A 1 814 ? -14.460 22.608 -34.295 1.00 86.88 814 PHE A O 1
ATOM 6575 N N . THR A 1 815 ? -16.447 23.618 -34.002 1.00 88.44 815 THR A N 1
ATOM 6576 C CA . THR A 1 815 ? -15.972 24.643 -33.049 1.00 88.44 815 THR A CA 1
ATOM 6577 C C . THR A 1 815 ? -16.110 24.253 -31.570 1.00 88.44 815 THR A C 1
ATOM 6579 O O . THR A 1 815 ? -15.477 24.870 -30.712 1.00 88.44 815 THR A O 1
ATOM 6582 N N . SER A 1 816 ? -16.896 23.225 -31.234 1.00 89.50 816 SER A N 1
ATOM 6583 C CA . SER A 1 816 ? -17.135 22.810 -29.848 1.00 89.50 816 SER A CA 1
ATOM 6584 C C . SER A 1 816 ? -16.049 21.873 -29.316 1.00 89.50 816 SER A C 1
ATOM 6586 O O . SER A 1 816 ? -15.990 20.688 -29.647 1.00 89.50 816 SER A O 1
ATOM 6588 N N . ALA A 1 817 ? -15.242 22.369 -28.375 1.00 86.81 817 ALA A N 1
ATOM 6589 C CA . ALA A 1 817 ? -14.295 21.540 -27.627 1.00 86.81 817 ALA A CA 1
ATOM 6590 C C . ALA A 1 817 ? -14.980 20.396 -26.846 1.00 86.81 817 ALA A C 1
ATOM 6592 O O . ALA A 1 817 ? -14.385 19.335 -26.672 1.00 86.81 817 ALA A O 1
ATOM 6593 N N . ALA A 1 818 ? -16.228 20.576 -26.394 1.00 86.81 818 ALA A N 1
ATOM 6594 C CA . ALA A 1 818 ? -16.994 19.532 -25.707 1.00 86.81 818 ALA A CA 1
ATOM 6595 C C . ALA A 1 818 ? -17.424 18.401 -26.661 1.00 86.81 818 ALA A C 1
ATOM 6597 O O . ALA A 1 818 ? -17.379 17.227 -26.283 1.00 86.81 818 ALA A O 1
ATOM 6598 N N . TRP A 1 819 ? -17.759 18.747 -27.911 1.00 89.94 819 TRP A N 1
ATOM 6599 C CA . TRP A 1 819 ? -18.078 17.789 -28.972 1.00 89.94 819 TRP A CA 1
ATOM 6600 C C . TRP A 1 819 ? -16.845 16.965 -29.361 1.00 89.94 819 TRP A C 1
ATOM 6602 O O . TRP A 1 819 ? -16.895 15.735 -29.344 1.00 89.94 819 TRP A O 1
ATOM 6612 N N . TRP A 1 820 ? -15.706 17.625 -29.605 1.00 88.62 820 TRP A N 1
ATOM 6613 C CA . TRP A 1 820 ? -14.443 16.937 -29.891 1.00 88.62 820 TRP A CA 1
ATOM 6614 C C . TRP A 1 820 ? -14.003 16.025 -28.743 1.00 88.62 820 TRP A C 1
ATOM 6616 O O . TRP A 1 820 ? -13.660 14.871 -28.990 1.00 88.62 820 TRP A O 1
ATOM 6626 N N . LYS A 1 821 ? -14.077 16.482 -27.485 1.00 89.75 821 LYS A N 1
ATOM 6627 C CA . LYS A 1 821 ? -13.776 15.637 -26.315 1.00 89.75 821 LYS A CA 1
ATOM 6628 C C . LYS A 1 821 ? -14.671 14.402 -26.237 1.00 89.75 821 LYS A C 1
ATOM 6630 O O . LYS A 1 821 ? -14.167 13.325 -25.944 1.00 89.75 821 LYS A O 1
ATOM 6635 N N . TYR A 1 822 ? -15.970 14.543 -26.503 1.00 88.94 822 TYR A N 1
ATOM 6636 C CA . TYR A 1 822 ? -16.916 13.424 -26.517 1.00 88.94 822 TYR A CA 1
ATOM 6637 C C . TYR A 1 822 ? -16.544 12.393 -27.595 1.00 88.94 822 TYR A C 1
ATOM 6639 O O . TYR A 1 822 ? -16.361 11.215 -27.289 1.00 88.94 822 TYR A O 1
ATOM 6647 N N . HIS A 1 823 ? -16.329 12.835 -28.839 1.00 89.00 823 HIS A N 1
ATOM 6648 C CA . HIS A 1 823 ? -15.988 11.924 -29.932 1.00 89.00 823 HIS A CA 1
ATOM 6649 C C . HIS A 1 823 ? -14.597 11.293 -29.793 1.00 89.00 823 HIS A C 1
ATOM 6651 O O . HIS A 1 823 ? -14.465 10.105 -30.062 1.00 89.00 823 HIS A O 1
ATOM 6657 N N . ILE A 1 824 ? -13.582 12.026 -29.322 1.00 89.62 824 ILE A N 1
ATOM 6658 C CA . ILE A 1 824 ? -12.242 11.471 -29.058 1.00 89.62 824 ILE A CA 1
ATOM 6659 C C . ILE A 1 824 ? -12.300 10.443 -27.919 1.00 89.62 824 ILE A C 1
ATOM 6661 O O . ILE A 1 824 ? -11.718 9.366 -28.043 1.00 89.62 824 ILE A O 1
ATOM 6665 N N . SER A 1 825 ? -13.050 10.731 -26.847 1.00 89.38 825 SER A N 1
ATOM 6666 C CA . SER A 1 825 ? -13.272 9.781 -25.750 1.00 89.38 825 SER A CA 1
ATOM 6667 C C . SER A 1 825 ? -13.893 8.485 -26.267 1.00 89.38 825 SER A C 1
ATOM 6669 O O . SER A 1 825 ? -13.349 7.413 -26.030 1.00 89.38 825 SER A O 1
ATOM 6671 N N . ASN A 1 826 ? -14.978 8.568 -27.039 1.00 88.00 826 ASN A N 1
ATOM 6672 C CA . ASN A 1 826 ? -15.656 7.383 -27.569 1.00 88.00 826 ASN A CA 1
ATOM 6673 C C . ASN A 1 826 ? -14.843 6.659 -28.655 1.00 88.00 826 ASN A C 1
ATOM 6675 O O . ASN A 1 826 ? -14.937 5.441 -28.776 1.00 88.00 826 ASN A O 1
ATOM 6679 N N . ALA A 1 827 ? -14.027 7.367 -29.438 1.00 88.88 827 ALA A N 1
ATOM 6680 C CA . ALA A 1 827 ? -13.188 6.761 -30.472 1.00 88.88 827 ALA A CA 1
ATOM 6681 C C . ALA A 1 827 ? -11.999 5.974 -29.898 1.00 88.88 827 ALA A C 1
ATOM 6683 O O . ALA A 1 827 ? -11.561 5.015 -30.531 1.00 88.88 827 ALA A O 1
ATOM 6684 N N . ILE A 1 828 ? -11.491 6.357 -28.719 1.00 88.69 828 ILE A N 1
ATOM 6685 C CA . ILE A 1 828 ? -10.276 5.766 -28.137 1.00 88.69 828 ILE A CA 1
ATOM 6686 C C . ILE A 1 828 ? -10.574 4.909 -26.900 1.00 88.69 828 ILE A C 1
ATOM 6688 O O . ILE A 1 828 ? -10.094 3.786 -26.807 1.00 88.69 828 ILE A O 1
ATOM 6692 N N . LEU A 1 829 ? -11.416 5.380 -25.979 1.00 87.38 829 LEU A N 1
ATOM 6693 C CA . LEU A 1 829 ? -11.756 4.675 -24.734 1.00 87.38 829 LEU A CA 1
ATOM 6694 C C . LEU A 1 829 ? -12.934 3.690 -24.898 1.00 87.38 829 LEU A C 1
ATOM 6696 O O . LEU A 1 829 ? -13.588 3.338 -23.917 1.00 87.38 829 LEU A O 1
ATOM 6700 N N . ASN A 1 830 ? -13.233 3.248 -26.127 1.00 87.81 830 ASN A N 1
ATOM 6701 C CA . ASN A 1 830 ? -14.200 2.171 -26.352 1.00 87.81 830 ASN A CA 1
ATOM 6702 C C . ASN A 1 830 ? -13.579 0.790 -26.120 1.00 87.81 830 ASN A C 1
ATOM 6704 O O . ASN A 1 830 ? -12.368 0.580 -26.220 1.00 87.81 830 ASN A O 1
ATOM 6708 N N . GLU A 1 831 ? -14.451 -0.178 -25.858 1.00 84.81 831 GLU A N 1
ATOM 6709 C CA . GLU A 1 831 ? -14.080 -1.565 -25.604 1.00 84.81 831 GLU A CA 1
ATOM 6710 C C . GLU A 1 831 ? -13.289 -2.212 -26.749 1.00 84.81 831 GLU A C 1
ATOM 6712 O O . GLU A 1 831 ? -12.310 -2.902 -26.481 1.00 84.81 831 GLU A O 1
ATOM 6717 N N . THR A 1 832 ? -13.657 -1.973 -28.009 1.00 86.25 832 THR A N 1
ATOM 6718 C CA . THR A 1 832 ? -12.991 -2.595 -29.163 1.00 86.25 832 THR A CA 1
ATOM 6719 C C . THR A 1 832 ? -11.522 -2.189 -29.252 1.00 86.25 832 THR A C 1
ATOM 6721 O O . THR A 1 832 ? -10.657 -3.055 -29.366 1.00 86.25 832 THR A O 1
ATOM 6724 N N . LEU A 1 833 ? -11.217 -0.891 -29.148 1.00 83.00 833 LEU A N 1
ATOM 6725 C CA . LEU A 1 833 ? -9.837 -0.406 -29.207 1.00 83.00 833 LEU A CA 1
ATOM 6726 C C . LEU A 1 833 ? -9.045 -0.790 -27.948 1.00 83.00 833 LEU A C 1
ATOM 6728 O O . LEU A 1 833 ? -7.910 -1.250 -28.064 1.00 83.00 833 LEU A O 1
ATOM 6732 N N . THR A 1 834 ? -9.677 -0.714 -26.769 1.00 82.81 834 THR A N 1
ATOM 6733 C CA . THR A 1 834 ? -9.105 -1.199 -25.496 1.00 82.81 834 THR A CA 1
ATOM 6734 C C . THR A 1 834 ? -8.676 -2.666 -25.610 1.00 82.81 834 THR A C 1
ATOM 6736 O O . THR A 1 834 ? -7.548 -3.017 -25.263 1.00 82.81 834 THR A O 1
ATOM 6739 N N . ASN A 1 835 ? -9.555 -3.515 -26.154 1.00 82.69 835 ASN A N 1
ATOM 6740 C CA . ASN A 1 835 ? -9.308 -4.941 -26.347 1.00 82.69 835 ASN A CA 1
ATOM 6741 C C . ASN A 1 835 ? -8.190 -5.219 -27.361 1.00 82.69 835 ASN A C 1
ATOM 6743 O O . ASN A 1 835 ? -7.518 -6.234 -27.224 1.00 82.69 835 ASN A O 1
ATOM 6747 N N . ILE A 1 836 ? -7.960 -4.348 -28.349 1.00 83.31 836 ILE A N 1
ATOM 6748 C CA . ILE A 1 836 ? -6.827 -4.478 -29.277 1.00 83.31 836 ILE A CA 1
ATOM 6749 C C . ILE A 1 836 ? -5.522 -4.090 -28.568 1.00 83.31 836 ILE A C 1
ATOM 6751 O O . ILE A 1 836 ? -4.579 -4.882 -28.524 1.00 83.31 836 ILE A O 1
ATOM 6755 N N . PHE A 1 837 ? -5.455 -2.892 -27.981 1.00 80.94 837 PHE A N 1
ATOM 6756 C CA . PHE A 1 837 ? -4.207 -2.354 -27.430 1.00 80.94 837 PHE A CA 1
ATOM 6757 C C . PHE A 1 837 ? -3.650 -3.182 -26.264 1.00 80.94 837 PHE A C 1
ATOM 6759 O O . PHE A 1 837 ? -2.443 -3.428 -26.233 1.00 80.94 837 PHE A O 1
ATOM 6766 N N . ARG A 1 838 ? -4.513 -3.716 -25.386 1.00 76.12 838 ARG A N 1
ATOM 6767 C CA . ARG A 1 838 ? -4.094 -4.579 -24.265 1.00 76.12 838 ARG A CA 1
ATOM 6768 C C . ARG A 1 838 ? -3.386 -5.873 -24.675 1.00 76.12 838 ARG A C 1
ATOM 6770 O O . ARG A 1 838 ? -2.724 -6.479 -23.840 1.00 76.12 838 ARG A O 1
ATOM 6777 N N . TYR A 1 839 ? -3.547 -6.327 -25.922 1.00 79.62 839 TYR A N 1
ATOM 6778 C CA . TYR A 1 839 ? -2.793 -7.464 -26.458 1.00 79.62 839 TYR A CA 1
ATOM 6779 C C . TYR A 1 839 ? -1.611 -7.006 -27.309 1.00 79.62 839 TYR A C 1
ATOM 6781 O O . TYR A 1 839 ? -0.555 -7.622 -27.229 1.00 79.62 839 TYR A O 1
ATOM 6789 N N . VAL A 1 840 ? -1.747 -5.919 -28.077 1.00 74.94 840 VAL A N 1
ATOM 6790 C CA . VAL A 1 840 ? -0.666 -5.392 -28.927 1.00 74.94 840 VAL A CA 1
ATOM 6791 C C . VAL A 1 840 ? 0.564 -4.987 -28.104 1.00 74.94 840 VAL A C 1
ATOM 6793 O O . VAL A 1 840 ? 1.673 -5.389 -28.454 1.00 74.94 840 VAL A O 1
ATOM 6796 N N . ALA A 1 841 ? 0.389 -4.256 -26.997 1.00 62.84 841 ALA A N 1
ATOM 6797 C CA . ALA A 1 841 ? 1.518 -3.789 -26.189 1.00 62.84 841 ALA A CA 1
ATOM 6798 C C . ALA A 1 841 ? 2.273 -4.931 -25.461 1.00 62.84 841 ALA A C 1
ATOM 6800 O O . ALA A 1 841 ? 3.500 -4.975 -25.537 1.00 62.84 841 ALA A O 1
ATOM 6801 N N . PRO A 1 842 ? 1.615 -5.933 -24.842 1.00 64.19 842 PRO A N 1
ATOM 6802 C CA . PRO A 1 842 ? 2.325 -7.100 -24.310 1.00 64.19 842 PRO A CA 1
ATOM 6803 C C . PRO A 1 842 ? 2.868 -8.041 -25.394 1.00 64.19 842 PRO A C 1
ATOM 6805 O O . PRO A 1 842 ? 3.949 -8.602 -25.219 1.00 64.19 842 PRO A O 1
ATOM 6808 N N . ALA A 1 843 ? 2.178 -8.198 -26.532 1.00 67.81 843 ALA A N 1
ATOM 6809 C CA . ALA A 1 843 ? 2.674 -9.007 -27.648 1.00 67.81 843 ALA A CA 1
ATOM 6810 C C . ALA A 1 843 ? 3.973 -8.438 -28.235 1.00 67.81 843 ALA A C 1
ATOM 6812 O O . ALA A 1 843 ? 4.839 -9.214 -28.635 1.00 67.81 843 ALA A O 1
ATOM 6813 N N . TYR A 1 844 ? 4.161 -7.114 -28.218 1.00 69.44 844 TYR A N 1
ATOM 6814 C CA . TYR A 1 844 ? 5.430 -6.484 -28.586 1.00 69.44 844 TYR A CA 1
ATOM 6815 C C . TYR A 1 844 ? 6.620 -7.056 -27.792 1.00 69.44 844 TYR A C 1
ATOM 6817 O O . TYR A 1 844 ? 7.640 -7.353 -28.403 1.00 69.44 844 TYR A O 1
ATOM 6825 N N . ASN A 1 845 ? 6.494 -7.352 -26.492 1.00 66.56 845 ASN A N 1
ATOM 6826 C CA . ASN A 1 845 ? 7.592 -7.949 -25.708 1.00 66.56 845 ASN A CA 1
ATOM 6827 C C . ASN A 1 845 ? 7.975 -9.379 -26.153 1.00 66.56 845 ASN A C 1
ATOM 6829 O O . ASN A 1 845 ? 9.126 -9.786 -25.988 1.00 66.56 845 ASN A O 1
ATOM 6833 N N . PHE A 1 846 ? 7.045 -10.133 -26.750 1.00 68.19 846 PHE A N 1
ATOM 6834 C CA . PHE A 1 846 ? 7.309 -11.457 -27.335 1.00 68.19 846 PHE A CA 1
ATOM 6835 C C . PHE A 1 846 ? 7.765 -11.388 -28.798 1.00 68.19 846 PHE A C 1
ATOM 6837 O O . PHE A 1 846 ? 8.570 -12.205 -29.242 1.00 68.19 846 PHE A O 1
ATOM 6844 N N . ILE A 1 847 ? 7.259 -10.412 -29.552 1.00 74.19 847 ILE A N 1
ATOM 6845 C CA . ILE A 1 847 ? 7.559 -10.213 -30.973 1.00 74.19 847 ILE A CA 1
ATOM 6846 C C . ILE A 1 847 ? 8.906 -9.499 -31.157 1.00 74.19 847 ILE A C 1
ATOM 6848 O O . ILE A 1 847 ? 9.619 -9.779 -32.117 1.00 74.19 847 ILE A O 1
ATOM 6852 N N . LEU A 1 848 ? 9.309 -8.617 -30.239 1.00 74.56 848 LEU A N 1
ATOM 6853 C CA . LEU A 1 848 ? 10.534 -7.828 -30.358 1.00 74.56 848 LEU A CA 1
ATOM 6854 C C . LEU A 1 848 ? 11.813 -8.681 -30.469 1.00 74.56 848 LEU A C 1
ATOM 6856 O O . LEU A 1 848 ? 12.587 -8.393 -31.378 1.00 74.56 848 LEU A O 1
ATOM 6860 N N . PRO A 1 849 ? 12.046 -9.756 -29.682 1.00 73.75 849 PRO A N 1
ATOM 6861 C CA . PRO A 1 849 ? 13.176 -10.660 -29.923 1.00 73.75 849 PRO A CA 1
ATOM 6862 C C . PRO A 1 849 ? 13.203 -11.230 -31.354 1.00 73.75 849 PRO A C 1
ATOM 6864 O O . PRO A 1 849 ? 14.268 -11.346 -31.959 1.00 73.75 849 PRO A O 1
ATOM 6867 N N . ILE A 1 850 ? 12.032 -11.521 -31.932 1.00 76.06 850 ILE A N 1
ATOM 6868 C CA . ILE A 1 850 ? 11.900 -12.000 -33.315 1.00 76.06 850 ILE A CA 1
ATOM 6869 C C . ILE A 1 850 ? 12.218 -10.865 -34.306 1.00 76.06 850 ILE A C 1
ATOM 6871 O O . ILE A 1 850 ? 12.960 -11.074 -35.263 1.00 76.06 850 ILE A O 1
ATOM 6875 N N . LEU A 1 851 ? 11.744 -9.637 -34.066 1.00 77.19 851 LEU A N 1
ATOM 6876 C CA . LEU A 1 851 ? 12.094 -8.469 -34.891 1.00 77.19 851 LEU A CA 1
ATOM 6877 C C . LEU A 1 851 ? 13.601 -8.167 -34.863 1.00 77.19 851 LEU A C 1
ATOM 6879 O O . LEU A 1 851 ? 14.168 -7.830 -35.901 1.00 77.19 851 LEU A O 1
ATOM 6883 N N . VAL A 1 852 ? 14.257 -8.355 -33.714 1.00 74.50 852 VAL A N 1
ATOM 6884 C CA . VAL A 1 852 ? 15.715 -8.224 -33.539 1.00 74.50 852 VAL A CA 1
ATOM 6885 C C . VAL A 1 852 ? 16.491 -9.231 -34.388 1.00 74.50 852 VAL A C 1
ATOM 6887 O O . VAL A 1 852 ? 17.517 -8.880 -34.974 1.00 74.50 852 VAL A O 1
ATOM 6890 N N . PHE A 1 853 ? 15.996 -10.464 -34.523 1.00 73.19 853 PHE A N 1
ATOM 6891 C CA . PHE A 1 853 ? 16.590 -11.463 -35.415 1.00 73.19 853 PHE A CA 1
ATOM 6892 C C . PHE A 1 853 ? 16.613 -10.975 -36.873 1.00 73.19 853 PHE A C 1
ATOM 6894 O O . PHE A 1 853 ? 17.657 -11.011 -37.536 1.00 73.19 853 PHE A O 1
ATOM 6901 N N . TYR A 1 854 ? 15.487 -10.440 -37.356 1.00 72.81 854 TYR A N 1
ATOM 6902 C CA . TYR A 1 854 ? 15.361 -9.946 -38.728 1.00 72.81 854 TYR A CA 1
ATOM 6903 C C . TYR A 1 854 ? 16.081 -8.610 -38.971 1.00 72.81 854 TYR A C 1
ATOM 6905 O O . TYR A 1 854 ? 16.714 -8.459 -40.016 1.00 72.81 854 TYR A O 1
ATOM 6913 N N . ASN A 1 855 ? 16.050 -7.666 -38.026 1.00 72.75 855 ASN A N 1
ATOM 6914 C CA . ASN A 1 855 ? 16.639 -6.334 -38.176 1.00 72.75 855 ASN A CA 1
ATOM 6915 C C . ASN A 1 855 ? 17.422 -5.907 -36.914 1.00 72.75 855 ASN A C 1
ATOM 6917 O O . ASN A 1 855 ? 16.867 -5.731 -35.830 1.00 72.75 855 ASN A O 1
ATOM 6921 N N . SER A 1 856 ? 18.729 -5.678 -37.102 1.00 67.88 856 SER A N 1
ATOM 6922 C CA . SER A 1 856 ? 19.712 -5.347 -36.058 1.00 67.88 856 SER A CA 1
ATOM 6923 C C . SER A 1 856 ? 19.395 -4.077 -35.275 1.00 67.88 856 SER A C 1
ATOM 6925 O O . SER A 1 856 ? 19.779 -3.957 -34.117 1.00 67.88 856 SER A O 1
ATOM 6927 N N . TYR A 1 857 ? 18.707 -3.113 -35.879 1.00 69.81 857 TYR A N 1
ATOM 6928 C CA . TYR A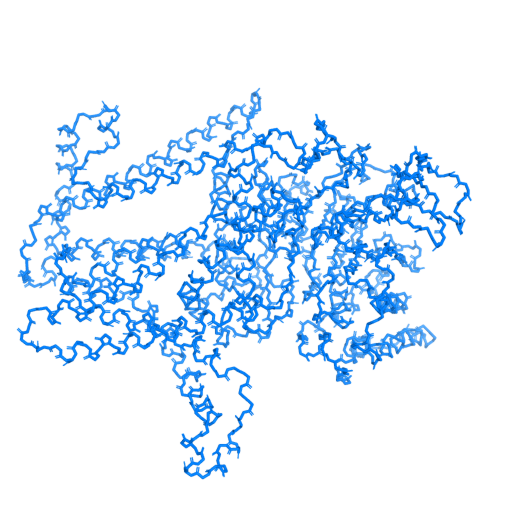 1 857 ? 18.452 -1.817 -35.256 1.00 69.81 857 TYR A CA 1
ATOM 6929 C C . TYR A 1 857 ? 17.347 -1.882 -34.184 1.00 69.81 857 TYR A C 1
ATOM 6931 O O . TYR A 1 857 ? 17.333 -1.050 -33.282 1.00 69.81 857 TYR A O 1
ATOM 6939 N N . PHE A 1 858 ? 16.492 -2.918 -34.184 1.00 71.38 858 PHE A N 1
ATOM 6940 C CA . PHE A 1 858 ? 15.600 -3.199 -33.045 1.00 71.38 858 PHE A CA 1
ATOM 6941 C C . PHE A 1 858 ? 16.374 -3.668 -31.797 1.00 71.38 858 PHE A C 1
ATOM 6943 O O . PHE A 1 858 ? 15.854 -3.571 -30.688 1.00 71.38 858 PHE A O 1
ATOM 6950 N N . ALA A 1 859 ? 17.608 -4.176 -31.952 1.00 62.44 859 ALA A N 1
ATOM 6951 C CA . ALA A 1 859 ? 18.384 -4.785 -30.864 1.00 62.44 859 ALA A CA 1
ATOM 6952 C C . ALA A 1 859 ? 18.658 -3.797 -29.723 1.00 62.44 859 ALA A C 1
ATOM 6954 O O . ALA A 1 859 ? 18.608 -4.164 -28.550 1.00 62.44 859 ALA A O 1
ATOM 6955 N N . ILE A 1 860 ? 18.920 -2.535 -30.075 1.00 59.84 860 ILE A N 1
ATOM 6956 C CA . ILE A 1 860 ? 19.324 -1.489 -29.129 1.00 59.84 860 ILE A CA 1
ATOM 6957 C C . ILE A 1 860 ? 18.152 -1.100 -28.222 1.00 59.84 860 ILE A C 1
ATOM 6959 O O . ILE A 1 860 ? 18.284 -1.067 -27.000 1.00 59.84 860 ILE A O 1
ATOM 6963 N N . SER A 1 861 ? 16.979 -0.913 -28.827 1.00 54.50 861 SER A N 1
ATOM 6964 C CA . SER A 1 861 ? 15.718 -0.601 -28.147 1.00 54.50 861 SER A CA 1
ATOM 6965 C C . SER A 1 861 ? 15.003 -1.823 -27.549 1.00 54.50 861 SER A C 1
ATOM 6967 O O . SER A 1 861 ? 13.892 -1.692 -27.036 1.00 54.50 861 SER A O 1
ATOM 6969 N N . GLY A 1 862 ? 15.611 -3.011 -27.613 1.00 52.06 862 GLY A N 1
ATOM 6970 C CA . GLY A 1 862 ? 15.088 -4.243 -27.021 1.00 52.06 862 GLY A CA 1
ATOM 6971 C C . GLY A 1 862 ? 15.939 -4.781 -25.872 1.00 52.06 862 GLY A C 1
ATOM 6972 O O . GLY A 1 862 ? 15.411 -5.068 -24.798 1.00 52.06 862 GLY A O 1
ATOM 6973 N N . GLY A 1 863 ? 17.257 -4.869 -26.069 1.00 48.28 863 GLY A N 1
ATOM 6974 C CA . GLY A 1 863 ? 18.186 -5.436 -25.089 1.00 48.28 863 GLY A CA 1
ATOM 6975 C C . GLY A 1 863 ? 18.234 -4.654 -23.781 1.00 48.28 863 GLY A C 1
ATOM 6976 O O . GLY A 1 863 ? 18.040 -5.220 -22.709 1.00 48.28 863 GLY A O 1
ATOM 6977 N N . PHE A 1 864 ? 18.423 -3.335 -23.863 1.00 48.00 864 PHE A N 1
ATOM 6978 C CA . PHE A 1 864 ? 18.403 -2.480 -22.675 1.00 48.00 864 PHE A CA 1
ATOM 6979 C C . PHE A 1 864 ? 16.987 -2.355 -22.078 1.00 48.00 864 PHE A C 1
ATOM 6981 O O . PHE A 1 864 ? 16.864 -2.206 -20.864 1.00 48.00 864 PHE A O 1
ATOM 6988 N N . THR A 1 865 ? 15.917 -2.461 -22.879 1.00 43.56 865 THR A N 1
ATOM 6989 C CA . THR A 1 865 ? 14.527 -2.350 -22.389 1.00 43.56 865 THR A CA 1
ATOM 6990 C C . THR A 1 865 ? 14.197 -3.481 -21.424 1.00 43.56 865 THR A C 1
ATOM 6992 O O . THR A 1 865 ? 13.589 -3.235 -20.390 1.00 43.56 865 THR A O 1
ATOM 6995 N N . LEU A 1 866 ? 14.686 -4.697 -21.681 1.00 46.81 866 LEU A N 1
ATOM 6996 C CA . LEU A 1 866 ? 14.560 -5.815 -20.740 1.00 46.81 866 LEU A CA 1
ATOM 6997 C C . LEU A 1 866 ? 15.387 -5.631 -19.458 1.00 46.81 866 LEU A C 1
ATOM 6999 O O . LEU A 1 866 ? 14.943 -6.068 -18.400 1.00 46.81 866 LEU A O 1
ATOM 7003 N N . VAL A 1 867 ? 16.530 -4.939 -19.520 1.00 40.75 867 VAL A N 1
ATOM 7004 C CA . VAL A 1 867 ? 17.314 -4.573 -18.322 1.00 40.75 867 VAL A CA 1
ATOM 7005 C C . VAL A 1 867 ? 16.602 -3.496 -17.497 1.00 40.75 867 VAL A C 1
ATOM 7007 O O . VAL A 1 867 ? 16.626 -3.562 -16.276 1.00 40.75 867 VAL A O 1
ATOM 7010 N N . ALA A 1 868 ? 15.935 -2.529 -18.134 1.00 38.19 868 ALA A N 1
ATOM 7011 C CA . ALA A 1 868 ? 15.186 -1.482 -17.436 1.00 38.19 868 ALA A CA 1
ATOM 7012 C C . ALA A 1 868 ? 13.845 -1.986 -16.870 1.00 38.19 868 ALA A C 1
ATOM 7014 O O . ALA A 1 868 ? 13.524 -1.702 -15.721 1.00 38.19 868 ALA A O 1
ATOM 7015 N N . VAL A 1 869 ? 13.090 -2.780 -17.637 1.00 38.56 869 VAL A N 1
ATOM 7016 C CA . VAL A 1 869 ? 11.846 -3.421 -17.173 1.00 38.56 869 VAL A CA 1
ATOM 7017 C C . VAL A 1 869 ? 12.142 -4.434 -16.061 1.00 38.56 869 VAL A C 1
ATOM 7019 O O . VAL A 1 869 ? 11.410 -4.477 -15.083 1.00 38.56 869 VAL A O 1
ATOM 7022 N N . GLY A 1 870 ? 13.250 -5.179 -16.147 1.00 35.47 870 GLY A N 1
ATOM 7023 C CA . GLY A 1 870 ? 13.727 -6.072 -15.080 1.00 35.47 870 GLY A CA 1
ATOM 7024 C C . GLY A 1 870 ? 14.466 -5.388 -13.918 1.00 35.47 870 GLY A C 1
ATOM 7025 O O . GLY A 1 870 ? 14.974 -6.087 -13.049 1.00 35.47 870 GLY A O 1
ATOM 7026 N N . ALA A 1 871 ? 14.570 -4.053 -13.917 1.00 28.45 871 ALA A N 1
ATOM 7027 C CA . ALA A 1 871 ? 15.085 -3.254 -12.796 1.00 28.45 871 ALA A CA 1
ATOM 7028 C C . ALA A 1 871 ? 14.008 -2.350 -12.157 1.00 28.45 871 ALA A C 1
ATOM 7030 O O . ALA A 1 871 ? 14.243 -1.788 -11.088 1.00 28.45 871 ALA A O 1
ATOM 7031 N N . GLY A 1 872 ? 12.850 -2.199 -12.814 1.00 30.75 872 GLY A N 1
ATOM 7032 C CA . GLY A 1 872 ? 11.640 -1.551 -12.290 1.00 30.75 872 GLY A CA 1
ATOM 7033 C C . GLY A 1 872 ? 10.519 -2.531 -11.901 1.00 30.75 872 GLY A C 1
ATOM 7034 O O . GLY A 1 872 ? 9.427 -2.093 -11.531 1.00 30.75 872 GLY A O 1
ATOM 7035 N N . HIS A 1 873 ? 10.774 -3.838 -12.006 1.00 31.72 873 HIS A N 1
ATOM 7036 C CA . HIS A 1 873 ? 9.974 -4.946 -11.473 1.00 31.72 873 HIS A CA 1
ATOM 7037 C C . HIS A 1 873 ? 10.822 -5.754 -10.485 1.00 31.72 873 HIS A C 1
ATOM 7039 O O . HIS A 1 873 ? 10.220 -6.293 -9.529 1.00 31.72 873 HIS A O 1
#

InterPro domains:
  IPR029044 Nucleotide-diphospho-sugar transferases [G3DSA:3.90.550.10] (222-444)
  IPR050321 Glycosyltransferase 2/OpgH subfamily [PTHR43867] (258-579)

Foldseek 3Di:
DFDDLVLQLLAQAAEEEAEAEDLFAWLLLQLLQQLQQLLQPDPNRNHAYEYEYEYQQQFPLNVVLVVLVLQLLLLQDPLPDPDSSRSSNLLSQLLNVLRQQDFSVQQILVDPFHDPSNLCSSLSVVSVVVCCVVSVPPDDDPVSVVSNVVSSVVSSVSNGPPGNPTDRDPLQEKDKDWDDHPDPPPRYYIYMYIYDHADDDDPQDFGWYADDFQFKFFADDPPDDSVNVVVRVVDIDGDDPDDPPPDDGTDGHTDDGQLPPLSSLLSCVQVVLVVCPDPVNDPPDCNSQGKYKYAYAYSQKRFRNCLCSQFSCVQADPVSHGNPLAFKEAEAAAAPVDDLLQLLQCQSVLCCLQPVQLVCQVLQQRFFPRHSMMGTGGGDPPDDQWAWAFDQADDPPHDGDIDIDGDRCFDSQFQPSRLLSSLVSLLQPGGYHYRQFPRMYGHTDPSLLVLLVLLRLLLRLQLSLCCLVPPCADRRRHGPPSSVVLVVLVVVVVVVVVLVCCLVPPLDLQAPCCVVVVDPSVRVCVVLCVPCVVVLVVLVVVLCVVVVVDDVDDDDSVQSVSNVSSVVRSVVNVVVVVVVVVVVLCVQLVCCVPPRHSDHVDPSSVSSSNSSSCSNCLLVLLCVLVCLLVVLLCQLQDFDPDFDDLSSLLVLLVVLVCVVVVSLVVSLVVPPPDDDPVTRSNNDPDLSSVLSVLLNSNQCSVSSVVSSVVSVVSSVCCNHPVDSHNDDPSPPSSVVSLVRSLVSLVVLLVSLVVSVVSLVVDDPPPPRNQRNVLSSVVSVLVNLSNVSVNLCSQLPPLPDDPVNLVPDDPVCCVPDPSNVSVCSCCVCSDPVNSVVSSCVSVVCSVCLSVVSSVDRSSSVSRNVVSVSVVVSD

Sequence (873 aa):
HYYDPELTESLRYILVVGVTGGGDEGKGTMIRNTIGMVSGLPPECRCRFIVCNNEEGHRLEMMTCWAKFCAVLAAIPNFGGLSYEDNLRQFLAVWCEETKTMNLASVGAKVKQLDPGILNRLCGSTAIAKIKEQAGWKSFDAPTLAKLEAAIEALKADLGTNYNQFTPMTPHLDYVRDWVPPDPNSTSLRMHFTSRAKPHEDNRNIMVQHVAVGTWYYKVPPNATPQQWLELRRDCREMVYAQPDDDDVNVKVPLRSSHGKAGGLNFVDNYISIVNDRPENMYGTEQDEAPSLYAIADARHQYQPDFFISCVPCFFHQDMSLNKLVGFTQAPQHYPEHADKFDYLDNNNAQFFRLNAMIRNCCGGVSSCGTNGMWQIHYRDNTTIWERRKKRVRDRDDRIRTEQIEREQFHTSCKIEDTASSLDRVLVGEYSHYVNRKLSFGMSKSPEGFLGAQQRWVEGAITLCLQWVTQNADAHGQAKKNGPLLWCVIMAFILYVASLIRLVTVEYTSSIFVIFGVVSEKRFNDLVRANLNPIIKVIYDWLINVRGGHSPNSYSYEVYERMTLQFIIYMSTCIFAFFLLWLFTTVCRCARKCFGCVFPYEMKWWGRLVISFDNLTYWIWFWTSFFWIGFNIYLATTPANFHFNNVAMMSFMLAATFLNYALIIANSMRFSIMESVDANEIAFLSMDNIWRANQLFFMVGPIQGFSVFTGTKNFLSYLLYGQDIGGWAGGDLTQVSIAIVKYWTSMIILASIFCWVYLFASHPSDIDYQSRRPGCIIFTFIAMDVLHPCVYLWTVGNKFSEAEAAKMTCFQKFTSAAWWKYHISNAILNETLTNIFRYVAPAYNFILPILVFYNSYFAISGGFTLVAVGAGH

Secondary structure (DSSP, 8-state):
----GGGGTTSSEEEEEEEE--TT--HHHHHHHHHHHHHTPPTT-SSEEEEEEEETT-BHHHHHHHHHHHHHHTTPPPSS-SSHHHHHHHHHHHHHHTTTT--HHHHSTT-SS--HHHHHHHTSHHHHHHHHHHHTSTT--HHHHHHHHHHHHHHHHHHTSSTT---B--TTS-EEEEE--SSTT--SEEEEEEE-------TT---EE--SSS-EE----TT--HHHHHHHGGG-EE--TT-S--SSS---EE-----HHHHHHHHHHHHHHHHHTSGGG--SSGGGGS-EEEEEEETTEEE-TTHHHHHGGGGB-TTS-B-TTEEEEE---B-TT--GGG-TT-TT-HHIIIIIHHHHHTTT-PPP-SSSEEEEE---TT--SEEEEE-SS--SS----EEEEE--SS--SSS-HHHHHHHHHHHHT-EEEE--S--EEEPP--TTHHHHHHHHHHHHHHHHHHHHHH-SB-TTSSB-TTHHHHHHHHHHHHHHHHHHHHHHH------HHHHTTSS-HHHHHHHHHHHHHHHHHHHHHHHHHHTTT--SS---HHHHHHHHHHHHHHHHHHHHHHHHHHHHHHHHHHHHHHH--SS-SSHHHHHHHHHHHHHHHGGGGHHHHHHHHHHHHHHHHS-------HHHHHHHHHHHHHHHHHHHHHHHHHSTTSS-TTT-GGGG--HHHHHHHHHHHHHHHHHHHHHHHHHHHHHHHHHHH----S----SHHHHHHHHHHHHHHHHHHHHHHHHHHHHHHS-TT-THHHHHHHHHHHHHHHHHHHHHHHHHHHHTT----HHHHHH--HHHHHH-HHHHHHHHHHHHSSHHHHHHHHHHHHHHHHHHHHHHHH-GGGTHHHHHHHHHHTT--

pLDDT: mean 76.92, std 16.54, range [28.45, 97.12]

Organism: NCBI:txid1333877

Radius of gyration: 31.06 Å; chains: 1; bounding box: 88×66×95 Å